Protein 2GFI (pdb70)

InterPro domains:
  IPR000560 Histidine phosphatase superfamily, clade-2 [PF00328] (63-396)
  IPR000560 Histidine phosphatase superfamily, clade-2 [cd07061] (63-396)
  IPR016274 Histidine acid phosphatase, eukaryotic [PIRSF000894] (19-438)
  IPR029033 Histidine phosphatase superfamily [G3DSA:3.40.50.1240] (46-105)
  IPR029033 Histidine phosphatase superfamily [G3DSA:3.40.50.1240] (108-260)
  IPR029033 Histidine phosphatase superfamily [G3DSA:3.40.50.1240] (277-461)
  IPR029033 Histidine phosphatase superfamily [SSF53254] (28-454)
  IPR033379 Histidine acid phosphatase active site [PS00778] (329-345)

B-factor: mean 26.43, std 7.97, range [9.31, 65.62]

Radius of gyration: 28.74 Å; Cα contacts (8 Å, |Δi|>4): 2035; chains: 2; bounding box: 77×60×87 Å

Solvent-accessible surface area: 34774 Å² total; per-residue (Å²): 166,56,178,160,92,45,118,36,3,49,46,49,45,140,47,14,66,102,10,15,33,12,90,58,4,4,1,17,24,4,8,1,7,0,18,14,2,12,2,17,0,0,2,2,8,15,86,9,40,0,2,40,36,99,34,24,125,165,18,84,11,51,8,0,0,0,1,3,6,2,0,1,28,2,0,26,58,42,36,1,127,110,10,78,57,4,24,80,78,0,62,89,34,143,50,93,9,117,48,50,0,37,35,5,62,105,140,25,135,29,6,10,107,69,78,84,62,11,17,62,1,0,5,100,196,25,17,120,8,101,12,2,0,0,35,12,5,67,60,8,0,94,11,4,59,103,62,4,13,128,23,20,69,98,141,53,50,0,1,0,0,0,0,7,0,18,17,0,51,67,2,0,28,56,0,0,108,7,3,8,43,154,74,42,43,116,102,43,8,102,35,10,24,0,13,22,86,34,93,36,1,0,13,1,0,0,4,45,44,0,6,119,87,26,82,81,79,60,28,53,81,65,17,108,115,8,39,80,108,10,11,52,130,0,5,79,76,0,81,86,35,0,98,71,3,123,5,62,59,92,10,0,30,32,0,0,6,0,0,0,10,5,9,0,5,104,22,34,2,32,0,14,68,2,16,56,18,45,9,0,10,22,30,12,4,31,26,9,0,59,17,3,9,10,12,0,37,14,5,142,22,0,87,3,0,2,2,11,3,0,59,1,0,24,73,4,0,54,114,84,181,48,146,20,57,1,3,0,0,0,0,15,31,20,3,1,0,1,1,0,1,0,0,19,23,42,33,22,142,137,82,5,30,20,114,34,11,12,41,88,26,54,1,48,4,6,10,1,0,0,0,5,0,1,0,10,0,0,6,0,25,33,75,144,56,24,28,0,2,0,5,0,0,38,0,1,4,10,2,117,129,14,6,119,8,33,4,4,0,1,26,20,103,72,0,41,92,28,1,57,129,35,24,71,82,39,71,11,25,124,61,0,45,1,131,66,42,71,46,6,59,0,2,88,37,37,147,128,59,120,16,84,26,91,87,71,89,48,164,58,107,159,88,44,114,38,5,53,45,48,44,145,47,16,67,101,11,15,35,13,92,57,4,2,1,15,21,5,8,1,9,0,16,12,1,13,1,16,0,0,2,1,9,13,90,6,39,0,2,36,34,99,36,25,135,139,13,86,15,48,7,0,0,0,1,4,5,2,0,1,28,4,0,24,78,45,31,3,160,114,13,108,56,2,20,86,75,0,69,78,30,144,50,93,10,116,50,61,0,39,30,3,58,104,130,20,130,20,4,6,118,69,82,82,69,22,13,64,1,0,6,101,195,27,16,134,9,98,13,1,0,0,33,13,6,68,62,9,0,93,11,4,59,103,63,4,12,132,22,21,64,100,138,35,63,0,1,0,0,0,0,6,0,20,19,0,52,65,2,0,26,55,1,0,108,9,4,8,42,151,77,38,46,149,117,40,9,61,29,1,24,0,14,23,84,34,89,35,1,0,13,1,0,1,3,58,45,1,5,118,88,20,75,87,77,63,37,55,78,65,18,113,112,7,55,81,90,8,11,39,127,0,6,80,67,2,77,88,35,0,98,73,6,114,4,58,55,106,15,0,34,35,0,0,7,0,0,0,11,6,8,0,4,112,22,39,2,34,0,12,67,0,13,56,15,41,8,0,10,21,32,14,4,30,25,8,0,61,17,4,13,12,14,0,38,13,4,139,26,0,82,2,1,2,2,10,2,0,56,2,0,22,70,3,0,55,109,88,195,47,114,22,51,1,4,0,0,0,0,14,35,24,4,2,0,1,1,0,1,0,0,18,22,40,32,22,139,142,80,5,28,12,113,36,13,13,40,89,26,52,0,51,4,7,8,1,0,0,0,4,0,2,0,9,0,0,4,0,22,16,59,146,59,23,31,0,2,0,5,0,0,39,0,0,3,8,2,115,130,16,9,118,5,34,5,4,1,1,27,23,99,70,0,40,97,34,0,57,101,32,24,74,76,37,75,11,39,132,60,0,46,1,136,64,40,73,49,7,58,0,2,90,38,26,116,126,55,128,14,100,27,93,84,69,93,47

Secondary structure (DSSP, 8-state):
--TTSS-SSBS--GGGGTT-SSGGG---GGGBGGGGTTT-SS-------S---SPPTTEEEEEEEEEEE--SB---HHHHHHHHHHHHHHHT--S---GGGGGGGTT---S-SSGGGTTSBP-TTT---TT-HHHHHHHHHHHHHHHHGGG--TTSPEEEEEESBHHHHHHHHHHHHHHHGGG-STTTEEEEEE---GGGTTSSS-GGGG-TT--TTTTHHHHTTS--HHHHHHHHHHHHHSTT----HHHHHHHHHHHHHHHHHHS--GGGGGS-HHHHHHHHHHHHHHHHHHHSTTSTTHHHHHHHHHHHHHHHHH-TT-S--EEEEEE-HHHHHHHHHHH-SS--SSPPPSSS--SS-SS-HHHH--TT-EEEEEEEEETTEEEEEEEETTEEEPBTTB--SGGG-EEHHHHHHHHHHHHTT--HHHHHT--S--S--HHHHTTTS--BPPPB--/--TTSS-SSBS--GGGGTT-SSGGG---GGGBGGGGTTT-SS-------S---SPPTTEEEEEEEEEEE--SB---HHHHHHHHHHHHHHHT-SS---GGGGGGGTT---S--SGGGTTSBP-TTT---TT-HHHHHHHHHHHHHHHHGGG--TTSPEEEEEESBHHHHHHHHHHHHHHHGGG-STTTEEEEEE--SGGGTTSSS-GGGG-TT--TTTTHHHHHTS--HHHHHHHHHHHHHSTT----HHHHHHHHHHHHHHHHHHS--GGGGGS-HHHHHHHHHHHHHHHHHHHSTTSTTHHHHHHHHHHHHHHHHH-TT-S--EEEEEE-HHHHHHHHHHH-SS--SSPPPSSS--SS-SS-HHHH--TT-EEEEEEEEETTEEEEEEEETTEEEPBTTB--BTTTBEEHHHHHHHHHHHHTT--HHHHHT--S-SS--HHHHTTTS--BPPPB--

Sequence (916 aa):
VSKLINNGLLLVGQGAYQDLASPQQASVEQYNIIRFLGGAAPYIQNKGFGISTDIPDQCTLEQVQLFSRHGERYPSTGSGKKYKAVYEKLMSYNGTFKGELAFLNDDYEYFVPDSVYLEKETSPKNSDSIYAGTTDAMKHGIAFRTKYGELFDTNDTLPVFTSNSGRVYQTSQYFARGFMGDDFSNDTVKTNIISEDADMGANSLTPRDGCFNYNENANTAIVDEYTTEYLTKALNRFKASNPGLNITEDDVSNLFGYCAYELNVKGASPMCDIFTNEEFIQYSYSVDLDDYYSNSAGNNMTRVIGSTLLNASLELLNHDKNENKIWLSFTHDTDIEIFHSAIGILIPDEDLPVDYTPFPSPYSHVGITPQGARTIIEKYACGNESYVRYVINDAVIPIKKCSSGPGFSCNLNDYNDYVAERVAGTNYVEQCGNNNASAVTFYWDYETTNYTASLINSVSKLINNGLLLVGQGAYQDLASPQQASVEQYNIIRFLGGAAPYIQNKGFGISTDIPDQCTLEQVQLFSRHGERYPSTGSGKKYKAVYEKLMSYNGTFKGELAFLNDDYEYFVPDSVYLEKETSPKNSDSIYAGTTDAMKHGIAFRTKYGELFDTNDTLPVFTSNSGRVYQTSQYFARGFMGDDFSNDTVKTNIISEDADMGANSLTPRDGCFNYNENANTAIVDEYTTEYLTKALNRFKASNPGLNITEDDVSNLFGYCAYELNVKGASPMCDIFTNEEFIQYSYSVDLDDYYSNSAGNNMTRVIGSTLLNASLELLNHDKNENKIWLSFTHDTDIEIFHSAIGILIPDEDLPVDYTPFPSPYSHVGITPQGARTIIEKYACGNESYVRYVINDAVIPIKKCSSGPGFSCNLNDYNDYVAERVAGTNYVEQCGNNNASAVTFYWDYETTNYTASLINS

Organism: NCBI:txid27295

Nearest PDB structures (foldseek):
  2gfi-assembly1_A  TM=1.002E+00  e=3.121E-86  Debaryomyces castellii
  1qfx-assembly1_B-2  TM=9.132E-01  e=1.061E-37  Aspergillus niger
  1qfx-assembly1_A-2  TM=9.168E-01  e=2.389E-37  Aspergillus niger
  6rxe-assembly1_A  TM=6.892E-01  e=4.404E-13  Bifidobacterium longum subsp. infantis ATCC 15697 = JCM 1222 = DSM 20088
  6rxd-assembly2_B  TM=7.284E-01  e=1.900E-12  Bifidobacterium longum subsp. infantis ATCC 15697 = JCM 1222 = DSM 20088

Structure (mmCIF, N/CA/C/O backbone):
data_2GFI
#
_entry.id   2GFI
#
_cell.length_a   121.655
_cell.length_b   121.655
_cell.length_c   332.245
_cell.angle_alpha   90.00
_cell.angle_beta   90.00
_cell.angle_gamma   120.00
#
_symmetry.space_group_name_H-M   'P 65 2 2'
#
loop_
_entity.id
_entity.type
_entity.pdbx_description
1 polymer phytase
2 non-polymer 2-acetamido-2-deoxy-beta-D-glucopyranose
3 water water
#
loop_
_atom_site.group_PDB
_atom_site.id
_atom_site.type_symbol
_atom_site.label_atom_id
_atom_site.label_alt_id
_atom_site.label_comp_id
_atom_site.label_asym_id
_atom_site.label_entity_id
_atom_site.label_seq_id
_atom_site.pdbx_PDB_ins_code
_atom_site.Cartn_x
_atom_site.Cartn_y
_atom_site.Cartn_z
_atom_site.occupancy
_atom_site.B_iso_or_equiv
_atom_site.auth_seq_id
_atom_site.auth_comp_id
_atom_site.auth_asym_id
_atom_site.auth_atom_id
_atom_site.pdbx_PDB_model_num
ATOM 1 N N . VAL A 1 1 ? 42.053 40.967 19.069 1.00 32.95 4 VAL A N 1
ATOM 2 C CA . VAL A 1 1 ? 42.026 41.683 20.396 1.00 33.30 4 VAL A CA 1
ATOM 3 C C . VAL A 1 1 ? 40.613 41.832 21.015 1.00 32.30 4 VAL A C 1
ATOM 4 O O . VAL A 1 1 ? 39.670 42.216 20.340 1.00 33.65 4 VAL A O 1
ATOM 8 N N . SER A 1 2 ? 40.474 41.515 22.293 1.00 29.98 5 SER A N 1
ATOM 9 C CA . SER A 1 2 ? 39.165 41.541 22.908 1.00 28.57 5 SER A CA 1
ATOM 10 C C . SER A 1 2 ? 38.441 42.878 22.752 1.00 27.92 5 SER A C 1
ATOM 11 O O . SER A 1 2 ? 39.016 43.939 22.904 1.00 26.87 5 SER A O 1
ATOM 14 N N . LYS A 1 3 ? 37.149 42.792 22.486 1.00 28.11 6 LYS A N 1
ATOM 15 C CA . LYS A 1 3 ? 36.334 43.994 22.362 1.00 28.58 6 LYS A CA 1
ATOM 16 C C . LYS A 1 3 ? 36.161 44.657 23.709 1.00 27.11 6 LYS A C 1
ATOM 17 O O . LYS A 1 3 ? 35.764 45.802 23.774 1.00 27.10 6 LYS A O 1
ATOM 23 N N . LEU A 1 4 ? 36.550 43.955 24.782 1.00 26.09 7 LEU A N 1
ATOM 24 C CA . LEU A 1 4 ? 36.582 44.522 26.141 1.00 24.52 7 LEU A CA 1
ATOM 25 C C . LEU A 1 4 ? 37.750 45.464 26.384 1.00 24.51 7 LEU A C 1
ATOM 26 O O . LEU A 1 4 ? 37.796 46.177 27.381 1.00 23.77 7 LEU A O 1
ATOM 31 N N . ILE A 1 5 ? 38.698 45.481 25.460 1.00 24.91 8 ILE A N 1
ATOM 32 C CA . ILE A 1 5 ? 39.909 46.265 25.641 1.00 24.78 8 ILE A CA 1
ATOM 33 C C . ILE A 1 5 ? 39.855 47.448 24.709 1.00 23.81 8 ILE A C 1
ATOM 34 O O . ILE A 1 5 ? 39.582 47.303 23.523 1.00 22.81 8 ILE A O 1
ATOM 39 N N . ASN A 1 6 ? 40.055 48.635 25.253 1.00 23.69 9 ASN A N 1
ATOM 40 C CA . ASN A 1 6 ? 40.114 49.835 24.408 1.00 23.95 9 ASN A CA 1
ATOM 41 C C . ASN A 1 6 ? 38.861 49.957 23.576 1.00 24.16 9 ASN A C 1
ATOM 42 O O . ASN A 1 6 ? 38.910 50.262 22.378 1.00 24.84 9 ASN A O 1
ATOM 47 N N . ASN A 1 7 ? 37.720 49.729 24.200 1.00 24.06 10 ASN A N 1
ATOM 48 C CA . ASN A 1 7 ? 36.527 49.815 23.410 1.00 24.19 10 ASN A CA 1
ATOM 49 C C . ASN A 1 7 ? 35.836 51.151 23.595 1.00 22.12 10 ASN A C 1
ATOM 50 O O . ASN A 1 7 ? 34.759 51.354 23.090 1.00 21.18 10 ASN A O 1
ATOM 55 N N . GLY A 1 8 ? 36.503 52.069 24.290 1.00 21.16 11 GLY A N 1
ATOM 56 C CA . GLY A 1 8 ? 35.979 53.408 24.508 1.00 20.16 11 GLY A CA 1
ATOM 57 C C . GLY A 1 8 ? 37.051 54.401 24.902 1.00 19.28 11 GLY A C 1
ATOM 58 O O . GLY A 1 8 ? 38.269 54.111 24.863 1.00 18.69 11 GLY A O 1
ATOM 59 N N . LEU A 1 9 ? 36.593 55.565 25.326 1.00 18.15 12 LEU A N 1
ATOM 60 C CA . LEU A 1 9 ? 37.476 56.705 25.544 1.00 17.43 12 LEU A CA 1
ATOM 61 C C . LEU A 1 9 ? 37.594 57.035 27.016 1.00 17.49 12 LEU A C 1
ATOM 62 O O . LEU A 1 9 ? 38.344 57.931 27.388 1.00 18.03 12 LEU A O 1
ATOM 67 N N . LEU A 1 10 ? 36.864 56.307 27.858 1.00 17.79 13 LEU A N 1
ATOM 68 C CA . LEU A 1 10 ? 36.752 56.687 29.267 1.00 18.72 13 LEU A CA 1
ATOM 69 C C . LEU A 1 10 ? 37.737 55.914 30.135 1.00 18.76 13 LEU A C 1
ATOM 70 O O . LEU A 1 10 ? 37.826 54.696 30.076 1.00 18.95 13 LEU A O 1
ATOM 75 N N . LEU A 1 11 ? 38.440 56.664 30.953 1.00 18.80 14 LEU A N 1
ATOM 76 C CA . LEU A 1 11 ? 39.393 56.155 31.920 1.00 19.91 14 LEU A CA 1
ATOM 77 C C . LEU A 1 11 ? 38.697 55.900 33.261 1.00 20.09 14 LEU A C 1
ATOM 78 O O . LEU A 1 11 ? 39.157 56.347 34.328 1.00 21.05 14 LEU A O 1
ATOM 83 N N . VAL A 1 12 ? 37.571 55.208 33.193 1.00 19.35 15 VAL A N 1
ATOM 84 C CA . VAL A 1 12 ? 36.792 54.836 34.370 1.00 18.96 15 VAL A CA 1
ATOM 85 C C . VAL A 1 12 ? 35.926 53.664 33.948 1.00 20.03 15 VAL A C 1
ATOM 86 O O . VAL A 1 12 ? 35.509 53.585 32.770 1.00 21.79 15 VAL A O 1
ATOM 90 N N . GLY A 1 13 ? 35.638 52.754 34.870 1.00 20.03 16 GLY A N 1
ATOM 91 C CA . GLY A 1 13 ? 34.698 51.690 34.559 1.00 19.25 16 GLY A CA 1
ATOM 92 C C . GLY A 1 13 ? 33.339 51.921 35.195 1.00 19.95 16 GLY A C 1
ATOM 93 O O . GLY A 1 13 ? 32.965 53.059 35.531 1.00 19.82 16 GLY A O 1
ATOM 94 N N . GLN A 1 14 ? 32.610 50.821 35.404 1.00 19.35 17 GLN A N 1
ATOM 95 C CA . GLN A 1 14 ? 31.225 50.879 35.794 1.00 18.24 17 GLN A CA 1
ATOM 96 C C . GLN A 1 14 ? 31.028 51.277 37.249 1.00 18.23 17 GLN A C 1
ATOM 97 O O . GLN A 1 14 ? 29.912 51.643 37.646 1.00 18.42 17 GLN A O 1
ATOM 103 N N . GLY A 1 15 ? 32.103 51.226 38.031 1.00 17.55 18 GLY A N 1
ATOM 104 C CA . GLY A 1 15 ? 32.076 51.636 39.427 1.00 17.35 18 GLY A CA 1
ATOM 105 C C . GLY A 1 15 ? 31.566 53.046 39.648 1.00 17.31 18 GLY A C 1
ATOM 106 O O . GLY A 1 15 ? 31.180 53.419 40.776 1.00 17.45 18 GLY A O 1
ATOM 107 N N . ALA A 1 16 ? 31.582 53.847 38.585 1.00 17.20 19 ALA A N 1
ATOM 108 C CA . ALA A 1 16 ? 31.096 55.205 38.649 1.00 17.64 19 ALA A CA 1
ATOM 109 C C . ALA A 1 16 ? 29.578 55.257 38.932 1.00 17.42 19 ALA A C 1
ATOM 110 O O . ALA A 1 16 ? 29.072 56.278 39.427 1.00 17.85 19 ALA A O 1
ATOM 112 N N . TYR A 1 17 ? 28.882 54.155 38.644 1.00 16.00 20 TYR A N 1
ATOM 113 C CA . TYR A 1 17 ? 27.422 54.117 38.647 1.00 16.29 20 TYR A CA 1
ATOM 114 C C . TYR A 1 17 ? 26.838 53.376 39.812 1.00 16.70 20 TYR A C 1
ATOM 115 O O . TYR A 1 17 ? 25.606 53.319 39.947 1.00 15.85 20 TYR A O 1
ATOM 124 N N . GLN A 1 18 ? 27.724 52.762 40.604 1.00 16.86 21 GLN A N 1
ATOM 125 C CA . GLN A 1 18 ? 27.334 51.663 41.482 1.00 17.16 21 GLN A CA 1
ATOM 126 C C . GLN A 1 18 ? 26.412 52.069 42.636 1.00 17.56 21 GLN A C 1
ATOM 127 O O . GLN A 1 18 ? 25.782 51.209 43.239 1.00 18.96 21 GLN A O 1
ATOM 133 N N . ASP A 1 19 ? 26.368 53.348 43.001 1.00 17.64 22 ASP A N 1
ATOM 134 C CA . ASP A 1 19 ? 25.425 53.743 44.063 1.00 18.19 22 ASP A CA 1
ATOM 135 C C . ASP A 1 19 ? 24.405 54.809 43.629 1.00 18.37 22 ASP A C 1
ATOM 136 O O . ASP A 1 19 ? 23.923 55.581 44.443 1.00 18.83 22 ASP A O 1
ATOM 141 N N . LEU A 1 20 ? 24.097 54.841 42.335 1.00 18.48 23 LEU A N 1
ATOM 142 C CA . LEU A 1 20 ? 23.281 55.879 41.775 1.00 18.42 23 LEU A CA 1
ATOM 143 C C . LEU A 1 20 ? 21.927 55.274 41.459 1.00 18.56 23 LEU A C 1
ATOM 144 O O . LEU A 1 20 ? 21.808 54.068 41.344 1.00 19.33 23 LEU A O 1
ATOM 149 N N . ALA A 1 21 ? 20.913 56.112 41.306 1.00 18.40 24 ALA A N 1
ATOM 150 C CA . ALA A 1 21 ? 19.592 55.639 40.888 1.00 17.85 24 ALA A CA 1
ATOM 151 C C . ALA A 1 21 ? 19.570 55.657 39.385 1.00 17.90 24 ALA A C 1
ATOM 152 O O . ALA A 1 21 ? 19.065 54.742 38.751 1.00 18.42 24 ALA A O 1
ATOM 154 N N . SER A 1 22 ? 20.155 56.719 38.824 1.00 17.22 25 SER A N 1
ATOM 155 C CA . SER A 1 22 ? 20.226 56.895 37.408 1.00 16.75 25 SER A CA 1
ATOM 156 C C . SER A 1 22 ? 21.684 57.078 36.991 1.00 16.41 25 SER A C 1
ATOM 157 O O . SER A 1 22 ? 22.428 57.773 37.667 1.00 16.30 25 SER A O 1
ATOM 160 N N . PRO A 1 23 ? 22.082 56.479 35.867 1.00 16.49 26 PRO A N 1
ATOM 161 C CA . PRO A 1 23 ? 23.429 56.663 35.346 1.00 16.74 26 PRO A CA 1
ATOM 162 C C . PRO A 1 23 ? 23.664 58.130 35.018 1.00 16.88 26 PRO A C 1
ATOM 163 O O . PRO A 1 23 ? 24.808 58.552 34.985 1.00 16.87 26 PRO A O 1
ATOM 167 N N . GLN A 1 24 ? 22.592 58.911 34.816 1.00 16.98 27 GLN A N 1
ATOM 168 C CA . GLN A 1 24 ? 22.765 60.335 34.582 1.00 16.79 27 GLN A CA 1
ATOM 169 C C . GLN A 1 24 ? 23.187 61.110 35.830 1.00 16.79 27 GLN A C 1
ATOM 170 O O . GLN A 1 24 ? 23.505 62.294 35.722 1.00 17.10 27 GLN A O 1
ATOM 176 N N . GLN A 1 25 ? 23.221 60.461 36.995 1.00 16.55 28 GLN A N 1
ATOM 177 C CA . GLN A 1 25 ? 23.766 61.109 38.184 1.00 16.10 28 GLN A CA 1
ATOM 178 C C . GLN A 1 25 ? 25.277 61.013 38.194 1.00 16.25 28 GLN A C 1
ATOM 179 O O . GLN A 1 25 ? 25.891 61.588 39.068 1.00 16.28 28 GLN A O 1
ATOM 185 N N . ALA A 1 26 ? 25.862 60.278 37.242 1.00 15.94 29 ALA A N 1
ATOM 186 C CA . ALA A 1 26 ? 27.305 60.044 37.202 1.00 16.22 29 ALA A CA 1
ATOM 187 C C . ALA A 1 26 ? 28.009 61.124 36.445 1.00 16.56 29 ALA A C 1
ATOM 188 O O . ALA A 1 26 ? 27.463 61.673 35.476 1.00 17.06 29 ALA A O 1
ATOM 190 N N . SER A 1 27 ? 29.233 61.419 36.865 1.00 16.64 30 SER A N 1
ATOM 191 C CA . SER A 1 27 ? 30.091 62.302 36.087 1.00 17.18 30 SER A CA 1
ATOM 192 C C . SER A 1 27 ? 31.277 61.513 35.553 1.00 17.38 30 SER A C 1
ATOM 193 O O . SER A 1 27 ? 32.285 61.317 36.253 1.00 19.09 30 SER A O 1
ATOM 196 N N . VAL A 1 28 ? 31.154 61.050 34.321 1.00 17.02 31 VAL A N 1
ATOM 197 C CA . VAL A 1 28 ? 32.188 60.195 33.744 1.00 16.60 31 VAL A CA 1
ATOM 198 C C . VAL A 1 28 ? 32.968 60.921 32.664 1.00 17.00 31 VAL A C 1
ATOM 199 O O . VAL A 1 28 ? 34.061 60.507 32.339 1.00 17.65 31 VAL A O 1
ATOM 203 N N . GLU A 1 29 ? 32.430 62.035 32.160 1.00 16.98 32 GLU A N 1
ATOM 204 C CA . GLU A 1 29 ? 33.089 62.809 31.076 1.00 16.82 32 GLU A CA 1
ATOM 205 C C . GLU A 1 29 ? 34.451 63.358 31.459 1.00 16.99 32 GLU A C 1
ATOM 206 O O . GLU A 1 29 ? 35.294 63.544 30.592 1.00 17.69 32 GLU A O 1
ATOM 212 N N . GLN A 1 30 ? 34.665 63.617 32.748 1.00 16.52 33 GLN A N 1
ATOM 213 C CA . GLN A 1 30 ? 35.982 64.045 33.242 1.00 16.83 33 GLN A CA 1
ATOM 214 C C . GLN A 1 30 ? 37.059 63.006 32.863 1.00 16.76 33 GLN A C 1
ATOM 215 O O . GLN A 1 30 ? 38.239 63.320 32.823 1.00 16.95 33 GLN A O 1
ATOM 221 N N . TYR A 1 31 ? 36.643 61.773 32.592 1.00 16.31 34 TYR A N 1
ATOM 222 C CA . TYR A 1 31 ? 37.590 60.669 32.443 1.00 17.23 34 TYR A CA 1
ATOM 223 C C . TYR A 1 31 ? 37.943 60.389 30.986 1.00 17.30 34 TYR A C 1
ATOM 224 O O . TYR A 1 31 ? 38.645 59.447 30.690 1.00 17.74 34 TYR A O 1
ATOM 233 N N . ASN A 1 32 ? 37.422 61.184 30.082 1.00 16.98 35 ASN A N 1
ATOM 234 C CA . ASN A 1 32 ? 37.685 60.964 28.705 1.00 17.74 35 ASN A CA 1
ATOM 235 C C . ASN A 1 32 ? 39.169 61.222 28.370 1.00 18.09 35 ASN A C 1
ATOM 236 O O . ASN A 1 32 ? 39.674 62.322 28.617 1.00 18.49 35 ASN A O 1
ATOM 241 N N . ILE A 1 33 ? 39.821 60.192 27.813 1.00 17.63 36 ILE A N 1
ATOM 242 C CA . ILE A 1 33 ? 41.246 60.146 27.457 1.00 17.44 36 ILE A CA 1
ATOM 243 C C . ILE A 1 33 ? 41.605 61.346 26.548 1.00 17.41 36 ILE A C 1
ATOM 244 O O . ILE A 1 33 ? 42.650 61.989 26.719 1.00 17.23 36 ILE A O 1
ATOM 249 N N . ILE A 1 34 ? 40.719 61.665 25.596 1.00 16.43 37 ILE A N 1
ATOM 250 C CA . ILE A 1 34 ? 40.928 62.799 24.726 1.00 16.03 37 ILE A CA 1
ATOM 251 C C . ILE A 1 34 ? 41.295 64.072 25.487 1.00 17.23 37 ILE A C 1
ATOM 252 O O . ILE A 1 34 ? 42.156 64.840 25.024 1.00 17.02 37 ILE A O 1
ATOM 257 N N . ARG A 1 35 ? 40.669 64.293 26.640 1.00 18.00 38 ARG A N 1
ATOM 258 C CA . ARG A 1 35 ? 40.856 65.550 27.332 1.00 19.86 38 ARG A CA 1
ATOM 259 C C . ARG A 1 35 ? 42.268 65.664 27.902 1.00 20.08 38 ARG A C 1
ATOM 260 O O . ARG A 1 35 ? 42.675 66.754 28.279 1.00 20.28 38 ARG A O 1
ATOM 268 N N . PHE A 1 36 ? 43.010 64.549 27.923 1.00 20.47 39 PHE A N 1
ATOM 269 C CA . PHE A 1 36 ? 44.373 64.542 28.466 1.00 20.43 39 PHE A CA 1
ATOM 270 C C . PHE A 1 36 ? 45.437 64.437 27.407 1.00 21.03 39 PHE A C 1
ATOM 271 O O . PHE A 1 36 ? 46.646 64.415 27.736 1.00 20.34 39 PHE A O 1
ATOM 279 N N . LEU A 1 37 ? 44.998 64.379 26.143 1.00 20.48 40 LEU A N 1
ATOM 280 C CA . LEU A 1 37 ? 45.946 64.146 25.034 1.00 20.48 40 LEU A CA 1
ATOM 281 C C . LEU A 1 37 ? 46.316 65.408 24.276 1.00 20.38 40 LEU A C 1
ATOM 282 O O . LEU A 1 37 ? 46.881 65.331 23.197 1.00 19.78 40 LEU A O 1
ATOM 287 N N . GLY A 1 38 ? 45.993 66.563 24.864 1.00 20.44 41 GLY A N 1
ATOM 288 C CA . GLY A 1 38 ? 46.529 67.842 24.389 1.00 20.80 41 GLY A CA 1
ATOM 289 C C . GLY A 1 38 ? 46.024 68.342 23.037 1.00 20.84 41 GLY A C 1
ATOM 290 O O . GLY A 1 38 ? 46.686 69.138 22.402 1.00 20.61 41 GLY A O 1
ATOM 291 N N . GLY A 1 39 ? 44.849 67.882 22.597 1.00 20.71 42 GLY A N 1
ATOM 292 C CA . GLY A 1 39 ? 44.340 68.252 21.272 1.00 19.46 42 GLY A CA 1
ATOM 293 C C . GLY A 1 39 ? 44.795 67.337 20.149 1.00 18.98 42 GLY A C 1
ATOM 294 O O . GLY A 1 39 ? 44.416 67.533 19.001 1.00 19.86 42 GLY A O 1
ATOM 295 N N . ALA A 1 40 ? 45.578 66.315 20.455 1.00 18.31 43 ALA A N 1
ATOM 296 C CA . ALA A 1 40 ? 46.110 65.434 19.416 1.00 18.23 43 ALA A CA 1
ATOM 297 C C . ALA A 1 40 ? 45.127 64.342 19.060 1.00 18.52 43 ALA A C 1
ATOM 298 O O . ALA A 1 40 ? 45.132 63.824 17.936 1.00 20.00 43 ALA A O 1
ATOM 300 N N . ALA A 1 41 ? 44.322 63.951 20.046 1.00 18.02 44 ALA A N 1
ATOM 301 C CA . ALA A 1 41 ? 43.431 62.818 19.926 1.00 17.14 44 ALA A CA 1
ATOM 302 C C . ALA A 1 41 ? 42.130 63.295 19.213 1.00 16.65 44 ALA A C 1
ATOM 303 O O . ALA A 1 41 ? 42.064 64.459 18.801 1.00 16.06 44 ALA A O 1
ATOM 305 N N . PRO A 1 42 ? 41.124 62.431 19.027 1.00 15.83 45 PRO A N 1
ATOM 306 C CA . PRO A 1 42 ? 39.927 62.841 18.297 1.00 15.72 45 PRO A CA 1
ATOM 307 C C . PRO A 1 42 ? 39.180 64.061 18.878 1.00 16.13 45 PRO A C 1
ATOM 308 O O . PRO A 1 42 ? 39.415 64.471 20.035 1.00 14.87 45 PRO A O 1
ATOM 312 N N . TYR A 1 43 ? 38.286 64.620 18.053 1.00 16.38 46 TYR A N 1
ATOM 313 C CA . TYR A 1 43 ? 37.417 65.695 18.485 1.00 16.42 46 TYR A CA 1
ATOM 314 C C . TYR A 1 43 ? 36.705 65.334 19.779 1.00 16.48 46 TYR A C 1
ATOM 315 O O . TYR A 1 43 ? 36.284 64.180 19.976 1.00 16.29 46 TYR A O 1
ATOM 324 N N . ILE A 1 44 ? 36.569 66.331 20.653 1.00 16.17 47 ILE A N 1
ATOM 325 C CA . ILE A 1 44 ? 35.680 66.219 21.784 1.00 15.88 47 ILE A CA 1
ATOM 326 C C . ILE A 1 44 ? 35.055 67.577 22.049 1.00 15.45 47 ILE A C 1
ATOM 327 O O . ILE A 1 44 ? 35.704 68.614 21.907 1.00 15.23 47 ILE A O 1
ATOM 332 N N . GLN A 1 45 ? 33.791 67.554 22.450 1.00 15.92 48 GLN A N 1
ATOM 333 C CA . GLN A 1 45 ? 33.038 68.766 22.756 1.00 15.76 48 GLN A CA 1
ATOM 334 C C . GLN A 1 45 ? 33.510 69.373 24.056 1.00 16.22 48 GLN A C 1
ATOM 335 O O . GLN A 1 45 ? 33.855 68.666 25.017 1.00 16.15 48 GLN A O 1
ATOM 341 N N . ASN A 1 46 ? 33.507 70.698 24.086 1.00 16.81 49 ASN A N 1
ATOM 342 C CA . ASN A 1 46 ? 33.893 71.425 25.251 1.00 17.42 49 ASN A CA 1
ATOM 343 C C . ASN A 1 46 ? 32.960 71.026 26.409 1.00 18.12 49 ASN A C 1
ATOM 344 O O . ASN A 1 46 ? 31.755 70.806 26.187 1.00 18.74 49 ASN A O 1
ATOM 349 N N . LYS A 1 47 ? 33.493 70.915 27.627 1.00 19.11 50 LYS A N 1
ATOM 350 C CA . LYS A 1 47 ? 32.654 70.506 28.781 1.00 21.21 50 LYS A CA 1
ATOM 351 C C . LYS A 1 47 ? 31.405 71.408 28.896 1.00 20.50 50 LYS A C 1
ATOM 352 O O . LYS A 1 47 ? 30.320 70.916 29.159 1.00 20.63 50 LYS A O 1
ATOM 358 N N . GLY A 1 48 ? 31.572 72.708 28.649 1.00 20.14 51 GLY A N 1
ATOM 359 C CA . GLY A 1 48 ? 30.453 73.661 28.536 1.00 19.92 51 GLY A CA 1
ATOM 360 C C . GLY A 1 48 ? 29.718 73.976 29.822 1.00 19.54 51 GLY A C 1
ATOM 361 O O . GLY A 1 48 ? 30.166 73.580 30.876 1.00 19.60 51 GLY A O 1
ATOM 362 N N . PHE A 1 49 ? 28.587 74.686 29.750 1.00 18.98 52 PHE A N 1
ATOM 363 C CA . PHE A 1 49 ? 27.966 75.182 30.986 1.00 18.74 52 PHE A CA 1
ATOM 364 C C . PHE A 1 49 ? 26.490 74.897 31.050 1.00 19.15 52 PHE A C 1
ATOM 365 O O . PHE A 1 49 ? 25.819 75.379 31.958 1.00 19.52 52 PHE A O 1
ATOM 373 N N . GLY A 1 50 ? 25.969 74.136 30.077 1.00 18.97 53 GLY A N 1
ATOM 374 C CA . GLY A 1 50 ? 24.571 73.755 30.100 1.00 18.35 53 GLY A CA 1
ATOM 375 C C . GLY A 1 50 ? 23.703 74.689 29.300 1.00 19.15 53 GLY A C 1
ATOM 376 O O . GLY A 1 50 ? 22.501 74.533 29.294 1.00 19.56 53 GLY A O 1
ATOM 377 N N . ILE A 1 51 ? 24.322 75.658 28.614 1.00 19.64 54 ILE A N 1
ATOM 378 C CA . ILE A 1 51 ? 23.615 76.634 27.811 1.00 19.29 54 ILE A CA 1
ATOM 379 C C . ILE A 1 51 ? 23.140 75.957 26.581 1.00 20.43 54 ILE A C 1
ATOM 380 O O . ILE A 1 51 ? 23.899 75.245 25.900 1.00 20.92 54 ILE A O 1
ATOM 385 N N . SER A 1 52 ? 21.866 76.125 26.291 1.00 21.52 55 SER A N 1
ATOM 386 C CA . SER A 1 52 ? 21.340 75.492 25.102 1.00 22.97 55 SER A CA 1
ATOM 387 C C . SER A 1 52 ? 22.010 76.126 23.866 1.00 23.04 55 SER A C 1
ATOM 388 O O . SER A 1 52 ? 22.215 77.356 23.786 1.00 22.95 55 SER A O 1
ATOM 391 N N . THR A 1 53 ? 22.416 75.289 22.915 1.00 23.57 56 THR A N 1
ATOM 392 C CA . THR A 1 53 ? 23.197 75.805 21.786 1.00 22.54 56 THR A CA 1
ATOM 393 C C . THR A 1 53 ? 22.243 76.213 20.696 1.00 23.02 56 THR A C 1
ATOM 394 O O . THR A 1 53 ? 22.658 76.906 19.773 1.00 22.25 56 THR A O 1
ATOM 398 N N . ASP A 1 54 ? 20.986 75.753 20.803 1.00 22.93 57 ASP A N 1
ATOM 399 C CA . ASP A 1 54 ? 19.881 76.255 19.988 1.00 24.47 57 ASP A CA 1
ATOM 400 C C . ASP A 1 54 ? 19.844 77.772 19.930 1.00 23.82 57 ASP A C 1
ATOM 401 O O . ASP A 1 54 ? 20.136 78.450 20.915 1.00 22.92 57 ASP A O 1
ATOM 406 N N . ILE A 1 55 ? 19.405 78.312 18.795 1.00 23.85 58 ILE A N 1
ATOM 407 C CA . ILE A 1 55 ? 19.114 79.752 18.764 1.00 23.33 58 ILE A CA 1
ATOM 408 C C . ILE A 1 55 ? 17.931 79.972 19.669 1.00 23.62 58 ILE A C 1
ATOM 409 O O . ILE A 1 55 ? 16.961 79.224 19.582 1.00 22.74 58 ILE A O 1
ATOM 414 N N . PRO A 1 56 ? 18.016 80.946 20.581 1.00 24.65 59 PRO A N 1
ATOM 415 C CA . PRO A 1 56 ? 16.937 81.163 21.509 1.00 26.42 59 PRO A CA 1
ATOM 416 C C . PRO A 1 56 ? 15.638 81.449 20.771 1.00 28.49 59 PRO A C 1
ATOM 417 O O . PRO A 1 56 ? 15.651 82.081 19.724 1.00 27.36 59 PRO A O 1
ATOM 421 N N . ASP A 1 57 ? 14.536 80.958 21.325 1.00 31.78 60 ASP A N 1
ATOM 422 C CA . ASP A 1 57 ? 13.188 81.355 20.913 1.00 35.21 60 ASP A CA 1
ATOM 423 C C . ASP A 1 57 ? 13.036 82.856 20.786 1.00 35.20 60 ASP A C 1
ATOM 424 O O . ASP A 1 57 ? 13.512 83.605 21.645 1.00 34.97 60 ASP A O 1
ATOM 429 N N . GLN A 1 58 ? 12.369 83.286 19.717 1.00 36.38 61 GLN A N 1
ATOM 430 C CA . GLN A 1 58 ? 12.179 84.724 19.432 1.00 37.99 61 GLN A CA 1
ATOM 431 C C . GLN A 1 58 ? 13.470 85.363 18.928 1.00 37.14 61 GLN A C 1
ATOM 432 O O . GLN A 1 58 ? 13.594 86.589 18.920 1.00 38.67 61 GLN A O 1
ATOM 438 N N . CYS A 1 59 ? 14.453 84.552 18.551 1.00 35.50 62 CYS A N 1
ATOM 439 C CA . CYS A 1 59 ? 15.689 85.080 17.977 1.00 33.70 62 CYS A CA 1
ATOM 440 C C . CYS A 1 59 ? 15.819 84.548 16.593 1.00 32.44 62 CYS A C 1
ATOM 441 O O . CYS A 1 59 ? 15.429 83.419 16.314 1.00 32.33 62 CYS A O 1
ATOM 444 N N . THR A 1 60 ? 16.341 85.394 15.724 1.00 30.96 63 THR A N 1
ATOM 445 C CA . THR A 1 60 ? 16.485 85.057 14.337 1.00 30.47 63 THR A CA 1
ATOM 446 C C . THR A 1 60 ? 17.943 85.173 13.976 1.00 28.83 63 THR A C 1
ATOM 447 O O . THR A 1 60 ? 18.584 86.204 14.245 1.00 28.09 63 THR A O 1
ATOM 451 N N . LEU A 1 61 ? 18.459 84.076 13.424 1.00 27.23 64 LEU A N 1
ATOM 452 C CA . LEU A 1 61 ? 19.816 84.014 12.914 1.00 26.36 64 LEU A CA 1
ATOM 453 C C . LEU A 1 61 ? 20.086 85.121 11.902 1.00 26.25 64 LEU A C 1
ATOM 454 O O . LEU A 1 61 ? 19.329 85.296 10.948 1.00 25.30 64 LEU A O 1
ATOM 459 N N . GLU A 1 62 ? 21.198 85.814 12.090 1.00 27.05 65 GLU A N 1
ATOM 460 C CA . GLU A 1 62 ? 21.633 86.833 11.140 1.00 28.64 65 GLU A CA 1
ATOM 461 C C . GLU A 1 62 ? 22.933 86.466 10.460 1.00 28.50 65 GLU A C 1
ATOM 462 O O . GLU A 1 62 ? 23.094 86.733 9.279 1.00 29.42 65 GLU A O 1
ATOM 468 N N . GLN A 1 63 ? 23.846 85.835 11.200 1.00 27.76 66 GLN A N 1
ATOM 469 C CA . GLN A 1 63 ? 25.166 85.499 10.681 1.00 26.88 66 GLN A CA 1
ATOM 470 C C . GLN A 1 63 ? 25.823 84.390 11.515 1.00 26.62 66 GLN A C 1
ATOM 471 O O . GLN A 1 63 ? 25.548 84.246 12.705 1.00 27.19 66 GLN A O 1
ATOM 477 N N . VAL A 1 64 ? 26.692 83.610 10.887 1.00 25.71 67 VAL A N 1
ATOM 478 C CA . VAL A 1 64 ? 27.531 82.681 11.616 1.00 24.81 67 VAL A CA 1
ATOM 479 C C . VAL A 1 64 ? 28.925 82.700 11.021 1.00 24.89 67 VAL A C 1
ATOM 480 O O . VAL A 1 64 ? 29.079 82.764 9.811 1.00 25.10 67 VAL A O 1
ATOM 484 N N . GLN A 1 65 ? 29.930 82.675 11.895 1.00 24.59 68 GLN A N 1
ATOM 485 C CA . GLN A 1 65 ? 31.316 82.495 11.511 1.00 23.83 68 GLN A CA 1
ATOM 486 C C . GLN A 1 65 ? 31.813 81.230 12.183 1.00 23.59 68 GLN A C 1
ATOM 487 O O . GLN A 1 65 ? 31.589 81.003 13.362 1.00 24.11 68 GLN A O 1
ATOM 493 N N . LEU A 1 66 ? 32.419 80.379 11.376 1.00 23.11 69 LEU A N 1
ATOM 494 C CA . LEU A 1 66 ? 33.079 79.197 11.790 1.00 22.10 69 LEU A CA 1
ATOM 495 C C . LEU A 1 66 ? 34.594 79.370 11.587 1.00 22.22 69 LEU A C 1
ATOM 496 O O . LEU A 1 66 ? 35.071 79.740 10.502 1.00 21.76 69 LEU A O 1
ATOM 501 N N . PHE A 1 67 ? 35.334 79.102 12.651 1.00 21.46 70 PHE A N 1
ATOM 502 C CA . PHE A 1 67 ? 36.754 78.991 12.590 1.00 21.21 70 PHE A CA 1
ATOM 503 C C . PHE A 1 67 ? 37.098 77.602 13.033 1.00 21.25 70 PHE A C 1
ATOM 504 O O . PHE A 1 67 ? 36.966 77.247 14.195 1.00 21.82 70 PHE A O 1
ATOM 512 N N . SER A 1 68 ? 37.505 76.802 12.068 1.00 21.11 71 SER A N 1
ATOM 513 C CA . SER A 1 68 ? 37.654 75.388 12.258 1.00 21.23 71 SER A CA 1
ATOM 514 C C . SER A 1 68 ? 39.125 74.962 12.102 1.00 21.41 71 SER A C 1
ATOM 515 O O . SER A 1 68 ? 39.845 75.476 11.228 1.00 22.61 71 SER A O 1
ATOM 518 N N . ARG A 1 69 ? 39.571 74.073 12.984 1.00 20.12 72 ARG A N 1
ATOM 519 C CA . ARG A 1 69 ? 40.847 73.391 12.839 1.00 20.24 72 ARG A CA 1
ATOM 520 C C . ARG A 1 69 ? 40.642 72.320 11.762 1.00 20.56 72 ARG A C 1
ATOM 521 O O . ARG A 1 69 ? 39.492 71.983 11.418 1.00 21.15 72 ARG A O 1
ATOM 529 N N . HIS A 1 70 ? 41.732 71.799 11.204 1.00 20.50 73 HIS A N 1
ATOM 530 C CA . HIS A 1 70 ? 41.630 70.593 10.388 1.00 19.88 73 HIS A CA 1
ATOM 531 C C . HIS A 1 70 ? 41.063 69.487 11.287 1.00 20.68 73 HIS A C 1
ATOM 532 O O . HIS A 1 70 ? 41.145 69.599 12.535 1.00 21.04 73 HIS A O 1
ATOM 539 N N . GLY A 1 71 ? 40.507 68.422 10.695 1.00 20.41 74 GLY A N 1
ATOM 540 C CA . GLY A 1 71 ? 40.083 67.274 11.513 1.00 19.98 74 GLY A CA 1
ATOM 541 C C . GLY A 1 71 ? 41.265 66.419 11.984 1.00 19.47 74 GLY A C 1
ATOM 542 O O . GLY A 1 71 ? 42.426 66.748 11.708 1.00 19.07 74 GLY A O 1
ATOM 543 N N . GLU A 1 72 ? 40.951 65.314 12.667 1.00 18.37 75 GLU A N 1
ATOM 544 C CA . GLU A 1 72 ? 41.925 64.338 13.094 1.00 18.25 75 GLU A CA 1
ATOM 545 C C . GLU A 1 72 ? 42.879 63.995 11.952 1.00 18.51 75 GLU A C 1
ATOM 546 O O . GLU A 1 72 ? 42.480 63.904 10.798 1.00 19.07 75 GLU A O 1
ATOM 552 N N . ARG A 1 73 ? 44.134 63.792 12.295 1.00 18.97 76 ARG A N 1
ATOM 553 C CA . ARG A 1 73 ? 45.159 63.540 11.324 1.00 19.81 76 ARG A CA 1
ATOM 554 C C . ARG A 1 73 ? 46.120 62.481 11.818 1.00 20.95 76 ARG A C 1
ATOM 555 O O . ARG A 1 73 ? 46.103 62.071 12.997 1.00 21.91 76 ARG A O 1
ATOM 563 N N . TYR A 1 74 ? 46.924 61.999 10.872 1.00 21.51 77 TYR A N 1
ATOM 564 C CA . TYR A 1 74 ? 48.135 61.281 11.143 1.00 20.92 77 TYR A CA 1
ATOM 565 C C . TYR A 1 74 ? 49.100 62.230 11.831 1.00 21.27 77 TYR A C 1
ATOM 566 O O . TYR A 1 74 ? 48.912 63.457 11.805 1.00 21.29 77 TYR A O 1
ATOM 575 N N . PRO A 1 75 ? 50.143 61.671 12.441 1.00 21.21 78 PRO A N 1
ATOM 576 C CA . PRO A 1 75 ? 51.157 62.501 13.066 1.00 21.42 78 PRO A CA 1
ATOM 577 C C . PRO A 1 75 ? 51.795 63.413 12.025 1.00 21.76 78 PRO A C 1
ATOM 578 O O . PRO A 1 75 ? 51.799 63.107 10.830 1.00 20.47 78 PRO A O 1
ATOM 582 N N . SER A 1 76 ? 52.295 64.551 12.484 1.00 23.00 79 SER A N 1
ATOM 583 C CA . SER A 1 76 ? 53.096 65.395 11.641 1.00 24.90 79 SER A CA 1
ATOM 584 C C . SER A 1 76 ? 54.376 64.632 11.357 1.00 25.37 79 SER A C 1
ATOM 585 O O . SER A 1 76 ? 54.628 63.529 11.908 1.00 24.82 79 SER A O 1
ATOM 588 N N . THR A 1 77 ? 55.206 65.210 10.502 1.00 26.45 80 THR A N 1
ATOM 589 C CA . THR A 1 77 ? 56.461 64.534 10.142 1.00 26.09 80 THR A CA 1
ATOM 590 C C . THR A 1 77 ? 57.308 64.309 11.373 1.00 25.51 80 THR A C 1
ATOM 591 O O . THR A 1 77 ? 57.722 63.181 11.639 1.00 27.04 80 THR A O 1
ATOM 595 N N . GLY A 1 78 ? 57.518 65.362 12.146 1.00 25.18 81 GLY A N 1
ATOM 596 C CA . GLY A 1 78 ? 58.432 65.317 13.282 1.00 25.21 81 GLY A CA 1
ATOM 597 C C . GLY A 1 78 ? 57.998 64.276 14.288 1.00 25.57 81 GLY A C 1
ATOM 598 O O . GLY A 1 78 ? 58.745 63.343 14.618 1.00 26.73 81 GLY A O 1
ATOM 599 N N . SER A 1 79 ? 56.761 64.426 14.746 1.00 24.79 82 SER A N 1
ATOM 600 C CA . SER A 1 79 ? 56.149 63.526 15.705 1.00 24.42 82 SER A CA 1
ATOM 601 C C . SER A 1 79 ? 56.100 62.105 15.200 1.00 23.45 82 SER A C 1
ATOM 602 O O . SER A 1 79 ? 56.561 61.205 15.878 1.00 23.87 82 SER A O 1
ATOM 605 N N . GLY A 1 80 ? 55.558 61.900 14.008 1.00 22.77 83 GLY A N 1
ATOM 606 C CA . GLY A 1 80 ? 55.561 60.583 13.379 1.00 22.51 83 GLY A CA 1
ATOM 607 C C . GLY A 1 80 ? 56.937 59.941 13.409 1.00 22.69 83 GLY A C 1
ATOM 608 O O . GLY A 1 80 ? 57.072 58.763 13.787 1.00 22.22 83 GLY A O 1
ATOM 609 N N . LYS A 1 81 ? 57.973 60.718 13.061 1.00 22.48 84 LYS A N 1
ATOM 610 C CA . LYS A 1 81 ? 59.321 60.147 13.037 1.00 22.44 84 LYS A CA 1
ATOM 611 C C . LYS A 1 81 ? 59.854 59.871 14.420 1.00 22.84 84 LYS A C 1
ATOM 612 O O . LYS A 1 81 ? 60.577 58.869 14.620 1.00 22.41 84 LYS A O 1
ATOM 618 N N . LYS A 1 82 ? 59.487 60.736 15.377 1.00 22.94 85 LYS A N 1
ATOM 619 C CA . LYS A 1 82 ? 59.800 60.465 16.769 1.00 23.60 85 LYS A CA 1
ATOM 620 C C . LYS A 1 82 ? 59.089 59.210 17.254 1.00 23.18 85 LYS A C 1
ATOM 621 O O . LYS A 1 82 ? 59.683 58.419 17.999 1.00 24.28 85 LYS A O 1
ATOM 627 N N . TYR A 1 83 ? 57.829 59.031 16.856 1.00 22.31 86 TYR A N 1
ATOM 628 C CA . TYR A 1 83 ? 57.060 57.838 17.261 1.00 21.92 86 TYR A CA 1
ATOM 629 C C . TYR A 1 83 ? 57.704 56.589 16.659 1.00 21.63 86 TYR A C 1
ATOM 630 O O . TYR A 1 83 ? 57.812 55.552 17.312 1.00 21.49 86 TYR A O 1
ATOM 639 N N . LYS A 1 84 ? 58.122 56.696 15.405 1.00 22.42 87 LYS A N 1
ATOM 640 C CA . LYS A 1 84 ? 58.786 55.577 14.718 1.00 22.10 87 LYS A CA 1
ATOM 641 C C . LYS A 1 84 ? 60.101 55.184 15.433 1.00 21.70 87 LYS A C 1
ATOM 642 O O . LYS A 1 84 ? 60.353 53.991 15.676 1.00 22.32 87 LYS A O 1
ATOM 648 N N . ALA A 1 85 ? 60.918 56.180 15.764 1.00 21.33 88 ALA A N 1
ATOM 649 C CA . ALA A 1 85 ? 62.113 55.988 16.602 1.00 21.38 88 ALA A CA 1
ATOM 650 C C . ALA A 1 85 ? 61.838 55.311 17.968 1.00 21.46 88 ALA A C 1
ATOM 651 O O . ALA A 1 85 ? 62.572 54.406 18.380 1.00 22.40 88 ALA A O 1
ATOM 653 N N . VAL A 1 86 ? 60.786 55.727 18.668 1.00 21.04 89 VAL A N 1
ATOM 654 C CA . VAL A 1 86 ? 60.434 55.065 19.920 1.00 20.18 89 VAL A CA 1
ATOM 655 C C . VAL A 1 86 ? 59.990 53.649 19.641 1.00 19.80 89 VAL A C 1
ATOM 656 O O . VAL A 1 86 ? 60.394 52.727 20.344 1.00 20.25 89 VAL A O 1
ATOM 660 N N . TYR A 1 87 ? 59.156 53.461 18.622 1.00 19.49 90 TYR A N 1
ATOM 661 C CA . TYR A 1 87 ? 58.695 52.138 18.269 1.00 20.21 90 TYR A CA 1
ATOM 662 C C . TYR A 1 87 ? 59.892 51.196 18.043 1.00 21.51 90 TYR A C 1
ATOM 663 O O . TYR A 1 87 ? 59.873 50.044 18.479 1.00 21.69 90 TYR A O 1
ATOM 672 N N . GLU A 1 88 ? 60.909 51.700 17.324 1.00 23.21 91 GLU A N 1
ATOM 673 C CA . GLU A 1 88 ? 62.094 50.942 16.965 1.00 24.67 91 GLU A CA 1
ATOM 674 C C . GLU A 1 88 ? 62.953 50.644 18.202 1.00 24.99 91 GLU A C 1
ATOM 675 O O . GLU A 1 88 ? 63.435 49.520 18.330 1.00 24.90 91 GLU A O 1
ATOM 681 N N . LYS A 1 89 ? 63.124 51.630 19.099 1.00 25.07 92 LYS A N 1
ATOM 682 C CA . LYS A 1 89 ? 63.753 51.385 20.404 1.00 26.12 92 LYS A CA 1
ATOM 683 C C . LYS A 1 89 ? 63.027 50.268 21.150 1.00 26.60 92 LYS A C 1
ATOM 684 O O . LYS A 1 89 ? 63.674 49.366 21.665 1.00 26.39 92 LYS A O 1
ATOM 690 N N . LEU A 1 90 ? 61.688 50.298 21.161 1.00 26.50 93 LEU A N 1
ATOM 691 C CA . LEU A 1 90 ? 60.925 49.270 21.858 1.00 26.39 93 LEU A CA 1
ATOM 692 C C . LEU A 1 90 ? 61.099 47.929 21.187 1.00 26.95 93 LEU A C 1
ATOM 693 O O . LEU A 1 90 ? 61.331 46.932 21.860 1.00 26.29 93 LEU A O 1
ATOM 698 N N . MET A 1 91 ? 60.994 47.901 19.862 1.00 27.93 94 MET A N 1
ATOM 699 C CA . MET A 1 91 ? 61.149 46.635 19.133 1.00 29.20 94 MET A CA 1
ATOM 700 C C . MET A 1 91 ? 62.538 45.995 19.275 1.00 29.73 94 MET A C 1
ATOM 701 O O . MET A 1 91 ? 62.679 44.798 19.094 1.00 30.64 94 MET A O 1
ATOM 706 N N . SER A 1 92 ? 63.545 46.766 19.644 1.00 30.15 95 SER A N 1
ATOM 707 C CA . SER A 1 92 ? 64.892 46.228 19.677 1.00 31.97 95 SER A CA 1
ATOM 708 C C . SER A 1 92 ? 65.306 45.772 21.087 1.00 32.39 95 SER A C 1
ATOM 709 O O . SER A 1 92 ? 66.422 45.270 21.296 1.00 32.94 95 SER A O 1
ATOM 712 N N . TYR A 1 93 ? 64.399 45.952 22.046 1.00 32.01 96 TYR A N 1
ATOM 713 C CA . TYR A 1 93 ? 64.471 45.326 23.358 1.00 31.64 96 TYR A CA 1
ATOM 714 C C . TYR A 1 93 ? 64.645 43.814 23.182 1.00 32.68 96 TYR A C 1
ATOM 715 O O . TYR A 1 93 ? 63.916 43.178 22.471 1.00 32.53 96 TYR A O 1
ATOM 724 N N . ASN A 1 94 ? 65.637 43.217 23.792 1.00 34.67 97 ASN A N 1
ATOM 725 C CA . ASN A 1 94 ? 65.698 41.797 23.586 1.00 37.29 97 ASN A CA 1
ATOM 726 C C . ASN A 1 94 ? 65.277 41.129 24.882 1.00 36.86 97 ASN A C 1
ATOM 727 O O . ASN A 1 94 ? 65.857 41.356 25.962 1.00 37.95 97 ASN A O 1
ATOM 732 N N . GLY A 1 95 ? 64.209 40.364 24.774 1.00 35.74 98 GLY A N 1
ATOM 733 C CA . GLY A 1 95 ? 63.397 40.052 25.927 1.00 34.16 98 GLY A CA 1
ATOM 734 C C . GLY A 1 95 ? 61.961 40.050 25.460 1.00 33.18 98 GLY A C 1
ATOM 735 O O . GLY A 1 95 ? 61.622 40.657 24.436 1.00 32.42 98 GLY A O 1
ATOM 736 N N . THR A 1 96 ? 61.130 39.331 26.198 1.00 32.04 99 THR A N 1
ATOM 737 C CA . THR A 1 96 ? 59.702 39.357 26.002 1.00 30.72 99 THR A CA 1
ATOM 738 C C . THR A 1 96 ? 59.143 40.438 26.907 1.00 29.28 99 THR A C 1
ATOM 739 O O . THR A 1 96 ? 59.406 40.440 28.103 1.00 28.95 99 THR A O 1
ATOM 743 N N . PHE A 1 97 ? 58.410 41.382 26.320 1.00 27.54 100 PHE A N 1
ATOM 744 C CA . PHE A 1 97 ? 57.725 42.405 27.107 1.00 26.16 100 PHE A CA 1
ATOM 745 C C . PHE A 1 97 ? 56.679 41.788 28.013 1.00 25.09 100 PHE A C 1
ATOM 746 O O . PHE A 1 97 ? 55.963 40.884 27.616 1.00 24.73 100 PHE A O 1
ATOM 754 N N . LYS A 1 98 ? 56.607 42.281 29.235 1.00 24.55 101 LYS A N 1
ATOM 755 C CA . LYS A 1 98 ? 55.596 41.855 30.203 1.00 24.64 101 LYS A CA 1
ATOM 756 C C . LYS A 1 98 ? 54.873 43.099 30.691 1.00 23.80 101 LYS A C 1
ATOM 757 O O . LYS A 1 98 ? 55.273 44.193 30.340 1.00 22.97 101 LYS A O 1
ATOM 763 N N . GLY A 1 99 ? 53.805 42.930 31.489 1.00 24.01 102 GLY A N 1
ATOM 764 C CA . GLY A 1 99 ? 53.057 44.059 32.013 1.00 22.55 102 GLY A CA 1
ATOM 765 C C . GLY A 1 99 ? 52.324 44.877 30.954 1.00 22.55 102 GLY A C 1
ATOM 766 O O . GLY A 1 99 ? 51.809 44.346 29.969 1.00 21.85 102 GLY A O 1
ATOM 767 N N . GLU A 1 100 ? 52.258 46.182 31.178 1.00 23.25 103 GLU A N 1
ATOM 768 C CA . GLU A 1 100 ? 51.560 47.095 30.272 1.00 24.57 103 GLU A CA 1
ATOM 769 C C . GLU A 1 100 ? 52.115 47.077 28.877 1.00 23.03 103 GLU A C 1
ATOM 770 O O . GLU A 1 100 ? 51.409 47.409 27.950 1.00 22.65 103 GLU A O 1
ATOM 776 N N . LEU A 1 101 ? 53.401 46.761 28.732 1.00 22.38 104 LEU A N 1
ATOM 777 C CA . LEU A 1 101 ? 54.038 46.813 27.409 1.00 21.14 104 LEU A CA 1
ATOM 778 C C . LEU A 1 101 ? 53.964 45.495 26.644 1.00 20.59 104 LEU A C 1
ATOM 779 O O . LEU A 1 101 ? 54.491 45.396 25.536 1.00 20.07 104 LEU A O 1
ATOM 784 N N . ALA A 1 102 ? 53.274 44.498 27.197 1.00 20.05 105 ALA A N 1
ATOM 785 C CA . ALA A 1 102 ? 53.235 43.157 26.556 1.00 20.88 105 ALA A CA 1
ATOM 786 C C . ALA A 1 102 ? 52.693 43.139 25.134 1.00 21.26 105 ALA A C 1
ATOM 787 O O . ALA A 1 102 ? 53.094 42.300 24.322 1.00 22.22 105 ALA A O 1
ATOM 789 N N . PHE A 1 103 ? 51.754 44.030 24.831 1.00 21.36 106 PHE A N 1
ATOM 790 C CA . PHE A 1 103 ? 51.161 44.054 23.493 1.00 20.97 106 PHE A CA 1
ATOM 791 C C . PHE A 1 103 ? 52.250 44.247 22.423 1.00 21.84 106 PHE A C 1
ATOM 792 O O . PHE A 1 103 ? 52.011 43.966 21.241 1.00 22.09 106 PHE A O 1
ATOM 800 N N . LEU A 1 104 ? 53.412 44.748 22.847 1.00 22.49 107 LEU A N 1
ATOM 801 C CA . LEU A 1 104 ? 54.571 44.984 21.965 1.00 23.82 107 LEU A CA 1
ATOM 802 C C . LEU A 1 104 ? 55.101 43.722 21.329 1.00 24.36 107 LEU A C 1
ATOM 803 O O . LEU A 1 104 ? 55.619 43.777 20.227 1.00 24.62 107 LEU A O 1
ATOM 808 N N . ASN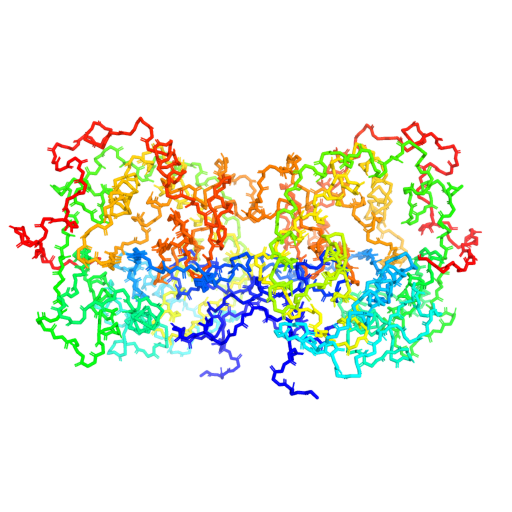 A 1 105 ? 54.942 42.592 22.017 1.00 25.43 108 ASN A N 1
ATOM 809 C CA . ASN A 1 105 ? 55.258 41.251 21.475 1.00 26.39 108 ASN A CA 1
ATOM 810 C C . ASN A 1 105 ? 54.328 40.755 20.348 1.00 27.71 108 ASN A C 1
ATOM 811 O O . ASN A 1 105 ? 54.685 39.831 19.610 1.00 27.51 108 ASN A O 1
ATOM 816 N N . ASP A 1 106 ? 53.129 41.324 20.221 1.00 29.00 109 ASP A N 1
ATOM 817 C CA . ASP A 1 106 ? 52.101 40.646 19.423 1.00 30.79 109 ASP A CA 1
ATOM 818 C C . ASP A 1 106 ? 52.030 41.035 17.962 1.00 31.82 109 ASP A C 1
ATOM 819 O O . ASP A 1 106 ? 50.955 41.384 17.469 1.00 32.53 109 ASP A O 1
ATOM 824 N N . ASP A 1 107 ? 53.158 40.944 17.253 1.00 32.77 110 ASP A N 1
ATOM 825 C CA . ASP A 1 107 ? 53.210 41.445 15.888 1.00 33.75 110 ASP A CA 1
ATOM 826 C C . ASP A 1 107 ? 52.638 42.821 15.919 1.00 32.01 110 ASP A C 1
ATOM 827 O O . ASP A 1 107 ? 51.674 43.129 15.207 1.00 32.78 110 ASP A O 1
ATOM 832 N N . TYR A 1 108 ? 53.194 43.644 16.788 1.00 29.89 111 TYR A N 1
ATOM 833 C CA . TYR A 1 108 ? 52.671 44.960 16.928 1.00 28.69 111 TYR A CA 1
ATOM 834 C C . TYR A 1 108 ? 53.303 45.804 15.829 1.00 27.89 111 TYR A C 1
ATOM 835 O O . TYR A 1 108 ? 54.514 45.994 15.795 1.00 27.78 111 TYR A O 1
ATOM 844 N N . GLU A 1 109 ? 52.478 46.251 14.901 1.00 27.66 112 GLU A N 1
ATOM 845 C CA . GLU A 1 109 ? 52.957 47.068 13.818 1.00 31.41 112 GLU A CA 1
ATOM 846 C C . GLU A 1 109 ? 53.011 48.533 14.232 1.00 26.22 112 GLU A C 1
ATOM 847 O O . GLU A 1 109 ? 52.265 48.978 15.088 1.00 24.59 112 GLU A O 1
ATOM 853 N N . TYR A 1 110 ? 53.926 49.280 13.636 1.00 25.27 113 TYR A N 1
ATOM 854 C CA . TYR A 1 110 ? 53.905 50.713 13.786 1.00 24.71 113 TYR A CA 1
ATOM 855 C C . TYR A 1 110 ? 52.659 51.226 13.042 1.00 24.98 113 TYR A C 1
ATOM 856 O O . TYR A 1 110 ? 52.348 50.721 11.956 1.00 24.18 113 TYR A O 1
ATOM 865 N N . PHE A 1 111 ? 51.941 52.198 13.624 1.00 24.69 114 PHE A N 1
ATOM 866 C CA . PHE A 1 111 ? 50.605 52.528 13.117 1.00 25.01 114 PHE A CA 1
ATOM 867 C C . PHE A 1 111 ? 50.560 53.387 11.842 1.00 26.37 114 PHE A C 1
ATOM 868 O O . PHE A 1 111 ? 49.531 53.503 11.188 1.00 26.82 114 PHE A O 1
ATOM 876 N N . VAL A 1 112 ? 51.672 54.016 11.511 1.00 27.98 115 VAL A N 1
ATOM 877 C CA . VAL A 1 112 ? 51.781 54.703 10.256 1.00 29.89 115 VAL A CA 1
ATOM 878 C C . VAL A 1 112 ? 52.469 53.744 9.280 1.00 32.70 115 VAL A C 1
ATOM 879 O O . VAL A 1 112 ? 53.699 53.603 9.304 1.00 32.82 115 VAL A O 1
ATOM 883 N N . PRO A 1 113 ? 51.671 53.112 8.411 1.00 35.42 116 PRO A N 1
ATOM 884 C CA . PRO A 1 113 ? 52.202 52.091 7.503 1.00 37.70 116 PRO A CA 1
ATOM 885 C C . PRO A 1 113 ? 53.100 52.772 6.471 1.00 39.50 116 PRO A C 1
ATOM 886 O O . PRO A 1 113 ? 54.235 52.325 6.191 1.00 41.04 116 PRO A O 1
ATOM 890 N N . ASP A 1 114 ? 52.612 53.889 5.956 1.00 40.19 117 ASP A N 1
ATOM 891 C CA . ASP A 1 114 ? 53.264 54.593 4.869 1.00 40.27 117 ASP A CA 1
ATOM 892 C C . ASP A 1 114 ? 53.487 56.024 5.323 1.00 38.76 117 ASP A C 1
ATOM 893 O O . ASP A 1 114 ? 52.555 56.671 5.804 1.00 39.52 117 ASP A O 1
ATOM 898 N N . SER A 1 115 ? 54.706 56.520 5.174 1.00 36.95 118 SER A N 1
ATOM 899 C CA . SER A 1 115 ? 55.048 57.848 5.645 1.00 35.59 118 SER A CA 1
ATOM 900 C C . SER A 1 115 ? 54.420 58.934 4.771 1.00 33.76 118 SER A C 1
ATOM 901 O O . SER A 1 115 ? 54.449 60.125 5.094 1.00 34.00 118 SER A O 1
ATOM 904 N N . VAL A 1 116 ? 53.823 58.524 3.672 1.00 31.67 119 VAL A N 1
ATOM 905 C CA . VAL A 1 116 ? 53.106 59.467 2.858 1.00 30.84 119 VAL A CA 1
ATOM 906 C C . VAL A 1 116 ? 51.862 60.006 3.634 1.00 29.69 119 VAL A C 1
ATOM 907 O O . VAL A 1 116 ? 51.367 61.117 3.329 1.00 28.80 119 VAL A O 1
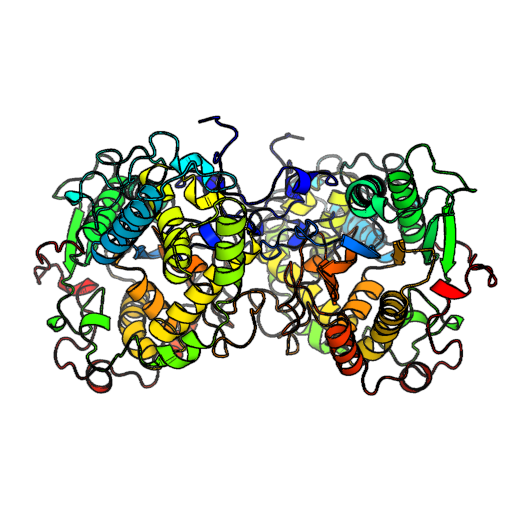ATOM 911 N N . TYR A 1 117 ? 51.392 59.242 4.634 1.00 27.82 120 TYR A N 1
ATOM 912 C CA . TYR A 1 117 ? 50.256 59.678 5.423 1.00 27.69 120 TYR A CA 1
ATOM 913 C C . TYR A 1 117 ? 50.611 60.689 6.481 1.00 26.55 120 TYR A C 1
ATOM 914 O O . TYR A 1 117 ? 49.727 61.352 6.994 1.00 25.90 120 TYR A O 1
ATOM 923 N N . LEU A 1 118 ? 51.897 60.844 6.788 1.00 25.22 121 LEU A N 1
ATOM 924 C CA . LEU A 1 118 ? 52.24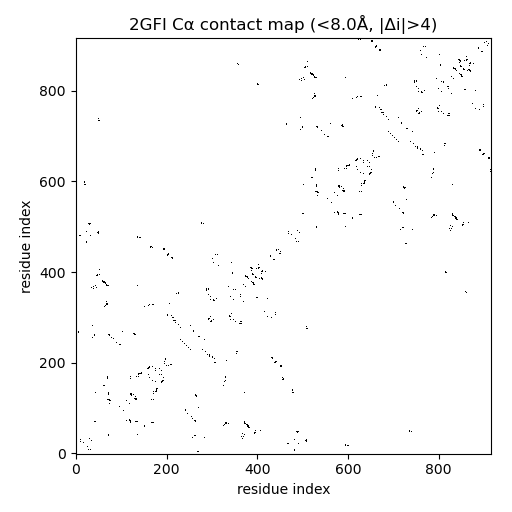7 61.831 7.746 1.00 24.56 121 LEU A CA 1
ATOM 925 C C . LEU A 1 118 ? 51.686 63.157 7.241 1.00 24.08 121 LEU A C 1
ATOM 926 O O . LEU A 1 118 ? 51.677 63.410 6.030 1.00 24.28 121 LEU A O 1
ATOM 931 N N . GLU A 1 119 ? 51.204 63.973 8.176 1.00 22.72 122 GLU A N 1
ATOM 932 C CA . GLU A 1 119 ? 50.704 65.314 7.899 1.00 23.08 122 GLU A CA 1
ATOM 933 C C . GLU A 1 119 ? 49.258 65.302 7.353 1.00 22.88 122 GLU A C 1
ATOM 934 O O . GLU A 1 119 ? 48.643 66.347 7.234 1.00 24.24 122 GLU A O 1
ATOM 940 N N . LYS A 1 120 ? 48.718 64.132 7.049 1.00 22.58 123 LYS A N 1
ATOM 941 C CA . LYS A 1 120 ? 47.441 64.037 6.330 1.00 22.73 123 LYS A CA 1
ATOM 942 C C . LYS A 1 120 ? 46.288 63.821 7.284 1.00 21.81 123 LYS A C 1
ATOM 943 O O . LYS A 1 120 ? 46.443 63.206 8.348 1.00 21.80 123 LYS A O 1
ATOM 949 N N . GLU A 1 121 ? 45.116 64.270 6.861 1.00 21.21 124 GLU A N 1
ATOM 950 C CA . GLU A 1 121 ? 43.880 63.907 7.529 1.00 20.16 124 GLU A CA 1
ATOM 951 C C . GLU A 1 121 ? 43.759 62.412 7.497 1.00 19.63 124 GLU A C 1
ATOM 952 O O . GLU A 1 121 ? 44.097 61.779 6.495 1.00 20.54 124 GLU A O 1
ATOM 958 N N . THR A 1 122 ? 43.277 61.821 8.578 1.00 19.03 125 THR A N 1
ATOM 959 C CA . THR A 1 122 ? 42.793 60.435 8.488 1.00 18.22 125 THR A CA 1
ATOM 960 C C . THR A 1 122 ? 41.444 60.510 7.765 1.00 18.31 125 THR A C 1
ATOM 961 O O . THR A 1 122 ? 40.690 61.480 7.928 1.00 17.59 125 THR A O 1
ATOM 965 N N . SER A 1 123 ? 41.141 59.494 6.982 1.00 17.84 126 SER A N 1
ATOM 966 C CA . SER A 1 123 ? 39.935 59.482 6.186 1.00 18.79 126 SER A CA 1
ATOM 967 C C . SER A 1 123 ? 39.579 58.029 6.009 1.00 18.94 126 SER A C 1
ATOM 968 O O . SER A 1 123 ? 40.397 57.190 6.306 1.00 19.02 126 SER A O 1
ATOM 971 N N . PRO A 1 124 ? 38.359 57.722 5.561 1.00 19.45 127 PRO A N 1
ATOM 972 C CA . PRO A 1 124 ? 37.980 56.368 5.208 1.00 19.71 127 PRO A CA 1
ATOM 973 C C . PRO A 1 124 ? 38.951 55.722 4.234 1.00 20.72 127 PRO A C 1
ATOM 974 O O . PRO A 1 124 ? 39.028 54.513 4.133 1.00 20.95 127 PRO A O 1
ATOM 978 N N . LYS A 1 125 ? 39.683 56.553 3.504 1.00 22.43 128 LYS A N 1
ATOM 979 C CA . LYS A 1 125 ? 40.559 56.097 2.430 1.00 22.60 128 LYS A CA 1
ATOM 980 C C . LYS A 1 125 ? 41.935 55.631 2.955 1.00 22.20 128 LYS A C 1
ATOM 981 O O . LYS A 1 125 ? 42.513 54.687 2.436 1.00 21.98 128 LYS A O 1
ATOM 987 N N . ASN A 1 126 ? 42.438 56.270 4.008 1.00 22.16 129 ASN A N 1
ATOM 988 C CA . ASN A 1 126 ? 43.766 55.958 4.502 1.00 21.65 129 ASN A CA 1
ATOM 989 C C . ASN A 1 126 ? 43.769 55.392 5.936 1.00 22.31 129 ASN A C 1
ATOM 990 O O . ASN A 1 126 ? 44.835 55.215 6.570 1.00 22.16 129 ASN A O 1
ATOM 995 N N . SER A 1 127 ? 42.576 55.060 6.424 1.00 22.33 130 SER A N 1
ATOM 996 C CA . SER A 1 127 ? 42.370 54.793 7.819 1.00 23.00 130 SER A CA 1
ATOM 997 C C . SER A 1 127 ? 41.102 53.987 8.047 1.00 23.72 130 SER A C 1
ATOM 998 O O . SER A 1 127 ? 40.111 54.191 7.348 1.00 23.99 130 SER A O 1
ATOM 1001 N N . ASP A 1 128 ? 41.118 53.088 9.032 1.00 24.45 131 ASP A N 1
ATOM 1002 C CA . ASP A 1 128 ? 39.905 52.333 9.365 1.00 25.83 131 ASP A CA 1
ATOM 1003 C C . ASP A 1 128 ? 39.285 52.835 10.683 1.00 24.25 131 ASP A C 1
ATOM 1004 O O . ASP A 1 128 ? 38.450 52.188 11.298 1.00 24.58 131 ASP A O 1
ATOM 1009 N N . SER A 1 129 ? 39.700 54.027 11.078 1.00 22.76 132 SER A N 1
ATOM 1010 C CA . SER A 1 129 ? 39.270 54.628 12.308 1.00 21.54 132 SER A CA 1
ATOM 1011 C C . SER A 1 129 ? 37.945 55.365 12.146 1.00 20.73 132 SER A C 1
ATOM 1012 O O . SER A 1 129 ? 37.765 56.160 11.237 1.00 21.49 132 SER A O 1
ATOM 1015 N N . ILE A 1 130 ? 37.009 55.111 13.043 1.00 20.01 133 ILE A N 1
ATOM 1016 C CA . ILE A 1 130 ? 35.785 55.930 13.090 1.00 18.85 133 ILE A CA 1
ATOM 1017 C C . ILE A 1 130 ? 36.098 57.399 13.380 1.00 18.12 133 ILE A C 1
ATOM 1018 O O . ILE A 1 130 ? 35.285 58.259 13.093 1.00 18.13 133 ILE A O 1
ATOM 1023 N N . TYR A 1 131 ? 37.269 57.661 13.968 1.00 17.50 134 TYR A N 1
ATOM 1024 C CA . TYR A 1 131 ? 37.677 59.004 14.361 1.00 17.36 134 TYR A CA 1
ATOM 1025 C C . TYR A 1 131 ? 38.336 59.794 13.211 1.00 17.76 134 TYR A C 1
ATOM 1026 O O . TYR A 1 131 ? 38.959 60.822 13.428 1.00 17.89 134 TYR A O 1
ATOM 1035 N N . ALA A 1 132 ? 38.169 59.318 11.992 1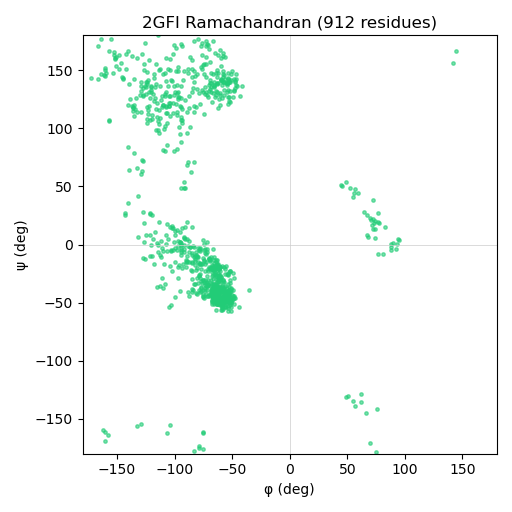.00 17.42 135 ALA A N 1
ATOM 1036 C CA . ALA A 1 132 ? 38.784 59.952 10.843 1.00 18.24 135 ALA A CA 1
ATOM 1037 C C . ALA A 1 132 ? 38.445 61.428 10.781 1.00 17.92 135 ALA A C 1
ATOM 1038 O O . ALA A 1 132 ? 37.335 61.851 11.106 1.00 18.02 135 ALA A O 1
ATOM 1040 N N . GLY A 1 133 ? 39.454 62.213 10.429 1.00 18.66 136 GLY A N 1
ATOM 1041 C CA . GLY A 1 133 ? 39.368 63.664 10.413 1.00 18.38 136 GLY A CA 1
ATOM 1042 C C . GLY A 1 133 ? 38.396 64.121 9.357 1.00 18.95 136 GLY A C 1
ATOM 1043 O O . GLY A 1 133 ? 37.698 65.122 9.547 1.00 19.75 136 GLY A O 1
ATOM 1044 N N . THR A 1 134 ? 38.323 63.390 8.247 1.00 18.59 137 THR A N 1
ATOM 1045 C CA . THR A 1 134 ? 37.511 63.862 7.148 1.00 18.92 137 THR A CA 1
ATOM 1046 C C . THR A 1 134 ? 36.045 63.597 7.472 1.00 18.88 137 THR A C 1
ATOM 1047 O O . THR A 1 134 ? 35.185 64.390 7.123 1.00 19.53 137 THR A O 1
ATOM 1051 N N . THR A 1 135 ? 35.786 62.461 8.109 1.00 18.52 138 THR A N 1
ATOM 1052 C CA . THR A 1 135 ? 34.462 62.072 8.586 1.00 17.94 138 THR A CA 1
ATOM 1053 C C . THR A 1 135 ? 33.940 63.107 9.565 1.00 18.62 138 THR A C 1
ATOM 1054 O O . THR A 1 135 ? 32.806 63.587 9.443 1.00 19.52 138 THR A O 1
ATOM 1058 N N . ASP A 1 136 ? 34.794 63.480 10.502 1.00 19.08 139 ASP A N 1
ATOM 1059 C CA . ASP A 1 136 ? 34.509 64.508 11.474 1.00 18.87 139 ASP A CA 1
ATOM 1060 C C . ASP A 1 136 ? 34.129 65.817 10.782 1.00 19.57 139 ASP A C 1
ATOM 1061 O O . ASP A 1 136 ? 33.143 66.437 11.166 1.00 20.38 139 ASP A O 1
ATOM 1066 N N . ALA A 1 137 ? 34.911 66.248 9.775 1.00 19.15 140 ALA A N 1
ATOM 1067 C CA . ALA A 1 137 ? 34.642 67.480 9.047 1.00 17.72 140 ALA A CA 1
ATOM 1068 C C . ALA A 1 137 ? 33.372 67.374 8.237 1.00 17.52 140 ALA A C 1
ATOM 1069 O O . ALA A 1 137 ? 32.556 68.282 8.266 1.00 16.98 140 ALA A O 1
ATOM 1071 N N . MET A 1 138 ? 33.190 66.267 7.516 1.00 18.09 141 MET A N 1
ATOM 1072 C CA . MET A 1 138 ? 31.960 66.033 6.762 1.00 19.02 141 MET A CA 1
ATOM 1073 C C . MET A 1 138 ? 30.706 66.062 7.665 1.00 18.27 141 MET A C 1
ATOM 1074 O O . MET A 1 138 ? 29.751 66.768 7.372 1.00 19.09 141 MET A O 1
ATOM 1079 N N . LYS A 1 139 ? 30.712 65.339 8.780 1.00 17.56 142 LYS A N 1
ATOM 1080 C CA . LYS A 1 139 ? 29.540 65.293 9.686 1.00 16.55 142 LYS A CA 1
ATOM 1081 C C . LYS A 1 139 ? 29.261 66.668 10.254 1.00 16.42 142 LYS A C 1
ATOM 1082 O O . LYS A 1 139 ? 28.092 67.028 10.470 1.00 15.54 142 LYS A O 1
ATOM 1088 N N . HIS A 1 140 ? 30.350 67.407 10.536 1.00 16.63 143 HIS A N 1
ATOM 1089 C CA . HIS A 1 140 ? 30.261 68.760 11.027 1.00 16.64 143 HIS A CA 1
ATOM 1090 C C . HIS A 1 140 ? 29.564 69.663 9.982 1.00 17.22 143 HIS A C 1
ATOM 1091 O O . HIS A 1 140 ? 28.657 70.409 10.318 1.00 18.27 143 HIS A O 1
ATOM 1098 N N . GLY A 1 141 ? 29.996 69.588 8.732 1.00 17.10 144 GLY A N 1
ATOM 1099 C CA . GLY A 1 141 ? 29.370 70.335 7.655 1.00 17.43 144 GLY A CA 1
ATOM 1100 C C . GLY A 1 141 ? 27.876 70.062 7.607 1.00 17.82 144 GLY A C 1
ATOM 1101 O O . GLY A 1 141 ? 27.106 70.990 7.566 1.00 18.58 144 GLY A O 1
ATOM 1102 N N . ILE A 1 142 ? 27.466 68.793 7.647 1.00 17.36 145 ILE A N 1
ATOM 1103 C CA . ILE A 1 142 ? 26.056 68.432 7.636 1.00 17.79 145 ILE A CA 1
ATOM 1104 C C . ILE A 1 142 ? 25.298 69.107 8.770 1.00 18.71 145 ILE A C 1
ATOM 1105 O O . ILE A 1 142 ? 24.253 69.684 8.563 1.00 19.95 145 ILE A O 1
ATOM 1110 N N . ALA A 1 143 ? 25.841 69.000 9.976 1.00 19.64 146 ALA A N 1
ATOM 1111 C CA . ALA A 1 143 ? 25.229 69.492 11.189 1.00 19.31 146 ALA A CA 1
ATOM 1112 C C . ALA A 1 143 ? 25.121 70.989 11.097 1.00 19.57 146 ALA A C 1
ATOM 1113 O O . ALA A 1 143 ? 24.163 71.604 11.574 1.00 19.01 146 ALA A O 1
ATOM 1115 N N . PHE A 1 144 ? 26.163 71.574 10.531 1.00 20.22 147 PHE A N 1
ATOM 1116 C CA . PHE A 1 144 ? 26.252 72.996 10.422 1.00 20.25 147 PHE A CA 1
ATOM 1117 C C . PHE A 1 144 ? 25.186 73.478 9.436 1.00 20.64 147 PHE A C 1
ATOM 1118 O O . PHE A 1 144 ? 24.523 74.457 9.696 1.00 21.11 147 PHE A O 1
ATOM 1126 N N . ARG A 1 145 ? 25.019 72.799 8.304 1.00 21.80 148 ARG A N 1
ATOM 1127 C CA . ARG A 1 145 ? 23.941 73.146 7.401 1.00 22.19 148 ARG A CA 1
ATOM 1128 C C . ARG A 1 145 ? 22.612 73.014 8.105 1.00 22.43 148 ARG A C 1
ATOM 1129 O O . ARG A 1 145 ? 21.780 73.900 7.995 1.00 22.07 148 ARG A O 1
ATOM 1137 N N . THR A 1 146 ? 22.409 71.906 8.819 1.00 23.31 149 THR A N 1
ATOM 1138 C CA . THR A 1 146 ? 21.150 71.700 9.548 1.00 24.59 149 THR A CA 1
ATOM 1139 C C . THR A 1 146 ? 20.833 72.861 10.489 1.00 24.45 149 THR A C 1
ATOM 1140 O O . THR A 1 146 ? 19.726 73.311 10.509 1.00 26.29 149 THR A O 1
ATOM 1144 N N . LYS A 1 147 ? 21.820 73.350 11.238 1.00 24.08 150 LYS A N 1
ATOM 1145 C CA . LYS A 1 147 ? 21.633 74.457 12.159 1.00 23.12 150 LYS A CA 1
ATOM 1146 C C . LYS A 1 147 ? 21.508 75.837 11.511 1.00 22.50 150 LYS A C 1
ATOM 1147 O O . LYS A 1 147 ? 20.637 76.646 11.892 1.00 21.39 150 LYS A O 1
ATOM 1153 N N . TYR A 1 148 ? 22.410 76.113 10.570 1.00 21.76 151 TYR A N 1
ATOM 1154 C CA . TYR A 1 148 ? 22.620 77.479 10.082 1.00 21.75 151 TYR A CA 1
ATOM 1155 C C . TYR A 1 148 ? 22.159 77.739 8.667 1.00 22.36 151 TYR A C 1
ATOM 1156 O O . TYR A 1 148 ? 22.206 78.865 8.218 1.00 21.97 151 TYR A O 1
ATOM 1165 N N . GLY A 1 149 ? 21.728 76.690 7.983 1.00 23.81 152 GLY A N 1
ATOM 1166 C CA . GLY A 1 149 ? 21.402 76.742 6.569 1.00 25.87 152 GLY A CA 1
ATOM 1167 C C . GLY A 1 149 ? 20.280 77.696 6.154 1.00 27.26 152 GLY A C 1
ATOM 1168 O O . GLY A 1 149 ? 20.197 78.042 4.982 1.00 28.12 152 GLY A O 1
ATOM 1169 N N . GLU A 1 150 ? 19.416 78.114 7.081 1.00 27.96 153 GLU A N 1
ATOM 1170 C CA . GLU A 1 150 ? 18.406 79.128 6.757 1.00 29.06 153 GLU A CA 1
ATOM 1171 C C . GLU A 1 150 ? 19.106 80.415 6.313 1.00 29.00 153 GLU A C 1
ATOM 1172 O O . GLU A 1 150 ? 18.509 81.240 5.615 1.00 29.64 153 GLU A O 1
ATOM 1178 N N . LEU A 1 151 ? 20.364 80.575 6.735 1.00 28.29 154 LEU A N 1
ATOM 1179 C CA . LEU A 1 151 ? 21.182 81.744 6.417 1.00 27.92 154 LEU A CA 1
ATOM 1180 C C . LEU A 1 151 ? 21.818 81.602 5.038 1.00 28.41 154 LEU A C 1
ATOM 1181 O O . LEU A 1 151 ? 22.424 82.540 4.538 1.00 28.84 154 LEU A O 1
ATOM 1186 N N . PHE A 1 152 ? 21.713 80.426 4.442 1.00 28.65 155 PHE A N 1
ATOM 1187 C CA . PHE A 1 152 ? 22.356 80.186 3.172 1.00 29.85 155 PHE A CA 1
ATOM 1188 C C . PHE A 1 152 ? 21.329 80.392 2.067 1.00 31.12 155 PHE A C 1
ATOM 1189 O O . PHE A 1 152 ? 20.238 79.805 2.104 1.00 31.54 155 PHE A O 1
ATOM 1197 N N . ASP A 1 153 ? 21.693 81.235 1.108 1.00 32.42 156 ASP A N 1
ATOM 1198 C CA . ASP A 1 153 ? 20.919 81.448 -0.103 1.00 34.24 156 ASP A CA 1
ATOM 1199 C C . ASP A 1 153 ? 21.464 80.532 -1.180 1.00 34.70 156 ASP A C 1
ATOM 1200 O O . ASP A 1 153 ? 22.631 80.663 -1.571 1.00 34.99 156 ASP A O 1
ATOM 1205 N N . THR A 1 154 ? 20.638 79.615 -1.673 1.00 35.51 157 THR A N 1
ATOM 1206 C CA . THR A 1 154 ? 21.129 78.651 -2.658 1.00 36.73 157 THR A CA 1
ATOM 1207 C C . THR A 1 154 ? 21.367 79.207 -4.076 1.00 37.64 157 THR A C 1
ATOM 1208 O O . THR A 1 154 ? 21.861 78.480 -4.957 1.00 37.42 157 THR A O 1
ATOM 1212 N N . ASN A 1 155 ? 21.021 80.479 -4.285 1.00 38.42 158 ASN A N 1
ATOM 1213 C CA . ASN A 1 155 ? 21.356 81.189 -5.515 1.00 40.25 158 ASN A CA 1
ATOM 1214 C C . ASN A 1 155 ? 22.774 81.725 -5.449 1.00 40.14 158 ASN A C 1
ATOM 1215 O O . ASN A 1 155 ? 23.316 82.171 -6.470 1.00 40.54 158 ASN A O 1
ATOM 1220 N N . ASP A 1 156 ? 23.356 81.691 -4.242 1.00 39.55 159 ASP A N 1
ATOM 1221 C CA . ASP A 1 156 ? 24.699 82.200 -3.993 1.00 39.16 159 ASP A CA 1
ATOM 1222 C C . ASP A 1 156 ? 25.718 81.087 -3.812 1.00 38.19 159 ASP A C 1
ATOM 1223 O O . ASP A 1 156 ? 25.462 80.085 -3.138 1.00 38.88 159 ASP A O 1
ATOM 1228 N N . THR A 1 157 ? 26.871 81.260 -4.435 1.00 36.12 160 THR A N 1
ATOM 1229 C CA . THR A 1 157 ? 28.028 80.470 -4.127 1.00 34.70 160 THR A CA 1
ATOM 1230 C C . THR A 1 157 ? 28.379 80.512 -2.620 1.00 32.83 160 THR A C 1
ATOM 1231 O O . THR A 1 157 ? 28.323 81.567 -1.968 1.00 32.21 160 THR A O 1
ATOM 1235 N N . LEU A 1 158 ? 28.758 79.356 -2.079 1.00 30.55 161 LEU A N 1
ATOM 1236 C CA . LEU A 1 158 ? 29.301 79.285 -0.725 1.00 27.75 161 LEU A CA 1
ATOM 1237 C C . LEU A 1 158 ? 30.791 79.522 -0.821 1.00 26.84 161 LEU A C 1
ATOM 1238 O O . LEU A 1 158 ? 31.481 78.768 -1.500 1.00 26.66 161 LEU A O 1
ATOM 1243 N N . PRO A 1 159 ? 31.281 80.593 -0.201 1.00 25.96 162 PRO A N 1
ATOM 1244 C CA . PRO A 1 159 ? 32.721 80.800 -0.096 1.00 25.72 162 PRO A CA 1
ATOM 1245 C C . PRO A 1 159 ? 33.299 79.985 1.077 1.00 26.12 162 PRO A C 1
ATOM 1246 O O . PRO A 1 159 ? 32.648 79.779 2.136 1.00 26.74 162 PRO A O 1
ATOM 1250 N N . VAL A 1 160 ? 34.507 79.490 0.887 1.00 25.46 163 VAL A N 1
ATOM 1251 C CA . VAL A 1 160 ? 35.159 78.752 1.951 1.00 24.81 163 VAL A CA 1
ATOM 1252 C C . VAL A 1 160 ? 36.523 79.405 2.067 1.00 24.53 163 VAL A C 1
ATOM 1253 O O . VAL A 1 160 ? 37.107 79.759 1.080 1.00 25.60 163 VAL A O 1
ATOM 1257 N N . PHE A 1 161 ? 36.987 79.654 3.268 1.00 24.39 164 PHE A N 1
ATOM 1258 C CA . PHE A 1 161 ? 38.305 80.201 3.447 1.00 24.56 164 PHE A CA 1
ATOM 1259 C C . PHE A 1 161 ? 39.102 79.154 4.211 1.00 25.50 164 PHE A C 1
ATOM 1260 O O . PHE A 1 161 ? 38.667 78.649 5.267 1.00 25.91 164 PHE A O 1
ATOM 1268 N N . THR A 1 162 ? 40.240 78.795 3.635 1.00 25.41 165 THR A N 1
ATOM 1269 C CA . THR A 1 162 ? 41.105 77.819 4.218 1.00 25.67 165 THR A CA 1
ATOM 1270 C C . THR A 1 162 ? 42.556 78.213 3.997 1.00 26.40 165 THR A C 1
ATOM 1271 O O . THR A 1 162 ? 42.859 78.878 3.019 1.00 26.65 165 THR A O 1
ATOM 1275 N N . SER A 1 163 ? 43.449 77.812 4.903 1.00 26.57 166 SER A N 1
ATOM 1276 C CA . SER A 1 163 ? 44.874 77.960 4.642 1.00 26.70 166 SER A CA 1
ATOM 1277 C C . SER A 1 163 ? 45.301 76.855 3.680 1.00 26.48 166 SER A C 1
ATOM 1278 O O . SER A 1 163 ? 44.521 75.969 3.350 1.00 26.84 166 SER A O 1
ATOM 1281 N N . ASN A 1 164 ? 46.527 76.931 3.183 1.00 26.51 167 ASN A N 1
ATOM 1282 C CA . ASN A 1 164 ? 46.941 76.035 2.125 1.00 26.12 167 ASN A CA 1
ATOM 1283 C C . ASN A 1 164 ? 47.600 74.769 2.658 1.00 26.15 167 ASN A C 1
ATOM 1284 O O . ASN A 1 164 ? 48.112 73.941 1.885 1.00 25.90 167 ASN A O 1
ATOM 1289 N N . SER A 1 165 ? 47.594 74.617 3.978 1.00 26.12 168 SER A N 1
ATOM 1290 C CA . SER A 1 165 ? 47.957 73.339 4.575 1.00 26.43 168 SER A CA 1
ATOM 1291 C C . SER A 1 165 ? 47.047 72.237 4.027 1.00 26.06 168 SER A C 1
ATOM 1292 O O . SER A 1 165 ? 45.847 72.422 3.949 1.00 26.55 168 SER A O 1
ATOM 1295 N N . GLY A 1 166 ? 47.619 71.108 3.616 1.00 26.00 169 GLY A N 1
ATOM 1296 C CA . GLY A 1 166 ? 46.853 70.037 2.993 1.00 25.04 169 GLY A CA 1
ATOM 1297 C C . GLY A 1 166 ? 45.690 69.546 3.864 1.00 24.80 169 GLY A C 1
ATOM 1298 O O . GLY A 1 166 ? 44.536 69.463 3.401 1.00 24.87 169 GLY A O 1
ATOM 1299 N N . ARG A 1 167 ? 46.002 69.199 5.111 1.00 23.32 170 ARG A N 1
ATOM 1300 C CA . ARG A 1 167 ? 45.014 68.693 6.058 1.00 22.54 170 ARG A CA 1
ATOM 1301 C C . ARG A 1 167 ? 43.909 69.747 6.296 1.00 22.16 170 ARG A C 1
ATOM 1302 O O . ARG A 1 167 ? 42.757 69.393 6.393 1.00 21.58 170 ARG A O 1
ATOM 1310 N N . VAL A 1 168 ? 44.279 71.032 6.386 1.00 22.50 171 VAL A N 1
ATOM 1311 C CA . VAL A 1 168 ? 43.335 72.115 6.638 1.00 22.80 171 VAL A CA 1
ATOM 1312 C C . VAL A 1 168 ? 42.403 72.256 5.427 1.00 23.42 171 VAL A C 1
ATOM 1313 O O . VAL A 1 168 ? 41.159 72.367 5.542 1.00 24.11 171 VAL A O 1
ATOM 1317 N N . TYR A 1 169 ? 43.027 72.242 4.261 1.00 22.74 172 TYR A N 1
ATOM 1318 C CA . TYR A 1 169 ? 42.330 72.427 3.038 1.00 22.53 172 TYR A CA 1
ATOM 1319 C C . TYR A 1 169 ? 41.347 71.280 2.853 1.00 22.19 172 TYR A C 1
ATOM 1320 O O . TYR A 1 169 ? 40.202 71.483 2.420 1.00 22.76 172 TYR A O 1
ATOM 1329 N N . GLN A 1 170 ? 41.804 70.076 3.166 1.00 21.10 173 GLN A N 1
ATOM 1330 C CA . GLN A 1 170 ? 40.965 68.901 2.988 1.00 20.34 173 GLN A CA 1
ATOM 1331 C C . GLN A 1 170 ? 39.783 68.951 3.955 1.00 19.10 173 GLN A C 1
ATOM 1332 O O . GLN A 1 170 ? 38.668 68.672 3.588 1.00 19.83 173 GLN A O 1
ATOM 1338 N N . THR A 1 171 ? 40.035 69.368 5.173 1.00 19.07 174 THR A N 1
ATOM 1339 C CA . THR A 1 171 ? 38.981 69.592 6.133 1.00 19.33 174 THR A CA 1
ATOM 1340 C C . THR A 1 171 ? 37.907 70.490 5.530 1.00 19.42 174 THR A C 1
ATOM 1341 O O . THR A 1 171 ? 36.717 70.147 5.591 1.00 18.10 174 THR A O 1
ATOM 1345 N N . SER A 1 172 ? 38.342 71.588 4.890 1.00 19.61 175 SER A N 1
ATOM 1346 C CA . SER A 1 172 ? 37.409 72.613 4.452 1.00 19.71 175 SER A CA 1
ATOM 1347 C C . SER A 1 172 ? 36.502 71.998 3.420 1.00 19.23 175 SER A C 1
ATOM 1348 O O . SER A 1 172 ? 35.327 72.306 3.379 1.00 19.14 175 SER A O 1
ATOM 1351 N N . GLN A 1 173 ? 37.064 71.096 2.618 1.00 19.42 176 GLN A N 1
ATOM 1352 C CA . GLN A 1 173 ? 36.350 70.455 1.513 1.00 19.44 176 GLN A CA 1
ATOM 1353 C C . GLN A 1 173 ? 35.396 69.406 1.998 1.00 19.40 176 GLN A C 1
ATOM 1354 O O . GLN A 1 173 ? 34.316 69.262 1.447 1.00 20.10 176 GLN A O 1
ATOM 1360 N N . TYR A 1 174 ? 35.795 68.644 3.011 1.00 18.47 177 TYR A N 1
ATOM 1361 C CA . TYR A 1 174 ? 34.869 67.682 3.571 1.00 18.21 177 TYR A CA 1
ATOM 1362 C C . TYR A 1 174 ? 33.725 68.392 4.276 1.00 17.76 177 TYR A C 1
ATOM 1363 O O . TYR A 1 174 ? 32.598 67.984 4.147 1.00 17.76 177 TYR A O 1
ATOM 1372 N N . PHE A 1 175 ? 34.034 69.465 5.000 1.00 17.49 178 PHE A N 1
ATOM 1373 C CA . PHE A 1 175 ? 33.039 70.254 5.626 1.00 17.82 178 PHE A CA 1
ATOM 1374 C C . PHE A 1 175 ? 32.056 70.799 4.592 1.00 18.69 178 PHE A C 1
ATOM 1375 O O . PHE A 1 175 ? 30.848 70.630 4.764 1.00 19.93 178 PHE A O 1
ATOM 1383 N N . ALA A 1 176 ? 32.571 71.424 3.528 1.00 18.20 179 ALA A N 1
ATOM 1384 C CA . ALA A 1 176 ? 31.755 72.035 2.495 1.00 18.79 179 ALA A CA 1
ATOM 1385 C C . ALA A 1 176 ? 30.889 70.984 1.843 1.00 19.95 179 ALA A C 1
ATOM 1386 O O . ALA A 1 176 ? 29.706 71.233 1.552 1.00 19.93 179 ALA A O 1
ATOM 1388 N N . ARG A 1 177 ? 31.451 69.781 1.667 1.00 20.72 180 ARG A N 1
ATOM 1389 C CA . ARG A 1 177 ? 30.689 68.688 1.107 1.00 20.65 180 ARG A CA 1
ATOM 1390 C C . ARG A 1 177 ? 29.592 68.229 2.054 1.00 21.08 180 ARG A C 1
ATOM 1391 O O . ARG A 1 177 ? 28.477 67.910 1.622 1.00 21.28 180 ARG A O 1
ATOM 1399 N N . GLY A 1 178 ? 29.894 68.172 3.346 1.00 20.42 181 GLY A N 1
ATOM 1400 C CA . GLY A 1 178 ? 28.846 67.836 4.277 1.00 20.05 181 GLY A CA 1
ATOM 1401 C C . GLY A 1 178 ? 27.767 68.910 4.201 1.00 20.42 181 GLY A C 1
ATOM 1402 O O . GLY A 1 178 ? 26.573 68.613 4.222 1.00 19.69 181 GLY A O 1
ATOM 1403 N N . PHE A 1 179 ? 28.208 70.169 4.112 1.00 20.71 182 PHE A N 1
ATOM 1404 C CA . PHE A 1 179 ? 27.323 71.315 4.196 1.00 20.87 182 PHE A CA 1
ATOM 1405 C C . PHE A 1 179 ? 26.378 71.367 3.002 1.00 20.94 182 PHE A C 1
ATOM 1406 O O . PHE A 1 179 ? 25.187 71.600 3.163 1.00 20.81 182 PHE A O 1
ATOM 1414 N N . MET A 1 180 ? 26.919 71.097 1.821 1.00 21.72 183 MET A N 1
ATOM 1415 C CA . MET A 1 180 ? 26.239 71.297 0.554 1.00 22.16 183 MET A CA 1
ATOM 1416 C C . MET A 1 180 ? 25.542 70.056 0.103 1.00 22.16 183 MET A C 1
ATOM 1417 O O . MET A 1 180 ? 24.688 70.125 -0.775 1.00 22.23 183 MET A O 1
ATOM 1422 N N . GLY A 1 181 ? 25.908 68.913 0.682 1.00 21.67 184 GLY A N 1
ATOM 1423 C CA . GLY A 1 181 ? 25.332 67.643 0.269 1.00 21.99 184 GLY A CA 1
ATOM 1424 C C . GLY A 1 181 ? 25.345 67.430 -1.232 1.00 22.93 184 GLY A C 1
ATOM 1425 O O . GLY A 1 181 ? 26.396 67.638 -1.870 1.00 22.44 184 GLY A O 1
ATOM 1426 N N . ASP A 1 182 ? 24.204 67.025 -1.812 1.00 23.34 185 ASP A N 1
ATOM 1427 C CA . ASP A 1 182 ? 24.186 66.748 -3.255 1.00 24.21 185 ASP A CA 1
ATOM 1428 C C . ASP A 1 182 ? 24.190 68.008 -4.157 1.00 24.48 185 ASP A C 1
ATOM 1429 O O . ASP A 1 182 ? 24.138 67.906 -5.391 1.00 25.04 185 ASP A O 1
ATOM 1434 N N . ASP A 1 183 ? 24.288 69.179 -3.536 1.00 24.56 186 ASP A N 1
ATOM 1435 C CA . ASP A 1 183 ? 24.436 70.447 -4.254 1.00 25.29 186 ASP A CA 1
ATOM 1436 C C . ASP A 1 183 ? 25.886 70.872 -4.398 1.00 25.00 186 ASP A C 1
ATOM 1437 O O . ASP A 1 183 ? 26.162 71.902 -5.004 1.00 25.30 186 ASP A O 1
ATOM 1442 N N . PHE A 1 184 ? 26.798 70.101 -3.819 1.00 24.68 187 PHE A N 1
ATOM 1443 C CA . PHE A 1 184 ? 28.205 70.457 -3.825 1.00 25.02 187 PHE A CA 1
ATOM 1444 C C . PHE A 1 184 ? 28.768 70.310 -5.232 1.00 26.17 187 PHE A C 1
ATOM 1445 O O . PHE A 1 184 ? 28.526 69.314 -5.890 1.00 26.29 187 PHE A O 1
ATOM 1453 N N . SER A 1 185 ? 29.486 71.332 -5.687 1.00 28.30 188 SER A N 1
ATOM 1454 C CA . SER A 1 185 ? 30.169 71.341 -6.989 1.00 30.29 188 SER A CA 1
ATOM 1455 C C . SER A 1 185 ? 31.128 72.524 -6.981 1.00 31.71 188 SER A C 1
ATOM 1456 O O . SER A 1 185 ? 31.085 73.362 -6.072 1.00 30.58 188 SER A O 1
ATOM 1459 N N . ASN A 1 186 ? 31.979 72.602 -8.001 1.00 34.45 189 ASN A N 1
ATOM 1460 C CA . ASN A 1 186 ? 32.910 73.731 -8.110 1.00 37.26 189 ASN A CA 1
ATOM 1461 C C . ASN A 1 186 ? 32.191 75.009 -8.450 1.00 36.84 189 ASN A C 1
ATOM 1462 O O . ASN A 1 186 ? 32.760 76.089 -8.313 1.00 37.55 189 ASN A O 1
ATOM 1467 N N . ASP A 1 187 ? 30.926 74.891 -8.847 1.00 36.66 190 ASP A N 1
ATOM 1468 C CA . ASP A 1 187 ? 30.081 76.067 -9.020 1.00 37.11 190 ASP A CA 1
ATOM 1469 C C . ASP A 1 187 ? 29.401 76.572 -7.755 1.00 35.77 190 ASP A C 1
ATOM 1470 O O . ASP A 1 187 ? 29.257 77.783 -7.579 1.00 36.15 190 ASP A O 1
ATOM 1475 N N . THR A 1 188 ? 28.949 75.668 -6.892 1.00 33.89 191 THR A N 1
ATOM 1476 C CA . THR A 1 188 ? 28.224 76.116 -5.694 1.00 32.20 191 THR A CA 1
ATOM 1477 C C . THR A 1 188 ? 29.118 76.484 -4.533 1.00 31.12 191 THR A C 1
ATOM 1478 O O . THR A 1 188 ? 28.675 77.160 -3.606 1.00 31.37 191 THR A O 1
ATOM 1482 N N . VAL A 1 189 ? 30.385 76.085 -4.597 1.00 29.92 192 VAL A N 1
ATOM 1483 C CA . VAL A 1 189 ? 31.347 76.392 -3.529 1.00 28.52 192 VAL A CA 1
ATOM 1484 C C . VAL A 1 189 ? 32.572 76.986 -4.163 1.00 29.29 192 VAL A C 1
ATOM 1485 O O . VAL A 1 189 ? 33.082 76.454 -5.149 1.00 29.50 192 VAL A O 1
ATOM 1489 N N . LYS A 1 190 ? 33.050 78.093 -3.613 1.00 29.75 193 LYS A N 1
ATOM 1490 C CA . LYS A 1 190 ? 34.288 78.624 -4.078 1.00 30.48 193 LYS A CA 1
ATOM 1491 C C . LYS A 1 190 ? 35.225 78.699 -2.889 1.00 29.24 193 LYS A C 1
ATOM 1492 O O . LYS A 1 190 ? 34.940 79.385 -1.899 1.00 28.65 193 LYS A O 1
ATOM 1498 N N . THR A 1 191 ? 36.341 77.983 -2.996 1.00 27.47 194 THR A N 1
ATOM 1499 C CA . THR A 1 191 ? 37.289 77.931 -1.920 1.00 26.97 194 THR A CA 1
ATOM 1500 C C . THR A 1 191 ? 38.416 78.906 -2.172 1.00 27.39 194 THR A C 1
ATOM 1501 O O . THR A 1 191 ? 39.033 78.897 -3.243 1.00 27.21 194 THR A O 1
ATOM 1505 N N . ASN A 1 192 ? 38.698 79.701 -1.154 1.00 27.12 195 ASN A N 1
ATOM 1506 C CA . ASN A 1 192 ? 39.776 80.653 -1.154 1.00 27.84 195 ASN A CA 1
ATOM 1507 C C . ASN A 1 192 ? 40.865 80.121 -0.271 1.00 28.12 195 ASN A C 1
ATOM 1508 O O . ASN A 1 192 ? 40.684 79.958 0.930 1.00 28.77 195 ASN A O 1
ATOM 1513 N N . ILE A 1 193 ? 41.981 79.787 -0.900 1.00 28.40 196 ILE A N 1
ATOM 1514 C CA . ILE A 1 193 ? 43.094 79.181 -0.244 1.00 28.36 196 ILE A CA 1
ATOM 1515 C C . ILE A 1 193 ? 44.043 80.310 0.035 1.00 29.30 196 ILE A C 1
ATOM 1516 O O . ILE A 1 193 ? 44.598 80.898 -0.878 1.00 30.77 196 ILE A O 1
ATOM 1521 N N . ILE A 1 194 ? 44.245 80.591 1.308 1.00 29.26 197 ILE A N 1
ATOM 1522 C CA . ILE A 1 194 ? 44.992 81.727 1.760 1.00 29.03 197 ILE A CA 1
ATOM 1523 C C . ILE A 1 194 ? 46.316 81.181 2.235 1.00 29.26 197 ILE A C 1
ATOM 1524 O O . ILE A 1 194 ? 46.393 80.348 3.170 1.00 28.91 197 ILE A O 1
ATOM 1529 N N . SER A 1 195 ? 47.364 81.660 1.583 1.00 28.68 198 SER A N 1
ATOM 1530 C CA . SER A 1 195 ? 48.670 81.116 1.762 1.00 28.77 198 SER A CA 1
ATOM 1531 C C . SER A 1 195 ? 49.143 81.329 3.202 1.00 28.86 198 SER A C 1
ATOM 1532 O O . SER A 1 195 ? 48.809 82.331 3.869 1.00 28.10 198 SER A O 1
ATOM 1535 N N . GLU A 1 196 ? 49.930 80.374 3.666 1.00 29.16 199 GLU A N 1
ATOM 1536 C CA . GLU A 1 196 ? 50.571 80.498 4.973 1.00 30.88 199 GLU A CA 1
ATOM 1537 C C . GLU A 1 196 ? 51.907 81.254 4.918 1.00 31.79 199 GLU A C 1
ATOM 1538 O O . GLU A 1 196 ? 52.560 81.482 5.950 1.00 31.30 199 GLU A O 1
ATOM 1544 N N . ASP A 1 197 ? 52.303 81.635 3.709 1.00 33.59 200 ASP A N 1
ATOM 1545 C CA . ASP A 1 197 ? 53.454 82.510 3.518 1.00 35.12 200 ASP A CA 1
ATOM 1546 C C . ASP A 1 197 ? 53.388 83.726 4.432 1.00 34.92 200 ASP A C 1
ATOM 1547 O O . ASP A 1 197 ? 52.349 84.394 4.561 1.00 34.28 200 ASP A O 1
ATOM 1552 N N . ALA A 1 198 ? 54.518 83.974 5.078 1.00 35.35 201 ALA A N 1
ATOM 1553 C CA . ALA A 1 198 ? 54.735 85.153 5.880 1.00 36.38 201 ALA A CA 1
ATOM 1554 C C . ALA A 1 198 ? 54.456 86.460 5.128 1.00 37.11 201 ALA A C 1
ATOM 1555 O O . ALA A 1 198 ? 54.105 87.462 5.759 1.00 36.81 201 ALA A O 1
ATOM 1557 N N . ASP A 1 199 ? 54.584 86.464 3.795 1.00 38.08 202 ASP A N 1
ATOM 1558 C CA . ASP A 1 199 ? 54.357 87.715 3.033 1.00 39.18 202 ASP A CA 1
ATOM 1559 C C . ASP A 1 199 ? 52.877 88.101 2.981 1.00 38.75 202 ASP A C 1
ATOM 1560 O O . ASP A 1 199 ? 52.510 89.147 2.428 1.00 38.98 202 ASP A O 1
ATOM 1565 N N . MET A 1 200 ? 52.025 87.241 3.546 1.00 38.07 203 MET A N 1
ATOM 1566 C CA . MET A 1 200 ? 50.586 87.485 3.576 1.00 36.72 203 MET A CA 1
ATOM 1567 C C . MET A 1 200 ? 50.284 88.475 4.685 1.00 36.33 203 MET A C 1
ATOM 1568 O O . MET A 1 200 ? 49.219 89.082 4.711 1.00 36.35 203 MET A O 1
ATOM 1573 N N . GLY A 1 201 ? 51.243 88.655 5.590 1.00 35.87 204 GLY A N 1
ATOM 1574 C CA . GLY A 1 201 ? 51.052 89.482 6.765 1.00 35.81 204 GLY A CA 1
ATOM 1575 C C . GLY A 1 201 ? 49.767 89.088 7.484 1.00 36.18 204 GLY A C 1
ATOM 1576 O O . GLY A 1 201 ? 49.504 87.888 7.727 1.00 36.00 204 GLY A O 1
ATOM 1577 N N . ALA A 1 202 ? 48.958 90.099 7.774 1.00 35.25 205 ALA A N 1
ATOM 1578 C CA . ALA A 1 202 ? 47.741 89.944 8.514 1.00 35.45 205 ALA A CA 1
ATOM 1579 C C . ALA A 1 202 ? 46.599 89.444 7.633 1.00 35.73 205 ALA A C 1
ATOM 1580 O O . ALA A 1 202 ? 45.535 89.055 8.143 1.00 36.21 205 ALA A O 1
ATOM 1582 N N . ASN A 1 203 ? 46.806 89.444 6.319 1.00 35.24 206 ASN A N 1
ATOM 1583 C CA . ASN A 1 203 ? 45.767 88.987 5.409 1.00 34.51 206 ASN A CA 1
ATOM 1584 C C . ASN A 1 203 ? 45.895 87.489 5.209 1.00 34.01 206 ASN A C 1
ATOM 1585 O O . ASN A 1 203 ? 46.289 87.012 4.149 1.00 33.94 206 ASN A O 1
ATOM 1590 N N . SER A 1 204 ? 45.548 86.761 6.260 1.00 33.48 207 SER A N 1
ATOM 1591 C CA . SER A 1 204 ? 46.047 85.399 6.482 1.00 32.36 207 SER A CA 1
ATOM 1592 C C . SER A 1 204 ? 45.125 84.706 7.471 1.00 31.37 207 SER A C 1
ATOM 1593 O O . SER A 1 204 ? 44.574 85.345 8.364 1.00 30.92 207 SER A O 1
ATOM 1596 N N . LEU A 1 205 ? 44.954 83.405 7.293 1.00 30.76 208 LEU A N 1
ATOM 1597 C CA . LEU A 1 205 ? 44.328 82.563 8.321 1.00 29.73 208 LEU A CA 1
ATOM 1598 C C . LEU A 1 205 ? 45.384 82.063 9.293 1.00 29.78 208 LEU A C 1
ATOM 1599 O O . LEU A 1 205 ? 45.070 81.446 10.298 1.00 30.44 208 LEU A O 1
ATOM 1604 N N . THR A 1 206 ? 46.642 82.351 8.981 1.00 29.83 209 THR A N 1
ATOM 1605 C CA . THR A 1 206 ? 47.770 82.026 9.850 1.00 29.84 209 THR A CA 1
ATOM 1606 C C . THR A 1 206 ? 48.637 83.279 10.049 1.00 30.15 209 THR A C 1
ATOM 1607 O O . THR A 1 206 ? 49.797 83.269 9.685 1.00 30.07 209 THR A O 1
ATOM 1611 N N . PRO A 1 207 ? 48.083 84.353 10.617 1.00 30.83 210 PRO A N 1
ATOM 1612 C CA . PRO A 1 207 ? 48.826 85.620 10.748 1.00 31.07 210 PRO A CA 1
ATOM 1613 C C . PRO A 1 207 ? 50.099 85.524 11.593 1.00 32.00 210 PRO A C 1
ATOM 1614 O O . PRO A 1 207 ? 50.988 86.393 11.482 1.00 33.01 210 PRO A O 1
ATOM 1618 N N . ARG A 1 208 ? 50.223 84.485 12.416 1.00 31.87 211 ARG A N 1
ATOM 1619 C CA . ARG A 1 208 ? 51.466 84.317 13.160 1.00 32.08 211 ARG A CA 1
ATOM 1620 C C . ARG A 1 208 ? 52.661 84.125 12.212 1.00 32.81 211 ARG A C 1
ATOM 1621 O O . ARG A 1 208 ? 53.788 84.392 12.606 1.00 33.48 211 ARG A O 1
ATOM 1629 N N . ASP A 1 209 ? 52.406 83.616 11.001 1.00 33.06 212 ASP A N 1
ATOM 1630 C CA . ASP A 1 209 ? 53.450 83.323 10.031 1.00 34.39 212 ASP A CA 1
ATOM 1631 C C . ASP A 1 209 ? 54.192 84.600 9.571 1.00 35.21 212 ASP A C 1
ATOM 1632 O O . ASP A 1 209 ? 55.415 84.594 9.403 1.00 34.90 212 ASP A O 1
ATOM 1637 N N . GLY A 1 210 ? 53.428 85.675 9.361 1.00 35.93 213 GLY A N 1
ATOM 1638 C CA . GLY A 1 210 ? 53.985 86.966 9.013 1.00 36.95 213 GLY A CA 1
ATOM 1639 C C . GLY A 1 210 ? 54.368 87.806 10.219 1.00 37.83 213 GLY A C 1
ATOM 1640 O O . GLY A 1 210 ? 54.778 88.943 10.067 1.00 37.99 213 GLY A O 1
ATOM 1641 N N . CYS A 1 211 ? 54.225 87.274 11.426 1.00 38.48 214 CYS A N 1
ATOM 1642 C CA . CYS A 1 211 ? 54.638 88.042 12.578 1.00 39.20 214 CYS A CA 1
ATOM 1643 C C . CYS A 1 211 ? 56.057 87.701 12.948 1.00 40.22 214 CYS A C 1
ATOM 1644 O O . CYS A 1 211 ? 56.296 86.649 13.531 1.00 41.12 214 CYS A O 1
ATOM 1647 N N . PHE A 1 212 ? 56.995 88.596 12.620 1.00 40.53 215 PHE A N 1
ATOM 1648 C CA . PHE A 1 212 ? 58.430 88.311 12.757 1.00 40.50 215 PHE A CA 1
ATOM 1649 C C . PHE A 1 212 ? 58.917 88.391 14.182 1.00 40.51 215 PHE A C 1
ATOM 1650 O O . PHE A 1 212 ? 59.827 87.664 14.545 1.00 40.94 215 PHE A O 1
ATOM 1658 N N . ASN A 1 213 ? 58.302 89.253 14.992 1.00 40.29 216 ASN A N 1
ATOM 1659 C CA . ASN A 1 213 ? 58.676 89.385 16.409 1.00 40.42 216 ASN A CA 1
ATOM 1660 C C . ASN A 1 213 ? 58.043 88.376 17.346 1.00 40.07 216 ASN A C 1
ATOM 1661 O O . ASN A 1 213 ? 58.317 88.372 18.542 1.00 41.07 216 ASN A O 1
ATOM 1666 N N . TYR A 1 214 ? 57.196 87.517 16.797 1.00 39.69 217 TYR A N 1
ATOM 1667 C CA . TYR A 1 214 ? 56.538 86.491 17.573 1.00 38.73 217 TYR A CA 1
ATOM 1668 C C . TYR A 1 214 ? 57.493 85.323 17.732 1.00 38.75 217 TYR A C 1
ATOM 1669 O O . TYR A 1 214 ? 57.922 84.716 16.763 1.00 38.77 217 TYR A O 1
ATOM 1678 N N . ASN A 1 215 ? 57.844 85.033 18.974 1.00 38.60 218 ASN A N 1
ATOM 1679 C CA . ASN A 1 215 ? 58.647 83.872 19.247 1.00 38.62 218 ASN A CA 1
ATOM 1680 C C . ASN A 1 215 ? 57.816 82.863 20.047 1.00 39.19 218 ASN A C 1
ATOM 1681 O O . ASN A 1 215 ? 57.602 83.043 21.250 1.00 39.37 218 ASN A O 1
ATOM 1686 N N . GLU A 1 216 ? 57.339 81.809 19.373 1.00 39.83 219 GLU A N 1
ATOM 1687 C CA . GLU A 1 216 ? 56.520 80.789 20.040 1.00 40.44 219 GLU A CA 1
ATOM 1688 C C . GLU A 1 216 ? 57.292 80.114 21.147 1.00 38.92 219 GLU A C 1
ATOM 1689 O O . GLU A 1 216 ? 56.704 79.637 22.117 1.00 38.35 219 GLU A O 1
ATOM 1695 N N . ASN A 1 217 ? 58.614 80.093 21.014 1.00 38.03 220 ASN A N 1
ATOM 1696 C CA . ASN A 1 217 ? 59.447 79.465 22.029 1.00 37.72 220 ASN A CA 1
ATOM 1697 C C . ASN A 1 217 ? 60.005 80.395 23.086 1.00 36.91 220 ASN A C 1
ATOM 1698 O O . ASN A 1 217 ? 60.834 79.989 23.887 1.00 37.02 220 ASN A O 1
ATOM 1703 N N . ALA A 1 218 ? 59.519 81.633 23.115 1.00 36.49 221 ALA A N 1
ATOM 1704 C CA . ALA A 1 218 ? 59.988 82.617 24.079 1.00 36.62 221 ALA A CA 1
ATOM 1705 C C . ALA A 1 218 ? 59.939 82.125 25.519 1.00 36.90 221 ALA A C 1
ATOM 1706 O O . ALA A 1 218 ? 60.745 82.545 26.337 1.00 37.52 221 ALA A O 1
ATOM 1708 N N . ASN A 1 219 ? 58.990 81.253 25.841 1.00 36.52 222 ASN A N 1
ATOM 1709 C CA . ASN A 1 219 ? 58.751 80.913 27.241 1.00 36.03 222 ASN A CA 1
ATOM 1710 C C . ASN A 1 219 ? 59.077 79.481 27.587 1.00 36.61 222 ASN A C 1
ATOM 1711 O O . ASN A 1 219 ? 58.612 78.976 28.599 1.00 36.63 222 ASN A O 1
ATOM 1716 N N . THR A 1 220 ? 59.885 78.829 26.756 1.00 37.13 223 THR A N 1
ATOM 1717 C CA . THR A 1 220 ? 60.170 77.420 26.961 1.00 38.58 223 THR A CA 1
ATOM 1718 C C . THR A 1 220 ? 60.792 77.116 28.322 1.00 38.47 223 THR A C 1
ATOM 1719 O O . THR A 1 220 ? 60.466 76.094 28.906 1.00 39.03 223 THR A O 1
ATOM 1723 N N . ALA A 1 221 ? 61.680 77.982 28.817 1.00 38.02 224 ALA A N 1
ATOM 1724 C CA . ALA A 1 221 ? 62.364 77.740 30.096 1.00 37.65 224 ALA A CA 1
ATOM 1725 C C . ALA A 1 221 ? 61.395 77.726 31.290 1.00 37.30 224 ALA A C 1
ATOM 1726 O O . ALA A 1 221 ? 61.575 76.930 32.212 1.00 37.73 224 ALA A O 1
ATOM 1728 N N . ILE A 1 222 ? 60.396 78.616 31.265 1.00 36.32 225 ILE A N 1
ATOM 1729 C CA . ILE A 1 222 ? 59.276 78.607 32.216 1.00 35.32 225 ILE A CA 1
ATOM 1730 C C . ILE A 1 222 ? 58.533 77.280 32.135 1.00 33.68 225 ILE A C 1
ATOM 1731 O O . ILE A 1 222 ? 58.346 76.578 33.128 1.00 32.73 225 ILE A O 1
ATOM 1736 N N . VAL A 1 223 ? 58.122 76.946 30.925 1.00 32.33 226 VAL A N 1
ATOM 1737 C CA . VAL A 1 223 ? 57.343 75.735 30.694 1.00 31.25 226 VAL A CA 1
ATOM 1738 C C . VAL A 1 223 ? 58.075 74.493 31.194 1.00 31.15 226 VAL A C 1
ATOM 1739 O O . VAL A 1 223 ? 57.466 73.612 31.811 1.00 30.89 226 VAL A O 1
ATOM 1743 N N . ASP A 1 224 ? 59.384 74.465 30.962 1.00 31.46 227 ASP A N 1
ATOM 1744 C CA . ASP A 1 224 ? 60.233 73.339 31.338 1.00 32.38 227 ASP A CA 1
ATOM 1745 C C . ASP A 1 224 ? 60.425 73.181 32.848 1.00 31.72 227 ASP A C 1
ATOM 1746 O O . ASP A 1 224 ? 60.880 72.153 33.300 1.00 32.13 227 ASP A O 1
ATOM 1751 N N . GLU A 1 225 ? 60.058 74.189 33.626 1.00 31.59 228 GLU A N 1
ATOM 1752 C CA . GLU A 1 225 ? 60.023 74.058 35.082 1.00 31.84 228 GLU A CA 1
ATOM 1753 C C . GLU A 1 225 ? 58.990 73.057 35.598 1.00 30.67 228 GLU A C 1
ATOM 1754 O O . GLU A 1 225 ? 59.138 72.503 36.694 1.00 30.60 228 GLU A O 1
ATOM 1760 N N . TYR A 1 226 ? 57.933 72.832 34.830 1.00 29.56 229 TYR A N 1
ATOM 1761 C CA . TYR A 1 226 ? 56.885 71.912 35.262 1.00 27.95 229 TYR A CA 1
ATOM 1762 C C . TYR A 1 226 ? 57.432 70.483 35.420 1.00 27.60 229 TYR A C 1
ATOM 1763 O O . TYR A 1 226 ? 58.222 70.017 34.600 1.00 28.21 229 TYR A O 1
ATOM 1772 N N . THR A 1 227 ? 57.011 69.805 36.477 1.00 26.85 230 THR A N 1
ATOM 1773 C CA . THR A 1 227 ? 57.488 68.465 36.817 1.00 26.53 230 THR A CA 1
ATOM 1774 C C . THR A 1 227 ? 57.506 67.458 35.656 1.00 26.94 230 THR A C 1
ATOM 1775 O O . THR A 1 227 ? 56.597 67.430 34.822 1.00 26.82 230 THR A O 1
ATOM 1779 N N . THR A 1 228 ? 58.565 66.649 35.604 1.00 27.10 231 THR A N 1
ATOM 1780 C CA . THR A 1 228 ? 58.692 65.528 34.659 1.00 26.62 231 THR A CA 1
ATOM 1781 C C . THR A 1 228 ? 58.807 64.238 35.446 1.00 26.49 231 THR A C 1
ATOM 1782 O O . THR A 1 228 ? 59.011 63.187 34.879 1.00 26.43 231 THR A O 1
ATOM 1786 N N . GLU A 1 229 ? 58.678 64.323 36.762 1.00 27.15 232 GLU A N 1
ATOM 1787 C CA . GLU A 1 229 ? 58.837 63.164 37.642 1.00 28.13 232 GLU A CA 1
ATOM 1788 C C . GLU A 1 229 ? 57.901 62.024 37.273 1.00 27.02 232 GLU A C 1
ATOM 1789 O O . GLU A 1 229 ? 58.267 60.865 37.367 1.00 27.17 232 GLU A O 1
ATOM 1795 N N . TYR A 1 230 ? 56.696 62.348 36.823 1.00 25.99 233 TYR A N 1
ATOM 1796 C CA . TYR A 1 230 ? 55.736 61.319 36.459 1.00 24.57 233 TYR A CA 1
ATOM 1797 C C . TYR A 1 230 ? 56.291 60.488 35.300 1.00 23.60 233 TYR A C 1
ATOM 1798 O O . TYR A 1 230 ? 55.971 59.326 35.173 1.00 23.98 233 TYR A O 1
ATOM 1807 N N . LEU A 1 231 ? 57.128 61.096 34.461 1.00 23.51 234 LEU A N 1
ATOM 1808 C CA . LEU A 1 231 ? 57.766 60.395 33.336 1.00 22.98 234 LEU A CA 1
ATOM 1809 C C . LEU A 1 231 ? 58.748 59.358 33.851 1.00 23.30 234 LEU A C 1
ATOM 1810 O O . LEU A 1 231 ? 58.742 58.206 33.408 1.00 23.52 234 LEU A O 1
ATOM 1815 N N . THR A 1 232 ? 59.543 59.754 34.836 1.00 23.45 235 THR A N 1
ATOM 1816 C CA . THR A 1 232 ? 60.486 58.857 35.462 1.00 24.13 235 THR A CA 1
ATOM 1817 C C . THR A 1 232 ? 59.772 57.700 36.125 1.00 24.12 235 THR A C 1
ATOM 1818 O O . THR A 1 232 ? 60.200 56.543 35.994 1.00 24.01 235 THR A O 1
ATOM 1822 N N . LYS A 1 233 ? 58.669 57.997 36.809 1.00 23.88 236 LYS A N 1
ATOM 1823 C CA . LYS A 1 233 ? 57.933 56.953 37.484 1.00 24.40 236 LYS A CA 1
ATOM 1824 C C . LYS A 1 233 ? 57.336 56.013 36.464 1.00 23.75 236 LYS A C 1
ATOM 1825 O O . LYS A 1 233 ? 57.374 54.803 36.656 1.00 23.62 236 LYS A O 1
ATOM 1831 N N . ALA A 1 234 ? 56.809 56.561 35.371 1.00 22.86 237 ALA A N 1
ATOM 1832 C CA . ALA A 1 234 ? 56.190 55.710 34.362 1.00 22.69 237 ALA A CA 1
ATOM 1833 C C . ALA A 1 234 ? 57.283 54.791 33.797 1.00 22.70 237 ALA A C 1
ATOM 1834 O O . ALA A 1 234 ? 57.131 53.579 33.821 1.00 21.90 237 ALA A O 1
ATOM 1836 N N . LEU A 1 235 ? 58.406 55.386 33.374 1.00 22.94 238 LEU A N 1
ATOM 1837 C CA . LEU A 1 235 ? 59.571 54.662 32.890 1.00 23.75 238 LEU A CA 1
ATOM 1838 C C . LEU A 1 235 ? 60.041 53.572 33.846 1.00 23.79 238 LEU A C 1
ATOM 1839 O O . LEU A 1 235 ? 60.235 52.433 33.445 1.00 23.58 238 LEU A O 1
ATOM 1844 N N . ASN A 1 236 ? 60.206 53.914 35.114 1.00 24.61 239 ASN A N 1
ATOM 1845 C CA . ASN A 1 236 ? 60.629 52.915 36.097 1.00 25.62 239 ASN A CA 1
ATOM 1846 C C . ASN A 1 236 ? 59.646 51.799 36.185 1.00 25.64 239 ASN A C 1
ATOM 1847 O O . ASN A 1 236 ? 60.045 50.664 36.403 1.00 26.65 239 ASN A O 1
ATOM 1852 N N . ARG A 1 237 ? 58.361 52.092 36.006 1.00 25.68 240 ARG A N 1
ATOM 1853 C CA . ARG A 1 237 ? 57.364 51.018 35.999 1.00 25.40 240 ARG A CA 1
ATOM 1854 C C . ARG A 1 237 ? 57.563 50.083 34.807 1.00 25.68 240 ARG A C 1
ATOM 1855 O O . ARG A 1 237 ? 57.436 48.858 34.917 1.00 25.81 240 ARG A O 1
ATOM 1863 N N . PHE A 1 238 ? 57.874 50.674 33.664 1.00 25.92 241 PHE A N 1
ATOM 1864 C CA . PHE A 1 238 ? 58.082 49.921 32.425 1.00 25.84 241 PHE A CA 1
ATOM 1865 C C . PHE A 1 238 ? 59.330 49.069 32.580 1.00 26.41 241 PHE A C 1
ATOM 1866 O O . PHE A 1 238 ? 59.352 47.897 32.179 1.00 26.69 241 PHE A O 1
ATOM 1874 N N . LYS A 1 239 ? 60.346 49.649 33.212 1.00 26.75 242 LYS A N 1
ATOM 1875 C CA . LYS A 1 239 ? 61.633 48.953 33.433 1.00 27.91 242 LYS A CA 1
ATOM 1876 C C . LYS A 1 239 ? 61.461 47.814 34.400 1.00 28.69 242 LYS A C 1
ATOM 1877 O O . LYS A 1 239 ? 62.016 46.749 34.186 1.00 30.05 242 LYS A O 1
ATOM 1883 N N . ALA A 1 240 ? 60.631 48.014 35.426 1.00 29.23 243 ALA A N 1
ATOM 1884 C CA . ALA A 1 240 ? 60.418 47.018 36.481 1.00 29.25 243 ALA A CA 1
ATOM 1885 C C . ALA A 1 240 ? 59.893 45.696 35.919 1.00 29.02 243 ALA A C 1
ATOM 1886 O O . ALA A 1 240 ? 60.233 44.603 36.408 1.00 29.11 243 ALA A O 1
ATOM 1888 N N . SER A 1 241 ? 59.048 45.809 34.902 1.00 27.96 244 SER A N 1
ATOM 1889 C CA . SER A 1 241 ? 58.453 44.668 34.252 1.00 27.34 244 SER A CA 1
ATOM 1890 C C . SER A 1 241 ? 59.338 44.198 33.100 1.00 26.27 244 SER A C 1
ATOM 1891 O O . SER A 1 241 ? 59.192 43.080 32.615 1.00 26.82 244 SER A O 1
ATOM 1894 N N . ASN A 1 242 ? 60.225 45.074 32.641 1.00 25.27 245 ASN A N 1
ATOM 1895 C CA . ASN A 1 242 ? 61.064 44.812 31.467 1.00 25.88 245 ASN A CA 1
ATOM 1896 C C . ASN A 1 242 ? 62.504 45.230 31.749 1.00 26.36 245 ASN A C 1
ATOM 1897 O O . ASN A 1 242 ? 62.932 46.300 31.340 1.00 25.93 245 ASN A O 1
ATOM 1902 N N . PRO A 1 243 ? 63.232 44.392 32.484 1.00 27.76 246 PRO A N 1
ATOM 1903 C CA . PRO A 1 243 ? 64.611 44.723 32.904 1.00 28.52 246 PRO A CA 1
ATOM 1904 C C . PRO A 1 243 ? 65.495 45.024 31.708 1.00 28.90 246 PRO A C 1
ATOM 1905 O O . PRO A 1 243 ? 65.470 44.279 30.730 1.00 28.96 246 PRO A O 1
ATOM 1909 N N . GLY A 1 244 ? 66.185 46.162 31.756 1.00 29.54 247 GLY A N 1
ATOM 1910 C CA . GLY A 1 244 ? 67.140 46.512 30.711 1.00 29.87 247 GLY A CA 1
ATOM 1911 C C . GLY A 1 244 ? 66.507 47.248 29.549 1.00 30.22 247 GLY A C 1
ATOM 1912 O O . GLY A 1 244 ? 67.217 47.654 28.608 1.00 29.97 247 GLY A O 1
ATOM 1913 N N . LEU A 1 245 ? 65.179 47.435 29.609 1.00 30.01 248 LEU A N 1
ATOM 1914 C CA . LEU A 1 245 ? 64.477 48.251 28.608 1.00 29.48 248 LEU A CA 1
ATOM 1915 C C . LEU A 1 245 ? 65.126 49.632 28.503 1.00 29.91 248 LEU A C 1
ATOM 1916 O O . LEU A 1 245 ? 65.212 50.380 29.487 1.00 29.76 248 LEU A O 1
ATOM 1921 N N . ASN A 1 246 ? 65.600 49.958 27.310 1.00 30.15 249 ASN A N 1
ATOM 1922 C CA . ASN A 1 246 ? 66.395 51.155 27.148 1.00 30.57 249 ASN A CA 1
ATOM 1923 C C . ASN A 1 246 ? 65.630 52.259 26.394 1.00 29.79 249 ASN A C 1
ATOM 1924 O O . ASN A 1 246 ? 65.790 52.434 25.185 1.00 29.92 249 ASN A O 1
ATOM 1929 N N . ILE A 1 247 ? 64.768 52.971 27.114 1.00 28.78 250 ILE A N 1
ATOM 1930 C CA . ILE A 1 247 ? 64.112 54.145 26.575 1.00 27.07 250 ILE A CA 1
ATOM 1931 C C . ILE A 1 247 ? 64.218 55.246 27.606 1.00 26.92 250 ILE A C 1
ATOM 1932 O O . ILE A 1 247 ? 64.480 54.986 28.787 1.00 26.58 250 ILE A O 1
ATOM 1937 N N . THR A 1 248 ? 64.034 56.473 27.143 1.00 26.63 251 THR A N 1
ATOM 1938 C CA . THR A 1 248 ? 64.105 57.659 27.986 1.00 27.31 251 THR A CA 1
ATOM 1939 C C . THR A 1 248 ? 62.733 58.187 28.397 1.00 26.07 251 THR A C 1
ATOM 1940 O O . THR A 1 248 ? 61.684 57.743 27.897 1.00 24.45 251 THR A O 1
ATOM 1944 N N . GLU A 1 249 ? 62.785 59.152 29.310 1.00 26.14 252 GLU A N 1
ATOM 1945 C CA . GLU A 1 249 ? 61.655 59.945 29.755 1.00 26.41 252 GLU A CA 1
ATOM 1946 C C . GLU A 1 249 ? 61.050 60.687 28.577 1.00 26.12 252 GLU A C 1
ATOM 1947 O O . GLU A 1 249 ? 59.841 60.744 28.477 1.00 25.30 252 GLU A O 1
ATOM 1953 N N . ASP A 1 250 ? 61.914 61.213 27.700 1.00 26.26 253 ASP A N 1
ATOM 1954 C CA . ASP A 1 250 ? 61.564 61.788 26.408 1.00 28.05 253 ASP A CA 1
ATOM 1955 C C . ASP A 1 250 ? 60.753 60.847 25.539 1.00 27.07 253 ASP A C 1
ATOM 1956 O O . ASP A 1 250 ? 59.799 61.275 24.922 1.00 27.58 253 ASP A O 1
ATOM 1961 N N . ASP A 1 251 ? 61.184 59.595 25.441 1.00 26.19 254 ASP A N 1
ATOM 1962 C CA . ASP A 1 251 ? 60.448 58.545 24.743 1.00 26.44 254 ASP A CA 1
ATOM 1963 C C . ASP A 1 251 ? 59.048 58.345 25.311 1.00 25.75 254 ASP A C 1
ATOM 1964 O O . ASP A 1 251 ? 58.077 58.360 24.571 1.00 26.00 254 ASP A O 1
ATOM 1969 N N . VAL A 1 252 ? 58.984 58.170 26.629 1.00 24.95 255 VAL A N 1
ATOM 1970 C CA . VAL A 1 252 ? 57.766 57.990 27.376 1.00 24.53 255 VAL A CA 1
ATOM 1971 C C . VAL A 1 252 ? 56.844 59.193 27.129 1.00 24.54 255 VAL A C 1
ATOM 1972 O O . VAL A 1 252 ? 55.681 59.023 26.850 1.00 24.83 255 VAL A O 1
ATOM 1976 N N . SER A 1 253 ? 57.384 60.389 27.189 1.00 24.33 256 SER A N 1
ATOM 1977 C CA . SER A 1 253 ? 56.611 61.574 26.916 1.00 24.86 256 SER A CA 1
ATOM 1978 C C . SER A 1 253 ? 55.970 61.557 25.520 1.00 23.83 256 SER A C 1
ATOM 1979 O O . SER A 1 253 ? 54.857 61.999 25.348 1.00 23.53 256 SER A O 1
ATOM 1982 N N . ASN A 1 254 ? 56.687 61.010 24.543 1.00 23.21 257 ASN A N 1
ATOM 1983 C CA . ASN A 1 254 ? 56.213 60.851 23.179 1.00 22.15 257 ASN A CA 1
ATOM 1984 C C . ASN A 1 254 ? 55.189 59.748 23.018 1.00 20.66 257 ASN A C 1
ATOM 1985 O O . ASN A 1 254 ? 54.434 59.693 22.054 1.00 20.09 257 ASN A O 1
ATOM 1990 N N . LEU A 1 255 ? 55.103 58.880 23.999 1.00 19.78 258 LEU A N 1
ATOM 1991 C CA . LEU A 1 255 ? 54.190 57.778 23.877 1.00 18.63 258 LEU A CA 1
ATOM 1992 C C . LEU A 1 255 ? 52.762 58.254 24.133 1.00 18.22 258 LEU A C 1
ATOM 1993 O O . LEU A 1 255 ? 51.803 57.605 23.713 1.00 17.54 258 LEU A O 1
ATOM 1998 N N . PHE A 1 256 ? 52.627 59.392 24.816 1.00 18.18 259 PHE A N 1
ATOM 1999 C CA . PHE A 1 256 ? 51.305 60.061 24.919 1.00 18.08 259 PHE A CA 1
ATOM 2000 C C . PHE A 1 256 ? 50.778 60.486 23.583 1.00 17.18 259 PHE A C 1
ATOM 2001 O O . PHE A 1 256 ? 49.639 60.157 23.264 1.00 18.53 259 PHE A O 1
ATOM 2009 N N . GLY A 1 257 ? 51.594 61.190 22.795 1.00 16.74 260 GLY A N 1
ATOM 2010 C CA . GLY A 1 257 ? 51.205 61.540 21.420 1.00 17.11 260 GLY A CA 1
ATOM 2011 C C . GLY A 1 257 ? 51.001 60.281 20.571 1.00 18.08 260 GLY A C 1
ATOM 2012 O O . GLY A 1 257 ? 50.076 60.183 19.749 1.00 19.68 260 GLY A O 1
ATOM 2013 N N . TYR A 1 258 ? 51.863 59.301 20.759 1.00 17.38 261 TYR A N 1
ATOM 2014 C CA . TYR A 1 258 ? 51.760 58.058 20.027 1.00 17.85 261 TYR A CA 1
ATOM 2015 C C . TYR A 1 258 ? 50.367 57.456 20.284 1.00 18.52 261 TYR A C 1
ATOM 2016 O O . TYR A 1 258 ? 49.667 57.069 19.353 1.00 19.48 261 TYR A O 1
ATOM 2025 N N . CYS A 1 259 ? 49.987 57.370 21.564 1.00 18.70 262 CYS A N 1
ATOM 2026 C CA . CYS A 1 259 ? 48.654 56.962 21.978 1.00 19.19 262 CYS A CA 1
ATOM 2027 C C . CYS A 1 259 ? 47.562 57.783 21.236 1.00 18.65 262 CYS A C 1
ATOM 2028 O O . CYS A 1 259 ? 46.673 57.224 20.593 1.00 17.94 262 CYS A O 1
ATOM 2031 N N . ALA A 1 260 ? 47.677 59.112 21.314 1.00 18.43 263 ALA A N 1
ATOM 2032 C CA . ALA A 1 260 ? 46.694 60.011 20.691 1.00 17.53 263 ALA A CA 1
ATOM 2033 C C . ALA A 1 260 ? 46.604 59.753 19.210 1.00 16.96 263 ALA A C 1
ATOM 2034 O O . ALA A 1 260 ? 45.518 59.597 18.686 1.00 16.94 263 ALA A O 1
ATOM 2036 N N . TYR A 1 261 ? 47.759 59.678 18.542 1.00 17.24 264 TYR A N 1
ATOM 2037 C CA . TYR A 1 261 ? 47.791 59.370 17.120 1.00 17.27 264 TYR A CA 1
ATOM 2038 C C . TYR A 1 261 ? 47.391 57.987 16.709 1.00 17.36 264 TYR A C 1
ATOM 2039 O O . TYR A 1 261 ? 46.731 57.850 15.708 1.00 18.33 264 TYR A O 1
ATOM 2048 N N . GLU A 1 262 ? 47.773 56.954 17.455 1.00 17.33 265 GLU A N 1
ATOM 2049 C CA . GLU A 1 262 ? 47.335 55.615 17.110 1.00 17.90 265 GLU A CA 1
ATOM 2050 C C . GLU A 1 262 ? 45.817 55.466 17.281 1.00 17.93 265 GLU A C 1
ATOM 2051 O O . GLU A 1 262 ? 45.136 54.755 16.502 1.00 16.79 265 GLU A O 1
ATOM 2057 N N . LEU A 1 263 ? 45.296 56.123 18.319 1.00 17.69 266 LEU A N 1
ATOM 2058 C CA . LEU A 1 263 ? 43.856 56.254 18.490 1.00 18.55 266 LEU A CA 1
ATOM 2059 C C . LEU A 1 263 ? 43.206 56.901 17.241 1.00 18.74 266 LEU A C 1
ATOM 2060 O O . LEU A 1 263 ? 42.298 56.313 16.648 1.00 18.98 266 LEU A O 1
ATOM 2065 N N . ASN A 1 264 ? 43.701 58.068 16.817 1.00 18.18 267 ASN A N 1
ATOM 2066 C CA . ASN A 1 264 ? 43.228 58.699 15.578 1.00 18.85 267 ASN A CA 1
ATOM 2067 C C . ASN A 1 264 ? 43.298 57.736 14.402 1.00 18.75 267 ASN A C 1
ATOM 2068 O O . ASN A 1 264 ? 42.335 57.547 13.663 1.00 19.43 267 ASN A O 1
ATOM 2073 N N . VAL A 1 265 ? 44.442 57.100 14.248 1.00 18.59 268 VAL A N 1
ATOM 2074 C CA . VAL A 1 265 ? 44.680 56.305 13.053 1.00 17.97 268 VAL A CA 1
ATOM 2075 C C . VAL A 1 265 ? 43.955 54.972 13.041 1.00 18.69 268 VAL A C 1
ATOM 2076 O O . VAL A 1 265 ? 43.392 54.582 12.019 1.00 19.60 268 VAL A O 1
ATOM 2080 N N . LYS A 1 266 ? 43.999 54.266 14.163 1.00 19.41 269 LYS A N 1
ATOM 2081 C CA . LYS A 1 266 ? 43.521 52.888 14.272 1.00 20.54 269 LYS A CA 1
ATOM 2082 C C . LYS A 1 266 ? 42.155 52.788 14.949 1.00 20.61 269 LYS A C 1
ATOM 2083 O O . LYS A 1 266 ? 41.455 51.785 14.788 1.00 21.41 269 LYS A O 1
ATOM 2089 N N . GLY A 1 267 ? 41.792 53.793 15.739 1.00 20.61 270 GLY A N 1
ATOM 2090 C CA . GLY A 1 267 ? 40.509 53.772 16.433 1.00 21.41 270 GLY A CA 1
ATOM 2091 C C . GLY A 1 267 ? 40.626 53.204 17.813 1.00 21.88 270 GLY A C 1
ATOM 2092 O O . GLY A 1 267 ? 39.630 53.114 18.526 1.00 23.14 270 GLY A O 1
ATOM 2093 N N . ALA A 1 268 ? 41.849 52.824 18.186 1.00 22.05 271 ALA A N 1
ATOM 2094 C CA . ALA A 1 268 ? 42.206 52.220 19.476 1.00 22.11 271 ALA A CA 1
ATOM 2095 C C . ALA A 1 268 ? 43.713 52.126 19.545 1.00 22.71 271 ALA A C 1
ATOM 2096 O O . ALA A 1 268 ? 44.390 51.872 18.548 1.00 23.68 271 ALA A O 1
ATOM 2098 N N . SER A 1 269 ? 44.261 52.335 20.724 1.00 22.60 272 SER A N 1
ATOM 2099 C CA . SER A 1 269 ? 45.693 52.226 20.863 1.00 22.00 272 SER A CA 1
ATOM 2100 C C . SER A 1 269 ? 46.051 51.475 22.127 1.00 21.58 272 SER A C 1
ATOM 2101 O O . SER A 1 269 ? 45.758 51.938 23.209 1.00 20.53 272 SER A O 1
ATOM 2104 N N . PRO A 1 270 ? 46.742 50.349 21.985 1.00 21.41 273 PRO A N 1
ATOM 2105 C CA . PRO A 1 270 ? 47.332 49.688 23.139 1.00 21.21 273 PRO A CA 1
ATOM 2106 C C . PRO A 1 270 ? 48.267 50.623 23.895 1.00 20.38 273 PRO A C 1
ATOM 2107 O O . PRO A 1 270 ? 48.440 50.476 25.067 1.00 21.12 273 PRO A O 1
ATOM 2111 N N . MET A 1 271 ? 48.820 51.614 23.231 1.00 20.04 274 MET A N 1
ATOM 2112 C CA . MET A 1 271 ? 49.798 52.494 23.842 1.00 19.94 274 MET A CA 1
ATOM 2113 C C . MET A 1 271 ? 49.111 53.417 24.843 1.00 19.78 274 MET A C 1
ATOM 2114 O O . MET A 1 271 ? 49.738 53.870 25.823 1.00 19.49 274 MET A O 1
ATOM 2119 N N . CYS A 1 272 ? 47.814 53.677 24.602 1.00 19.31 275 CYS A N 1
ATOM 2120 C CA . CYS A 1 272 ? 46.976 54.412 25.568 1.00 19.18 275 CYS A CA 1
ATOM 2121 C C . CYS A 1 272 ? 46.828 53.664 26.892 1.00 19.38 275 CYS A C 1
ATOM 2122 O O . CYS A 1 272 ? 46.480 54.293 27.924 1.00 18.69 275 CYS A O 1
ATOM 2125 N N . ASP A 1 273 ? 47.074 52.352 26.862 1.00 18.46 276 ASP A N 1
ATOM 2126 C CA . ASP A 1 273 ? 46.866 51.545 28.088 1.00 19.02 276 ASP A CA 1
ATOM 2127 C C . ASP A 1 273 ? 47.993 51.535 29.063 1.00 18.73 276 ASP A C 1
ATOM 2128 O O . ASP A 1 273 ? 47.879 50.909 30.097 1.00 19.53 276 ASP A O 1
ATOM 2133 N N . ILE A 1 274 ? 49.079 52.215 28.746 1.00 18.43 277 ILE A N 1
ATOM 2134 C CA . ILE A 1 274 ? 50.296 52.073 29.571 1.00 18.47 277 ILE A CA 1
ATOM 2135 C C . ILE A 1 274 ? 50.385 53.157 30.635 1.00 18.58 277 ILE A C 1
ATOM 2136 O O . ILE A 1 274 ? 51.263 53.127 31.491 1.00 19.01 277 ILE A O 1
ATOM 2141 N N . PHE A 1 275 ? 49.461 54.118 30.591 1.00 18.64 278 PHE A N 1
ATOM 2142 C CA . PHE A 1 275 ? 49.527 55.235 31.552 1.00 18.68 278 PHE A CA 1
ATOM 2143 C C . PHE A 1 275 ? 48.379 55.227 32.548 1.00 18.16 278 PHE A C 1
ATOM 2144 O O . PHE A 1 275 ? 47.258 54.759 32.233 1.00 17.95 278 PHE A O 1
ATOM 2152 N N . THR A 1 276 ? 48.661 55.759 33.729 1.00 17.81 279 THR A N 1
ATOM 2153 C CA . THR A 1 276 ? 47.641 55.981 34.736 1.00 17.56 279 THR A CA 1
ATOM 2154 C C . THR A 1 276 ? 46.978 57.304 34.459 1.00 17.75 279 THR A C 1
ATOM 2155 O O . THR A 1 276 ? 47.571 58.149 33.802 1.00 17.76 279 THR A O 1
ATOM 2159 N N . ASN A 1 277 ? 45.759 57.494 34.982 1.00 18.22 280 ASN A N 1
ATOM 2160 C CA . ASN A 1 277 ? 45.072 58.786 34.880 1.00 18.41 280 ASN A CA 1
ATOM 2161 C C . ASN A 1 277 ? 45.953 59.923 35.374 1.00 18.48 280 ASN A C 1
ATOM 2162 O O . ASN A 1 277 ? 46.022 60.998 34.779 1.00 17.79 280 ASN A O 1
ATOM 2167 N N . GLU A 1 278 ? 46.653 59.663 36.465 1.00 18.73 281 GLU A N 1
ATOM 2168 C CA . GLU A 1 278 ? 47.485 60.676 37.074 1.00 22.14 281 GLU A CA 1
ATOM 2169 C C . GLU A 1 278 ? 48.629 61.111 36.125 1.00 20.04 281 GLU A C 1
ATOM 2170 O O . GLU A 1 278 ? 48.996 62.261 36.105 1.00 20.86 281 GLU A O 1
ATOM 2176 N N . GLU A 1 279 ? 49.133 60.204 35.290 1.00 19.95 282 GLU A N 1
ATOM 2177 C CA . GLU A 1 279 ? 50.159 60.549 34.327 1.00 19.50 282 GLU A CA 1
ATOM 2178 C C . GLU A 1 279 ? 49.574 61.328 33.174 1.00 19.48 282 GLU A C 1
ATOM 2179 O O . GLU A 1 279 ? 50.161 62.322 32.761 1.00 20.23 282 GLU A O 1
ATOM 2185 N N . PHE A 1 280 ? 48.426 60.895 32.657 1.00 18.23 283 PHE A N 1
ATOM 2186 C CA . PHE A 1 280 ? 47.749 61.636 31.608 1.00 17.86 283 PHE A CA 1
ATOM 2187 C C . PHE A 1 280 ? 47.459 63.054 32.039 1.00 17.99 283 PHE A C 1
ATOM 2188 O O . PHE A 1 280 ? 47.614 63.997 31.261 1.00 18.92 283 PHE A O 1
ATOM 2196 N N . ILE A 1 281 ? 46.996 63.223 33.274 1.00 17.98 284 ILE A N 1
ATOM 2197 C CA . ILE A 1 281 ? 46.626 64.555 33.755 1.00 17.57 284 ILE A CA 1
ATOM 2198 C C . ILE A 1 281 ? 47.843 65.500 33.833 1.00 18.03 284 ILE A C 1
ATOM 2199 O O . ILE A 1 281 ? 47.749 66.707 33.528 1.00 18.04 284 ILE A O 1
ATOM 2204 N N . GLN A 1 282 ? 48.994 64.956 34.223 1.00 18.38 285 GLN A N 1
ATOM 2205 C CA . GLN A 1 282 ? 50.210 65.765 34.285 1.00 19.06 285 GLN A CA 1
ATOM 2206 C C . GLN A 1 282 ? 50.736 66.005 32.887 1.00 19.39 285 GLN A C 1
ATOM 2207 O O . GLN A 1 282 ? 51.132 67.117 32.542 1.00 19.51 285 GLN A O 1
ATOM 2213 N N . TYR A 1 283 ? 50.716 64.955 32.061 1.00 19.78 286 TYR A N 1
ATOM 2214 C CA . TYR A 1 283 ? 51.015 65.161 30.667 1.00 19.66 286 TYR A CA 1
ATOM 2215 C C . TYR A 1 283 ? 50.149 66.285 30.086 1.00 20.17 286 TYR A C 1
ATOM 2216 O O . TYR A 1 283 ? 50.671 67.201 29.438 1.00 20.20 286 TYR A O 1
ATOM 2225 N N . SER A 1 284 ? 48.829 66.165 30.285 1.00 20.73 287 SER A N 1
ATOM 2226 C CA . SER A 1 284 ? 47.870 67.128 29.771 1.00 20.98 287 SER A CA 1
ATOM 2227 C C . SER A 1 284 ? 48.231 68.535 30.184 1.00 20.97 287 SER A C 1
ATOM 2228 O O . SER A 1 284 ? 48.123 69.467 29.405 1.00 20.77 287 SER A O 1
ATOM 2231 N N . TYR A 1 285 ? 48.645 68.691 31.437 1.00 21.61 288 TYR A N 1
ATOM 2232 C CA . TYR A 1 285 ? 48.922 70.025 31.932 1.00 21.14 288 TYR A CA 1
ATOM 2233 C C . TYR A 1 285 ? 50.223 70.563 31.351 1.00 22.06 288 TYR A C 1
ATOM 2234 O O . TYR A 1 285 ? 50.346 71.782 31.139 1.00 22.43 288 TYR A O 1
ATOM 2243 N N . SER A 1 286 ? 51.178 69.671 31.052 1.00 21.87 289 SER A N 1
ATOM 2244 C CA . SER A 1 286 ? 52.410 70.112 30.371 1.00 22.00 289 SER A CA 1
ATOM 2245 C C . SER A 1 286 ? 52.114 70.709 28.996 1.00 21.98 289 SER A C 1
ATOM 2246 O O . SER A 1 286 ? 52.776 71.685 28.566 1.00 22.60 289 SER A O 1
ATOM 2249 N N . VAL A 1 287 ? 51.129 70.120 28.316 1.00 21.70 290 VAL A N 1
ATOM 2250 C CA . VAL A 1 287 ? 50.643 70.638 27.049 1.00 21.63 290 VAL A CA 1
ATOM 2251 C C . VAL A 1 287 ? 49.867 71.928 27.259 1.00 21.73 290 VAL A C 1
ATOM 2252 O O . VAL A 1 287 ? 50.049 72.865 26.510 1.00 22.59 290 VAL A O 1
ATOM 2256 N N . ASP A 1 288 ? 48.992 72.000 28.253 1.00 21.79 291 ASP A N 1
ATOM 2257 C CA . ASP A 1 288 ? 48.321 73.274 28.497 1.00 21.65 291 ASP A CA 1
ATOM 2258 C C . ASP A 1 288 ? 49.336 74.389 28.723 1.00 21.93 291 ASP A C 1
ATOM 2259 O O . ASP A 1 288 ? 49.132 75.488 28.238 1.00 22.14 291 ASP A O 1
ATOM 2264 N N . LEU A 1 289 ? 50.410 74.099 29.476 1.00 22.33 292 LEU A N 1
ATOM 2265 C CA . LEU A 1 289 ? 51.436 75.057 29.792 1.00 23.04 292 LEU A CA 1
ATOM 2266 C C . LEU A 1 289 ? 52.170 75.501 28.537 1.00 24.03 292 LEU A C 1
ATOM 2267 O O . LEU A 1 289 ? 52.237 76.686 28.213 1.00 24.04 292 LEU A O 1
ATOM 2272 N N . ASP A 1 290 ? 52.715 74.540 27.822 1.00 25.15 293 ASP A N 1
ATOM 2273 C CA . ASP A 1 290 ? 53.371 74.834 26.577 1.00 26.97 293 ASP A CA 1
ATOM 2274 C C . ASP A 1 290 ? 52.478 75.680 25.655 1.00 27.65 293 ASP A C 1
ATOM 2275 O O . ASP A 1 290 ? 52.909 76.697 25.129 1.00 27.31 293 ASP A O 1
ATOM 2280 N N . ASP A 1 291 ? 51.225 75.279 25.450 1.00 28.34 294 ASP A N 1
ATOM 2281 C CA . ASP A 1 291 ? 50.377 76.060 24.547 1.00 28.20 294 ASP A CA 1
ATOM 2282 C C . ASP A 1 291 ? 49.941 77.373 25.138 1.00 27.50 294 ASP A C 1
ATOM 2283 O O . A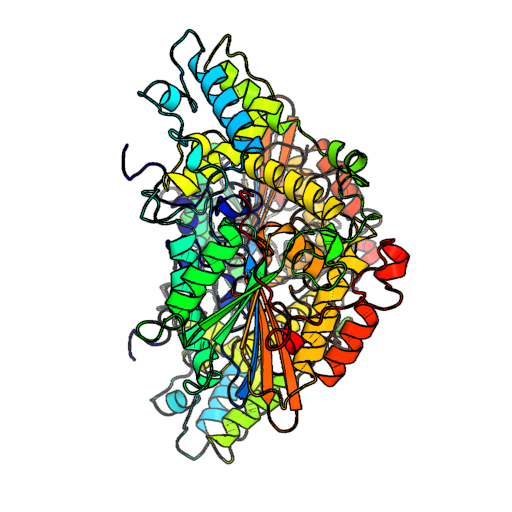SP A 1 291 ? 49.786 78.342 24.406 1.00 28.26 294 ASP A O 1
ATOM 2288 N N . TYR A 1 292 ? 49.742 77.432 26.450 1.00 26.26 295 TYR A N 1
ATOM 2289 C CA . TYR A 1 292 ? 49.391 78.712 27.036 1.00 25.63 295 TYR A CA 1
ATOM 2290 C C . TYR A 1 292 ? 50.521 79.722 26.814 1.00 25.61 295 TYR A C 1
ATOM 2291 O O . TYR A 1 292 ? 50.265 80.855 26.407 1.00 25.12 295 TYR A O 1
ATOM 2300 N N . TYR A 1 293 ? 51.758 79.288 27.034 1.00 25.18 296 TYR A N 1
ATOM 2301 C CA . TYR A 1 293 ? 52.907 80.194 26.985 1.00 25.86 296 TYR A CA 1
ATOM 2302 C C . TYR A 1 293 ? 53.446 80.462 25.584 1.00 26.21 296 TYR A C 1
ATOM 2303 O O . TYR A 1 293 ? 54.183 81.431 25.364 1.00 26.68 296 TYR A O 1
ATOM 2312 N N . SER A 1 294 ? 53.076 79.600 24.651 1.00 25.83 297 SER A N 1
ATOM 2313 C CA . SER A 1 294 ? 53.495 79.729 23.270 1.00 25.46 297 SER A CA 1
ATOM 2314 C C . SER A 1 294 ? 52.426 80.354 22.402 1.00 25.74 297 SER A C 1
ATOM 2315 O O . SER A 1 294 ? 52.718 81.226 21.598 1.00 26.01 297 SER A O 1
ATOM 2318 N N . ASN A 1 295 ? 51.185 79.895 22.565 1.00 25.79 298 ASN A N 1
ATOM 2319 C CA . ASN A 1 295 ? 50.106 80.244 21.640 1.00 25.84 298 ASN A CA 1
ATOM 2320 C C . ASN A 1 295 ? 48.998 81.086 22.230 1.00 25.68 298 ASN A C 1
ATOM 2321 O O . ASN A 1 295 ? 48.040 81.393 21.532 1.00 25.34 298 ASN A O 1
ATOM 2326 N N . SER A 1 296 ? 49.108 81.419 23.505 1.00 26.09 299 SER A N 1
ATOM 2327 C CA . SER A 1 296 ? 48.071 82.175 24.158 1.00 27.34 299 SER A CA 1
ATOM 2328 C C . SER A 1 296 ? 48.666 83.332 24.964 1.00 28.04 299 SER A C 1
ATOM 2329 O O . SER A 1 296 ? 49.776 83.788 24.688 1.00 28.49 299 SER A O 1
ATOM 2332 N N . ALA A 1 297 ? 47.940 83.799 25.964 1.00 28.58 300 ALA A N 1
ATOM 2333 C CA . ALA A 1 297 ? 48.275 85.033 26.657 1.00 29.27 300 ALA A CA 1
ATOM 2334 C C . ALA A 1 297 ? 49.593 84.981 27.439 1.00 29.51 300 ALA A C 1
ATOM 2335 O O . ALA A 1 297 ? 50.079 86.012 27.913 1.00 29.99 300 ALA A O 1
ATOM 2337 N N . GLY A 1 298 ? 50.157 83.790 27.585 1.00 29.75 301 GLY A N 1
ATOM 2338 C CA . GLY A 1 298 ? 51.493 83.635 28.175 1.00 30.08 301 GLY A CA 1
ATOM 2339 C C . GLY A 1 298 ? 52.530 84.309 27.295 1.00 30.53 301 GLY A C 1
ATOM 2340 O O . GLY A 1 298 ? 53.541 84.779 27.771 1.00 30.95 301 GLY A O 1
ATOM 2341 N N . ASN A 1 299 ? 52.273 84.350 25.998 1.00 31.05 302 ASN A N 1
ATOM 2342 C CA . ASN A 1 299 ? 53.180 84.961 25.050 1.00 31.90 302 ASN A CA 1
ATOM 2343 C C . ASN A 1 299 ? 52.655 86.352 24.672 1.00 33.20 302 ASN A C 1
ATOM 2344 O O . ASN A 1 299 ? 51.518 86.476 24.162 1.00 32.85 302 ASN A O 1
ATOM 2349 N N . ASN A 1 300 ? 53.486 87.379 24.923 1.00 34.23 303 ASN A N 1
ATOM 2350 C CA . ASN A 1 300 ? 53.094 88.775 24.727 1.00 35.40 303 ASN A CA 1
ATOM 2351 C C . ASN A 1 300 ? 52.670 89.118 23.288 1.00 35.11 303 ASN A C 1
ATOM 2352 O O . ASN A 1 300 ? 51.973 90.113 23.057 1.00 36.27 303 ASN A O 1
ATOM 2357 N N . MET A 1 301 ? 53.048 88.282 22.327 1.00 33.76 304 MET A N 1
ATOM 2358 C CA . MET A 1 301 ? 52.790 88.603 20.932 1.00 32.65 304 MET A CA 1
ATOM 2359 C C . MET A 1 301 ? 51.466 88.124 20.387 1.00 32.00 304 MET A C 1
ATOM 2360 O O . MET A 1 301 ? 51.031 88.580 19.340 1.00 32.09 304 MET A O 1
ATOM 2365 N N . THR A 1 302 ? 50.796 87.224 21.099 1.00 31.60 305 THR A N 1
ATOM 2366 C CA . THR A 1 302 ? 49.605 86.560 20.546 1.00 30.20 305 THR A CA 1
ATOM 2367 C C . THR A 1 302 ? 48.376 87.436 20.523 1.00 30.80 305 THR A C 1
ATOM 2368 O O . THR A 1 302 ? 47.520 87.277 19.649 1.00 30.08 305 THR A O 1
ATOM 2372 N N . ARG A 1 303 ? 48.264 88.360 21.475 1.00 31.58 306 ARG A N 1
ATOM 2373 C CA . ARG A 1 303 ? 47.138 89.235 21.409 1.00 32.50 306 ARG A CA 1
ATOM 2374 C C . ARG A 1 303 ? 47.153 90.065 20.133 1.00 32.73 306 ARG A C 1
ATOM 2375 O O . ARG A 1 303 ? 46.082 90.226 19.509 1.00 32.80 306 ARG A O 1
ATOM 2383 N N . VAL A 1 304 ? 48.330 90.593 19.740 1.00 31.78 307 VAL A N 1
ATOM 2384 C CA . VAL A 1 304 ? 48.386 91.388 18.497 1.00 30.97 307 VAL A CA 1
ATOM 2385 C C . VAL A 1 304 ? 48.049 90.524 17.284 1.00 30.24 307 VAL A C 1
ATOM 2386 O O . VAL A 1 304 ? 47.266 90.943 16.439 1.00 29.78 307 VAL A O 1
ATOM 2390 N N . ILE A 1 305 ? 48.640 89.326 17.218 1.00 29.76 308 ILE A N 1
ATOM 2391 C CA . ILE A 1 305 ? 48.359 88.379 16.134 1.00 30.73 308 ILE A CA 1
ATOM 2392 C C . ILE A 1 305 ? 46.890 87.939 16.132 1.00 30.65 308 ILE A C 1
ATOM 2393 O O . ILE A 1 305 ? 46.235 88.023 15.111 1.00 31.49 308 ILE A O 1
ATOM 2398 N N . GLY A 1 306 ? 46.374 87.486 17.278 1.00 30.75 309 GLY A N 1
ATOM 2399 C CA . GLY A 1 306 ? 44.973 87.065 17.387 1.00 30.82 309 GLY A CA 1
ATOM 2400 C C . GLY A 1 306 ? 43.958 88.127 17.000 1.00 30.70 309 GLY A C 1
ATOM 2401 O O . GLY A 1 306 ? 42.884 87.809 16.490 1.00 30.74 309 GLY A O 1
ATOM 2402 N N . SER A 1 307 ? 44.310 89.388 17.251 1.00 30.82 310 SER A N 1
ATOM 2403 C CA . SER A 1 307 ? 43.424 90.532 17.030 1.00 30.97 310 SER A CA 1
ATOM 2404 C C . SER A 1 307 ? 43.131 90.780 15.571 1.00 30.71 310 SER A C 1
ATOM 2405 O O . SER A 1 307 ? 42.173 91.488 15.255 1.00 31.43 310 SER A O 1
ATOM 2408 N N . THR A 1 308 ? 43.948 90.218 14.686 1.00 30.10 311 THR A N 1
ATOM 2409 C CA . THR A 1 308 ? 43.714 90.387 13.267 1.00 30.12 311 THR A CA 1
ATOM 2410 C C . THR A 1 308 ? 42.426 89.709 12.876 1.00 30.46 311 THR A C 1
ATOM 2411 O O . THR A 1 308 ? 41.556 90.354 12.247 1.00 30.91 311 THR A O 1
ATOM 2415 N N . LEU A 1 309 ? 42.274 88.434 13.267 1.00 30.43 312 LEU A N 1
ATOM 2416 C CA . LEU A 1 309 ? 41.016 87.709 13.023 1.00 30.49 312 LEU A CA 1
ATOM 2417 C C . LEU A 1 309 ? 39.888 88.209 13.889 1.00 29.42 312 LEU A C 1
ATOM 2418 O O . LEU A 1 309 ? 38.760 88.154 13.473 1.00 29.63 312 LEU A O 1
ATOM 2423 N N . LEU A 1 310 ? 40.178 88.696 15.095 1.00 28.91 313 LEU A N 1
ATOM 2424 C CA . LEU A 1 310 ? 39.109 89.244 15.944 1.00 27.56 313 LEU A CA 1
ATOM 2425 C C . LEU A 1 310 ? 38.489 90.486 15.311 1.00 27.87 313 LEU A C 1
ATOM 2426 O O . LEU A 1 310 ? 37.258 90.599 15.256 1.00 27.24 313 LEU A O 1
ATOM 2431 N N . ASN A 1 311 ? 39.349 91.389 14.804 1.00 28.46 314 ASN A N 1
ATOM 2432 C CA . ASN A 1 311 ? 38.918 92.598 14.043 1.00 28.31 314 ASN A CA 1
ATOM 2433 C C . ASN A 1 311 ? 38.111 92.280 12.797 1.00 27.14 314 ASN A C 1
ATOM 2434 O O . ASN A 1 311 ? 37.044 92.858 12.574 1.00 27.86 314 ASN A O 1
ATOM 2439 N N . ALA A 1 312 ? 38.618 91.349 12.001 1.00 26.05 315 ALA A N 1
ATOM 2440 C CA . ALA A 1 312 ? 38.002 90.930 10.749 1.00 26.06 315 ALA A CA 1
ATOM 2441 C C . ALA A 1 312 ? 36.616 90.361 10.991 1.00 26.38 315 ALA A C 1
ATOM 2442 O O . ALA A 1 312 ? 35.629 90.766 10.337 1.00 26.07 315 ALA A O 1
ATOM 2444 N N . SER A 1 313 ? 36.544 89.440 11.955 1.00 26.01 316 SER A N 1
ATOM 2445 C CA . SER A 1 313 ? 35.281 88.881 12.425 1.00 26.40 316 SER A CA 1
ATOM 2446 C C . SER A 1 313 ? 34.286 89.955 12.867 1.00 26.76 316 SER A C 1
ATOM 2447 O O . SER A 1 313 ? 33.086 89.857 12.590 1.00 25.93 316 SER A O 1
ATOM 2450 N N . LEU A 1 314 ? 34.790 90.959 13.581 1.00 27.98 317 LEU A N 1
ATOM 2451 C CA . LEU A 1 314 ? 33.952 92.076 14.025 1.00 28.72 317 LEU A CA 1
ATOM 2452 C C . LEU A 1 314 ? 33.473 92.920 12.840 1.00 29.98 317 LEU A C 1
ATOM 2453 O O . LEU A 1 314 ? 32.296 93.279 12.794 1.00 30.62 317 LEU A O 1
ATOM 2458 N N . GLU A 1 315 ? 34.362 93.212 11.883 1.00 31.22 318 GLU A N 1
ATOM 2459 C CA . GLU A 1 315 ? 33.965 93.864 10.633 1.00 33.77 318 GLU A CA 1
ATOM 2460 C C . GLU A 1 315 ? 32.837 93.085 9.970 1.00 32.29 318 GLU A C 1
ATOM 2461 O O . GLU A 1 315 ? 31.873 93.682 9.500 1.00 32.73 318 GLU A O 1
ATOM 2467 N N . LEU A 1 316 ? 32.935 91.759 9.951 1.00 31.59 319 LEU A N 1
ATOM 2468 C CA . LEU A 1 316 ? 31.853 90.953 9.385 1.00 30.68 319 LEU A CA 1
ATOM 2469 C C . LEU A 1 316 ? 30.541 91.093 10.145 1.00 30.28 319 LEU A C 1
ATOM 2470 O O . LEU A 1 316 ? 29.482 91.154 9.534 1.00 29.90 319 LEU A O 1
ATOM 2475 N N . LEU A 1 317 ? 30.602 91.131 11.473 1.00 30.54 320 LEU A N 1
ATOM 2476 C CA . LEU A 1 317 ? 29.363 91.181 12.288 1.00 31.16 320 LEU A CA 1
ATOM 2477 C C . LEU A 1 317 ? 28.693 92.546 12.165 1.00 32.16 320 LEU A C 1
ATOM 2478 O O . LEU A 1 317 ? 27.471 92.660 12.249 1.00 31.21 320 LEU A O 1
ATOM 2483 N N . ASN A 1 318 ? 29.537 93.571 11.990 1.00 33.95 321 ASN A N 1
ATOM 2484 C CA . ASN A 1 318 ? 29.099 94.946 11.890 1.00 35.52 321 ASN A CA 1
ATOM 2485 C C . ASN A 1 318 ? 28.455 95.223 10.566 1.00 36.98 321 ASN A C 1
ATOM 2486 O O . ASN A 1 318 ? 27.645 96.105 10.464 1.00 37.25 321 ASN A O 1
ATOM 2491 N N . HIS A 1 319 ? 28.775 94.424 9.564 1.00 39.40 322 HIS A N 1
ATOM 2492 C CA . HIS A 1 319 ? 28.260 94.657 8.236 1.00 41.61 322 HIS A CA 1
ATOM 2493 C C . HIS A 1 319 ? 27.046 93.806 7.882 1.00 42.94 322 HIS A C 1
ATOM 2494 O O . HIS A 1 319 ? 27.166 92.771 7.252 1.00 43.80 322 HIS A O 1
ATOM 2501 N N . ASP A 1 320 ? 25.884 94.275 8.333 1.00 44.55 323 ASP A N 1
ATOM 2502 C CA . ASP A 1 320 ? 24.526 93.805 7.980 1.00 46.72 323 ASP A CA 1
ATOM 2503 C C . ASP A 1 320 ? 24.237 93.331 6.576 1.00 46.03 323 ASP A C 1
ATOM 2504 O O . ASP A 1 320 ? 23.418 92.436 6.399 1.00 46.33 323 ASP A O 1
ATOM 2509 N N . LYS A 1 321 ? 24.803 94.014 5.585 1.00 45.64 324 LYS A N 1
ATOM 2510 C CA . LYS A 1 321 ? 24.261 93.964 4.220 1.00 45.19 324 LYS A CA 1
ATOM 2511 C C . LYS A 1 321 ? 24.981 93.019 3.276 1.00 43.80 324 LYS A C 1
ATOM 2512 O O . LYS A 1 321 ? 24.571 92.860 2.121 1.00 43.73 324 LYS A O 1
ATOM 2518 N N . ASN A 1 322 ? 26.048 92.386 3.748 1.00 42.36 325 ASN A N 1
ATOM 2519 C CA . ASN A 1 322 ? 26.733 91.415 2.909 1.00 40.61 325 ASN A CA 1
ATOM 2520 C C . ASN A 1 322 ? 25.742 90.323 2.570 1.00 39.54 325 ASN A C 1
ATOM 2521 O O . ASN A 1 322 ? 25.045 89.852 3.447 1.00 39.15 325 ASN A O 1
ATOM 2526 N N . GLU A 1 323 ? 25.620 89.975 1.292 1.00 39.35 326 GLU A N 1
ATOM 2527 C CA . GLU A 1 323 ? 24.711 88.901 0.856 1.00 38.85 326 GLU A CA 1
ATOM 2528 C C . GLU A 1 323 ? 25.129 87.588 1.526 1.00 36.68 326 GLU A C 1
ATOM 2529 O O . GLU A 1 323 ? 24.320 86.681 1.677 1.00 36.29 326 GLU A O 1
ATOM 2535 N N . ASN A 1 324 ? 26.405 87.482 1.881 1.00 34.04 327 ASN A N 1
ATOM 2536 C CA . ASN A 1 324 ? 26.899 86.267 2.489 1.00 32.21 327 ASN A CA 1
ATOM 2537 C C . ASN A 1 324 ? 26.876 86.355 4.004 1.00 30.76 327 ASN A C 1
ATOM 2538 O O . ASN A 1 324 ? 27.388 87.309 4.624 1.00 29.80 327 ASN A O 1
ATOM 2543 N N . LYS A 1 325 ? 26.226 85.362 4.586 1.00 29.27 328 LYS A N 1
ATOM 2544 C CA . LYS A 1 325 ? 25.981 85.355 6.019 1.00 28.38 328 LYS A CA 1
ATOM 2545 C C . LYS A 1 325 ? 26.726 84.214 6.729 1.00 27.31 328 LYS A C 1
ATOM 2546 O O . LYS A 1 325 ? 26.694 84.133 7.939 1.00 26.63 328 LYS A O 1
ATOM 2552 N N . ILE A 1 326 ? 27.359 83.329 5.969 1.00 26.69 329 ILE A N 1
ATOM 2553 C CA . ILE A 1 326 ? 28.008 82.146 6.522 1.00 26.77 329 ILE A CA 1
ATOM 2554 C C . ILE A 1 326 ? 29.478 82.197 6.198 1.00 27.07 329 ILE A C 1
ATOM 2555 O O . ILE A 1 326 ? 29.877 82.095 5.028 1.00 27.38 329 ILE A O 1
ATOM 2560 N N . TRP A 1 327 ? 30.279 82.382 7.245 1.00 27.21 330 TRP A N 1
ATOM 2561 C CA . TRP A 1 327 ? 31.716 82.495 7.141 1.00 27.51 330 TRP A CA 1
ATOM 2562 C C . TRP A 1 327 ? 32.336 81.193 7.631 1.00 27.29 330 TRP A C 1
ATOM 2563 O O . TRP A 1 327 ? 32.078 80.777 8.760 1.00 26.90 330 TRP A O 1
ATOM 2574 N N . LEU A 1 328 ? 33.105 80.552 6.746 1.00 25.84 331 LEU A N 1
ATOM 2575 C CA . LEU A 1 328 ? 33.718 79.265 6.981 1.00 24.38 331 LEU A CA 1
ATOM 2576 C C . LEU A 1 328 ? 35.223 79.381 6.767 1.00 24.63 331 LEU A C 1
ATOM 2577 O O . LEU A 1 328 ? 35.700 79.496 5.629 1.00 23.35 331 LEU A O 1
ATOM 2582 N N . SER A 1 329 ? 35.961 79.326 7.880 1.00 24.73 332 SER A N 1
ATOM 2583 C CA . SER A 1 329 ? 37.411 79.493 7.886 1.00 24.17 332 SER A CA 1
ATOM 2584 C C . SER A 1 329 ? 38.032 78.291 8.567 1.00 23.93 332 SER A C 1
ATOM 2585 O O . SER A 1 329 ? 37.602 77.880 9.645 1.00 23.04 332 SER A O 1
ATOM 2588 N N . PHE A 1 330 ? 39.098 77.798 7.947 1.00 24.06 333 PHE A N 1
ATOM 2589 C CA . PHE A 1 330 ? 39.770 76.573 8.318 1.00 23.63 333 PHE A CA 1
ATOM 2590 C C . PHE A 1 330 ? 41.244 76.865 8.436 1.00 24.03 333 PHE A C 1
ATOM 2591 O O . PHE A 1 330 ? 41.829 77.425 7.528 1.00 23.88 333 PHE A O 1
ATOM 2599 N N . THR A 1 331 ? 41.836 76.475 9.560 1.00 24.56 334 THR A N 1
ATOM 2600 C CA . THR A 1 331 ? 43.212 76.793 9.837 1.00 25.36 334 THR A CA 1
ATOM 2601 C C . THR A 1 331 ? 43.734 75.819 10.912 1.00 25.69 334 THR A C 1
ATOM 2602 O O . THR A 1 331 ? 43.157 74.761 11.073 1.00 26.72 334 THR A O 1
ATOM 2606 N N . HIS A 1 332 ? 44.826 76.134 11.606 1.00 25.69 335 HIS A N 1
ATOM 2607 C CA . HIS A 1 332 ? 45.433 75.197 12.538 1.00 26.13 335 HIS A CA 1
ATOM 2608 C C . HIS A 1 332 ? 45.008 75.502 13.970 1.00 26.26 335 HIS A C 1
ATOM 2609 O O . HIS A 1 332 ? 44.440 76.545 14.248 1.00 26.52 335 HIS A O 1
ATOM 2616 N N . ASP A 1 333 ? 45.306 74.597 14.888 1.00 26.62 336 ASP A N 1
ATOM 2617 C CA . ASP A 1 333 ? 45.022 74.840 16.287 1.00 27.54 336 ASP A CA 1
ATOM 2618 C C . ASP A 1 333 ? 45.708 76.110 16.765 1.00 27.00 336 ASP A C 1
ATOM 2619 O O . ASP A 1 333 ? 45.109 76.932 17.494 1.00 27.46 336 ASP A O 1
ATOM 2624 N N . THR A 1 334 ? 46.949 76.286 16.320 1.00 26.54 337 THR A N 1
ATOM 2625 C CA . THR A 1 334 ? 47.782 77.389 16.747 1.00 26.28 337 THR A CA 1
ATOM 2626 C C . THR A 1 334 ? 47.142 78.712 16.407 1.00 25.66 337 THR A C 1
ATOM 2627 O O . THR A 1 334 ? 47.180 79.633 17.194 1.00 25.87 337 THR A O 1
ATOM 2631 N N . ASP A 1 335 ? 46.486 78.779 15.261 1.00 25.65 338 ASP A N 1
ATOM 2632 C CA . ASP A 1 335 ? 45.927 80.028 14.800 1.00 25.99 338 ASP A CA 1
ATOM 2633 C C . ASP A 1 335 ? 44.671 80.334 15.546 1.00 26.00 338 ASP A C 1
ATOM 2634 O O . ASP A 1 335 ? 44.405 81.498 15.895 1.00 25.67 338 ASP A O 1
ATOM 2639 N N . ILE A 1 336 ? 43.929 79.266 15.830 1.00 25.56 339 ILE A N 1
ATOM 2640 C CA . ILE A 1 336 ? 42.719 79.374 16.606 1.00 24.63 339 ILE A CA 1
ATOM 2641 C C . ILE A 1 336 ? 43.054 79.686 18.045 1.00 24.18 339 ILE A C 1
ATOM 2642 O O . ILE A 1 336 ? 42.297 80.396 18.688 1.00 23.07 339 ILE A O 1
ATOM 2647 N N . GLU A 1 337 ? 44.168 79.150 18.554 1.00 24.33 340 GLU A N 1
ATOM 2648 C CA . GLU A 1 337 ? 44.582 79.464 19.932 1.00 24.71 340 GLU A CA 1
ATOM 2649 C C . GLU A 1 337 ? 44.957 80.905 20.063 1.00 23.59 340 GLU A C 1
ATOM 2650 O O . GLU A 1 337 ? 44.542 81.564 20.997 1.00 23.87 340 GLU A O 1
ATOM 2656 N N . ILE A 1 338 ? 45.766 81.375 19.128 1.00 23.13 341 ILE A N 1
ATOM 2657 C CA . ILE A 1 338 ? 46.176 82.765 19.099 1.00 23.63 341 ILE A CA 1
ATOM 2658 C C . ILE A 1 338 ? 44.959 83.671 18.895 1.00 23.68 341 ILE A C 1
ATOM 2659 O O . ILE A 1 338 ? 44.810 84.674 19.575 1.00 24.05 341 ILE A O 1
ATOM 2664 N N . PHE A 1 339 ? 44.076 83.295 17.979 1.00 23.65 342 PHE A N 1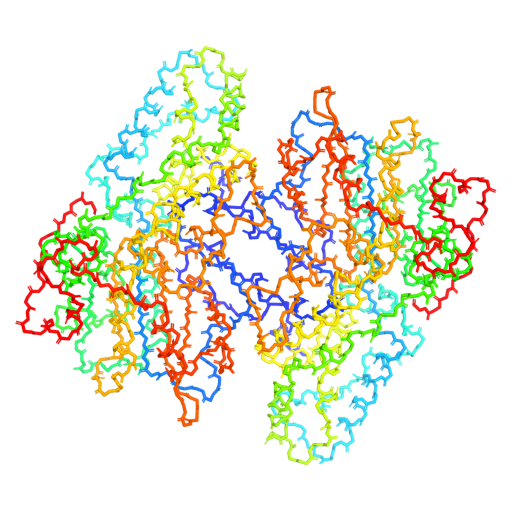
ATOM 2665 C CA . PHE A 1 339 ? 42.780 83.964 17.842 1.00 24.53 342 PHE A CA 1
ATOM 2666 C C . PHE A 1 339 ? 42.107 84.109 19.210 1.00 24.26 342 PHE A C 1
ATOM 2667 O O . PHE A 1 339 ? 41.743 85.215 19.594 1.00 24.68 342 PHE A O 1
ATOM 2675 N N . HIS A 1 340 ? 42.000 83.010 19.960 1.00 23.87 343 HIS A N 1
ATOM 2676 C CA . HIS A 1 340 ? 41.406 83.000 21.317 1.00 23.45 343 HIS A CA 1
ATOM 2677 C C . HIS A 1 340 ? 42.155 83.801 22.344 1.00 23.70 343 HIS A C 1
ATOM 2678 O O . HIS A 1 340 ? 41.566 84.302 23.303 1.00 23.43 343 HIS A O 1
ATOM 2685 N N . SER A 1 341 ? 43.459 83.944 22.146 1.00 24.66 344 SER A N 1
ATOM 2686 C CA . SER A 1 341 ? 44.229 84.884 22.967 1.00 25.33 344 SER A CA 1
ATOM 2687 C C . SER A 1 341 ? 43.613 86.291 22.868 1.00 25.92 344 SER A C 1
ATOM 2688 O O . SER A 1 341 ? 43.520 87.012 23.861 1.00 25.93 344 SER A O 1
ATOM 2691 N N . ALA A 1 342 ? 43.171 86.667 21.671 1.00 25.33 345 ALA A N 1
ATOM 2692 C CA . ALA A 1 342 ? 42.510 87.935 21.534 1.00 25.27 345 ALA A CA 1
ATOM 2693 C C . ALA A 1 342 ? 41.020 87.871 21.874 1.00 25.42 345 ALA A C 1
ATOM 2694 O O . ALA A 1 342 ? 40.522 88.816 22.473 1.00 26.68 345 ALA A O 1
ATOM 2696 N N . ILE A 1 343 ? 40.306 86.806 21.497 1.00 24.95 346 ILE A N 1
ATOM 2697 C CA . ILE A 1 343 ? 38.883 86.653 21.896 1.00 24.34 346 ILE A CA 1
ATOM 2698 C C . ILE A 1 343 ? 38.724 86.777 23.393 1.00 24.91 346 ILE A C 1
ATOM 2699 O O . ILE A 1 343 ? 37.828 87.472 23.880 1.00 25.56 346 ILE A O 1
ATOM 2704 N N . GLY A 1 344 ? 39.588 86.107 24.141 1.00 24.70 347 GLY A N 1
ATOM 2705 C CA . GLY A 1 344 ? 39.609 86.313 25.573 1.00 24.76 347 GLY A CA 1
ATOM 2706 C C . GLY A 1 344 ? 38.486 85.701 26.378 1.00 24.99 347 GLY A C 1
ATOM 2707 O O . GLY A 1 344 ? 38.261 86.088 27.503 1.00 26.64 347 GLY A O 1
ATOM 2708 N N . ILE A 1 345 ? 37.802 84.707 25.851 1.00 24.67 348 ILE A N 1
ATOM 2709 C CA . ILE A 1 345 ? 36.747 84.044 26.626 1.00 23.91 348 ILE A CA 1
ATOM 2710 C C . ILE A 1 345 ? 37.196 82.753 27.331 1.00 24.44 348 ILE A C 1
ATOM 2711 O O . ILE A 1 345 ? 36.538 82.264 28.251 1.00 24.79 348 ILE A O 1
ATOM 2716 N N . LEU A 1 346 ? 38.299 82.177 26.882 1.00 25.42 349 LEU A N 1
ATOM 2717 C CA . LEU A 1 346 ? 38.795 80.956 27.511 1.00 26.06 349 LEU A CA 1
ATOM 2718 C C . LEU A 1 346 ? 40.221 81.147 28.037 1.00 26.98 349 LEU A C 1
ATOM 2719 O O . LEU A 1 346 ? 40.980 80.186 28.201 1.00 27.25 349 LEU A O 1
ATOM 2724 N N . ILE A 1 347 ? 40.539 82.409 28.337 1.00 27.69 350 ILE A N 1
ATOM 2725 C CA . ILE A 1 347 ? 41.873 82.830 28.787 1.00 28.10 350 ILE A CA 1
ATOM 2726 C C . ILE A 1 347 ? 41.868 83.108 30.303 1.00 28.54 350 ILE A C 1
ATOM 2727 O O . ILE A 1 347 ? 41.043 83.866 30.793 1.00 28.48 350 ILE A O 1
ATOM 2732 N N . PRO A 1 348 ? 42.789 82.509 31.050 1.00 29.51 351 PRO A N 1
ATOM 2733 C CA . PRO A 1 348 ? 42.856 82.755 32.497 1.00 30.73 351 PRO A CA 1
ATOM 2734 C C . PRO A 1 348 ? 43.325 84.195 32.753 1.00 32.34 351 PRO A C 1
ATOM 2735 O O . PRO A 1 348 ? 43.976 84.781 31.883 1.00 32.04 351 PRO A O 1
ATOM 2739 N N . ASP A 1 349 ? 43.002 84.743 33.927 1.00 34.40 352 ASP A N 1
ATOM 2740 C CA . ASP A 1 349 ? 43.440 86.097 34.314 1.00 36.92 352 ASP A CA 1
ATOM 2741 C C . ASP A 1 349 ? 44.934 86.208 34.468 1.00 37.21 352 ASP A C 1
ATOM 2742 O O . ASP A 1 349 ? 45.533 87.260 34.181 1.00 37.29 352 ASP A O 1
ATOM 2747 N N . GLU A 1 350 ? 45.519 85.124 34.971 1.00 37.44 353 GLU A N 1
ATOM 2748 C CA . GLU A 1 350 ? 46.943 85.066 35.238 1.00 38.33 353 GLU A CA 1
ATOM 2749 C C . GLU A 1 350 ? 47.628 83.925 34.489 1.00 35.58 353 GLU A C 1
ATOM 2750 O O . GLU A 1 350 ? 46.995 82.967 34.052 1.00 34.69 353 GLU A O 1
ATOM 2756 N N . ASP A 1 351 ? 48.935 84.082 34.334 1.00 33.92 354 ASP A N 1
ATOM 2757 C CA . ASP A 1 351 ? 49.802 83.072 33.791 1.00 32.32 354 ASP A CA 1
ATOM 2758 C C . ASP A 1 351 ? 49.702 81.787 34.592 1.00 31.00 354 ASP A C 1
ATOM 2759 O O . ASP A 1 351 ? 49.484 81.816 35.799 1.00 31.67 354 ASP A O 1
ATOM 2764 N N . LEU A 1 352 ? 49.831 80.666 33.895 1.00 28.88 355 LEU A N 1
ATOM 2765 C CA . LEU A 1 352 ? 49.688 79.361 34.489 1.00 27.13 355 LEU A CA 1
ATOM 2766 C C . LEU A 1 352 ? 50.854 79.082 35.419 1.00 26.75 355 LEU A C 1
ATOM 2767 O O . LEU A 1 352 ? 51.984 79.458 35.122 1.00 26.95 355 LEU A O 1
ATOM 2772 N N . PRO A 1 353 ? 50.593 78.441 36.549 1.00 26.49 356 PRO A N 1
ATOM 2773 C CA . PRO A 1 353 ? 51.671 78.051 37.428 1.00 26.10 356 PRO A CA 1
ATOM 2774 C C . PRO A 1 353 ? 52.407 76.867 36.822 1.00 26.77 356 PRO A C 1
ATOM 2775 O O . PRO A 1 353 ? 51.833 76.120 36.018 1.00 26.10 356 PRO A O 1
ATOM 2779 N N . VAL A 1 354 ? 53.676 76.711 37.209 1.00 27.38 357 VAL A N 1
ATOM 2780 C CA . VAL A 1 354 ? 54.520 75.609 36.755 1.00 27.87 357 VAL A CA 1
ATOM 2781 C C . VAL A 1 354 ? 54.952 74.731 37.917 1.00 28.55 357 VAL A C 1
ATOM 2782 O O . VAL A 1 354 ? 55.393 73.599 37.723 1.00 28.95 357 VAL A O 1
ATOM 2786 N N . ASP A 1 355 ? 54.815 75.240 39.133 1.00 29.01 358 ASP A N 1
ATOM 2787 C CA . ASP A 1 355 ? 55.442 74.583 40.276 1.00 30.06 358 ASP A CA 1
ATOM 2788 C C . ASP A 1 355 ? 54.462 73.644 40.972 1.00 28.54 358 ASP A C 1
ATOM 2789 O O . ASP A 1 355 ? 54.789 72.979 41.936 1.00 27.91 358 ASP A O 1
ATOM 2794 N N . TYR A 1 356 ? 53.251 73.559 40.441 1.00 27.88 359 TYR A N 1
ATOM 2795 C CA . TYR A 1 356 ? 52.326 72.521 40.859 1.00 26.53 359 TYR A CA 1
ATOM 2796 C C . TYR A 1 356 ? 51.340 72.276 39.738 1.00 25.47 359 TYR A C 1
ATOM 2797 O O . TYR A 1 356 ? 51.383 72.975 38.736 1.00 25.73 359 TYR A O 1
ATOM 2806 N N . THR A 1 357 ? 50.450 71.296 39.913 1.00 24.14 360 THR A N 1
ATOM 2807 C CA . THR A 1 357 ? 49.398 71.028 38.946 1.00 22.73 360 THR A CA 1
ATOM 2808 C C . THR A 1 357 ? 48.085 71.625 39.475 1.00 22.67 360 THR A C 1
ATOM 2809 O O . THR A 1 357 ? 47.571 71.198 40.503 1.00 21.60 360 THR A O 1
ATOM 2813 N N . PRO A 1 358 ? 47.586 72.647 38.782 1.00 22.57 361 PRO A N 1
ATOM 2814 C CA . PRO A 1 358 ? 46.297 73.250 39.126 1.00 22.97 361 PRO A CA 1
ATOM 2815 C C . PRO A 1 358 ? 45.147 72.369 38.666 1.00 23.14 361 PRO A C 1
ATOM 2816 O O . PRO A 1 358 ? 45.264 71.669 37.654 1.00 23.20 361 PRO A O 1
ATOM 2820 N N . PHE A 1 359 ? 44.039 72.461 39.392 1.00 23.38 362 PHE A N 1
ATOM 2821 C CA . PHE A 1 359 ? 42.815 71.794 39.058 1.00 23.89 362 PHE A CA 1
ATOM 2822 C C . PHE A 1 359 ? 41.690 72.821 39.233 1.00 24.98 362 PHE A C 1
ATOM 2823 O O . PHE A 1 359 ? 41.473 73.335 40.351 1.00 25.98 362 PHE A O 1
ATOM 2831 N N . PRO A 1 360 ? 40.993 73.158 38.144 1.00 25.06 363 PRO A N 1
ATOM 2832 C CA . PRO A 1 360 ? 41.266 72.604 36.807 1.00 25.02 363 PRO A CA 1
ATOM 2833 C C . PRO A 1 360 ? 42.469 73.349 36.227 1.00 25.02 363 PRO A C 1
ATOM 2834 O O . PRO A 1 360 ? 42.990 74.237 36.870 1.00 25.56 363 PRO A O 1
ATOM 2838 N N . SER A 1 361 ? 42.942 72.975 35.053 1.00 25.08 364 SER A N 1
ATOM 2839 C CA . SER A 1 361 ? 43.924 73.784 34.372 1.00 25.23 364 SER A CA 1
ATOM 2840 C C . SER A 1 361 ? 43.239 75.110 34.027 1.00 26.00 364 SER A C 1
ATOM 2841 O O . SER A 1 361 ? 42.160 75.103 33.438 1.00 27.06 364 SER A O 1
ATOM 2844 N N . PRO A 1 362 ? 43.833 76.237 34.416 1.00 25.90 365 PRO A N 1
ATOM 2845 C CA . PRO A 1 362 ? 43.228 77.563 34.171 1.00 25.98 365 PRO A CA 1
ATOM 2846 C C . PRO A 1 362 ? 43.104 77.851 32.693 1.00 25.61 365 PRO A C 1
ATOM 2847 O O . PRO A 1 362 ? 42.403 78.785 32.280 1.00 25.67 365 PRO A O 1
ATOM 2851 N N . TYR A 1 363 ? 43.836 77.086 31.903 1.00 25.35 366 TYR A N 1
ATOM 2852 C CA . TYR A 1 363 ? 43.770 77.215 30.479 1.00 25.01 366 TYR A CA 1
ATOM 2853 C C . TYR A 1 363 ? 43.715 75.835 29.894 1.00 24.96 366 TYR A C 1
ATOM 2854 O O . TYR A 1 363 ? 44.628 75.061 30.059 1.00 25.58 366 TYR A O 1
ATOM 2863 N N . SER A 1 364 ? 42.632 75.506 29.213 1.00 25.13 367 SER A N 1
ATOM 2864 C CA . SER A 1 364 ? 42.466 74.140 28.753 1.00 24.16 367 SER A CA 1
ATOM 2865 C C . SER A 1 364 ? 42.656 74.127 27.247 1.00 23.16 367 SER A C 1
ATOM 2866 O O . SER A 1 364 ? 41.774 74.521 26.462 1.00 22.82 367 SER A O 1
ATOM 2869 N N . HIS A 1 365 ? 43.829 73.688 26.836 1.00 21.84 368 HIS A N 1
ATOM 2870 C CA . HIS A 1 365 ? 44.105 73.711 25.418 1.00 21.20 368 HIS A CA 1
ATOM 2871 C C . HIS A 1 365 ? 43.065 72.916 24.588 1.00 20.56 368 HIS A C 1
ATOM 2872 O O . HIS A 1 365 ? 42.533 73.414 23.588 1.00 19.36 368 HIS A O 1
ATOM 2879 N N . VAL A 1 366 ? 42.778 71.690 25.026 1.00 20.38 369 VAL A N 1
ATOM 2880 C CA . VAL A 1 366 ? 41.819 70.788 24.346 1.00 19.94 369 VAL A CA 1
ATOM 2881 C C . VAL A 1 366 ? 40.358 71.297 24.378 1.00 20.23 369 VAL A C 1
ATOM 2882 O O . VAL A 1 366 ? 39.544 70.890 23.552 1.00 20.05 369 VAL A O 1
ATOM 2886 N N . GLY A 1 367 ? 40.033 72.180 25.332 1.00 20.83 370 GLY A N 1
ATOM 2887 C CA . GLY A 1 367 ? 38.715 72.809 25.391 1.00 20.89 370 GLY A CA 1
ATOM 2888 C C . GLY A 1 367 ? 38.571 73.774 24.211 1.00 21.36 370 GLY A C 1
ATOM 2889 O O . GLY A 1 367 ? 37.450 74.117 23.799 1.00 21.61 370 GLY A O 1
ATOM 2890 N N . ILE A 1 368 ? 39.709 74.194 23.654 1.00 20.81 371 ILE A N 1
ATOM 2891 C CA . ILE A 1 368 ? 39.719 75.192 22.586 1.00 20.56 371 ILE A CA 1
ATOM 2892 C C . ILE A 1 368 ? 39.995 74.523 21.260 1.00 20.94 371 ILE A C 1
ATOM 2893 O O . ILE A 1 368 ? 39.208 74.695 20.317 1.00 21.55 371 ILE A O 1
ATOM 2898 N N . THR A 1 369 ? 41.093 73.757 21.177 1.00 20.44 372 THR A N 1
ATOM 2899 C CA . THR A 1 369 ? 41.482 73.147 19.916 1.00 20.80 372 THR A CA 1
ATOM 2900 C C . THR A 1 369 ? 41.724 71.643 19.975 1.00 20.88 372 THR A C 1
ATOM 2901 O O . THR A 1 369 ? 42.875 71.198 19.866 1.00 21.37 372 THR A O 1
ATOM 2905 N N . PRO A 1 370 ? 40.658 70.847 20.108 1.00 20.37 373 PRO A N 1
ATOM 2906 C CA . PRO A 1 370 ? 40.785 69.423 19.906 1.00 20.06 373 PRO A CA 1
ATOM 2907 C C . PRO A 1 370 ? 40.957 69.271 18.412 1.00 19.69 373 PRO A C 1
ATOM 2908 O O . PRO A 1 370 ? 40.783 70.259 17.686 1.00 19.89 373 PRO A O 1
ATOM 2912 N N . GLN A 1 371 ? 41.285 68.069 17.943 1.00 19.35 374 GLN A N 1
ATOM 2913 C CA . GLN A 1 371 ? 41.276 67.833 16.492 1.00 18.95 374 GLN A CA 1
ATOM 2914 C C . GLN A 1 371 ? 39.861 68.122 16.046 1.00 18.95 374 GLN A C 1
ATOM 2915 O O . GLN A 1 371 ? 38.913 67.753 16.752 1.00 19.91 374 GLN A O 1
ATOM 2921 N N . GLY A 1 372 ? 39.705 68.823 14.922 1.00 18.16 375 GLY A N 1
ATOM 2922 C CA . GLY A 1 372 ? 38.384 69.129 14.424 1.00 16.82 375 GLY A CA 1
ATOM 2923 C C . GLY A 1 372 ? 37.759 70.256 15.227 1.00 17.56 375 GLY A C 1
ATOM 2924 O O . GLY A 1 372 ? 36.534 70.419 15.215 1.00 18.13 375 GLY A O 1
ATOM 2925 N N . ALA A 1 373 ? 38.586 71.026 15.940 1.00 17.18 376 ALA A N 1
ATOM 2926 C CA . ALA A 1 373 ? 38.129 72.190 16.709 1.00 16.64 376 ALA A CA 1
ATOM 2927 C C . ALA A 1 373 ? 37.219 73.117 15.901 1.00 16.97 376 ALA A C 1
ATOM 2928 O O . ALA A 1 373 ? 37.455 73.352 14.717 1.00 16.60 376 ALA A O 1
ATOM 2930 N N . ARG A 1 374 ? 36.211 73.673 16.566 1.00 16.82 377 ARG A N 1
ATOM 2931 C CA . ARG A 1 374 ? 35.278 74.556 15.933 1.00 16.96 377 ARG A CA 1
ATOM 2932 C C . ARG A 1 374 ? 35.032 75.735 16.844 1.00 18.08 377 ARG A C 1
ATOM 2933 O O . ARG A 1 374 ? 34.587 75.589 17.981 1.00 19.44 377 ARG A O 1
ATOM 2941 N N . THR A 1 375 ? 35.369 76.917 16.371 1.00 18.52 378 THR A N 1
ATOM 2942 C CA . THR A 1 375 ? 35.010 78.105 17.090 1.00 18.53 378 THR A CA 1
ATOM 2943 C C . THR A 1 375 ? 33.953 78.780 16.239 1.00 19.26 378 THR A C 1
ATOM 2944 O O . THR A 1 375 ? 34.173 79.089 15.073 1.00 19.02 378 THR A O 1
ATOM 2948 N N . ILE A 1 376 ? 32.777 78.953 16.812 1.00 20.28 379 ILE A N 1
ATOM 2949 C CA . ILE A 1 376 ? 31.678 79.543 16.068 1.00 21.20 379 ILE A CA 1
ATOM 2950 C C . ILE A 1 376 ? 31.213 80.825 16.766 1.00 22.57 379 ILE A C 1
ATOM 2951 O O . ILE A 1 376 ? 31.071 80.857 17.997 1.00 22.53 379 ILE A O 1
ATOM 2956 N N . ILE A 1 377 ? 31.036 81.882 15.971 1.00 23.53 380 ILE A N 1
ATOM 2957 C CA . ILE A 1 377 ? 30.283 83.063 16.377 1.00 24.09 380 ILE A CA 1
ATOM 2958 C C . ILE A 1 377 ? 28.915 83.045 15.716 1.00 24.59 380 ILE A C 1
ATOM 2959 O O . ILE A 1 377 ? 28.824 82.961 14.498 1.00 24.98 380 ILE A O 1
ATOM 2964 N N . GLU A 1 378 ? 27.854 83.062 16.524 1.00 24.82 381 GLU A N 1
ATOM 2965 C CA . GLU A 1 378 ? 26.489 83.173 16.026 1.00 25.46 381 GLU A CA 1
ATOM 2966 C C . GLU A 1 378 ? 26.078 84.594 16.277 1.00 25.10 381 GLU A C 1
ATOM 2967 O O . GLU A 1 378 ? 26.396 85.138 17.312 1.00 25.40 381 GLU A O 1
ATOM 2973 N N . LYS A 1 379 ? 25.334 85.166 15.341 1.00 24.91 382 LYS A N 1
ATOM 2974 C CA . LYS A 1 379 ? 24.790 86.493 15.488 1.00 24.01 382 LYS A CA 1
ATOM 2975 C C . LYS A 1 379 ? 23.326 86.326 15.217 1.00 23.42 382 LYS A C 1
ATOM 2976 O O . LYS A 1 379 ? 22.950 85.745 14.222 1.00 21.99 382 LYS A O 1
ATOM 2982 N N . TYR A 1 380 ? 22.494 86.818 16.117 1.00 23.91 383 TYR A N 1
ATOM 2983 C CA . TYR A 1 380 ? 21.067 86.712 15.912 1.00 25.12 383 TYR A CA 1
ATOM 2984 C C . TYR A 1 380 ? 20.333 87.908 16.479 1.00 26.34 383 TYR A C 1
ATOM 2985 O O . TYR A 1 380 ? 20.808 88.587 17.402 1.00 26.33 383 TYR A O 1
ATOM 2994 N N . ALA A 1 381 ? 19.156 88.133 15.925 1.00 27.87 384 ALA A N 1
ATOM 2995 C CA . ALA A 1 381 ? 18.346 89.289 16.256 1.00 29.60 384 ALA A CA 1
ATOM 2996 C C . ALA A 1 381 ? 17.293 88.865 17.244 1.00 30.68 384 ALA A C 1
ATOM 2997 O O . ALA A 1 381 ? 16.576 87.880 17.041 1.00 30.90 384 ALA A O 1
ATOM 2999 N N . CYS A 1 382 ? 17.165 89.631 18.299 1.00 32.65 385 CYS A N 1
ATOM 3000 C CA . CYS A 1 382 ? 16.082 89.406 19.222 1.00 34.54 385 CYS A CA 1
ATOM 3001 C C . CYS A 1 382 ? 15.452 90.769 19.384 1.00 35.88 385 CYS A C 1
ATOM 3002 O O . CYS A 1 382 ? 16.099 91.690 19.904 1.00 36.03 385 CYS A O 1
ATOM 3005 N N . GLY A 1 383 ? 14.214 90.914 18.914 1.00 36.76 386 GLY A N 1
ATOM 3006 C CA . GLY A 1 383 ? 13.597 92.241 18.864 1.00 38.25 386 GLY A CA 1
ATOM 3007 C C . GLY A 1 383 ? 14.357 93.192 17.949 1.00 38.46 386 GLY A C 1
ATOM 3008 O O . GLY A 1 383 ? 14.648 92.863 16.807 1.00 38.11 386 GLY A O 1
ATOM 3009 N N . ASN A 1 384 ? 14.696 94.371 18.446 1.00 39.88 387 ASN A N 1
ATOM 3010 C CA . ASN A 1 384 ? 15.383 95.366 17.598 1.00 41.13 387 ASN A CA 1
ATOM 3011 C C . ASN A 1 384 ? 16.884 95.432 17.887 1.00 40.42 387 ASN A C 1
ATOM 3012 O O . ASN A 1 384 ? 17.579 96.390 17.506 1.00 40.18 387 ASN A O 1
ATOM 3017 N N . GLU A 1 385 ? 17.370 94.396 18.573 1.00 39.51 388 GLU A N 1
ATOM 3018 C CA . GLU A 1 385 ? 18.776 94.291 18.941 1.00 38.50 388 GLU A CA 1
ATOM 3019 C C . GLU A 1 385 ? 19.406 93.066 18.298 1.00 36.44 388 GLU A C 1
ATOM 3020 O O . GLU A 1 385 ? 18.738 92.056 18.093 1.00 36.59 388 GLU A O 1
ATOM 3026 N N . SER A 1 386 ? 20.684 93.174 17.962 1.00 34.07 389 SER A N 1
ATOM 3027 C CA . SER A 1 386 ? 21.444 92.019 17.494 1.00 32.45 389 SER A CA 1
ATOM 3028 C C . SER A 1 386 ? 22.411 91.580 18.559 1.00 30.51 389 SER A C 1
ATOM 3029 O O . SER A 1 386 ? 23.048 92.411 19.240 1.00 29.37 389 SER A O 1
ATOM 3032 N N . TYR A 1 387 ? 22.524 90.259 18.660 1.00 28.86 390 TYR A N 1
ATOM 3033 C CA . TYR A 1 387 ? 23.338 89.616 19.682 1.00 27.31 390 TYR A CA 1
ATOM 3034 C C . TYR A 1 387 ? 24.362 88.703 19.040 1.00 26.79 390 TYR A C 1
ATOM 3035 O O . TYR A 1 387 ? 24.133 88.122 17.980 1.00 26.34 390 TYR A O 1
ATOM 3044 N N . VAL A 1 388 ? 25.497 88.606 19.710 1.00 26.01 391 VAL A N 1
ATOM 3045 C CA . VAL A 1 388 ? 26.611 87.804 19.265 1.00 25.55 391 VAL A CA 1
ATOM 3046 C C . VAL A 1 388 ? 26.957 86.833 20.408 1.00 24.39 391 VAL A C 1
ATOM 3047 O O . VAL A 1 388 ? 26.890 87.191 21.569 1.00 22.89 391 VAL A O 1
ATOM 3051 N N . ARG A 1 389 ? 27.285 85.591 20.087 1.00 23.55 392 ARG A N 1
ATOM 3052 C CA . ARG A 1 389 ? 27.858 84.726 21.108 1.00 22.83 392 ARG A CA 1
ATOM 3053 C C . ARG A 1 389 ? 28.777 83.699 20.472 1.00 22.45 392 ARG A C 1
ATOM 3054 O O . ARG A 1 389 ? 28.704 83.439 19.268 1.00 21.88 392 ARG A O 1
ATOM 3062 N N . TYR A 1 390 ? 29.633 83.125 21.309 1.00 22.50 393 TYR A N 1
ATOM 3063 C CA . TYR A 1 390 ? 30.582 82.104 20.902 1.00 22.24 393 TYR A CA 1
ATOM 3064 C C . TYR A 1 390 ? 30.126 80.697 21.270 1.00 21.79 393 TYR A C 1
ATOM 3065 O O . TYR A 1 390 ? 29.672 80.468 22.382 1.00 21.67 393 TYR A O 1
ATOM 3074 N N . VAL A 1 391 ? 30.282 79.761 20.334 1.00 21.05 394 VAL A N 1
ATOM 3075 C CA . VAL A 1 391 ? 30.078 78.351 20.593 1.00 20.03 394 VAL A CA 1
ATOM 3076 C C . VAL A 1 391 ? 31.417 77.689 20.239 1.00 20.52 394 VAL A C 1
ATOM 3077 O O . VAL A 1 391 ? 31.798 77.597 19.057 1.00 20.88 394 VAL A O 1
ATOM 3081 N N . ILE A 1 392 ? 32.152 77.261 21.275 1.00 19.49 395 ILE A N 1
ATOM 3082 C CA . ILE A 1 392 ? 33.456 76.660 21.113 1.00 17.93 395 ILE A CA 1
ATOM 3083 C C . ILE A 1 392 ? 33.264 75.173 21.339 1.00 18.51 395 ILE A C 1
ATOM 3084 O O . ILE A 1 392 ? 32.804 74.732 22.403 1.00 18.58 395 ILE A O 1
ATOM 3089 N N . ASN A 1 393 ? 33.576 74.394 20.319 1.00 18.80 396 ASN A N 1
ATOM 3090 C CA . ASN A 1 393 ? 33.432 72.940 20.392 1.00 18.89 396 ASN A CA 1
ATOM 3091 C C . ASN A 1 393 ? 32.120 72.530 21.027 1.00 18.90 396 ASN A C 1
ATOM 3092 O O . ASN A 1 393 ? 32.079 71.731 21.967 1.00 18.48 396 ASN A O 1
ATOM 3097 N N . ASP A 1 394 ? 31.062 73.118 20.474 1.00 17.99 397 ASP A N 1
ATOM 3098 C CA . ASP A 1 394 ? 29.696 72.773 20.774 1.00 19.05 397 ASP A CA 1
ATOM 3099 C C . ASP A 1 394 ? 29.179 73.221 22.119 1.00 19.00 397 ASP A C 1
ATOM 3100 O O . ASP A 1 394 ? 28.165 72.710 22.570 1.00 19.92 397 ASP A O 1
ATOM 3105 N N . ALA A 1 395 ? 29.847 74.189 22.732 1.00 18.78 398 ALA A N 1
ATOM 3106 C CA . ALA A 1 395 ? 29.405 74.745 23.996 1.00 18.92 398 ALA A CA 1
ATOM 3107 C C . ALA A 1 395 ? 29.322 76.252 23.867 1.00 18.77 398 ALA A C 1
ATOM 3108 O O . ALA A 1 395 ? 30.231 76.854 23.325 1.00 19.24 398 ALA A O 1
ATOM 3110 N N . VAL A 1 396 ? 28.246 76.871 24.355 1.00 18.27 399 VAL A N 1
ATOM 3111 C CA . VAL A 1 396 ? 28.211 78.324 24.360 1.00 17.55 399 VAL A CA 1
ATOM 3112 C C . VAL A 1 396 ? 29.179 78.721 25.428 1.00 17.57 399 VAL A C 1
ATOM 3113 O O . VAL A 1 396 ? 29.117 78.201 26.542 1.00 17.59 399 VAL A O 1
ATOM 3117 N N . ILE A 1 397 ? 30.096 79.612 25.080 1.00 18.17 400 ILE A N 1
ATOM 3118 C CA . ILE A 1 397 ? 31.002 80.225 26.054 1.00 18.32 400 ILE A CA 1
ATOM 3119 C C . ILE A 1 397 ? 30.696 81.707 26.129 1.00 19.53 400 ILE A C 1
ATOM 3120 O O . ILE A 1 397 ? 31.143 82.464 25.266 1.00 20.75 400 ILE A O 1
ATOM 3125 N N . PRO A 1 398 ? 29.918 82.138 27.124 1.00 20.30 401 PRO A N 1
ATOM 3126 C CA . PRO A 1 398 ? 29.594 83.543 27.235 1.00 21.07 401 PRO A CA 1
ATOM 3127 C C . PRO A 1 398 ? 30.842 84.423 27.458 1.00 22.23 401 PRO A C 1
ATOM 3128 O O . PRO A 1 398 ? 31.834 83.977 28.048 1.00 22.29 401 PRO A O 1
ATOM 3132 N N . ILE A 1 399 ? 30.788 85.649 26.934 1.00 22.90 402 ILE A N 1
ATOM 3133 C CA . ILE A 1 399 ? 31.826 86.611 27.176 1.00 24.26 402 ILE A CA 1
ATOM 3134 C C . ILE A 1 399 ? 31.593 87.174 28.549 1.00 24.95 402 ILE A C 1
ATOM 3135 O O . ILE A 1 399 ? 30.491 87.576 28.869 1.00 24.44 402 ILE A O 1
ATOM 3140 N N . LYS A 1 400 ? 32.639 87.186 29.358 1.00 26.84 403 LYS A N 1
ATOM 3141 C CA . LYS A 1 400 ? 32.576 87.751 30.680 1.00 29.22 403 LYS A CA 1
ATOM 3142 C C . LYS A 1 400 ? 32.010 89.177 30.654 1.00 29.59 403 LYS A C 1
ATOM 3143 O O . LYS A 1 400 ? 32.555 90.087 29.982 1.00 29.34 403 LYS A O 1
ATOM 3149 N N . LYS A 1 401 ? 30.930 89.359 31.406 1.00 29.92 404 LYS A N 1
ATOM 3150 C CA . LYS A 1 401 ? 30.285 90.641 31.573 1.00 31.18 404 LYS A CA 1
ATOM 3151 C C . LYS A 1 401 ? 29.649 91.099 30.273 1.00 31.25 404 LYS A C 1
ATOM 3152 O O . LYS A 1 401 ? 29.203 92.242 30.190 1.00 31.34 404 LYS A O 1
ATOM 3158 N N . CYS A 1 402 ? 29.645 90.243 29.250 1.00 30.55 405 CYS A N 1
ATOM 3159 C CA . CYS A 1 402 ? 28.797 90.506 28.093 1.00 30.15 405 CYS A CA 1
ATOM 3160 C C . CYS A 1 402 ? 27.939 89.325 27.733 1.00 29.20 405 CYS A C 1
ATOM 3161 O O . CYS A 1 402 ? 28.066 88.768 26.654 1.00 28.90 405 CYS A O 1
ATOM 3165 N N . SER A 1 403 ? 27.054 88.953 28.633 1.00 28.48 406 SER A N 1
ATOM 3166 C CA . SER A 1 403 ? 26.312 87.743 28.457 1.00 28.70 406 SER A CA 1
ATOM 3167 C C . SER A 1 403 ? 24.885 87.911 28.953 1.00 28.95 406 SER A C 1
ATOM 3168 O O . SER A 1 403 ? 24.226 86.935 29.328 1.00 29.40 406 SER A O 1
ATOM 3171 N N . SER A 1 404 ? 24.392 89.147 28.963 1.00 28.75 407 SER A N 1
ATOM 3172 C CA . SER A 1 404 ? 23.024 89.354 29.429 1.00 29.19 407 SER A CA 1
ATOM 3173 C C . SER A 1 404 ? 21.988 89.315 28.291 1.00 28.62 407 SER A C 1
ATOM 3174 O O . SER A 1 404 ? 20.787 89.358 28.550 1.00 29.15 407 SER A O 1
ATOM 3177 N N . GLY A 1 405 ? 22.439 89.185 27.040 1.00 27.48 408 GLY A N 1
ATOM 3178 C CA . GLY A 1 405 ? 21.493 89.004 25.938 1.00 26.46 408 GLY A CA 1
ATOM 3179 C C . GLY A 1 405 ? 20.886 87.619 26.007 1.00 26.11 408 GLY A C 1
ATOM 3180 O O . GLY A 1 405 ? 21.318 86.806 26.820 1.00 26.08 408 GLY A O 1
ATOM 3181 N N . PRO A 1 406 ? 19.892 87.324 25.166 1.00 26.08 409 PRO A N 1
ATOM 3182 C CA . PRO A 1 406 ? 19.304 85.974 25.121 1.00 25.80 409 PRO A CA 1
ATOM 3183 C C . PRO A 1 406 ? 20.357 84.909 24.768 1.00 25.27 409 PRO A C 1
ATOM 3184 O O . PRO A 1 406 ? 21.246 85.178 23.963 1.00 25.57 409 PRO A O 1
ATOM 3188 N N . GLY A 1 407 ? 20.274 83.736 25.390 1.00 24.58 410 GLY A N 1
ATOM 3189 C CA . GLY A 1 407 ? 21.263 82.670 25.196 1.00 23.77 410 GLY A CA 1
ATOM 3190 C C . GLY A 1 407 ? 22.638 83.086 25.707 1.00 23.55 410 GLY A C 1
ATOM 3191 O O . GLY A 1 407 ? 23.646 82.611 25.195 1.00 23.38 410 GLY A O 1
ATOM 3192 N N . PHE A 1 408 ? 22.666 83.982 26.700 1.00 23.26 411 PHE A N 1
ATOM 3193 C CA . PHE A 1 408 ? 23.901 84.561 27.271 1.00 23.81 411 PHE A CA 1
ATOM 3194 C C . PHE A 1 408 ? 24.827 85.218 26.259 1.00 24.85 411 PHE A C 1
ATOM 3195 O O . PHE A 1 408 ? 26.066 85.110 26.328 1.00 24.39 411 PHE A O 1
ATOM 3203 N N . SER A 1 409 ? 24.185 85.933 25.330 1.00 26.10 412 SER A N 1
ATOM 3204 C CA . SER A 1 409 ? 24.852 86.576 24.226 1.00 26.31 412 SER A CA 1
ATOM 3205 C C . SER A 1 409 ? 25.197 88.032 24.548 1.00 27.25 412 SER A C 1
ATOM 3206 O O . SER A 1 409 ? 24.767 88.597 25.553 1.00 27.74 412 SER A O 1
ATOM 3209 N N . CYS A 1 410 ? 25.979 88.631 23.669 1.00 27.87 413 CYS A N 1
ATOM 3210 C CA . CYS A 1 410 ? 26.445 89.985 23.819 1.00 28.43 413 CYS A CA 1
ATOM 3211 C C . CYS A 1 410 ? 25.797 90.878 22.745 1.00 28.72 413 CYS A C 1
ATOM 3212 O O . CYS A 1 410 ? 25.918 90.566 21.547 1.00 28.24 413 CYS A O 1
ATOM 3215 N N . ASN A 1 411 ? 25.114 91.957 23.159 1.00 28.40 414 ASN A N 1
ATOM 3216 C CA . ASN A 1 411 ? 24.581 92.925 22.193 1.00 29.69 414 ASN A CA 1
ATOM 3217 C C . ASN A 1 411 ? 25.714 93.348 21.275 1.00 28.90 414 ASN A C 1
ATOM 3218 O O . ASN A 1 411 ? 26.807 93.663 21.735 1.00 29.37 414 ASN A O 1
ATOM 3223 N N . LEU A 1 412 ? 25.487 93.350 19.980 1.00 29.02 415 LEU A N 1
ATOM 3224 C CA . LEU A 1 412 ? 26.575 93.732 19.067 1.00 29.36 415 LEU A CA 1
ATOM 3225 C C . LEU A 1 412 ? 27.231 95.076 19.418 1.00 29.60 415 LEU A C 1
ATOM 3226 O O . LEU A 1 412 ? 28.432 95.255 19.214 1.00 28.96 415 LEU A O 1
ATOM 3231 N N . ASN A 1 413 ? 26.439 96.010 19.960 1.00 30.19 416 ASN A N 1
ATOM 3232 C CA . ASN A 1 413 ? 26.970 97.286 20.419 1.00 30.42 416 ASN A CA 1
ATOM 3233 C C . ASN A 1 413 ? 27.983 97.121 21.520 1.00 29.69 416 ASN A C 1
ATOM 3234 O O . ASN A 1 413 ? 29.071 97.676 21.451 1.00 29.50 416 ASN A O 1
ATOM 3239 N N . ASP A 1 414 ? 27.620 96.330 22.526 1.00 30.24 417 ASP A N 1
ATOM 3240 C CA . ASP A 1 414 ? 28.518 95.931 23.602 1.00 30.34 417 ASP A CA 1
ATOM 3241 C C . ASP A 1 414 ? 29.674 95.074 23.103 1.00 29.87 417 ASP A C 1
ATOM 3242 O O . ASP A 1 414 ? 30.796 95.207 23.578 1.00 30.17 417 ASP A O 1
ATOM 3247 N N . TYR A 1 415 ? 29.402 94.202 22.135 1.00 29.65 418 TYR A N 1
ATOM 3248 C CA . TYR A 1 415 ? 30.448 93.347 21.585 1.00 29.09 418 TYR A CA 1
ATOM 3249 C C . TYR A 1 415 ? 31.532 94.181 20.909 1.00 29.72 418 TYR A C 1
ATOM 3250 O O . TYR A 1 415 ? 32.715 93.840 20.972 1.00 28.74 418 TYR A O 1
ATOM 3259 N N . ASN A 1 416 ? 31.115 95.285 20.271 1.00 30.54 419 ASN A N 1
ATOM 3260 C CA . ASN A 1 416 ? 32.050 96.271 19.721 1.00 30.46 419 ASN A CA 1
ATOM 3261 C C . ASN A 1 416 ? 33.009 96.847 20.752 1.00 30.38 419 ASN A C 1
ATOM 3262 O O . ASN A 1 416 ? 34.199 96.955 20.486 1.00 30.53 419 ASN A O 1
ATOM 3267 N N . ASP A 1 417 ? 32.488 97.175 21.929 1.00 30.59 420 ASP A N 1
ATOM 3268 C CA . ASP A 1 417 ? 33.281 97.714 23.024 1.00 31.39 420 ASP A CA 1
ATOM 3269 C C . ASP A 1 417 ? 34.281 96.673 23.561 1.00 31.09 420 ASP A C 1
ATOM 3270 O O . ASP A 1 417 ? 35.443 96.998 23.852 1.00 30.57 420 ASP A O 1
ATOM 3275 N N . TYR A 1 418 ? 33.792 95.435 23.701 1.00 30.42 421 TYR A N 1
ATOM 3276 C CA . TYR A 1 418 ? 34.595 94.288 24.101 1.00 29.87 421 TYR A CA 1
ATOM 3277 C C . TYR A 1 418 ? 35.752 94.071 23.118 1.00 30.30 421 TYR A C 1
ATOM 3278 O O . TYR A 1 418 ? 36.930 94.023 23.519 1.00 30.08 421 TYR A O 1
ATOM 3287 N N . VAL A 1 419 ? 35.433 93.965 21.832 1.00 30.70 422 VAL A N 1
ATOM 3288 C CA . VAL A 1 419 ? 36.497 93.803 20.842 1.00 31.73 422 VAL A CA 1
ATOM 3289 C C . VAL A 1 419 ? 37.508 94.966 20.916 1.00 33.17 422 VAL A C 1
ATOM 3290 O O . VAL A 1 419 ? 38.725 94.726 21.014 1.00 32.76 422 VAL A O 1
ATOM 3294 N N . ALA A 1 420 ? 37.001 96.209 20.920 1.00 34.33 423 ALA A N 1
ATOM 3295 C CA . ALA A 1 420 ? 37.877 97.380 21.038 1.00 35.83 423 ALA A CA 1
ATOM 3296 C C . ALA A 1 420 ? 38.816 97.277 22.247 1.00 36.85 423 ALA A C 1
ATOM 3297 O O . ALA A 1 420 ? 39.998 97.554 22.125 1.00 36.84 423 ALA A O 1
ATOM 3299 N N . GLU A 1 421 ? 38.285 96.849 23.396 1.00 38.56 424 GLU A N 1
ATOM 3300 C CA . GLU A 1 421 ? 39.076 96.613 24.615 1.00 40.89 424 GLU A CA 1
ATOM 3301 C C . GLU A 1 421 ? 40.150 95.545 24.415 1.00 39.47 424 GLU A C 1
ATOM 3302 O O . GLU A 1 421 ? 41.290 95.697 24.907 1.00 39.84 424 GLU A O 1
ATOM 3308 N N . ARG A 1 422 ? 39.775 94.471 23.703 1.00 37.87 425 ARG A N 1
ATOM 3309 C CA . ARG A 1 422 ? 40.669 93.355 23.435 1.00 36.18 425 ARG A CA 1
ATOM 3310 C C . ARG A 1 422 ? 41.789 93.772 22.511 1.00 35.49 425 ARG A C 1
ATOM 3311 O O . ARG A 1 422 ? 42.932 93.403 22.713 1.00 35.16 425 ARG A O 1
ATOM 3319 N N . VAL A 1 423 ? 41.464 94.552 21.488 1.00 35.47 426 VAL A N 1
ATOM 3320 C CA . VAL A 1 423 ? 42.459 94.895 20.460 1.00 34.88 426 VAL A CA 1
ATOM 3321 C C . VAL A 1 423 ? 43.169 96.211 20.733 1.00 35.57 426 VAL A C 1
ATOM 3322 O O . VAL A 1 423 ? 44.094 96.576 20.007 1.00 35.37 426 VAL A O 1
ATOM 3326 N N . ALA A 1 424 ? 42.741 96.922 21.781 1.00 36.52 427 ALA A N 1
ATOM 3327 C CA . ALA A 1 424 ? 43.323 98.231 22.115 1.00 37.49 427 ALA A CA 1
ATOM 3328 C C . ALA A 1 424 ? 44.837 98.160 22.128 1.00 38.26 427 ALA A C 1
ATOM 3329 O O . ALA A 1 424 ? 45.427 97.238 22.709 1.00 37.74 427 ALA A O 1
ATOM 3331 N N . GLY A 1 425 ? 45.464 99.145 21.481 1.00 39.67 428 GLY A N 1
ATOM 3332 C CA . GLY A 1 425 ? 46.923 99.292 21.516 1.00 39.88 428 GLY A CA 1
ATOM 3333 C C . GLY A 1 425 ? 47.640 98.234 20.702 1.00 40.43 428 GLY A C 1
ATOM 3334 O O . GLY A 1 425 ? 48.852 98.060 20.841 1.00 40.78 428 GLY A O 1
ATOM 3335 N N . THR A 1 426 ? 46.905 97.513 19.859 1.00 40.46 429 THR A N 1
ATOM 3336 C CA . THR A 1 426 ? 47.559 96.552 18.978 1.00 40.58 429 THR A CA 1
ATOM 3337 C C . THR A 1 426 ? 47.784 97.154 17.609 1.00 40.63 429 THR A C 1
ATOM 3338 O O . THR A 1 426 ? 47.002 97.975 17.123 1.00 41.19 429 THR A O 1
ATOM 3342 N N . ASN A 1 427 ? 48.851 96.695 16.982 1.00 40.38 430 ASN A N 1
ATOM 3343 C CA . ASN A 1 427 ? 49.253 97.165 15.691 1.00 40.17 430 ASN A CA 1
ATOM 3344 C C . ASN A 1 427 ? 50.087 96.068 15.115 1.00 39.13 430 ASN A C 1
ATOM 3345 O O . ASN A 1 427 ? 51.228 95.863 15.524 1.00 38.86 430 ASN A O 1
ATOM 3350 N N . TYR A 1 428 ? 49.516 95.374 14.147 1.00 38.50 431 TYR A N 1
ATOM 3351 C CA . TYR A 1 428 ? 50.188 94.265 13.534 1.00 38.51 431 TYR A CA 1
ATOM 3352 C C . TYR A 1 428 ? 51.527 94.633 12.898 1.00 40.09 431 TYR A C 1
ATOM 3353 O O . TYR A 1 428 ? 52.553 94.030 13.234 1.00 40.28 431 TYR A O 1
ATOM 3362 N N . VAL A 1 429 ? 51.505 95.604 11.972 1.00 41.61 432 VAL A N 1
ATOM 3363 C CA . VAL A 1 429 ? 52.688 96.010 11.210 1.00 42.29 432 VAL A CA 1
ATOM 3364 C C . VAL A 1 429 ? 53.810 96.353 12.173 1.00 43.38 432 VAL A C 1
ATOM 3365 O O . VAL A 1 429 ? 54.896 95.771 12.107 1.00 43.99 432 VAL A O 1
ATOM 3369 N N . GLU A 1 430 ? 53.527 97.235 13.119 1.00 44.13 433 GLU A N 1
ATOM 3370 C CA . GLU A 1 430 ? 54.578 97.688 14.010 1.00 45.18 433 GLU A CA 1
ATOM 3371 C C . GLU A 1 430 ? 55.018 96.652 15.043 1.00 44.83 433 GLU A C 1
ATOM 3372 O O . GLU A 1 430 ? 56.219 96.463 15.259 1.00 44.50 433 GLU A O 1
ATOM 3378 N N . GLN A 1 431 ? 54.070 95.948 15.652 1.00 44.71 434 GLN A N 1
ATOM 3379 C CA . GLN A 1 431 ? 54.452 94.969 16.666 1.00 44.51 434 GLN A CA 1
ATOM 3380 C C . GLN A 1 431 ? 55.105 93.736 16.054 1.00 44.14 434 GLN A C 1
ATOM 3381 O O . GLN A 1 431 ? 56.034 93.181 16.627 1.00 43.95 434 GLN A O 1
ATOM 3387 N N . CYS A 1 432 ? 54.632 93.346 14.880 1.00 44.06 435 CYS A N 1
ATOM 3388 C CA . CYS A 1 432 ? 55.138 92.181 14.184 1.00 44.87 435 CYS A CA 1
ATOM 3389 C C . CYS A 1 432 ? 56.372 92.420 13.340 1.00 45.90 435 CYS A C 1
ATOM 3390 O O . CYS A 1 432 ? 57.105 91.472 13.055 1.00 46.37 435 CYS A O 1
ATOM 3393 N N . GLY A 1 433 ? 56.602 93.674 12.939 1.00 46.99 436 GLY A N 1
ATOM 3394 C CA . GLY A 1 433 ? 57.745 94.030 12.079 1.00 47.38 436 GLY A CA 1
ATOM 3395 C C . GLY A 1 433 ? 57.513 93.541 10.666 1.00 48.14 436 GLY A C 1
ATOM 3396 O O . GLY A 1 433 ? 58.436 93.062 10.014 1.00 48.37 436 GLY A O 1
ATOM 3397 N N . ASN A 1 434 ? 56.273 93.639 10.197 1.00 48.80 437 ASN A N 1
ATOM 3398 C CA . ASN A 1 434 ? 55.916 93.141 8.878 1.00 49.96 437 ASN A CA 1
ATOM 3399 C C . ASN A 1 434 ? 55.062 94.173 8.170 1.00 50.41 437 ASN A C 1
ATOM 3400 O O . ASN A 1 434 ? 53.979 94.528 8.650 1.00 50.81 437 ASN A O 1
ATOM 3405 N N . ASN A 1 435 ? 55.558 94.643 7.024 1.00 50.86 438 ASN A N 1
ATOM 3406 C CA . ASN A 1 435 ? 54.923 95.708 6.235 1.00 51.14 438 ASN A CA 1
ATOM 3407 C C . ASN A 1 435 ? 54.092 95.270 5.040 1.00 50.33 438 ASN A C 1
ATOM 3408 O O . ASN A 1 435 ? 53.713 96.094 4.200 1.00 50.78 438 ASN A O 1
ATOM 3413 N N . ASN A 1 436 ? 53.824 93.975 4.954 1.00 49.27 439 ASN A N 1
ATOM 3414 C CA . ASN A 1 436 ? 52.885 93.452 3.976 1.00 48.33 439 ASN A CA 1
ATOM 3415 C C . ASN A 1 436 ? 51.477 93.794 4.475 1.00 47.28 439 ASN A C 1
ATOM 3416 O O . ASN A 1 436 ? 51.338 94.688 5.332 1.00 46.95 439 ASN A O 1
ATOM 3421 N N . ALA A 1 437 ? 50.435 93.121 3.982 1.00 45.60 440 ALA A N 1
ATOM 3422 C CA . ALA A 1 437 ? 49.074 93.440 4.470 1.00 44.23 440 ALA A CA 1
ATOM 3423 C C . ALA A 1 437 ? 48.978 93.682 6.000 1.00 43.46 440 ALA A C 1
ATOM 3424 O O . ALA A 1 437 ? 49.592 92.969 6.832 1.00 42.47 440 ALA A O 1
ATOM 3426 N N . SER A 1 438 ? 48.234 94.729 6.348 1.00 42.26 441 SER A N 1
ATOM 3427 C CA . SER A 1 438 ? 48.161 95.185 7.725 1.00 41.62 441 SER A CA 1
ATOM 3428 C C . SER A 1 438 ? 46.883 94.678 8.381 1.00 40.61 441 SER A C 1
ATOM 3429 O O . SER A 1 438 ? 46.744 94.704 9.605 1.00 40.47 441 SER A O 1
ATOM 3432 N N . ALA A 1 439 ? 45.956 94.221 7.546 1.00 39.38 442 ALA A N 1
ATOM 3433 C CA . ALA A 1 439 ? 44.656 93.780 8.001 1.00 37.70 442 ALA A CA 1
ATOM 3434 C C . ALA A 1 439 ? 44.172 92.663 7.090 1.00 36.53 442 ALA A C 1
ATOM 3435 O O . ALA A 1 439 ? 44.721 92.455 5.996 1.00 36.27 442 ALA A O 1
ATOM 3437 N N . VAL A 1 440 ? 43.166 91.921 7.571 1.00 35.32 443 VAL A N 1
ATOM 3438 C CA . VAL A 1 440 ? 42.471 90.925 6.767 1.00 33.25 443 VAL A CA 1
ATOM 3439 C C . VAL A 1 440 ? 41.590 91.669 5.774 1.00 32.50 443 VAL A C 1
ATOM 3440 O O . VAL A 1 440 ? 40.840 92.592 6.150 1.00 32.12 443 VAL A O 1
ATOM 3444 N N . THR A 1 441 ? 41.695 91.253 4.517 1.00 31.55 444 THR A N 1
ATOM 3445 C CA . THR A 1 441 ? 40.795 91.687 3.473 1.00 30.92 444 THR A CA 1
ATOM 3446 C C . THR A 1 441 ? 40.207 90.500 2.733 1.00 31.08 444 THR A C 1
ATOM 3447 O O . THR A 1 441 ? 39.272 90.680 1.955 1.00 31.17 444 THR A O 1
ATOM 3451 N N . PHE A 1 442 ? 40.744 89.291 2.946 1.00 31.34 445 PHE A N 1
ATOM 3452 C CA . PHE A 1 442 ? 40.339 88.142 2.113 1.00 31.73 445 PHE A CA 1
ATOM 3453 C C . PHE A 1 442 ? 38.832 87.831 2.181 1.00 32.35 445 PHE A C 1
ATOM 3454 O O . PHE A 1 442 ? 38.291 87.309 1.224 1.00 32.12 445 PHE A O 1
ATOM 3462 N N . TYR A 1 443 ? 38.149 88.145 3.292 1.00 33.23 446 TYR A N 1
ATOM 3463 C CA . TYR A 1 443 ? 36.683 87.919 3.350 1.00 33.95 446 TYR A CA 1
ATOM 3464 C C . TYR A 1 443 ? 35.905 88.837 2.390 1.00 35.16 446 TYR A C 1
ATOM 3465 O O . TYR A 1 443 ? 34.768 88.516 2.001 1.00 34.87 446 TYR A O 1
ATOM 3474 N N . TRP A 1 444 ? 36.515 89.964 2.009 1.00 36.15 447 TRP A N 1
ATOM 3475 C CA . TRP A 1 444 ? 35.860 90.933 1.132 1.00 37.31 447 TRP A CA 1
ATOM 3476 C C . TRP A 1 444 ? 36.412 91.004 -0.301 1.00 38.11 447 TRP A C 1
ATOM 3477 O O . TRP A 1 444 ? 35.665 91.227 -1.261 1.00 39.18 447 TRP A O 1
ATOM 3488 N N . ASP A 1 445 ? 37.704 90.796 -0.467 1.00 38.54 448 ASP A N 1
ATOM 3489 C CA . ASP A 1 445 ? 38.296 90.969 -1.781 1.00 38.67 448 ASP A CA 1
ATOM 3490 C C . ASP A 1 445 ? 38.588 89.661 -2.476 1.00 38.77 448 ASP A C 1
ATOM 3491 O O . ASP A 1 445 ? 39.346 89.644 -3.447 1.00 39.12 448 ASP A O 1
ATOM 3496 N N . TYR A 1 446 ? 38.016 88.563 -1.974 1.00 38.64 449 TYR A N 1
ATOM 3497 C CA . TYR A 1 446 ? 38.291 87.222 -2.515 1.00 38.62 449 TYR A CA 1
ATOM 3498 C C . TYR A 1 446 ? 37.685 87.000 -3.914 1.00 40.06 449 TYR A C 1
ATOM 3499 O O . TYR A 1 446 ? 38.075 86.065 -4.645 1.00 39.55 449 TYR A O 1
ATOM 3508 N N . GLU A 1 447 ? 36.707 87.825 -4.273 1.00 41.66 450 GLU A N 1
ATOM 3509 C CA . GLU A 1 447 ? 36.175 87.755 -5.616 1.00 44.68 450 GLU A CA 1
ATOM 3510 C C . GLU A 1 447 ? 37.012 88.529 -6.644 1.00 44.34 450 GLU A C 1
ATOM 3511 O O . GLU A 1 447 ? 36.860 88.313 -7.838 1.00 44.88 450 GLU A O 1
ATOM 3517 N N . THR A 1 448 ? 37.921 89.390 -6.175 1.00 44.86 451 THR A N 1
ATOM 3518 C CA . THR A 1 448 ? 38.845 90.130 -7.061 1.00 45.22 451 THR A CA 1
ATOM 3519 C C . THR A 1 448 ? 40.311 89.706 -6.900 1.00 44.97 451 THR A C 1
ATOM 3520 O O . THR A 1 448 ? 41.065 89.684 -7.885 1.00 45.40 451 THR A O 1
ATOM 3524 N N . THR A 1 449 ? 40.721 89.377 -5.673 1.00 44.13 452 THR A N 1
ATOM 3525 C CA . THR A 1 449 ? 41.992 88.685 -5.470 1.00 42.92 452 THR A CA 1
ATOM 3526 C C . THR A 1 449 ? 41.790 87.186 -5.664 1.00 42.68 452 THR A C 1
ATOM 3527 O O . THR A 1 449 ? 40.834 86.593 -5.193 1.00 42.44 452 THR A O 1
ATOM 3531 N N . ASN A 1 450 ? 42.704 86.580 -6.390 1.00 42.97 453 ASN A N 1
ATOM 3532 C CA . ASN A 1 450 ? 42.707 85.150 -6.570 1.00 42.86 453 ASN A CA 1
ATOM 3533 C C . ASN A 1 450 ? 43.483 84.526 -5.393 1.00 41.13 453 ASN A C 1
ATOM 3534 O O . ASN A 1 450 ? 44.723 84.567 -5.348 1.00 40.93 453 ASN A O 1
ATOM 3539 N N . TYR A 1 451 ? 42.753 83.997 -4.410 1.00 38.69 454 TYR A N 1
ATOM 3540 C CA . TYR A 1 451 ? 43.404 83.272 -3.323 1.00 36.58 454 TYR A CA 1
ATOM 3541 C C . TYR A 1 451 ? 43.524 81.819 -3.703 1.00 35.93 454 TYR A C 1
ATOM 3542 O O . TYR A 1 451 ? 42.591 81.048 -3.538 1.00 34.98 454 TYR A O 1
ATOM 3551 N N . THR A 1 452 ? 44.682 81.449 -4.237 1.00 36.27 455 THR A N 1
ATOM 3552 C CA . THR A 1 452 ? 44.820 80.119 -4.782 1.00 36.80 455 THR A CA 1
ATOM 3553 C C . THR A 1 452 ? 46.161 79.427 -4.521 1.00 36.24 455 THR A C 1
ATOM 3554 O O . THR A 1 452 ? 46.640 78.646 -5.352 1.00 36.57 455 THR A O 1
ATOM 3558 N N . ALA A 1 453 ? 46.737 79.669 -3.351 1.00 35.53 456 ALA A N 1
ATOM 3559 C CA . ALA A 1 453 ? 48.021 79.061 -2.994 1.00 34.92 456 ALA A CA 1
ATOM 3560 C C . ALA A 1 453 ? 48.007 77.566 -3.216 1.00 34.58 456 ALA A C 1
ATOM 3561 O O . ALA A 1 453 ? 46.967 76.914 -3.081 1.00 34.73 456 ALA A O 1
ATOM 3563 N N . SER A 1 454 ? 49.170 77.024 -3.533 1.00 34.21 457 SER A N 1
ATOM 3564 C CA . SER A 1 454 ? 49.310 75.606 -3.731 1.00 34.61 457 SER A CA 1
ATOM 3565 C C . SER A 1 454 ? 49.442 74.898 -2.370 1.00 33.55 457 SER A C 1
ATOM 3566 O O . SER A 1 454 ? 50.004 75.450 -1.423 1.00 33.28 457 SER A O 1
ATOM 3569 N N . LEU A 1 455 ? 48.925 73.675 -2.274 1.00 32.99 458 LEU A N 1
ATOM 3570 C CA . LEU A 1 455 ? 48.875 72.965 -0.992 1.00 31.91 458 LEU A CA 1
ATOM 3571 C C . LEU A 1 455 ? 50.241 72.539 -0.494 1.00 32.11 458 LEU A C 1
ATOM 3572 O O . LEU A 1 455 ? 51.037 71.986 -1.262 1.00 32.54 458 LEU A O 1
ATOM 3577 N N . ILE A 1 456 ? 50.509 72.791 0.785 1.00 31.46 459 ILE A N 1
ATOM 3578 C CA . ILE A 1 456 ? 51.679 72.216 1.451 1.00 31.51 459 ILE A CA 1
ATOM 3579 C C . ILE A 1 456 ? 51.368 71.040 2.409 1.00 32.15 459 ILE A C 1
ATOM 3580 O O . ILE A 1 456 ? 50.301 70.960 3.038 1.00 31.10 459 ILE A O 1
ATOM 3585 N N . ASN A 1 457 ? 52.350 70.151 2.518 1.00 32.91 460 ASN A N 1
ATOM 3586 C CA . ASN A 1 457 ? 52.268 68.934 3.326 1.00 33.59 460 ASN A CA 1
ATOM 3587 C C . ASN A 1 457 ? 52.663 69.206 4.778 1.00 33.38 460 ASN A C 1
ATOM 3588 O O . ASN A 1 457 ? 53.640 68.663 5.254 1.00 33.76 460 ASN A O 1
ATOM 3593 N N . SER A 1 458 ? 51.915 70.066 5.471 1.00 34.10 461 SER A N 1
ATOM 3594 C CA . SER A 1 458 ? 52.205 70.426 6.876 1.00 34.38 461 SER A CA 1
ATOM 3595 C C . SER A 1 458 ? 50.959 70.771 7.726 1.00 34.23 461 SER A C 1
ATOM 3596 O O . SER A 1 458 ? 50.455 71.903 7.758 1.00 34.06 461 SER A O 1
ATOM 3599 N N . VAL B 1 1 ? 1.314 59.629 31.730 1.00 36.23 4 VAL B N 1
ATOM 3600 C CA . VAL B 1 1 ? 2.260 60.487 30.946 1.00 36.50 4 VAL B CA 1
ATOM 3601 C C . VAL B 1 1 ? 3.275 59.657 30.135 1.00 35.48 4 VAL B C 1
ATOM 3602 O O . VAL B 1 1 ? 3.921 58.745 30.667 1.00 36.05 4 VAL B O 1
ATOM 3606 N N . SER B 1 2 ? 3.418 59.986 28.851 1.00 33.41 5 SER B N 1
ATOM 3607 C CA . SER B 1 2 ? 4.403 59.331 27.993 1.00 31.38 5 SER B CA 1
ATOM 3608 C C . SER B 1 2 ? 5.788 59.184 28.621 1.00 30.66 5 SER B C 1
ATOM 3609 O O . SER B 1 2 ? 6.327 60.136 29.177 1.00 30.26 5 SER B O 1
ATOM 3612 N N . LYS B 1 3 ? 6.379 58.004 28.457 1.00 30.18 6 LYS B N 1
ATOM 3613 C CA . LYS B 1 3 ? 7.756 57.771 28.899 1.00 29.93 6 LYS B CA 1
ATOM 3614 C C . LYS B 1 3 ? 8.784 58.580 28.101 1.00 28.82 6 LYS B C 1
ATOM 3615 O O . LYS B 1 3 ? 9.963 58.532 28.407 1.00 28.93 6 LYS B O 1
ATOM 3618 N N . LEU B 1 4 ? 8.337 59.316 27.076 1.00 27.22 7 LEU B N 1
ATOM 3619 C CA . LEU B 1 4 ? 9.188 60.276 26.337 1.00 25.88 7 LEU B CA 1
ATOM 3620 C C . LEU B 1 4 ? 9.254 61.624 27.012 1.00 25.42 7 LEU B C 1
ATOM 3621 O O . LEU B 1 4 ? 10.020 62.479 26.611 1.00 25.05 7 LEU B O 1
ATOM 3626 N N . ILE B 1 5 ? 8.424 61.828 28.027 1.00 25.26 8 ILE B N 1
ATOM 3627 C CA . ILE B 1 5 ? 8.403 63.094 28.738 1.00 25.17 8 ILE B CA 1
ATOM 3628 C C . ILE B 1 5 ? 9.035 62.848 30.109 1.00 25.16 8 ILE B C 1
ATOM 3629 O O . ILE B 1 5 ? 8.681 61.886 30.823 1.00 23.75 8 ILE B O 1
ATOM 3634 N N . ASN B 1 6 ? 9.970 63.731 30.451 1.00 25.34 9 ASN B N 1
ATOM 3635 C CA . ASN B 1 6 ? 10.625 63.736 31.751 1.00 25.66 9 ASN B CA 1
ATOM 3636 C C . ASN B 1 6 ? 11.183 62.395 32.095 1.00 25.73 9 ASN B C 1
ATOM 3637 O O . ASN B 1 6 ? 10.936 61.896 33.177 1.00 26.46 9 ASN B O 1
ATOM 3642 N N . ASN B 1 7 ? 11.917 61.784 31.181 1.00 25.60 10 ASN B N 1
ATOM 3643 C CA . ASN B 1 7 ? 12.341 60.444 31.470 1.00 25.01 10 ASN B CA 1
ATOM 3644 C C . ASN B 1 7 ? 13.831 60.376 31.784 1.00 23.32 10 ASN B C 1
ATOM 3645 O O . ASN B 1 7 ? 14.409 59.289 31.926 1.00 22.82 10 ASN B O 1
ATOM 3650 N N . GLY B 1 8 ? 14.422 61.556 31.899 1.00 21.40 11 GLY B N 1
ATOM 3651 C CA . GLY B 1 8 ? 15.784 61.716 32.322 1.00 19.84 11 GLY B CA 1
ATOM 3652 C C . GLY B 1 8 ? 15.994 63.102 32.867 1.00 18.99 11 GLY B C 1
ATOM 3653 O O . GLY B 1 8 ? 15.055 63.833 33.128 1.00 18.28 11 GLY B O 1
ATOM 3654 N N . LEU B 1 9 ? 17.252 63.486 32.982 1.00 18.96 12 LEU B N 1
ATOM 3655 C CA . LEU B 1 9 ? 17.639 64.649 33.771 1.00 18.01 12 LEU B CA 1
ATOM 3656 C C . LEU B 1 9 ? 18.346 65.647 32.881 1.00 18.07 12 LEU B C 1
ATOM 3657 O O . LEU B 1 9 ? 18.787 66.722 33.321 1.00 18.54 12 LEU B O 1
ATOM 3662 N N . LEU B 1 10 ? 18.472 65.284 31.614 1.00 17.67 13 LEU B N 1
ATOM 3663 C CA . LEU B 1 10 ? 19.283 66.069 30.702 1.00 17.43 13 LEU B CA 1
ATOM 3664 C C . LEU B 1 10 ? 18.481 67.067 29.889 1.00 17.34 13 LEU B C 1
ATOM 3665 O O . LEU B 1 10 ? 17.491 66.710 29.232 1.00 16.66 13 LEU B O 1
ATOM 3670 N N . LEU B 1 11 ? 18.924 68.315 29.961 1.00 17.62 14 LEU B N 1
ATOM 3671 C CA . LEU B 1 11 ? 18.297 69.413 29.236 1.00 18.77 14 LEU B CA 1
ATOM 3672 C C . LEU B 1 11 ? 18.994 69.580 27.885 1.00 19.30 14 LEU B C 1
ATOM 3673 O O . LEU B 1 11 ? 19.387 70.686 27.479 1.00 19.32 14 LEU B O 1
ATOM 3678 N N . VAL B 1 12 ? 19.152 68.452 27.204 1.00 19.92 15 VAL B N 1
ATOM 3679 C CA . VAL B 1 12 ? 19.671 68.411 25.838 1.00 20.05 15 VAL B CA 1
ATOM 3680 C C . VAL B 1 12 ? 19.049 67.179 25.150 1.00 20.22 15 VAL B C 1
ATOM 3681 O O . VAL B 1 12 ? 18.624 66.241 25.796 1.00 21.47 15 VAL B O 1
ATOM 3685 N N . GLY B 1 13 ? 18.931 67.215 23.839 1.00 20.43 16 GLY B N 1
ATOM 3686 C CA . GLY B 1 13 ? 18.434 66.075 23.136 1.00 20.56 16 GLY B CA 1
ATOM 3687 C C . GLY B 1 13 ? 19.546 65.365 22.392 1.00 20.49 16 GLY B C 1
ATOM 3688 O O . GLY B 1 13 ? 20.751 65.592 22.646 1.00 20.69 16 GLY B O 1
ATOM 3689 N N . GLN B 1 14 ? 19.134 64.543 21.432 1.00 19.83 17 GLN B N 1
ATOM 3690 C CA . GLN B 1 14 ? 20.055 63.698 20.684 1.00 19.15 17 GLN B CA 1
ATOM 3691 C C . GLN B 1 14 ? 20.943 64.533 19.769 1.00 18.99 17 GLN B C 1
ATOM 3692 O O . GLN B 1 14 ? 21.964 64.055 19.278 1.00 19.98 17 GLN B O 1
ATOM 3698 N N . GLY B 1 15 ? 20.551 65.786 19.576 1.00 18.54 18 GLY B N 1
ATOM 3699 C CA . GLY B 1 15 ? 21.263 66.729 18.746 1.00 17.90 18 GLY B CA 1
ATOM 3700 C C . GLY B 1 15 ? 22.703 66.815 19.188 1.00 17.82 18 GLY B C 1
ATOM 3701 O O . GLY B 1 15 ? 23.559 67.142 18.412 1.00 18.67 18 GLY B O 1
ATOM 3702 N N . ALA B 1 16 ? 22.972 66.512 20.446 1.00 17.72 19 ALA B N 1
ATOM 3703 C CA . ALA B 1 16 ? 24.330 66.648 20.960 1.00 16.76 19 ALA B CA 1
ATOM 3704 C C . ALA B 1 16 ? 25.286 65.711 20.224 1.00 16.13 19 ALA B C 1
ATOM 3705 O O . ALA B 1 16 ? 26.472 65.986 20.155 1.00 16.17 19 ALA B O 1
ATOM 3707 N N . TYR B 1 17 ? 24.754 64.630 19.652 1.00 16.21 20 TYR B N 1
ATOM 3708 C CA . TYR B 1 17 ? 25.579 63.500 19.155 1.00 15.83 20 TYR B CA 1
ATOM 3709 C C . TYR B 1 17 ? 25.729 63.498 17.657 1.00 16.31 20 TYR B C 1
ATOM 3710 O O . TYR B 1 17 ? 26.425 62.666 17.107 1.00 15.91 20 TYR B O 1
ATOM 3719 N N . GLN B 1 18 ? 25.042 64.426 16.994 1.00 17.72 21 GLN B N 1
ATOM 3720 C CA . GLN B 1 18 ? 24.713 64.258 15.576 1.00 17.66 21 GLN B CA 1
ATOM 3721 C C . GLN B 1 18 ? 25.938 64.302 14.658 1.00 18.35 21 GLN B C 1
ATOM 3722 O O . GLN B 1 18 ? 25.896 63.817 13.503 1.00 18.85 21 GLN B O 1
ATOM 3728 N N . ASP B 1 19 ? 27.027 64.893 15.123 1.00 18.28 22 ASP B N 1
ATOM 3729 C CA . ASP B 1 19 ? 28.175 64.931 14.232 1.00 19.24 22 ASP B CA 1
ATOM 3730 C C . ASP B 1 19 ? 29.415 64.223 14.801 1.00 18.81 22 ASP B C 1
ATOM 3731 O O . ASP B 1 19 ? 30.527 64.490 14.381 1.00 19.04 22 ASP B O 1
ATOM 3736 N N . LEU B 1 20 ? 29.181 63.264 15.708 1.00 19.28 23 LEU B N 1
ATOM 3737 C CA . LEU B 1 20 ? 30.237 62.541 16.429 1.00 18.40 23 LEU B CA 1
ATOM 3738 C C . LEU B 1 20 ? 30.404 61.154 15.868 1.00 18.88 23 LEU B C 1
ATOM 3739 O O . LEU B 1 20 ? 29.513 60.622 15.212 1.00 19.39 23 LEU B O 1
ATOM 3744 N N . ALA B 1 21 ? 31.557 60.567 16.131 1.00 19.05 24 ALA B N 1
ATOM 3745 C CA . ALA B 1 21 ? 31.848 59.194 15.772 1.00 18.63 24 ALA B CA 1
ATOM 3746 C C . ALA B 1 21 ? 31.364 58.348 16.924 1.00 18.12 24 ALA B C 1
ATOM 3747 O O . ALA B 1 21 ? 30.709 57.311 16.724 1.00 17.58 24 ALA B O 1
ATOM 3749 N N . SER B 1 22 ? 31.679 58.825 18.136 1.00 17.30 25 SER B N 1
ATOM 3750 C CA . SER B 1 22 ? 31.345 58.132 19.368 1.00 16.87 25 SER B CA 1
ATOM 3751 C C . SER B 1 22 ? 30.528 59.053 20.245 1.00 16.14 25 SER B C 1
ATOM 3752 O O . SER B 1 22 ? 30.824 60.236 20.323 1.00 16.59 25 SER B O 1
ATOM 3755 N N . PRO B 1 23 ? 29.521 58.518 20.935 1.00 16.05 26 PRO B N 1
ATOM 3756 C CA . PRO B 1 23 ? 28.755 59.317 21.881 1.00 15.65 26 PRO B CA 1
ATOM 3757 C C . PRO B 1 23 ? 29.619 59.806 23.008 1.00 16.51 26 PRO B C 1
ATOM 3758 O O . PRO B 1 23 ? 29.280 60.792 23.675 1.00 18.07 26 PRO B O 1
ATOM 3762 N N . GLN B 1 24 ? 30.757 59.160 23.219 1.00 16.23 27 GLN B N 1
ATOM 3763 C CA . GLN B 1 24 ? 31.680 59.618 24.239 1.00 15.47 27 GLN B CA 1
ATOM 3764 C C . GLN B 1 24 ? 32.443 60.866 23.823 1.00 14.78 27 GLN B C 1
ATOM 3765 O O . GLN B 1 24 ? 33.168 61.426 24.629 1.00 15.30 27 GLN B O 1
ATOM 3771 N N . GLN B 1 25 ? 32.266 61.336 22.593 1.00 14.84 28 GLN B N 1
ATOM 3772 C CA . GLN B 1 25 ? 32.857 62.620 22.187 1.00 15.17 28 GLN B CA 1
ATOM 3773 C C . GLN B 1 25 ? 31.988 63.805 22.618 1.00 15.46 28 GLN B C 1
ATOM 3774 O O . GLN B 1 25 ? 32.429 64.955 22.558 1.00 15.46 28 GLN B O 1
ATOM 3780 N N . ALA B 1 26 ? 30.772 63.495 23.070 1.00 16.28 29 ALA B N 1
ATOM 3781 C CA . ALA B 1 26 ? 29.772 64.485 23.499 1.00 17.36 29 ALA B CA 1
ATOM 3782 C C . ALA B 1 26 ? 29.980 64.868 24.907 1.00 17.58 29 ALA B C 1
ATOM 3783 O O . ALA B 1 26 ? 30.334 64.015 25.740 1.00 18.14 29 ALA B O 1
ATOM 3785 N N . SER B 1 27 ? 29.716 66.142 25.185 1.00 17.84 30 SER B N 1
ATOM 3786 C CA . SER B 1 27 ? 29.637 66.625 26.566 1.00 18.75 30 SER B CA 1
ATOM 3787 C C . SER B 1 27 ? 28.189 66.945 26.906 1.00 18.46 30 SER B C 1
ATOM 3788 O O . SER B 1 27 ? 27.664 67.993 26.511 1.00 18.65 30 SER B O 1
ATOM 3791 N N . VAL B 1 28 ? 27.523 66.038 27.577 1.00 17.84 31 VAL B N 1
ATOM 3792 C CA . VAL B 1 28 ? 26.117 66.272 27.880 1.00 18.44 31 VAL B CA 1
ATOM 3793 C C . VAL B 1 28 ? 25.826 66.463 29.346 1.00 18.65 31 VAL B C 1
ATOM 3794 O O . VAL B 1 28 ? 24.712 66.875 29.713 1.00 19.53 31 VAL B O 1
ATOM 3798 N N . GLU B 1 29 ? 26.830 66.210 30.178 1.00 18.37 32 GLU B N 1
ATOM 3799 C CA . GLU B 1 29 ? 26.685 66.300 31.610 1.00 19.04 32 GLU B CA 1
ATOM 3800 C C . GLU B 1 29 ? 26.376 67.685 32.092 1.00 18.75 32 GLU B C 1
ATOM 3801 O O . GLU B 1 29 ? 25.675 67.849 33.099 1.00 18.46 32 GLU B O 1
ATOM 3807 N N . GLN B 1 30 ? 26.921 68.667 31.372 1.00 17.96 33 GLN B N 1
ATOM 3808 C CA . GLN B 1 30 ? 26.704 70.078 31.626 1.00 17.31 33 GLN B CA 1
ATOM 3809 C C . GLN B 1 30 ? 25.197 70.436 31.681 1.00 16.99 33 GLN B C 1
ATOM 3810 O O . GLN B 1 30 ? 24.818 71.436 32.281 1.00 17.07 33 GLN B O 1
ATOM 3816 N N . TYR B 1 31 ? 24.368 69.633 31.019 1.00 16.69 34 TYR B N 1
ATOM 3817 C CA . TYR B 1 31 ? 22.934 69.905 30.818 1.00 15.39 34 TYR B CA 1
ATOM 3818 C C . TYR B 1 31 ? 22.095 69.216 31.855 1.00 15.56 34 TYR B C 1
ATOM 3819 O O . TYR B 1 31 ? 20.858 69.264 31.801 1.00 15.83 34 TYR B O 1
ATOM 3828 N N . ASN B 1 32 ? 22.743 68.534 32.783 1.00 15.11 35 ASN B N 1
ATOM 3829 C CA . ASN B 1 32 ? 21.983 67.903 33.832 1.00 15.96 35 ASN B CA 1
ATOM 3830 C C . ASN B 1 32 ? 21.211 68.885 34.697 1.00 16.69 35 ASN B C 1
ATOM 3831 O O . ASN B 1 32 ? 21.804 69.774 35.370 1.00 17.83 35 ASN B O 1
ATOM 3836 N N . ILE B 1 33 ? 19.890 68.750 34.668 1.00 16.86 36 ILE B N 1
ATOM 3837 C CA . ILE B 1 33 ? 19.039 69.672 35.421 1.00 17.35 36 ILE B CA 1
ATOM 3838 C C . ILE B 1 33 ? 19.431 69.822 36.884 1.00 17.27 36 ILE B C 1
ATOM 3839 O O . ILE B 1 33 ? 19.340 70.900 37.462 1.00 17.79 36 ILE B O 1
ATOM 3844 N N . ILE B 1 34 ? 19.832 68.731 37.505 1.00 17.74 37 ILE B N 1
ATOM 3845 C CA . ILE B 1 34 ? 20.222 68.772 38.914 1.00 17.28 37 ILE B CA 1
ATOM 3846 C C . ILE B 1 34 ? 21.236 69.869 39.188 1.00 18.31 37 ILE B C 1
ATOM 3847 O O . ILE B 1 34 ? 21.198 70.527 40.230 1.00 18.72 37 ILE B O 1
ATOM 3852 N N . ARG B 1 35 ? 22.155 70.086 38.261 1.00 19.48 38 ARG B N 1
ATOM 3853 C CA . ARG B 1 35 ? 23.202 71.035 38.534 1.00 20.99 38 ARG B CA 1
ATOM 3854 C C . ARG B 1 35 ? 22.648 72.466 38.661 1.00 20.88 38 ARG B C 1
ATOM 3855 O O . ARG B 1 35 ? 23.360 73.375 39.147 1.00 21.21 38 ARG B O 1
ATOM 3863 N N . PHE B 1 36 ? 21.415 72.677 38.195 1.00 19.67 39 PHE B N 1
ATOM 3864 C CA . PHE B 1 36 ? 20.828 74.016 38.196 1.00 19.53 39 PHE B CA 1
ATOM 3865 C C . PHE B 1 36 ? 19.856 74.249 39.332 1.00 19.54 39 PHE B C 1
ATOM 3866 O O . PHE B 1 36 ? 19.362 75.356 39.496 1.00 20.69 39 PHE B O 1
ATOM 3874 N N . LEU B 1 37 ? 19.585 73.200 40.103 1.00 19.08 40 LEU B N 1
ATOM 3875 C CA . LEU B 1 37 ? 18.556 73.226 41.111 1.00 19.02 40 LEU B CA 1
ATOM 3876 C C . LEU B 1 37 ? 19.044 73.502 42.536 1.00 19.57 40 LEU B C 1
ATOM 3877 O O . LEU B 1 37 ? 18.287 73.328 43.492 1.00 19.40 40 LEU B O 1
ATOM 3882 N N . GLY B 1 38 ? 20.305 73.944 42.658 1.00 19.79 41 GLY B N 1
ATOM 3883 C CA . GLY B 1 38 ? 20.830 74.505 43.910 1.00 19.85 41 GLY B CA 1
ATOM 3884 C C . GLY B 1 38 ? 21.028 73.494 45.009 1.00 20.01 41 GLY B C 1
ATOM 3885 O O . GLY B 1 38 ? 21.049 73.856 46.182 1.00 21.85 41 GLY B O 1
ATOM 3886 N N . GLY B 1 39 ? 21.130 72.221 44.658 1.00 19.74 42 GLY B N 1
ATOM 3887 C CA . GLY B 1 39 ? 21.385 71.194 45.667 1.00 19.43 42 GLY B CA 1
ATOM 3888 C C . GLY B 1 39 ? 20.103 70.643 46.241 1.00 19.12 42 GLY B C 1
ATOM 3889 O O . GLY B 1 39 ? 20.131 69.771 47.096 1.00 19.55 42 GLY B O 1
ATOM 3890 N N . ALA B 1 40 ? 18.969 71.123 45.745 1.00 18.02 43 ALA B N 1
ATOM 3891 C CA . ALA B 1 40 ? 17.690 70.646 46.223 1.00 17.12 43 ALA B CA 1
ATOM 3892 C C . ALA B 1 40 ? 17.314 69.341 45.520 1.00 16.93 43 ALA B C 1
ATOM 3893 O O . ALA B 1 40 ? 16.672 68.482 46.112 1.00 17.83 43 ALA B O 1
ATOM 3895 N N . ALA B 1 41 ? 17.692 69.185 44.253 1.00 16.28 44 ALA B N 1
ATOM 3896 C CA . ALA B 1 41 ? 17.284 68.003 43.489 1.00 16.42 44 ALA B CA 1
ATOM 3897 C C . ALA B 1 41 ? 18.169 66.794 43.876 1.00 16.38 44 ALA B C 1
ATOM 3898 O O . ALA B 1 41 ? 18.998 66.927 44.783 1.00 16.29 44 ALA B O 1
ATOM 3900 N N . PRO B 1 42 ? 18.016 65.634 43.210 1.00 16.44 45 PRO B N 1
ATOM 3901 C CA . PRO B 1 42 ? 18.743 64.435 43.623 1.00 15.97 45 PRO B CA 1
ATOM 3902 C C . PRO B 1 42 ? 20.260 64.547 43.571 1.00 16.06 45 PRO B C 1
ATOM 3903 O O . PRO B 1 42 ? 20.824 65.526 43.016 1.00 15.30 45 PRO B O 1
ATOM 3907 N N . TYR B 1 43 ? 20.911 63.557 44.185 1.00 16.27 46 TYR B N 1
ATOM 3908 C CA . TYR B 1 43 ? 22.382 63.483 44.166 1.00 16.18 46 TYR B CA 1
ATOM 3909 C C . TYR B 1 43 ? 22.925 63.554 42.735 1.00 15.60 46 TYR B C 1
ATOM 3910 O O . TYR B 1 43 ? 22.350 62.989 41.814 1.00 16.07 46 TYR B O 1
ATOM 3919 N N . ILE B 1 44 ? 24.038 64.243 42.551 1.00 15.45 47 ILE B N 1
ATOM 3920 C CA . ILE B 1 44 ? 24.777 64.155 41.318 1.00 15.36 47 ILE B CA 1
ATOM 3921 C C . ILE B 1 44 ? 26.246 64.256 41.688 1.00 15.74 47 ILE B C 1
ATOM 3922 O O . ILE B 1 44 ? 26.629 65.017 42.601 1.00 14.51 47 ILE B O 1
ATOM 3927 N N . GLN B 1 45 ? 27.059 63.479 40.972 1.00 15.97 48 GLN B N 1
ATOM 3928 C CA . GLN B 1 45 ? 28.501 63.491 41.187 1.00 15.51 48 GLN B CA 1
ATOM 3929 C C . GLN B 1 45 ? 29.110 64.821 40.746 1.00 16.10 48 GLN B C 1
ATOM 3930 O O . GLN B 1 45 ? 28.645 65.474 39.813 1.00 16.27 48 GLN B O 1
ATOM 3936 N N . ASN B 1 46 ? 30.155 65.229 41.444 1.00 16.66 49 ASN B N 1
ATOM 3937 C CA . ASN B 1 46 ? 30.908 66.385 41.070 1.00 17.22 49 ASN B CA 1
ATOM 3938 C C . ASN B 1 46 ? 31.477 66.174 39.679 1.00 17.57 49 ASN B C 1
ATOM 3939 O O . ASN B 1 46 ? 31.889 65.076 39.338 1.00 18.25 49 ASN B O 1
ATOM 3944 N N . LYS B 1 47 ? 31.505 67.216 38.872 1.00 18.73 50 LYS B N 1
ATOM 3945 C CA . LYS B 1 47 ? 32.112 67.135 37.533 1.00 20.20 50 LYS B CA 1
ATOM 3946 C C . LYS B 1 47 ? 33.498 66.514 37.539 1.00 19.53 50 LYS B C 1
ATOM 3947 O O . LYS B 1 47 ? 33.804 65.721 36.680 1.00 20.23 50 LYS B O 1
ATOM 3953 N N . GLY B 1 48 ? 34.345 66.909 38.481 1.00 19.42 51 GLY B N 1
ATOM 3954 C CA . GLY B 1 48 ? 35.636 66.252 38.686 1.00 18.84 51 GLY B CA 1
ATOM 3955 C C . GLY B 1 48 ? 36.643 66.610 37.621 1.00 19.21 51 GLY B C 1
ATOM 3956 O O . GLY B 1 48 ? 36.340 67.382 36.715 1.00 19.35 51 GLY B O 1
ATOM 3957 N N . PHE B 1 49 ? 37.829 66.024 37.727 1.00 18.67 52 PHE B N 1
ATOM 3958 C CA . PHE B 1 49 ? 38.987 66.415 36.945 1.00 19.57 52 PHE B CA 1
ATOM 3959 C C . PHE B 1 49 ? 39.591 65.219 36.209 1.00 19.42 52 PHE B C 1
ATOM 3960 O O . PHE B 1 49 ? 40.594 65.374 35.530 1.00 19.64 52 PHE B O 1
ATOM 3968 N N . GLY B 1 50 ? 38.970 64.048 36.353 1.00 18.54 53 GLY B N 1
ATOM 3969 C CA . GLY B 1 50 ? 39.406 62.835 35.652 1.00 18.89 53 GLY B CA 1
ATOM 3970 C C . GLY B 1 50 ? 40.345 61.944 36.453 1.00 18.72 53 GLY B C 1
ATOM 3971 O O . GLY B 1 50 ? 40.852 60.929 35.938 1.00 17.60 53 GLY B O 1
ATOM 3972 N N . ILE B 1 51 ? 40.574 62.350 37.704 1.00 18.46 54 ILE B N 1
ATOM 3973 C CA . ILE B 1 51 ? 41.491 61.689 38.608 1.00 18.71 54 ILE B CA 1
ATOM 3974 C C . ILE B 1 51 ? 40.815 60.442 39.066 1.00 19.98 54 ILE B C 1
ATOM 3975 O O . ILE B 1 51 ? 39.666 60.466 39.498 1.00 21.10 54 ILE B O 1
ATOM 3980 N N . SER B 1 52 ? 41.532 59.343 38.992 1.00 20.10 55 SER B N 1
ATOM 3981 C CA . SER B 1 52 ? 40.932 58.089 39.348 1.00 21.50 55 SER B CA 1
ATOM 3982 C C . SER B 1 52 ? 40.599 58.095 40.836 1.00 20.32 55 SER B C 1
ATOM 3983 O O . SER B 1 52 ? 41.385 58.521 41.635 1.00 20.18 55 SER B O 1
ATOM 3986 N N . THR B 1 53 ? 39.430 57.624 41.227 1.00 21.17 56 THR B N 1
ATOM 3987 C CA . THR B 1 53 ? 39.094 57.635 42.675 1.00 20.76 56 THR B CA 1
ATOM 3988 C C . THR B 1 53 ? 39.622 56.421 43.394 1.00 21.26 56 THR B C 1
ATOM 3989 O O . THR B 1 53 ? 39.525 56.340 44.605 1.00 22.07 56 THR B O 1
ATOM 3993 N N . ASP B 1 54 ? 40.155 55.456 42.661 1.00 21.96 57 ASP B N 1
ATOM 3994 C CA . ASP B 1 54 ? 40.765 54.285 43.278 1.00 23.42 57 ASP B CA 1
ATOM 3995 C C . ASP B 1 54 ? 41.940 54.748 44.076 1.00 22.30 57 ASP B C 1
ATOM 3996 O O . ASP B 1 54 ? 42.594 55.724 43.743 1.00 20.75 57 ASP B O 1
ATOM 4001 N N . ILE B 1 55 ? 42.216 54.012 45.133 1.00 23.12 58 ILE B N 1
ATOM 4002 C CA . ILE B 1 55 ? 43.460 54.201 45.858 1.00 23.68 58 ILE B CA 1
ATOM 4003 C C . ILE B 1 55 ? 44.565 53.850 44.856 1.00 24.15 58 ILE B C 1
ATOM 4004 O O . ILE B 1 55 ? 44.463 52.835 44.153 1.00 24.08 58 ILE B O 1
ATOM 4009 N N . PRO B 1 56 ? 45.575 54.709 44.722 1.00 24.60 59 PRO B N 1
ATOM 4010 C CA . PRO B 1 56 ? 46.639 54.431 43.778 1.00 26.80 59 PRO B CA 1
ATOM 4011 C C . PRO B 1 56 ? 47.327 53.078 44.097 1.00 29.36 59 PRO B C 1
ATOM 4012 O O . PRO B 1 56 ? 47.381 52.662 45.255 1.00 29.38 59 PRO B O 1
ATOM 4016 N N . ASP B 1 57 ? 47.820 52.402 43.056 1.00 32.49 60 ASP B N 1
ATOM 4017 C CA . ASP B 1 57 ? 48.696 51.251 43.195 1.00 35.03 60 ASP B CA 1
ATOM 4018 C C . ASP B 1 57 ? 49.869 51.586 44.105 1.00 35.44 60 ASP B C 1
ATOM 4019 O O . ASP B 1 57 ? 50.446 52.693 44.009 1.00 35.45 60 ASP B O 1
ATOM 4024 N N . GLN B 1 58 ? 50.240 50.629 44.954 1.00 36.86 61 GLN B N 1
ATOM 4025 C CA . GLN B 1 58 ? 51.374 50.801 45.912 1.00 36.82 61 GLN B CA 1
ATOM 4026 C C . GLN B 1 58 ? 50.995 51.709 47.070 1.00 35.21 61 GLN B C 1
ATOM 4027 O O . GLN B 1 58 ? 51.844 52.082 47.871 1.00 35.53 61 GLN B O 1
ATOM 4033 N N . CYS B 1 59 ? 49.737 52.115 47.134 1.00 33.31 62 CYS B N 1
ATOM 4034 C CA . CYS B 1 59 ? 49.284 52.843 48.302 1.00 31.23 62 CYS B CA 1
ATOM 4035 C C . CYS B 1 59 ? 48.329 51.968 49.090 1.00 29.96 62 CYS B C 1
ATOM 4036 O O . CYS B 1 59 ? 47.647 51.101 48.539 1.00 29.16 62 CYS B O 1
ATOM 4039 N N . THR B 1 60 ? 48.345 52.124 50.399 1.00 29.27 63 THR B N 1
ATOM 4040 C CA . THR B 1 60 ? 47.428 51.347 51.188 1.00 29.02 63 THR B CA 1
ATOM 4041 C C . THR B 1 60 ? 46.637 52.265 52.113 1.00 27.59 63 THR B C 1
ATOM 4042 O O . THR B 1 60 ? 47.181 53.081 52.846 1.00 26.77 63 THR B O 1
ATOM 4046 N N . LEU B 1 61 ? 45.328 52.088 52.023 1.00 26.72 64 LEU B N 1
ATOM 4047 C CA . LEU B 1 61 ? 44.321 52.767 52.782 1.00 25.52 64 LEU B CA 1
ATOM 4048 C C . LEU B 1 61 ? 44.666 52.716 54.264 1.00 25.34 64 LEU B C 1
ATOM 4049 O O . LEU B 1 61 ? 44.940 51.644 54.816 1.00 25.43 64 LEU B O 1
ATOM 4054 N N . GLU B 1 62 ? 44.688 53.886 54.893 1.00 24.61 65 GLU B N 1
ATOM 4055 C CA . GLU B 1 62 ? 44.948 53.992 56.315 1.00 24.27 65 GLU B CA 1
ATOM 4056 C C . GLU B 1 62 ? 43.700 54.415 57.073 1.00 24.31 65 GLU B C 1
ATOM 4057 O O . GLU B 1 62 ? 43.414 53.894 58.157 1.00 25.75 65 GLU B O 1
ATOM 4063 N N . GLN B 1 63 ? 42.913 55.307 56.474 1.00 23.07 66 GLN B N 1
ATOM 4064 C CA . GLN B 1 63 ? 41.817 55.904 57.178 1.00 21.52 66 GLN B CA 1
ATOM 4065 C C . GLN B 1 63 ? 40.886 56.552 56.162 1.00 21.33 66 GLN B C 1
ATOM 4066 O O . GLN B 1 63 ? 41.336 57.113 55.133 1.00 20.72 66 GLN B O 1
ATOM 4072 N N . VAL B 1 64 ? 39.597 56.524 56.479 1.00 20.23 67 VAL B N 1
ATOM 4073 C CA . VAL B 1 64 ? 38.640 57.317 55.712 1.00 19.61 67 VAL B CA 1
ATOM 4074 C C . VAL B 1 64 ? 37.623 58.068 56.616 1.00 20.05 67 VAL B C 1
ATOM 4075 O O . VAL B 1 64 ? 37.175 57.581 57.685 1.00 19.40 67 VAL B O 1
ATOM 4079 N N . GLN B 1 65 ? 37.309 59.269 56.171 1.00 20.08 68 GLN B N 1
ATOM 4080 C CA . GLN B 1 65 ? 36.340 60.131 56.821 1.00 20.27 68 GLN B CA 1
ATOM 4081 C C . GLN B 1 65 ? 35.269 60.509 55.821 1.00 19.61 68 GLN B C 1
ATOM 4082 O O . GLN B 1 65 ? 35.561 61.136 54.812 1.00 19.94 68 GLN B O 1
ATOM 4088 N N . LEU B 1 66 ? 34.037 60.125 56.112 1.00 19.37 69 LEU B N 1
ATOM 4089 C CA . LEU B 1 66 ? 32.889 60.646 55.402 1.00 19.21 69 LEU B CA 1
ATOM 4090 C C . LEU B 1 66 ? 32.165 61.749 56.179 1.00 19.74 69 LEU B C 1
ATOM 4091 O O . LEU B 1 66 ? 31.793 61.574 57.350 1.00 19.46 69 LEU B O 1
ATOM 4096 N N . PHE B 1 67 ? 31.946 62.866 55.488 1.00 20.15 70 PHE B N 1
ATOM 4097 C CA . PHE B 1 67 ? 30.977 63.898 55.887 1.00 20.52 70 PHE B CA 1
ATOM 4098 C C . PHE B 1 67 ? 29.882 63.946 54.828 1.00 20.71 70 PHE B C 1
ATOM 4099 O O . PHE B 1 67 ? 30.110 64.355 53.685 1.00 20.58 70 PHE B O 1
ATOM 4107 N N . SER B 1 68 ? 28.702 63.488 55.225 1.00 20.46 71 SER B N 1
ATOM 4108 C CA . SER B 1 68 ? 27.597 63.275 54.336 1.00 20.17 71 SER B CA 1
ATOM 4109 C C . SER B 1 68 ? 26.393 64.124 54.754 1.00 20.63 71 SER B C 1
ATOM 4110 O O . SER B 1 68 ? 26.081 64.239 55.956 1.00 21.55 71 SER B O 1
ATOM 4113 N N . ARG B 1 69 ? 25.749 64.744 53.763 1.00 19.45 72 ARG B N 1
ATOM 4114 C CA . ARG B 1 69 ? 24.449 65.337 53.920 1.00 19.25 72 ARG B CA 1
ATOM 4115 C C . ARG B 1 69 ? 23.417 64.219 54.021 1.00 19.43 72 ARG B C 1
ATOM 4116 O O . ARG B 1 69 ? 23.669 63.063 53.622 1.00 19.96 72 ARG B O 1
ATOM 4124 N N . HIS B 1 70 ? 22.239 64.545 54.539 1.00 18.20 73 HIS B N 1
ATOM 4125 C CA . HIS B 1 70 ? 21.125 63.614 54.385 1.00 17.18 73 HIS B CA 1
ATOM 4126 C C . HIS B 1 70 ? 20.885 63.352 52.904 1.00 16.61 73 HIS B C 1
ATOM 4127 O O . HIS B 1 70 ? 21.281 64.118 52.058 1.00 15.91 73 HIS B O 1
ATOM 4134 N N . GLY B 1 71 ? 20.182 62.283 52.581 1.00 17.41 74 GLY B N 1
ATOM 4135 C CA . GLY B 1 71 ? 19.807 62.052 51.205 1.00 18.34 74 GLY B CA 1
ATOM 4136 C C . GLY B 1 71 ? 18.630 62.908 50.805 1.00 19.43 74 GLY B C 1
ATOM 4137 O O . GLY B 1 71 ? 18.166 63.803 51.565 1.00 20.25 74 GLY B O 1
ATOM 4138 N N . GLU B 1 72 ? 18.140 62.651 49.595 1.00 19.42 75 GLU B N 1
ATOM 4139 C CA . GLU B 1 72 ? 17.009 63.396 49.051 1.00 19.61 75 GLU B CA 1
ATOM 4140 C C . GLU B 1 72 ? 15.852 63.406 50.067 1.00 19.68 75 GLU B C 1
ATOM 4141 O O . GLU B 1 72 ? 15.637 62.429 50.818 1.00 19.44 75 GLU B O 1
ATOM 4147 N N . ARG B 1 73 ? 15.105 64.497 50.070 1.00 19.57 76 ARG B N 1
ATOM 4148 C CA . ARG B 1 73 ? 14.031 64.664 51.038 1.00 19.67 76 ARG B CA 1
ATOM 4149 C C . ARG B 1 73 ? 12.814 65.344 50.408 1.00 20.41 76 ARG B C 1
ATOM 4150 O O . ARG B 1 73 ? 12.925 65.950 49.342 1.00 20.58 76 ARG B O 1
ATOM 4158 N N . TYR B 1 74 ? 11.671 65.250 51.096 1.00 20.26 77 TYR B N 1
ATOM 4159 C CA . TYR B 1 74 ? 10.537 66.127 50.873 1.00 19.65 77 TYR B CA 1
ATOM 4160 C C . TYR B 1 74 ? 10.937 67.549 51.189 1.00 19.99 77 TYR B C 1
ATOM 4161 O O . TYR B 1 74 ? 11.948 67.760 51.870 1.00 20.13 77 TYR B O 1
ATOM 4170 N N . PRO B 1 75 ? 10.157 68.526 50.714 1.00 19.70 78 PRO B N 1
ATOM 4171 C CA . PRO B 1 75 ? 10.405 69.920 51.049 1.00 20.48 78 PRO B CA 1
ATOM 4172 C C . PRO B 1 75 ? 10.418 70.114 52.559 1.00 20.89 78 PRO B C 1
ATOM 4173 O O . PRO B 1 75 ? 9.898 69.281 53.313 1.00 20.51 78 PRO B O 1
ATOM 4177 N N . SER B 1 76 ? 10.992 71.214 53.002 1.00 22.12 79 SER B N 1
ATOM 4178 C CA . SER B 1 76 ? 10.882 71.554 54.402 1.00 24.07 79 SER B CA 1
ATOM 4179 C C . SER B 1 76 ? 9.457 72.035 54.700 1.00 24.89 79 SER B C 1
ATOM 4180 O O . SER B 1 76 ? 8.625 72.186 53.783 1.00 25.05 79 SER B O 1
ATOM 4183 N N . THR B 1 77 ? 9.179 72.281 55.977 1.00 25.90 80 THR B N 1
ATOM 4184 C CA . THR B 1 77 ? 7.901 72.890 56.387 1.00 25.76 80 THR B CA 1
ATOM 4185 C C . THR B 1 77 ? 7.696 74.244 55.689 1.00 26.03 80 THR B C 1
ATOM 4186 O O . THR B 1 77 ? 6.644 74.487 55.103 1.00 25.48 80 THR B O 1
ATOM 4190 N N . GLY B 1 78 ? 8.727 75.084 55.717 1.00 26.93 81 GLY B N 1
ATOM 4191 C CA . GLY B 1 78 ? 8.691 76.409 55.097 1.00 27.94 81 GLY B CA 1
ATOM 4192 C C . GLY B 1 78 ? 8.453 76.350 53.605 1.00 28.99 81 GLY B C 1
ATOM 4193 O O . GLY B 1 78 ? 7.545 77.019 53.085 1.00 30.67 81 GLY B O 1
ATOM 4194 N N . SER B 1 79 ? 9.262 75.547 52.907 1.00 28.96 82 SER B N 1
ATOM 4195 C CA . SER B 1 79 ? 9.160 75.383 51.460 1.00 28.40 82 SER B CA 1
ATOM 4196 C C . SER B 1 79 ? 7.862 74.749 51.037 1.00 27.97 82 SER B C 1
ATOM 4197 O O . SER B 1 79 ? 7.226 75.209 50.076 1.00 27.26 82 SER B O 1
ATOM 4200 N N . GLY B 1 80 ? 7.478 73.694 51.751 1.00 27.63 83 GLY B N 1
ATOM 4201 C CA . GLY B 1 80 ? 6.194 73.028 51.526 1.00 28.98 83 GLY B CA 1
ATOM 4202 C C . GLY B 1 80 ? 5.012 73.985 51.496 1.00 30.14 83 GLY B C 1
ATOM 4203 O O . GLY B 1 80 ? 4.145 73.867 50.630 1.00 30.23 83 GLY B O 1
ATOM 4204 N N . LYS B 1 81 ? 5.009 74.934 52.438 1.00 30.56 84 LYS B N 1
ATOM 4205 C CA . LYS B 1 81 ? 4.009 75.976 52.553 1.00 31.72 84 LYS B CA 1
ATOM 4206 C C . LYS B 1 81 ? 3.986 76.846 51.296 1.00 30.76 84 LYS B C 1
ATOM 4207 O O . LYS B 1 81 ? 2.918 77.079 50.717 1.00 30.32 84 LYS B O 1
ATOM 4213 N N . LYS B 1 82 ? 5.170 77.302 50.883 1.00 30.49 85 LYS B N 1
ATOM 4214 C CA . LYS B 1 82 ? 5.369 78.057 49.638 1.00 30.50 85 LYS B CA 1
ATOM 4215 C C . LYS B 1 82 ? 4.893 77.332 48.389 1.00 29.91 85 LYS B C 1
ATOM 4216 O O . LYS B 1 82 ? 4.317 77.968 47.520 1.00 30.69 85 LYS B O 1
ATOM 4222 N N . TYR B 1 83 ? 5.178 76.028 48.295 1.00 28.67 86 TYR B N 1
ATOM 4223 C CA . TYR B 1 83 ? 4.893 75.231 47.118 1.00 27.82 86 TYR B CA 1
ATOM 4224 C C . TYR B 1 83 ? 3.440 74.881 47.083 1.00 28.25 86 TYR B C 1
ATOM 4225 O O . TYR B 1 83 ? 2.844 74.878 46.014 1.00 28.67 86 TYR B O 1
ATOM 4234 N N . LYS B 1 84 ? 2.882 74.540 48.239 1.00 28.51 87 LYS B N 1
ATOM 4235 C CA . LYS B 1 84 ? 1.452 74.295 48.331 1.00 29.64 87 LYS B CA 1
ATOM 4236 C C . LYS B 1 84 ? 0.644 75.531 47.947 1.00 29.16 87 LYS B C 1
ATOM 4237 O O . LYS B 1 84 ? -0.350 75.399 47.253 1.00 28.90 87 LYS B O 1
ATOM 4243 N N . ALA B 1 85 ? 1.112 76.705 48.385 1.00 29.41 88 ALA B N 1
ATOM 4244 C CA . ALA B 1 85 ? 0.497 78.000 48.077 1.00 29.47 88 ALA B CA 1
ATOM 4245 C C . ALA B 1 85 ? 0.548 78.298 46.604 1.00 29.38 88 ALA B C 1
ATOM 4246 O O . ALA B 1 85 ? -0.467 78.713 46.022 1.00 29.68 88 ALA B O 1
ATOM 4248 N N . VAL B 1 86 ? 1.722 78.107 45.992 1.00 29.12 89 VAL B N 1
ATOM 4249 C CA . VAL B 1 86 ? 1.849 78.390 44.562 1.00 28.28 89 VAL B CA 1
ATOM 4250 C C . VAL B 1 86 ? 1.016 77.373 43.784 1.00 27.51 89 VAL B C 1
ATOM 4251 O O . VAL B 1 86 ? 0.339 77.717 42.840 1.00 28.56 89 VAL B O 1
ATOM 4255 N N . TYR B 1 87 ? 0.974 76.131 44.231 1.00 27.05 90 TYR B N 1
ATOM 4256 C CA . TYR B 1 87 ? 0.078 75.174 43.616 1.00 26.82 90 TYR B CA 1
ATOM 4257 C C . TYR B 1 87 ? -1.393 75.617 43.688 1.00 28.38 90 TYR B C 1
ATOM 4258 O O . TYR B 1 87 ? -2.146 75.498 42.680 1.00 27.75 90 TYR B O 1
ATOM 4267 N N . GLU B 1 88 ? -1.811 76.083 44.884 1.00 29.15 91 GLU B N 1
ATOM 4268 C CA . GLU B 1 88 ? -3.171 76.584 45.082 1.00 30.26 91 GLU B CA 1
ATOM 4269 C C . GLU B 1 88 ? -3.411 77.847 44.230 1.00 30.20 91 GLU B C 1
ATOM 4270 O O . GLU B 1 88 ? -4.437 77.970 43.607 1.00 29.81 91 GLU B O 1
ATOM 4276 N N . LYS B 1 89 ? -2.430 78.741 44.166 1.00 31.09 92 LYS B N 1
ATOM 4277 C CA . LYS B 1 89 ? -2.530 79.935 43.348 1.00 31.65 92 LYS B CA 1
ATOM 4278 C C . LYS B 1 89 ? -2.709 79.533 41.878 1.00 33.11 92 LYS B C 1
ATOM 4279 O O . LYS B 1 89 ? -3.666 79.967 41.209 1.00 33.61 92 LYS B O 1
ATOM 4285 N N . LEU B 1 90 ? -1.827 78.652 41.394 1.00 33.32 93 LEU B N 1
ATOM 4286 C CA . LEU B 1 90 ? -1.959 78.109 40.061 1.00 33.24 93 LEU B CA 1
ATOM 4287 C C . LEU B 1 90 ? -3.329 77.465 39.818 1.00 33.45 93 LEU B C 1
ATOM 4288 O O . LEU B 1 90 ? -3.985 77.763 38.825 1.00 33.58 93 LEU B O 1
ATOM 4293 N N . MET B 1 91 ? -3.757 76.587 40.713 1.00 34.03 94 MET B N 1
ATOM 4294 C CA . MET B 1 91 ? -4.998 75.832 40.502 1.00 35.18 94 MET B CA 1
ATOM 4295 C C . MET B 1 91 ? -6.239 76.699 40.476 1.00 36.02 94 MET B C 1
ATOM 4296 O O . MET B 1 91 ? -7.264 76.271 39.954 1.00 37.15 94 MET B O 1
ATOM 4301 N N . SER B 1 92 ? -6.143 77.905 41.031 1.00 35.94 95 SER B N 1
ATOM 4302 C CA . SER B 1 92 ? -7.287 78.781 41.187 1.00 36.48 95 SER B CA 1
ATOM 4303 C C . SER B 1 92 ? -7.408 79.684 39.975 1.00 37.23 95 SER B C 1
ATOM 4304 O O . SER B 1 92 ? -8.201 80.621 39.966 1.00 38.00 95 SER B O 1
ATOM 4307 N N . TYR B 1 93 ? -6.570 79.442 38.975 1.00 37.42 96 TYR B N 1
ATOM 4308 C CA . TYR B 1 93 ? -6.691 80.115 37.711 1.00 37.02 96 TYR B CA 1
ATOM 4309 C C . TYR B 1 93 ? -8.028 79.697 37.114 1.00 38.76 96 TYR B C 1
ATOM 4310 O O . TYR B 1 93 ? -8.397 78.517 37.127 1.00 38.17 96 TYR B O 1
ATOM 4319 N N . ASN B 1 94 ? -8.791 80.685 36.651 1.00 41.35 97 ASN B N 1
ATOM 4320 C CA . ASN B 1 94 ? -10.042 80.372 35.990 1.00 43.48 97 ASN B CA 1
ATOM 4321 C C . ASN B 1 94 ? -9.729 80.419 34.516 1.00 43.20 97 ASN B C 1
ATOM 4322 O O . ASN B 1 94 ? -9.419 81.468 33.945 1.00 44.18 97 ASN B O 1
ATOM 4327 N N . GLY B 1 95 ? -9.771 79.258 33.905 1.00 42.11 98 GLY B N 1
ATOM 4328 C CA . GLY B 1 95 ? -9.239 79.154 32.584 1.00 40.73 98 GLY B CA 1
ATOM 4329 C C . GLY B 1 95 ? -8.614 77.800 32.449 1.00 39.45 98 GLY B C 1
ATOM 4330 O O . GLY B 1 95 ? -8.420 77.062 33.427 1.00 39.28 98 GLY B O 1
ATOM 4331 N N . THR B 1 96 ? -8.337 77.450 31.212 1.00 37.96 99 THR B N 1
ATOM 4332 C CA . THR B 1 96 ? -7.644 76.224 30.968 1.00 36.10 99 THR B CA 1
ATOM 4333 C C . THR B 1 96 ? -6.233 76.646 30.633 1.00 34.30 99 THR B C 1
ATOM 4334 O O . THR B 1 96 ? -6.024 77.549 29.821 1.00 33.04 99 THR B O 1
ATOM 4338 N N . PHE B 1 97 ? -5.278 76.041 31.348 1.00 32.26 100 PHE B N 1
ATOM 4339 C CA . PHE B 1 97 ? -3.863 76.298 31.124 1.00 30.71 100 PHE B CA 1
ATOM 4340 C C . PHE B 1 97 ? -3.490 75.790 29.759 1.00 29.89 100 PHE B C 1
ATOM 4341 O O . PHE B 1 97 ? -3.970 74.738 29.320 1.00 29.22 100 PHE B O 1
ATOM 4349 N N . LYS B 1 98 ? -2.668 76.587 29.099 1.00 29.56 101 LYS B N 1
ATOM 4350 C CA . LYS B 1 98 ? -2.111 76.281 27.806 1.00 29.97 101 LYS B CA 1
ATOM 4351 C C . LYS B 1 98 ? -0.601 76.463 27.908 1.00 29.28 101 LYS B C 1
ATOM 4352 O O . LYS B 1 98 ? -0.112 77.082 28.852 1.00 28.69 101 LYS B O 1
ATOM 4358 N N . GLY B 1 99 ? 0.124 75.912 26.932 1.00 28.90 102 GLY B N 1
ATOM 4359 C CA . GLY B 1 99 ? 1.575 76.029 26.864 1.00 28.35 102 GLY B CA 1
ATOM 4360 C C . GLY B 1 99 ? 2.236 75.112 27.867 1.00 27.95 102 GLY B C 1
ATOM 4361 O O . GLY B 1 99 ? 1.768 74.011 28.115 1.00 28.17 102 GLY B O 1
ATOM 4362 N N . GLU B 1 100 ? 3.306 75.599 28.462 1.00 28.04 103 GLU B N 1
ATOM 4363 C CA . GLU B 1 100 ? 4.127 74.847 29.399 1.00 28.35 103 GLU B CA 1
ATOM 4364 C C . GLU B 1 100 ? 3.345 74.423 30.618 1.00 28.16 103 GLU B C 1
ATOM 4365 O O . GLU B 1 100 ? 3.605 73.357 31.178 1.00 28.92 103 GLU B O 1
ATOM 4371 N N . LEU B 1 101 ? 2.366 75.241 31.010 1.00 27.12 104 LEU B N 1
ATOM 4372 C CA . LEU B 1 101 ? 1.580 74.998 32.203 1.00 26.58 104 LEU B CA 1
ATOM 4373 C C . LEU B 1 101 ? 0.377 74.094 31.977 1.00 26.03 104 LEU B C 1
ATOM 4374 O O . LEU B 1 101 ? -0.319 73.729 32.928 1.00 26.70 104 LEU B O 1
ATOM 4379 N N . ALA B 1 102 ? 0.155 73.674 30.742 1.00 25.29 105 ALA B N 1
ATOM 4380 C CA . ALA B 1 102 ? -0.983 72.801 30.419 1.00 25.18 105 ALA B CA 1
ATOM 4381 C C . ALA B 1 102 ? -1.118 71.602 31.341 1.00 25.47 105 ALA B C 1
ATOM 4382 O O . ALA B 1 102 ? -2.224 71.110 31.538 1.00 26.65 105 ALA B O 1
ATOM 4384 N N . PHE B 1 103 ? -0.014 71.097 31.908 1.00 24.86 106 PHE B N 1
ATOM 4385 C CA . PHE B 1 103 ? -0.114 69.900 32.768 1.00 24.03 106 PHE B CA 1
ATOM 4386 C C . PHE B 1 103 ? -0.970 70.202 33.996 1.00 24.91 106 PHE B C 1
ATOM 4387 O O . PHE B 1 103 ? -1.483 69.282 34.645 1.00 24.67 106 PHE B O 1
ATOM 4395 N N . LEU B 1 104 ? -1.080 71.490 34.340 1.00 25.48 107 LEU B N 1
ATOM 4396 C CA . LEU B 1 104 ? -1.844 71.888 35.514 1.00 26.82 107 LEU B CA 1
ATOM 4397 C C . LEU B 1 104 ? -3.335 71.518 35.380 1.00 28.24 107 LEU B C 1
ATOM 4398 O O . LEU B 1 104 ? -4.006 71.378 36.383 1.00 28.60 107 LEU B O 1
ATOM 4403 N N . ASN B 1 105 ? -3.821 71.302 34.149 1.00 29.85 108 ASN B N 1
ATOM 4404 C CA . ASN B 1 105 ? -5.223 70.873 33.932 1.00 31.05 108 ASN B CA 1
ATOM 4405 C C . ASN B 1 105 ? -5.482 69.406 34.202 1.00 32.86 108 ASN B C 1
ATOM 4406 O O . ASN B 1 105 ? -6.639 68.986 34.296 1.00 33.55 108 ASN B O 1
ATOM 4411 N N . ASP B 1 106 ? -4.429 68.599 34.259 1.00 34.19 109 ASP B N 1
ATOM 4412 C CA . ASP B 1 106 ? -4.632 67.163 34.096 1.00 35.22 109 ASP B CA 1
ATOM 4413 C C . ASP B 1 106 ? -4.790 66.428 35.415 1.00 35.59 109 ASP B C 1
ATOM 4414 O O . ASP B 1 106 ? -4.158 65.386 35.640 1.00 35.48 109 ASP B O 1
ATOM 4419 N N . ASP B 1 107 ? -5.653 66.963 36.283 1.00 36.23 110 ASP B N 1
ATOM 4420 C CA . ASP B 1 107 ? -5.892 66.347 37.582 1.00 36.43 110 ASP B CA 1
ATOM 4421 C C . ASP B 1 107 ? -4.502 66.266 38.246 1.00 34.98 110 ASP B C 1
ATOM 4422 O O . ASP B 1 107 ? -4.083 65.226 38.752 1.00 34.83 110 ASP B O 1
ATOM 4427 N N . TYR B 1 108 ? -3.799 67.394 38.177 1.00 33.20 111 TYR B N 1
ATOM 4428 C CA . TYR B 1 108 ? -2.489 67.574 38.754 1.00 31.63 111 TYR B CA 1
ATOM 4429 C C . TYR B 1 108 ? -2.603 67.706 40.255 1.00 31.32 111 TYR B C 1
ATOM 4430 O O . TYR B 1 108 ? -3.121 68.698 40.757 1.00 31.47 111 TYR B O 1
ATOM 4439 N N . GLU B 1 109 ? -2.095 66.708 40.964 1.00 31.30 112 GLU B N 1
ATOM 4440 C CA . GLU B 1 109 ? -2.140 66.708 42.417 1.00 31.75 112 GLU B CA 1
ATOM 4441 C C . GLU B 1 109 ? -0.903 67.416 42.950 1.00 30.09 112 GLU B C 1
ATOM 4442 O O . GLU B 1 109 ? 0.150 67.421 42.307 1.00 29.76 112 GLU B O 1
ATOM 4448 N N . TYR B 1 110 ? -1.039 68.029 44.119 1.00 28.60 113 TYR B N 1
ATOM 4449 C CA . TYR B 1 110 ? 0.096 68.578 44.848 1.00 27.14 113 TYR B CA 1
ATOM 4450 C C . TYR B 1 110 ? 0.962 67.410 45.342 1.00 26.77 113 TYR B C 1
ATOM 4451 O O . TYR B 1 110 ? 0.435 66.409 45.832 1.00 26.07 113 TYR B O 1
ATOM 4460 N N . PHE B 1 111 ? 2.283 67.518 45.185 1.00 26.45 114 PHE B N 1
ATOM 4461 C CA . PHE B 1 111 ? 3.142 66.337 45.314 1.00 26.05 114 PHE B CA 1
ATOM 4462 C C . PHE B 1 111 ? 3.437 66.014 46.770 1.00 26.82 114 PHE B C 1
ATOM 4463 O O . PHE B 1 111 ? 3.988 64.946 47.078 1.00 27.02 114 PHE B O 1
ATOM 4471 N N . VAL B 1 112 ? 3.058 66.916 47.672 1.00 28.04 115 VAL B N 1
ATOM 4472 C CA . VAL B 1 112 ? 3.074 66.575 49.096 1.00 29.30 115 VAL B CA 1
ATOM 4473 C C . VAL B 1 112 ? 1.638 66.467 49.631 1.00 31.84 115 VAL B C 1
ATOM 4474 O O . VAL B 1 112 ? 1.135 67.385 50.275 1.00 32.88 115 VAL B O 1
ATOM 4478 N N . PRO B 1 113 ? 0.979 65.339 49.427 1.00 34.01 116 PRO B N 1
ATOM 4479 C CA . PRO B 1 113 ? -0.433 65.234 49.847 1.00 36.23 116 PRO B CA 1
ATOM 4480 C C . PRO B 1 113 ? -0.580 65.096 51.393 1.00 37.10 116 PRO B C 1
ATOM 4481 O O . PRO B 1 113 ? -1.553 65.604 51.974 1.00 38.42 116 PRO B O 1
ATOM 4485 N N . ASP B 1 114 ? 0.393 64.447 52.037 1.00 37.11 117 ASP B N 1
ATOM 4486 C CA . ASP B 1 114 ? 0.455 64.374 53.486 1.00 36.54 117 ASP B CA 1
ATOM 4487 C C . ASP B 1 114 ? 1.623 65.184 54.016 1.00 34.87 117 ASP B C 1
ATOM 4488 O O . ASP B 1 114 ? 2.789 64.878 53.734 1.00 35.30 117 ASP B O 1
ATOM 4493 N N . SER B 1 115 ? 1.311 66.192 54.825 1.00 33.06 118 SER B N 1
ATOM 4494 C CA . SER B 1 115 ? 2.309 67.085 55.402 1.00 31.19 118 SER B CA 1
ATOM 4495 C C . SER B 1 115 ? 3.195 66.401 56.438 1.00 29.74 118 SER B C 1
ATOM 4496 O O . SER B 1 115 ? 4.193 66.978 56.886 1.00 28.70 118 SER B O 1
ATOM 4499 N N . VAL B 1 116 ? 2.825 65.200 56.873 1.00 28.94 119 VAL B N 1
ATOM 4500 C CA . VAL B 1 116 ? 3.730 64.480 57.785 1.00 28.89 119 VAL B CA 1
ATOM 4501 C C . VAL B 1 116 ? 5.094 64.160 57.103 1.00 28.48 119 VAL B C 1
ATOM 4502 O O . VAL B 1 116 ? 6.091 63.920 57.798 1.00 28.32 119 VAL B O 1
ATOM 4506 N N . TYR B 1 117 ? 5.134 64.225 55.761 1.00 27.69 120 TYR B N 1
ATOM 4507 C CA . TYR B 1 117 ? 6.346 63.887 54.987 1.00 27.16 120 TYR B CA 1
ATOM 4508 C C . TYR B 1 117 ? 7.252 65.057 54.828 1.00 26.31 120 TYR B C 1
ATOM 4509 O O . TYR B 1 117 ? 8.430 64.878 54.478 1.00 26.29 120 TYR B O 1
ATOM 4518 N N . LEU B 1 118 ? 6.735 66.251 55.109 1.00 25.28 121 LEU B N 1
ATOM 4519 C CA . LEU B 1 118 ? 7.567 67.427 55.025 1.00 24.56 121 LEU B CA 1
ATOM 4520 C C . LEU B 1 118 ? 8.740 67.192 55.956 1.00 24.43 121 LEU B C 1
ATOM 4521 O O . LEU B 1 118 ? 8.563 66.619 57.041 1.00 23.63 121 LEU B O 1
ATOM 4526 N N . GLU B 1 119 ? 9.931 67.597 55.505 1.00 24.33 122 GLU B N 1
ATOM 4527 C CA . GLU B 1 119 ? 11.203 67.423 56.254 1.00 24.86 122 GLU B CA 1
ATOM 4528 C C . GLU B 1 119 ? 11.789 66.011 56.223 1.00 23.78 122 GLU B C 1
ATOM 4529 O O . GLU B 1 119 ? 12.879 65.782 56.737 1.00 24.05 122 GLU B O 1
ATOM 4535 N N . LYS B 1 120 ? 11.054 65.058 55.686 1.00 22.98 123 LYS B N 1
ATOM 4536 C CA . LYS B 1 120 ? 11.504 63.671 55.746 1.00 22.84 123 LYS B CA 1
ATOM 4537 C C . LYS B 1 120 ? 12.301 63.352 54.492 1.00 22.57 123 LYS B C 1
ATOM 4538 O O . LYS B 1 120 ? 12.060 63.934 53.423 1.00 22.52 123 LYS B O 1
ATOM 4544 N N . GLU B 1 121 ? 13.253 62.444 54.657 1.00 22.26 124 GLU B N 1
ATOM 4545 C CA . GLU B 1 121 ? 13.862 61.687 53.569 1.00 21.34 124 GLU B CA 1
ATOM 4546 C C . GLU B 1 121 ? 12.763 61.029 52.799 1.00 20.88 124 GLU B C 1
ATOM 4547 O O . GLU B 1 121 ? 11.866 60.411 53.364 1.00 20.22 124 GLU B O 1
ATOM 4553 N N . THR B 1 122 ? 12.843 61.156 51.491 1.00 21.07 125 THR B N 1
ATOM 4554 C CA . THR B 1 122 ? 12.062 60.304 50.627 1.00 20.97 125 THR B CA 1
ATOM 4555 C C . THR B 1 122 ? 12.602 58.895 50.811 1.00 21.30 125 THR B C 1
ATOM 4556 O O . THR B 1 122 ? 13.784 58.732 51.068 1.00 21.68 125 THR B O 1
ATOM 4560 N N . SER B 1 123 ? 11.728 57.897 50.707 1.00 21.36 126 SER B N 1
ATOM 4561 C CA . SER B 1 123 ? 12.088 56.500 50.921 1.00 22.60 126 SER B CA 1
ATOM 4562 C C . SER B 1 123 ? 11.121 55.632 50.102 1.00 22.74 126 SER B C 1
ATOM 4563 O O . SER B 1 123 ? 10.107 56.119 49.637 1.00 22.73 126 SER B O 1
ATOM 4566 N N . PRO B 1 124 ? 11.450 54.367 49.861 1.00 23.07 127 PRO B N 1
ATOM 4567 C CA . PRO B 1 124 ? 10.478 53.442 49.285 1.00 23.53 127 PRO B CA 1
ATOM 4568 C C . PRO B 1 124 ? 9.119 53.384 50.038 1.00 24.78 127 PRO B C 1
ATOM 4569 O O . PRO B 1 124 ? 8.099 53.004 49.466 1.00 25.22 127 PRO B O 1
ATOM 4573 N N . LYS B 1 125 ? 9.114 53.772 51.304 1.00 25.61 128 LYS B N 1
ATOM 4574 C CA . LYS B 1 125 ? 7.925 53.715 52.132 1.00 26.96 128 LYS B CA 1
ATOM 4575 C C . LYS B 1 125 ? 6.996 54.919 51.884 1.00 27.13 128 LYS B C 1
ATOM 4576 O O . LYS B 1 125 ? 5.785 54.793 52.002 1.00 28.48 128 LYS B O 1
ATOM 4582 N N . ASN B 1 126 ? 7.548 56.068 51.493 1.00 26.26 129 ASN B N 1
ATOM 4583 C CA . ASN B 1 126 ? 6.754 57.279 51.355 1.00 25.13 129 ASN B CA 1
ATOM 4584 C C . ASN B 1 126 ? 6.842 57.931 49.992 1.00 25.24 129 ASN B C 1
ATOM 4585 O O . ASN B 1 126 ? 6.313 59.037 49.791 1.00 24.16 129 ASN B O 1
ATOM 4590 N N . SER B 1 127 ? 7.490 57.242 49.051 1.00 25.17 130 SER B N 1
ATOM 4591 C CA . SER B 1 127 ? 7.829 57.835 47.758 1.00 25.73 130 SER B CA 1
ATOM 4592 C C . SER B 1 127 ? 7.944 56.742 46.723 1.00 25.77 130 SER B C 1
ATOM 4593 O O . SER B 1 127 ? 8.347 55.617 47.033 1.00 26.36 130 SER B O 1
ATOM 4596 N N . ASP B 1 128 ? 7.592 57.080 45.501 1.00 25.53 131 ASP B N 1
ATOM 4597 C CA . ASP B 1 128 ? 7.682 56.173 44.365 1.00 26.69 131 ASP B CA 1
ATOM 4598 C C . ASP B 1 128 ? 8.922 56.498 43.590 1.00 24.64 131 ASP B C 1
ATOM 4599 O O . ASP B 1 128 ? 9.166 55.883 42.570 1.00 24.86 131 ASP B O 1
ATOM 4604 N N . SER B 1 129 ? 9.694 57.474 44.071 1.00 22.72 132 SER B N 1
ATOM 4605 C CA . SER B 1 129 ? 10.821 58.001 43.319 1.00 21.06 132 SER B CA 1
ATOM 4606 C C . SER B 1 129 ? 12.059 57.099 43.439 1.00 20.43 132 SER B C 1
ATOM 4607 O O . SER B 1 129 ? 12.425 56.672 44.543 1.00 18.87 132 SER B O 1
ATOM 4610 N N . ILE B 1 130 ? 12.699 56.827 42.292 1.00 19.44 133 ILE B N 1
ATOM 4611 C CA . ILE B 1 130 ? 13.998 56.158 42.299 1.00 18.96 133 ILE B CA 1
ATOM 4612 C C . ILE B 1 130 ? 15.072 56.994 43.042 1.00 18.77 133 ILE B C 1
ATOM 4613 O O . ILE B 1 130 ? 16.063 56.450 43.513 1.00 18.55 133 ILE B O 1
ATOM 4618 N N . TYR B 1 131 ? 14.814 58.295 43.194 1.00 17.99 134 TYR B N 1
ATOM 4619 C CA . TYR B 1 131 ? 15.746 59.222 43.826 1.00 17.73 134 TYR B CA 1
ATOM 4620 C C . TYR B 1 131 ? 15.544 59.326 45.323 1.00 17.34 134 TYR B C 1
ATOM 4621 O O . TYR B 1 131 ? 16.012 60.277 45.916 1.00 16.68 134 TYR B O 1
ATOM 4630 N N . ALA B 1 132 ? 14.874 58.327 45.922 1.00 17.25 135 ALA B N 1
ATOM 4631 C CA . ALA B 1 132 ? 14.601 58.312 47.335 1.00 17.15 135 ALA B CA 1
ATOM 4632 C C . ALA B 1 132 ? 15.946 58.516 48.050 1.00 17.83 135 ALA B C 1
ATOM 4633 O O . ALA B 1 132 ? 16.991 57.983 47.637 1.00 16.62 135 ALA B O 1
ATOM 4635 N N . GLY B 1 133 ? 15.917 59.314 49.109 1.00 17.90 136 GLY B N 1
ATOM 4636 C CA . GLY B 1 133 ? 17.124 59.656 49.799 1.00 18.10 136 GLY B CA 1
ATOM 4637 C C . GLY B 1 133 ? 17.616 58.482 50.610 1.00 18.66 136 GLY B C 1
ATOM 4638 O O . GLY B 1 133 ? 18.830 58.291 50.721 1.00 18.98 136 GLY B O 1
ATOM 4639 N N . THR B 1 134 ? 16.707 57.679 51.171 1.00 17.60 137 THR B N 1
ATOM 4640 C CA . THR B 1 134 ? 17.192 56.579 51.970 1.00 17.74 137 THR B CA 1
ATOM 4641 C C . THR B 1 134 ? 17.904 55.547 51.089 1.00 18.41 137 THR B C 1
ATOM 4642 O O . THR B 1 134 ? 18.923 54.996 51.486 1.00 18.23 137 THR B O 1
ATOM 4646 N N . THR B 1 135 ? 17.335 55.289 49.904 1.00 17.81 138 THR B N 1
ATOM 4647 C CA . THR B 1 135 ? 17.964 54.488 48.869 1.00 17.67 138 THR B CA 1
ATOM 4648 C C . THR B 1 135 ? 19.340 54.975 48.466 1.00 17.59 138 THR B C 1
ATOM 4649 O O . THR B 1 135 ? 20.265 54.202 48.311 1.00 18.18 138 THR B O 1
ATOM 4653 N N . ASP B 1 136 ? 19.448 56.269 48.274 1.00 17.80 139 ASP B N 1
ATOM 4654 C CA . ASP B 1 136 ? 20.696 56.907 47.957 1.00 18.72 139 ASP B CA 1
ATOM 4655 C C . ASP B 1 136 ? 21.743 56.539 49.035 1.00 19.06 139 ASP B C 1
ATOM 4656 O O . ASP B 1 136 ? 22.874 56.163 48.703 1.00 18.45 139 ASP B O 1
ATOM 4661 N N . ALA B 1 137 ? 21.329 56.662 50.300 1.00 19.05 140 ALA B N 1
ATOM 4662 C CA . ALA B 1 137 ? 22.173 56.505 51.472 1.00 19.90 140 ALA B CA 1
ATOM 4663 C C . ALA B 1 137 ? 22.541 55.049 51.678 1.00 19.97 140 ALA B C 1
ATOM 4664 O O . ALA B 1 137 ? 23.673 54.748 52.026 1.00 20.51 140 ALA B O 1
ATOM 4666 N N . MET B 1 138 ? 21.595 54.151 51.431 1.00 20.33 141 MET B N 1
ATOM 4667 C CA . MET B 1 138 ? 21.857 52.730 51.546 1.00 21.38 141 MET B CA 1
ATOM 4668 C C . MET B 1 138 ? 22.864 52.298 50.491 1.00 20.61 141 MET B C 1
ATOM 4669 O O . MET B 1 138 ? 23.844 51.608 50.792 1.00 20.86 141 MET B O 1
ATOM 4674 N N . LYS B 1 139 ? 22.615 52.713 49.258 1.00 19.29 142 LYS B N 1
ATOM 4675 C CA . LYS B 1 139 ? 23.493 52.375 48.132 1.00 18.21 142 LYS B CA 1
ATOM 4676 C C . LYS B 1 139 ? 24.882 52.944 48.354 1.00 18.08 142 LYS B C 1
ATOM 4677 O O . LYS B 1 139 ? 25.887 52.312 48.023 1.00 18.37 142 LYS B O 1
ATOM 4683 N N . HIS B 1 140 ? 24.941 54.135 48.933 1.00 17.74 143 HIS B N 1
ATOM 4684 C CA . HIS B 1 140 ? 26.211 54.731 49.293 1.00 17.84 143 HIS B CA 1
ATOM 4685 C C . HIS B 1 140 ? 26.946 53.891 50.333 1.00 17.76 143 HIS B C 1
ATOM 4686 O O . HIS B 1 140 ? 28.123 53.606 50.169 1.00 19.51 143 HIS B O 1
ATOM 4693 N N . GLY B 1 141 ? 26.253 53.522 51.404 1.00 17.38 144 GLY B N 1
ATOM 4694 C CA . GLY B 1 141 ? 26.785 52.658 52.449 1.00 17.27 144 GLY B CA 1
ATOM 4695 C C . GLY B 1 141 ? 27.372 51.421 51.837 1.00 17.42 144 GLY B C 1
ATOM 4696 O O . GLY B 1 141 ? 28.497 51.082 52.125 1.00 18.82 144 GLY B O 1
ATOM 4697 N N . ILE B 1 142 ? 26.640 50.778 50.944 1.00 17.32 145 ILE B N 1
ATOM 4698 C CA . ILE B 1 142 ? 27.128 49.583 50.273 1.00 17.39 145 ILE B CA 1
ATOM 4699 C C . ILE B 1 142 ? 28.426 49.858 49.524 1.00 17.95 145 ILE B C 1
ATOM 4700 O O . ILE B 1 142 ? 29.408 49.173 49.738 1.00 19.13 145 ILE B O 1
ATOM 4705 N N . ALA B 1 143 ? 28.396 50.852 48.639 1.00 18.08 146 ALA B N 1
ATOM 4706 C CA . ALA B 1 143 ? 29.533 51.257 47.825 1.00 17.37 146 ALA B CA 1
ATOM 4707 C C . ALA B 1 143 ? 30.717 51.558 48.719 1.00 17.84 146 ALA B C 1
ATOM 4708 O O . ALA B 1 143 ? 31.848 51.206 48.417 1.00 17.43 146 ALA B O 1
ATOM 4710 N N . PHE B 1 144 ? 30.435 52.223 49.835 1.00 18.30 147 PHE B N 1
ATOM 4711 C CA . PHE B 1 144 ? 31.461 52.691 50.725 1.00 17.49 147 PHE B CA 1
ATOM 4712 C C . PHE B 1 144 ? 32.140 51.509 51.439 1.00 18.36 147 PHE B C 1
ATOM 4713 O O . PHE B 1 144 ? 33.369 51.491 51.617 1.00 19.14 147 PHE B O 1
ATOM 4721 N N . ARG B 1 145 ? 31.351 50.543 51.893 1.00 19.21 148 ARG B N 1
ATOM 4722 C CA . ARG B 1 145 ? 31.931 49.322 52.435 1.00 19.85 148 ARG B CA 1
ATOM 4723 C C . ARG B 1 145 ? 32.777 48.587 51.377 1.00 20.64 148 ARG B C 1
ATOM 4724 O O . ARG B 1 145 ? 33.829 48.044 51.686 1.00 21.14 148 ARG B O 1
ATOM 4732 N N . THR B 1 146 ? 32.295 48.562 50.137 1.00 20.91 149 THR B N 1
ATOM 4733 C CA . THR B 1 146 ? 33.026 47.920 49.060 1.00 21.65 149 THR B CA 1
ATOM 4734 C C . THR B 1 146 ? 34.432 48.467 48.869 1.00 21.93 149 THR B C 1
ATOM 4735 O O . THR B 1 146 ? 35.352 47.713 48.751 1.00 23.71 149 THR B O 1
ATOM 4739 N N . LYS B 1 147 ? 34.569 49.787 48.890 1.00 21.28 150 LYS B N 1
ATOM 4740 C CA . LYS B 1 147 ? 35.812 50.460 48.689 1.00 20.57 150 LYS B CA 1
ATOM 4741 C C . LYS B 1 147 ? 36.703 50.531 49.929 1.00 20.56 150 LYS B C 1
ATOM 4742 O O . LYS B 1 147 ? 37.905 50.363 49.814 1.00 21.56 150 LYS B O 1
ATOM 4748 N N . TYR B 1 148 ? 36.121 50.808 51.097 1.00 20.01 151 TYR B N 1
ATOM 4749 C CA . TYR B 1 148 ? 36.916 51.163 52.263 1.00 19.36 151 TYR B CA 1
ATOM 4750 C C . TYR B 1 148 ? 36.852 50.102 53.322 1.00 19.35 151 TYR B C 1
ATOM 4751 O O . TYR B 1 148 ? 37.434 50.277 54.382 1.00 18.65 151 TYR B O 1
ATOM 4760 N N . GLY B 1 149 ? 36.149 49.017 53.007 1.00 20.46 152 GLY B N 1
ATOM 4761 C CA . GLY B 1 149 ? 35.851 47.925 53.943 1.00 21.46 152 GLY B CA 1
ATOM 4762 C C . GLY B 1 149 ? 37.049 47.229 54.571 1.00 22.28 152 GLY B C 1
ATOM 4763 O O . GLY B 1 149 ? 36.948 46.744 55.679 1.00 22.10 152 GLY B O 1
ATOM 4764 N N . GLU B 1 150 ? 38.182 47.165 53.873 1.00 23.30 153 GLU B N 1
ATOM 4765 C CA . GLU B 1 150 ? 39.382 46.580 54.454 1.00 24.32 153 GLU B CA 1
ATOM 4766 C C . GLU B 1 150 ? 39.820 47.364 55.708 1.00 24.70 153 GLU B C 1
ATOM 4767 O O . GLU B 1 150 ? 40.588 46.862 56.536 1.00 24.98 153 GLU B O 1
ATOM 4773 N N . LEU B 1 151 ? 39.364 48.604 55.854 1.00 24.37 154 LEU B N 1
ATOM 4774 C CA . LEU B 1 151 ? 39.708 49.367 57.048 1.00 23.95 154 LEU B CA 1
ATOM 4775 C C . LEU B 1 151 ? 38.820 48.970 58.211 1.00 24.46 154 LEU B C 1
ATOM 4776 O O . LEU B 1 151 ? 39.080 49.354 59.330 1.00 24.39 154 LEU B O 1
ATOM 4781 N N . PHE B 1 152 ? 37.778 48.195 57.935 1.00 25.21 155 PHE B N 1
ATOM 4782 C CA . PHE B 1 152 ? 36.813 47.826 58.944 1.00 26.54 155 PHE B CA 1
ATOM 4783 C C . PHE B 1 152 ? 37.141 46.460 59.569 1.00 27.80 155 PHE B C 1
ATOM 4784 O O . PHE B 1 152 ? 37.195 45.416 58.891 1.00 27.74 155 PHE B O 1
ATOM 4792 N N . ASP B 1 153 ? 37.366 46.494 60.876 1.00 28.88 156 ASP B N 1
ATOM 4793 C CA . ASP B 1 153 ? 37.533 45.296 61.664 1.00 29.48 156 ASP B CA 1
ATOM 4794 C C . ASP B 1 153 ? 36.143 44.890 62.136 1.00 29.26 156 ASP B C 1
ATOM 4795 O O . ASP B 1 153 ? 35.526 45.605 62.903 1.00 29.14 156 ASP B O 1
ATOM 4800 N N . THR B 1 154 ? 35.657 43.747 61.673 1.00 29.81 157 THR B N 1
ATOM 4801 C CA . THR B 1 154 ? 34.325 43.251 62.021 1.00 31.25 157 THR B CA 1
ATOM 4802 C C . THR B 1 154 ? 34.184 42.824 63.480 1.00 32.11 157 THR B C 1
ATOM 4803 O O . THR B 1 154 ? 33.068 42.550 63.956 1.00 32.28 157 THR B O 1
ATOM 4807 N N . ASN B 1 155 ? 35.307 42.747 64.190 1.00 32.90 158 ASN B N 1
ATOM 4808 C CA . ASN B 1 155 ? 35.252 42.557 65.631 1.00 33.48 158 ASN B CA 1
ATOM 4809 C C . ASN B 1 155 ? 34.934 43.867 66.364 1.00 32.77 158 ASN B C 1
ATOM 4810 O O . ASN B 1 155 ? 34.756 43.890 67.602 1.00 33.03 158 ASN B O 1
ATOM 4815 N N . ASP B 1 156 ? 34.855 44.959 65.604 1.00 31.50 159 ASP B N 1
ATOM 4816 C CA . ASP B 1 156 ? 34.573 46.252 66.202 1.00 31.01 159 ASP B CA 1
ATOM 4817 C C . ASP B 1 156 ? 33.173 46.754 65.883 1.00 29.93 159 ASP B C 1
ATOM 4818 O O . ASP B 1 156 ? 32.619 46.470 64.820 1.00 29.59 159 ASP B O 1
ATOM 4823 N N . THR B 1 157 ? 32.598 47.489 66.830 1.00 28.78 160 THR B N 1
ATOM 4824 C CA . THR B 1 1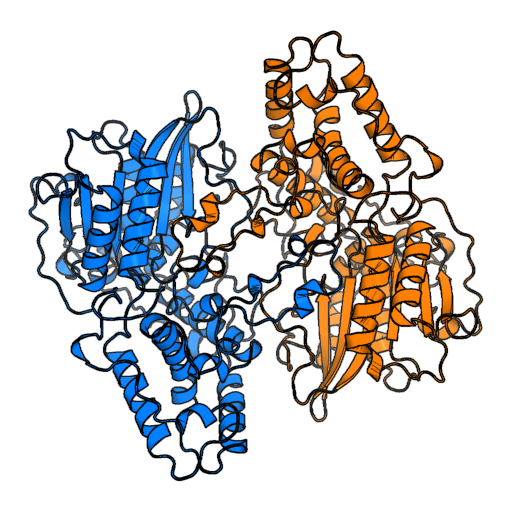57 ? 31.413 48.262 66.571 1.00 27.73 160 THR B CA 1
ATOM 4825 C C . THR B 1 157 ? 31.746 49.373 65.571 1.00 26.73 160 THR B C 1
ATOM 4826 O O . THR B 1 157 ? 32.820 49.996 65.651 1.00 27.27 160 THR B O 1
ATOM 4830 N N . LEU B 1 158 ? 30.858 49.579 64.603 1.00 24.22 161 LEU B N 1
ATOM 4831 C CA . LEU B 1 158 ? 30.987 50.738 63.744 1.00 22.42 161 LEU B CA 1
ATOM 4832 C C . LEU B 1 158 ? 30.355 51.931 64.443 1.00 21.65 161 LEU B C 1
ATOM 4833 O O . LEU B 1 158 ? 29.176 51.891 64.750 1.00 21.79 161 LEU B O 1
ATOM 4838 N N . PRO B 1 159 ? 31.119 52.982 64.726 1.00 21.65 162 PRO B N 1
ATOM 4839 C CA . PRO B 1 159 ? 30.508 54.216 65.229 1.00 21.83 162 PRO B CA 1
ATOM 4840 C C . PRO B 1 159 ? 29.990 55.045 64.056 1.00 22.74 162 PRO B C 1
ATOM 4841 O O . PRO B 1 159 ? 30.652 55.128 62.988 1.00 22.42 162 PRO B O 1
ATOM 4845 N N . VAL B 1 160 ? 28.807 55.632 64.259 1.00 22.75 163 VAL B N 1
ATOM 4846 C CA . VAL B 1 160 ? 28.179 56.531 63.302 1.00 22.49 163 VAL B CA 1
ATOM 4847 C C . VAL B 1 160 ? 27.927 57.828 64.063 1.00 23.11 163 VAL B C 1
ATOM 4848 O O . VAL B 1 160 ? 27.533 57.815 65.257 1.00 23.75 163 VAL B O 1
ATOM 4852 N N . PHE B 1 161 ? 28.203 58.931 63.381 1.00 22.69 164 PHE B N 1
ATOM 4853 C CA . PHE B 1 161 ? 28.024 60.245 63.927 1.00 22.66 164 PHE B CA 1
ATOM 4854 C C . PHE B 1 161 ? 26.986 61.018 63.095 1.00 22.96 164 PHE B C 1
ATOM 4855 O O . PHE B 1 161 ? 27.128 61.198 61.887 1.00 23.05 164 PHE B O 1
ATOM 4863 N N . THR B 1 162 ? 25.946 61.480 63.774 1.00 22.30 165 THR B N 1
ATOM 4864 C CA . THR B 1 162 ? 24.867 62.125 63.092 1.00 22.46 165 THR B CA 1
ATOM 4865 C C . THR B 1 162 ? 24.293 63.240 63.950 1.00 22.75 165 THR B C 1
ATOM 4866 O O . THR B 1 162 ? 24.234 63.120 65.178 1.00 22.90 165 THR B O 1
ATOM 4870 N N . SER B 1 163 ? 23.880 64.327 63.307 1.00 22.44 166 SER B N 1
ATOM 4871 C CA . SER B 1 163 ? 23.080 65.327 63.993 1.00 22.13 166 SER B CA 1
ATOM 4872 C C . SER B 1 163 ? 21.687 64.727 64.255 1.00 22.14 166 SER B C 1
ATOM 4873 O O . SER B 1 163 ? 21.340 63.655 63.732 1.00 21.80 166 SER B O 1
ATOM 4876 N N . ASN B 1 164 ? 20.896 65.410 65.078 1.00 21.91 167 ASN B N 1
ATOM 4877 C CA . ASN B 1 164 ? 19.590 64.878 65.483 1.00 20.88 167 ASN B CA 1
ATOM 4878 C C . ASN B 1 164 ? 18.450 65.280 64.543 1.00 20.75 167 ASN B C 1
ATOM 4879 O O . ASN B 1 164 ? 17.272 64.970 64.793 1.00 20.81 167 ASN B O 1
ATOM 4884 N N . SER B 1 165 ? 18.796 65.962 63.461 1.00 20.08 168 SER B N 1
ATOM 4885 C CA . SER B 1 165 ? 17.835 66.101 62.377 1.00 20.98 168 SER B CA 1
ATOM 4886 C C . SER B 1 165 ? 17.326 64.712 61.970 1.00 21.24 168 SER B C 1
ATOM 4887 O O . SER B 1 165 ? 18.116 63.817 61.662 1.00 22.08 168 SER B O 1
ATOM 4890 N N . GLY B 1 166 ? 16.015 64.509 62.006 1.00 21.08 169 GLY B N 1
ATOM 4891 C CA . GLY B 1 166 ? 15.460 63.201 61.713 1.00 20.44 169 GLY B CA 1
ATOM 4892 C C . GLY B 1 166 ? 15.928 62.647 60.371 1.00 20.39 169 GLY B C 1
ATOM 4893 O O . GLY B 1 166 ? 16.191 61.450 60.244 1.00 20.22 169 GLY B O 1
ATOM 4894 N N . ARG B 1 167 ? 16.003 63.513 59.362 1.00 19.90 170 ARG B N 1
ATOM 4895 C CA . ARG B 1 167 ? 16.374 63.077 58.014 1.00 19.42 170 ARG B CA 1
ATOM 4896 C C . ARG B 1 167 ? 17.887 62.809 57.915 1.00 19.36 170 ARG B C 1
ATOM 4897 O O . ARG B 1 167 ? 18.318 61.917 57.188 1.00 19.05 170 ARG B O 1
ATOM 4905 N N . VAL B 1 168 ? 18.675 63.576 58.660 1.00 18.29 171 VAL B N 1
ATOM 4906 C CA . VAL B 1 168 ? 20.099 63.320 58.717 1.00 18.66 171 VAL B CA 1
ATOM 4907 C C . VAL B 1 168 ? 20.299 61.978 59.451 1.00 19.31 171 VAL B C 1
ATOM 4908 O O . VAL B 1 168 ? 20.972 61.078 58.961 1.00 19.77 171 VAL B O 1
ATOM 4912 N N . TYR B 1 169 ? 19.655 61.837 60.603 1.00 19.27 172 TYR B N 1
ATOM 4913 C CA . TYR B 1 169 ? 19.696 60.599 61.352 1.00 18.76 172 TYR B CA 1
ATOM 4914 C C . TYR B 1 169 ? 19.302 59.398 60.477 1.00 18.70 172 TYR B C 1
ATOM 4915 O O . TYR B 1 169 ? 19.950 58.339 60.516 1.00 18.46 172 TYR B O 1
ATOM 4924 N N . GLN B 1 170 ? 18.230 59.547 59.701 1.00 17.71 173 GLN B N 1
ATOM 4925 C CA . GLN B 1 170 ? 17.731 58.402 58.961 1.00 17.43 173 GLN B CA 1
ATOM 4926 C C . GLN B 1 170 ? 18.705 58.040 57.816 1.00 17.18 173 GLN B C 1
ATOM 4927 O O . GLN B 1 170 ? 18.898 56.888 57.480 1.00 16.48 173 GLN B O 1
ATOM 4933 N N . THR B 1 171 ? 19.295 59.069 57.228 1.00 17.74 174 THR B N 1
ATOM 4934 C CA . THR B 1 171 ? 20.390 58.907 56.300 1.00 17.64 174 THR B CA 1
ATOM 4935 C C . THR B 1 171 ? 21.508 58.089 56.919 1.00 18.31 174 THR B C 1
ATOM 4936 O O . THR B 1 171 ? 21.902 57.070 56.348 1.00 18.72 174 THR B O 1
ATOM 4940 N N . SER B 1 172 ? 22.025 58.540 58.061 1.00 18.54 175 SER B N 1
ATOM 4941 C CA . SER B 1 172 ? 23.112 57.842 58.730 1.00 19.53 175 SER B CA 1
ATOM 4942 C C . SER B 1 172 ? 22.745 56.359 58.885 1.00 19.78 175 SER B C 1
ATOM 4943 O O . SER B 1 172 ? 23.558 55.507 58.656 1.00 20.80 175 SER B O 1
ATOM 4946 N N . GLN B 1 173 ? 21.488 56.067 59.208 1.00 20.53 176 GLN B N 1
ATOM 4947 C CA . GLN B 1 173 ? 21.032 54.698 59.449 1.00 20.43 176 GLN B CA 1
ATOM 4948 C C . GLN B 1 173 ? 20.943 53.852 58.206 1.00 20.30 176 GLN B C 1
ATOM 4949 O O . GLN B 1 173 ? 21.346 52.667 58.216 1.00 21.17 176 GLN B O 1
ATOM 4955 N N . TYR B 1 174 ? 20.387 54.421 57.147 1.00 19.19 177 TYR B N 1
ATOM 4956 C CA . TYR B 1 174 ? 20.356 53.713 55.880 1.00 19.26 177 TYR B CA 1
ATOM 4957 C C . TYR B 1 174 ? 21.757 53.530 55.350 1.00 18.82 177 TYR B C 1
ATOM 4958 O O . TYR B 1 174 ? 22.060 52.505 54.787 1.00 19.21 177 TYR B O 1
ATOM 4967 N N . PHE B 1 175 ? 22.612 54.525 55.552 1.00 18.50 178 PHE B N 1
ATOM 4968 C CA . PHE B 1 175 ? 23.990 54.374 55.175 1.00 19.37 178 PHE B CA 1
ATOM 4969 C C . PHE B 1 175 ? 24.625 53.198 55.922 1.00 19.53 178 PHE B C 1
ATOM 4970 O O . PHE B 1 175 ? 25.219 52.332 55.304 1.00 19.55 178 PHE B O 1
ATOM 4978 N N . ALA B 1 176 ? 24.467 53.169 57.245 1.00 19.91 179 ALA B N 1
ATOM 4979 C CA . ALA B 1 176 ? 25.093 52.147 58.080 1.00 20.00 179 ALA B CA 1
ATOM 4980 C C . ALA B 1 176 ? 24.552 50.764 57.733 1.00 20.02 179 ALA B C 1
ATOM 4981 O O . ALA B 1 176 ? 25.287 49.798 57.718 1.00 20.22 179 ALA B O 1
ATOM 4983 N N . ARG B 1 177 ? 23.274 50.687 57.381 1.00 20.07 180 ARG B N 1
ATOM 4984 C CA . ARG B 1 177 ? 22.690 49.425 56.977 1.00 18.91 180 ARG B CA 1
ATOM 4985 C C . ARG B 1 177 ? 23.244 48.934 55.648 1.00 19.17 180 ARG B C 1
ATOM 4986 O O . ARG B 1 177 ? 23.482 47.738 55.497 1.00 19.07 180 ARG B O 1
ATOM 4994 N N . GLY B 1 178 ? 23.444 49.855 54.694 1.00 18.40 181 GLY B N 1
ATOM 4995 C CA . GLY B 1 178 ? 24.142 49.530 53.471 1.00 17.69 181 GLY B CA 1
ATOM 4996 C C . GLY B 1 178 ? 25.553 49.015 53.732 1.00 17.72 181 GLY B C 1
ATOM 4997 O O . GLY B 1 178 ? 25.982 48.018 53.156 1.00 16.63 181 GLY B O 1
ATOM 4998 N N . PHE B 1 179 ? 26.276 49.722 54.605 1.00 17.97 182 PHE B N 1
ATOM 4999 C CA . PHE B 1 179 ? 27.650 49.408 54.932 1.00 17.53 182 PHE B CA 1
ATOM 5000 C C . PHE B 1 179 ? 27.778 48.031 55.606 1.00 18.14 182 PHE B C 1
ATOM 5001 O O . PHE B 1 179 ? 28.632 47.222 55.220 1.00 18.08 182 PHE B O 1
ATOM 5009 N N . MET B 1 180 ? 26.905 47.765 56.583 1.00 18.41 183 MET B N 1
ATOM 5010 C CA . MET B 1 180 ? 26.979 46.574 57.421 1.00 19.43 183 MET B CA 1
ATOM 5011 C C . MET B 1 180 ? 26.291 45.330 56.846 1.00 20.61 183 MET B C 1
ATOM 5012 O O . MET B 1 180 ? 26.589 44.180 57.250 1.00 20.12 183 MET B O 1
ATOM 5017 N N . GLY B 1 181 ? 25.353 45.560 55.930 1.00 20.94 184 GLY B N 1
ATOM 5018 C CA . GLY B 1 181 ? 24.624 44.477 55.320 1.00 21.95 184 GLY B CA 1
ATOM 5019 C C . GLY B 1 181 ? 23.948 43.645 56.393 1.00 23.22 184 GLY B C 1
ATOM 5020 O O . GLY B 1 181 ? 23.389 44.181 57.386 1.00 22.97 184 GLY B O 1
ATOM 5021 N N . ASP B 1 182 ? 23.994 42.330 56.212 1.00 23.81 185 ASP B N 1
ATOM 5022 C CA . ASP B 1 182 ? 23.332 41.441 57.151 1.00 24.84 185 ASP B CA 1
ATOM 5023 C C . ASP B 1 182 ? 24.030 41.331 58.510 1.00 24.84 185 ASP B C 1
ATOM 5024 O O . ASP B 1 182 ? 23.572 40.602 59.393 1.00 25.63 185 ASP B O 1
ATOM 5029 N N . ASP B 1 183 ? 25.108 42.080 58.691 1.00 24.59 186 ASP B N 1
ATOM 5030 C CA . ASP B 1 183 ? 25.737 42.228 60.006 1.00 24.78 186 ASP B CA 1
ATOM 5031 C C . ASP B 1 183 ? 25.214 43.417 60.786 1.00 24.05 186 ASP B C 1
ATOM 5032 O O . ASP B 1 183 ? 25.652 43.605 61.896 1.00 23.23 186 ASP B O 1
ATOM 5037 N N . PHE B 1 184 ? 24.372 44.261 60.173 1.00 24.12 187 PHE B N 1
ATOM 5038 C CA . PHE B 1 184 ? 23.771 45.401 60.878 1.00 24.84 187 PHE B CA 1
ATOM 5039 C C . PHE B 1 184 ? 22.855 44.933 62.008 1.00 25.83 187 PHE B C 1
ATOM 5040 O O . PHE B 1 184 ? 22.009 44.085 61.822 1.00 26.51 187 PHE B O 1
ATOM 5048 N N . SER B 1 185 ? 23.072 45.483 63.187 1.00 27.88 188 SER B N 1
ATOM 5049 C CA . SER B 1 185 ? 22.266 45.200 64.374 1.00 29.40 188 SER B CA 1
ATOM 5050 C C . SER B 1 185 ? 22.596 46.317 65.361 1.00 30.85 188 SER B C 1
ATOM 5051 O O . SER B 1 185 ? 23.462 47.169 65.068 1.00 30.08 188 SER B O 1
ATOM 5054 N N . ASN B 1 186 ? 21.915 46.293 66.513 1.00 33.24 189 ASN B N 1
ATOM 5055 C CA . ASN B 1 186 ? 22.104 47.272 67.593 1.00 35.97 189 ASN B CA 1
ATOM 5056 C C . ASN B 1 186 ? 23.484 47.146 68.221 1.00 35.70 189 ASN B C 1
ATOM 5057 O O . ASN B 1 186 ? 23.963 48.087 68.851 1.00 36.79 189 ASN B O 1
ATOM 5062 N N . ASP B 1 187 ? 24.137 45.999 68.017 1.00 35.40 190 ASP B N 1
ATOM 5063 C CA . ASP B 1 187 ? 25.444 45.738 68.594 1.00 35.08 190 ASP B CA 1
ATOM 5064 C C . ASP B 1 187 ? 26.607 46.012 67.671 1.00 33.46 190 ASP B C 1
ATOM 5065 O O . ASP B 1 187 ? 27.684 46.326 68.133 1.00 33.77 190 ASP B O 1
ATOM 5070 N N . THR B 1 188 ? 26.425 45.881 66.370 1.00 31.66 191 THR B N 1
ATOM 5071 C CA . THR B 1 188 ? 27.587 46.083 65.484 1.00 29.43 191 THR B CA 1
ATOM 5072 C C . THR B 1 188 ? 27.731 47.538 65.066 1.00 28.38 191 THR B C 1
ATOM 5073 O O . THR B 1 188 ? 28.743 47.929 64.471 1.00 27.95 191 THR B O 1
ATOM 5077 N N . VAL B 1 189 ? 26.706 48.335 65.378 1.00 27.48 192 VAL B N 1
ATOM 5078 C CA . VAL B 1 189 ? 26.679 49.737 65.015 1.00 26.44 192 VAL B CA 1
ATOM 5079 C C . VAL B 1 189 ? 26.243 50.574 66.192 1.00 25.93 192 VAL B C 1
ATOM 5080 O O . VAL B 1 189 ? 25.203 50.325 66.762 1.00 25.47 192 VAL B O 1
ATOM 5084 N N . LYS B 1 190 ? 27.054 51.565 66.542 1.00 26.01 193 LYS B N 1
ATOM 5085 C CA . LYS B 1 190 ? 26.691 52.521 67.540 1.00 26.32 193 LYS B CA 1
ATOM 5086 C C . LYS B 1 190 ? 26.581 53.921 66.915 1.00 25.52 193 LYS B C 1
ATOM 5087 O O . LYS B 1 190 ? 27.553 54.499 66.421 1.00 23.69 193 LYS B O 1
ATOM 5093 N N . THR B 1 191 ? 25.367 54.452 66.961 1.00 25.18 194 THR B N 1
ATOM 5094 C CA . THR B 1 191 ? 25.075 55.755 66.388 1.00 25.19 194 THR B CA 1
ATOM 5095 C C . THR B 1 191 ? 25.123 56.786 67.492 1.00 25.20 194 THR B C 1
ATOM 5096 O O . THR B 1 191 ? 24.472 56.636 68.509 1.00 24.71 194 THR B O 1
ATOM 5100 N N . ASN B 1 192 ? 25.939 57.813 67.277 1.00 25.85 195 ASN B N 1
ATOM 5101 C CA . ASN B 1 192 ? 26.055 58.928 68.173 1.00 25.81 195 ASN B CA 1
ATOM 5102 C C . ASN B 1 192 ? 25.316 60.109 67.572 1.00 26.19 195 ASN B C 1
ATOM 5103 O O . ASN B 1 192 ? 25.730 60.660 66.562 1.00 26.23 195 ASN B O 1
ATOM 5108 N N . ILE B 1 193 ? 24.192 60.460 68.204 1.00 26.44 196 ILE B N 1
ATOM 5109 C CA . ILE B 1 193 ? 23.297 61.497 67.731 1.00 25.47 196 ILE B CA 1
ATOM 5110 C C . ILE B 1 193 ? 23.704 62.765 68.432 1.00 25.65 196 ILE B C 1
ATOM 5111 O O . ILE B 1 193 ? 23.463 62.932 69.629 1.00 24.43 196 ILE B O 1
ATOM 5116 N N . ILE B 1 194 ? 24.330 63.642 67.650 1.00 25.61 197 ILE B N 1
ATOM 5117 C CA . ILE B 1 194 ? 24.929 64.866 68.125 1.00 25.48 197 ILE B CA 1
ATOM 5118 C C . ILE B 1 194 ? 23.947 66.035 67.971 1.00 26.21 197 ILE B C 1
ATOM 5119 O O . ILE B 1 194 ? 23.659 66.495 66.850 1.00 26.11 197 ILE B O 1
ATOM 5124 N N . SER B 1 195 ? 23.464 66.515 69.116 1.00 25.75 198 SER B N 1
ATOM 5125 C CA . SER B 1 195 ? 22.476 67.555 69.155 1.00 26.03 198 SER B CA 1
ATOM 5126 C C . SER B 1 195 ? 22.885 68.800 68.390 1.00 25.99 198 SER B C 1
ATOM 5127 O O . SER B 1 195 ? 24.037 69.266 68.453 1.00 25.58 198 SER B O 1
ATOM 5130 N N . GLU B 1 196 ? 21.905 69.313 67.659 1.00 26.22 199 GLU B N 1
ATOM 5131 C CA . GLU B 1 196 ? 22.011 70.603 67.001 1.00 27.41 199 GLU B CA 1
ATOM 5132 C C . GLU B 1 196 ? 21.814 71.839 67.898 1.00 27.12 199 GLU B C 1
ATOM 5133 O O . GLU B 1 196 ? 21.942 72.961 67.422 1.00 27.65 199 GLU B O 1
ATOM 5139 N N . ASP B 1 197 ? 21.498 71.658 69.169 1.00 26.94 200 ASP B N 1
ATOM 5140 C CA . ASP B 1 197 ? 21.412 72.818 70.086 1.00 26.97 200 ASP B CA 1
ATOM 5141 C C . ASP B 1 197 ? 22.666 73.645 70.057 1.00 26.60 200 ASP B C 1
ATOM 5142 O O . ASP B 1 197 ? 23.771 73.111 69.956 1.00 26.90 200 ASP B O 1
ATOM 5147 N N . ALA B 1 198 ? 22.487 74.954 70.154 1.00 26.87 201 ALA B N 1
ATOM 5148 C CA . ALA B 1 198 ? 23.582 75.902 70.276 1.00 27.55 201 ALA B CA 1
ATOM 5149 C C . ALA B 1 198 ? 24.557 75.583 71.409 1.00 28.09 201 ALA B C 1
ATOM 5150 O O . ALA B 1 198 ? 25.694 76.047 71.377 1.00 28.03 201 ALA B O 1
ATOM 5152 N N . ASP B 1 199 ? 24.099 74.837 72.420 1.00 28.52 202 ASP B N 1
ATOM 5153 C CA . ASP B 1 199 ? 24.923 74.587 73.603 1.00 30.17 202 ASP B CA 1
ATOM 5154 C C . ASP B 1 199 ? 25.959 73.494 73.411 1.00 29.87 202 ASP B C 1
ATOM 5155 O O . ASP B 1 199 ? 26.751 73.216 74.308 1.00 30.39 202 ASP B O 1
ATOM 5160 N N . MET B 1 200 ? 25.943 72.877 72.235 1.00 29.37 203 MET B N 1
ATOM 5161 C CA . MET B 1 200 ? 26.999 71.956 71.860 1.00 28.41 203 MET B CA 1
ATOM 5162 C C . MET B 1 200 ? 28.278 72.684 71.461 1.00 27.14 203 MET B C 1
ATOM 5163 O O . MET B 1 200 ? 29.339 72.074 71.440 1.00 27.31 203 MET B O 1
ATOM 5168 N N . GLY B 1 201 ? 28.184 73.975 71.173 1.00 25.79 204 GLY B N 1
ATOM 5169 C CA . GLY B 1 201 ? 29.337 74.747 70.774 1.00 25.76 204 GLY B CA 1
ATOM 5170 C C . GLY B 1 201 ? 30.009 74.094 69.574 1.00 26.50 204 GLY B C 1
ATOM 5171 O O . GLY B 1 201 ? 29.327 73.672 68.634 1.00 26.15 204 GLY B O 1
ATOM 5172 N N . ALA B 1 202 ? 31.336 73.984 69.615 1.00 25.99 205 ALA B N 1
ATOM 5173 C CA . ALA B 1 202 ? 32.076 73.426 68.501 1.00 25.96 205 ALA B CA 1
ATOM 5174 C C . ALA B 1 202 ? 32.009 71.905 68.532 1.00 25.86 205 ALA B C 1
ATOM 5175 O O . ALA B 1 202 ? 32.386 71.253 67.583 1.00 26.43 205 ALA B O 1
ATOM 5177 N N . ASN B 1 203 ? 31.505 71.352 69.630 1.00 25.30 206 ASN B N 1
ATOM 5178 C CA . ASN B 1 203 ? 31.356 69.923 69.760 1.00 24.73 206 ASN B CA 1
ATOM 5179 C C . ASN B 1 203 ? 30.075 69.459 69.097 1.00 25.24 206 ASN B C 1
ATOM 5180 O O . ASN B 1 203 ? 29.082 69.042 69.743 1.00 25.95 206 ASN B O 1
ATOM 5185 N N . SER B 1 204 ? 30.113 69.517 67.774 1.00 24.90 207 SER B N 1
ATOM 5186 C CA . SER B 1 204 ? 28.897 69.506 67.001 1.00 23.45 207 SER B CA 1
ATOM 5187 C C . SER B 1 204 ? 29.152 69.108 65.561 1.00 21.95 207 SER B C 1
ATOM 5188 O O . SER B 1 204 ? 30.201 69.404 65.015 1.00 20.59 207 SER B O 1
ATOM 5191 N N . LEU B 1 205 ? 28.147 68.483 64.951 1.00 21.61 208 LEU B N 1
ATOM 5192 C CA . LEU B 1 205 ? 28.104 68.312 63.499 1.00 21.45 208 LEU B CA 1
ATOM 5193 C C . LEU B 1 205 ? 27.428 69.496 62.783 1.00 21.77 208 LEU B C 1
ATOM 5194 O O . LEU B 1 205 ? 27.316 69.511 61.568 1.00 20.70 208 LEU B O 1
ATOM 5199 N N . THR B 1 206 ? 26.971 70.466 63.578 1.00 22.61 209 THR B N 1
ATOM 5200 C CA . THR B 1 206 ? 26.377 71.697 63.111 1.00 22.69 209 THR B CA 1
ATOM 5201 C C . THR B 1 206 ? 26.905 72.790 63.996 1.00 23.25 209 THR B C 1
ATOM 5202 O O . THR B 1 206 ? 26.105 73.411 64.697 1.00 23.14 209 THR B O 1
ATOM 5206 N N . PRO B 1 207 ? 28.227 73.047 63.970 1.00 23.61 210 PRO B N 1
ATOM 5207 C CA . PRO B 1 207 ? 28.842 74.056 64.834 1.00 22.99 210 PRO B CA 1
ATOM 5208 C C . PRO B 1 207 ? 28.338 75.471 64.560 1.00 24.25 210 PRO B C 1
ATOM 5209 O O . PRO B 1 207 ? 28.576 76.398 65.379 1.00 24.67 210 PRO B O 1
ATOM 5213 N N . ARG B 1 208 ? 27.643 75.669 63.444 1.00 24.05 211 ARG B N 1
ATOM 5214 C CA . ARG B 1 208 ? 27.118 77.015 63.156 1.00 24.72 211 ARG B CA 1
ATOM 5215 C C . ARG B 1 208 ? 26.027 77.356 64.187 1.00 25.17 211 ARG B C 1
ATOM 5216 O O . ARG B 1 208 ? 25.776 78.523 64.460 1.00 25.95 211 ARG B O 1
ATOM 5224 N N . ASP B 1 209 ? 25.378 76.323 64.723 1.00 25.03 212 ASP B N 1
ATOM 5225 C CA . ASP B 1 209 ? 24.273 76.488 65.650 1.00 25.25 212 ASP B CA 1
ATOM 5226 C C . ASP B 1 209 ? 24.728 77.102 66.950 1.00 26.10 212 ASP B C 1
ATOM 5227 O O . ASP B 1 209 ? 23.947 77.764 67.623 1.00 27.80 212 ASP B O 1
ATOM 5232 N N . GLY B 1 210 ? 25.978 76.850 67.322 1.00 25.99 213 GLY B N 1
ATOM 5233 C CA . GLY B 1 210 ? 26.561 77.415 68.517 1.00 26.14 213 GLY B CA 1
ATOM 5234 C C . GLY B 1 210 ? 27.315 78.688 68.236 1.00 26.51 213 GLY B C 1
ATOM 5235 O O . GLY B 1 210 ? 27.870 79.295 69.146 1.00 27.82 213 GLY B O 1
ATOM 5236 N N . CYS B 1 211 ? 27.362 79.105 66.984 1.00 26.76 214 CYS B N 1
ATOM 5237 C CA . CYS B 1 211 ? 28.086 80.307 66.659 1.00 27.00 214 CYS B CA 1
ATOM 5238 C C . CYS B 1 211 ? 27.131 81.456 66.624 1.00 27.42 214 CYS B C 1
ATOM 5239 O O . CYS B 1 211 ? 26.509 81.723 65.575 1.00 29.07 214 CYS B O 1
ATOM 5242 N N . PHE B 1 212 ? 27.030 82.157 67.742 1.00 26.27 215 PHE B N 1
ATOM 5243 C CA . PHE B 1 212 ? 26.069 83.239 67.856 1.00 25.78 215 PHE B CA 1
ATOM 5244 C C . PHE B 1 212 ? 26.370 84.430 66.982 1.00 25.58 215 PHE B C 1
ATOM 5245 O O . PHE B 1 212 ? 25.455 85.055 66.468 1.00 26.57 215 PHE B O 1
ATOM 5253 N N . ASN B 1 213 ? 27.636 84.723 66.785 1.00 25.36 216 ASN B N 1
ATOM 5254 C CA . ASN B 1 213 ? 28.024 85.859 65.953 1.00 25.92 216 ASN B CA 1
ATOM 5255 C C . ASN B 1 213 ? 27.949 85.670 64.453 1.00 25.36 216 ASN B C 1
ATOM 5256 O O . ASN B 1 213 ? 28.165 86.602 63.694 1.00 25.42 216 ASN B O 1
ATOM 5261 N N . TYR B 1 214 ? 27.654 84.452 64.029 1.00 25.52 217 TYR B N 1
ATOM 5262 C CA . TYR B 1 214 ? 27.515 84.160 62.641 1.00 24.98 217 TYR B CA 1
ATOM 5263 C C . TYR B 1 214 ? 26.163 84.647 62.185 1.00 24.96 217 TYR B C 1
ATOM 5264 O O . TYR B 1 214 ? 25.109 84.220 62.679 1.00 25.61 217 TYR B O 1
ATOM 5273 N N . ASN B 1 215 ? 26.185 85.539 61.223 1.00 25.53 218 ASN B N 1
ATOM 5274 C CA . ASN B 1 215 ? 24.948 85.943 60.604 1.00 26.53 218 ASN B CA 1
ATOM 5275 C C . ASN B 1 215 ? 24.937 85.455 59.158 1.00 26.06 218 ASN B C 1
ATOM 5276 O O . ASN B 1 215 ? 25.656 85.966 58.302 1.00 24.98 218 ASN B O 1
ATOM 5281 N N . GLU B 1 216 ? 24.095 84.462 58.907 1.00 27.36 219 GLU B N 1
ATOM 5282 C CA . GLU B 1 216 ? 23.993 83.893 57.583 1.00 29.77 219 GLU B CA 1
ATOM 5283 C C . GLU B 1 216 ? 23.489 84.955 56.585 1.00 30.64 219 GLU B C 1
ATOM 5284 O O . GLU B 1 216 ? 23.720 84.836 55.394 1.00 31.53 219 GLU B O 1
ATOM 5290 N N . ASN B 1 217 ? 22.849 86.014 57.086 1.00 31.22 220 ASN B N 1
ATOM 5291 C CA . ASN B 1 217 ? 22.322 87.075 56.220 1.00 31.51 220 ASN B CA 1
ATOM 5292 C C . ASN B 1 217 ? 23.178 88.336 56.182 1.00 32.25 220 ASN B C 1
ATOM 5293 O O . ASN B 1 217 ? 22.738 89.365 55.698 1.00 31.88 220 ASN B O 1
ATOM 5298 N N . ALA B 1 218 ? 24.409 88.251 56.672 1.00 33.69 221 ALA B N 1
ATOM 5299 C CA . ALA B 1 218 ? 25.339 89.359 56.598 1.00 35.50 221 ALA B CA 1
ATOM 5300 C C . ALA B 1 218 ? 25.477 89.994 55.201 1.00 37.64 221 ALA B C 1
ATOM 5301 O O . ALA B 1 218 ? 25.857 91.173 55.091 1.00 37.84 221 ALA B O 1
ATOM 5303 N N . ASN B 1 219 ? 25.172 89.224 54.145 1.00 39.86 222 ASN B N 1
ATOM 5304 C CA . ASN B 1 219 ? 25.358 89.677 52.756 1.00 41.62 222 ASN B CA 1
ATOM 5305 C C . ASN B 1 219 ? 24.132 89.584 51.846 1.00 42.95 222 ASN B C 1
ATOM 5306 O O . ASN B 1 219 ? 24.261 89.610 50.624 1.00 44.26 222 ASN B O 1
ATOM 5311 N N . THR B 1 220 ? 22.940 89.476 52.423 1.00 44.06 223 THR B N 1
ATOM 5312 C CA . THR B 1 220 ? 21.731 89.440 51.605 1.00 45.00 223 THR B CA 1
ATOM 5313 C C . THR B 1 220 ? 21.663 90.625 50.640 1.00 44.18 223 THR B C 1
ATOM 5314 O O . THR B 1 220 ? 21.222 90.470 49.520 1.00 45.28 223 THR B O 1
ATOM 5318 N N . ALA B 1 221 ? 22.115 91.796 51.052 1.00 42.99 224 ALA B N 1
ATOM 5319 C CA . ALA B 1 221 ? 22.052 92.937 50.161 1.00 42.13 224 ALA B CA 1
ATOM 5320 C C . ALA B 1 221 ? 22.740 92.685 48.821 1.00 41.06 224 ALA B C 1
ATOM 5321 O O . ALA B 1 221 ? 22.139 92.906 47.781 1.00 41.18 224 ALA B O 1
ATOM 5323 N N . ILE B 1 222 ? 24.001 92.262 48.837 1.00 39.78 225 ILE B N 1
ATOM 5324 C CA . ILE B 1 222 ? 24.750 92.132 47.591 1.00 38.69 225 ILE B CA 1
ATOM 5325 C C . ILE B 1 222 ? 24.075 91.069 46.700 1.00 37.18 225 ILE B C 1
ATOM 5326 O O . ILE B 1 222 ? 24.004 91.245 45.488 1.00 36.54 225 ILE B O 1
ATOM 5331 N N . VAL B 1 223 ? 23.547 90.013 47.329 1.00 35.47 226 VAL B N 1
ATOM 5332 C CA . VAL B 1 223 ? 22.947 88.897 46.621 1.00 34.50 226 VAL B CA 1
ATOM 5333 C C . VAL B 1 223 ? 21.702 89.360 45.864 1.00 34.68 226 VAL B C 1
ATOM 5334 O O . VAL B 1 223 ? 21.513 88.954 44.711 1.00 34.23 226 VAL B O 1
ATOM 5338 N N . ASP B 1 224 ? 20.892 90.227 46.495 1.00 34.72 227 ASP B N 1
ATOM 5339 C CA . ASP B 1 224 ? 19.689 90.838 45.872 1.00 35.39 227 ASP B CA 1
ATOM 5340 C C . ASP B 1 224 ? 19.949 91.712 44.663 1.00 34.71 227 ASP B C 1
ATOM 5341 O O . ASP B 1 224 ? 19.024 92.004 43.912 1.00 34.89 227 ASP B O 1
ATOM 5346 N N . GLU B 1 225 ? 21.191 92.141 44.460 1.00 34.39 228 GLU B N 1
ATOM 5347 C CA . GLU B 1 225 ? 21.517 92.893 43.251 1.00 34.65 228 GLU B CA 1
ATOM 5348 C C . GLU B 1 225 ? 21.606 92.042 41.974 1.00 33.22 228 GLU B C 1
ATOM 5349 O O . GLU B 1 225 ? 21.686 92.588 40.870 1.00 34.09 228 GLU B O 1
ATOM 5355 N N . TYR B 1 226 ? 21.662 90.723 42.116 1.00 30.73 229 TYR B N 1
ATOM 5356 C CA . TYR B 1 226 ? 21.787 89.856 40.956 1.00 28.19 229 TYR B CA 1
ATOM 5357 C C . TYR B 1 226 ? 20.476 89.923 40.210 1.00 28.13 229 TYR B C 1
ATOM 5358 O O . TYR B 1 226 ? 19.417 89.854 40.816 1.00 28.89 229 TYR B O 1
ATOM 5367 N N . THR B 1 227 ? 20.542 90.013 38.896 1.00 28.01 230 THR B N 1
ATOM 5368 C CA . THR B 1 227 ? 19.333 90.098 38.075 1.00 28.26 230 THR B CA 1
ATOM 5369 C C . THR B 1 227 ? 18.273 89.070 38.427 1.00 28.29 230 THR B C 1
ATOM 5370 O O . THR B 1 227 ? 18.583 87.911 38.696 1.00 28.68 230 THR B O 1
ATOM 5374 N N . THR B 1 228 ? 17.018 89.498 38.394 1.00 28.57 231 THR B N 1
ATOM 5375 C CA . THR B 1 228 ? 15.878 88.600 38.521 1.00 28.14 231 THR B CA 1
ATOM 5376 C C . THR B 1 228 ? 15.024 88.739 37.275 1.00 28.37 231 THR B C 1
ATOM 5377 O O . THR B 1 228 ? 13.924 88.201 37.222 1.00 29.11 231 THR B O 1
ATOM 5381 N N . GLU B 1 229 ? 15.522 89.472 36.286 1.00 28.34 232 GLU B N 1
ATOM 5382 C CA . GLU B 1 229 ? 14.797 89.689 35.044 1.00 29.28 232 GLU B CA 1
ATOM 5383 C C . GLU B 1 229 ? 14.344 88.384 34.350 1.00 28.45 232 GLU B C 1
ATOM 5384 O O . GLU B 1 229 ? 13.269 88.348 33.753 1.00 28.35 232 GLU B O 1
ATOM 5390 N N . TYR B 1 230 ? 15.129 87.306 34.444 1.00 26.93 233 TYR B N 1
ATOM 5391 C CA . TYR B 1 230 ? 14.710 86.040 33.841 1.00 25.02 233 TYR B CA 1
ATOM 5392 C C . TYR B 1 230 ? 13.407 85.581 34.454 1.00 24.20 233 TYR B C 1
ATOM 5393 O O . TYR B 1 230 ? 12.617 84.938 33.801 1.00 25.37 233 TYR B O 1
ATOM 5402 N N . LEU B 1 231 ? 13.159 85.929 35.704 1.00 24.62 234 LEU B N 1
ATOM 5403 C CA . LEU B 1 231 ? 11.888 85.557 36.342 1.00 24.72 234 LEU B CA 1
ATOM 5404 C C . LEU B 1 231 ? 10.711 86.267 35.699 1.00 24.96 234 LEU B C 1
ATOM 5405 O O . LEU B 1 231 ? 9.672 85.646 35.477 1.00 24.62 234 LEU B O 1
ATOM 5410 N N . THR B 1 232 ? 10.904 87.542 35.346 1.00 25.00 235 THR B N 1
ATOM 5411 C CA . THR B 1 232 ? 9.881 88.331 34.623 1.00 25.20 235 THR B CA 1
ATOM 5412 C C . THR B 1 232 ? 9.573 87.756 33.233 1.00 25.37 235 THR B C 1
ATOM 5413 O O . THR B 1 232 ? 8.403 87.510 32.888 1.00 24.15 235 THR B O 1
ATOM 5417 N N . LYS B 1 233 ? 10.633 87.517 32.451 1.00 26.21 236 LYS B N 1
ATOM 5418 C CA . LYS B 1 233 ? 10.496 86.912 31.119 1.00 27.15 236 LYS B CA 1
ATOM 5419 C C . LYS B 1 233 ? 9.734 85.599 31.188 1.00 25.54 236 LYS B C 1
ATOM 5420 O O . LYS B 1 233 ? 8.834 85.348 30.387 1.00 26.38 236 LYS B O 1
ATOM 5426 N N . ALA B 1 234 ? 10.064 84.769 32.160 1.00 24.10 237 ALA B N 1
ATOM 5427 C CA . ALA B 1 234 ? 9.379 83.512 32.292 1.00 23.43 237 ALA B CA 1
ATOM 5428 C C . ALA B 1 234 ? 7.920 83.725 32.697 1.00 23.30 237 ALA B C 1
ATOM 5429 O O . ALA B 1 234 ? 7.021 83.062 32.169 1.00 23.32 237 ALA B O 1
ATOM 5431 N N . LEU B 1 235 ? 7.685 84.649 33.628 1.00 23.18 238 LEU B N 1
ATOM 5432 C CA . LEU B 1 235 ? 6.339 84.936 34.079 1.00 24.20 238 LEU B CA 1
ATOM 5433 C C . LEU B 1 235 ? 5.512 85.415 32.883 1.00 24.97 238 LEU B C 1
ATOM 5434 O O . LEU B 1 235 ? 4.378 84.962 32.676 1.00 25.08 238 LEU B O 1
ATOM 5439 N N . ASN B 1 236 ? 6.098 86.326 32.105 1.00 26.00 239 ASN B N 1
ATOM 5440 C CA . ASN B 1 236 ? 5.468 86.863 30.919 1.00 27.22 239 ASN B CA 1
ATOM 5441 C C . ASN B 1 236 ? 5.154 85.796 29.889 1.00 28.16 239 ASN B C 1
ATOM 5442 O O . ASN B 1 236 ? 4.114 85.841 29.251 1.00 29.52 239 ASN B O 1
ATOM 5447 N N . ARG B 1 237 ? 6.023 84.810 29.746 1.00 28.29 240 ARG B N 1
ATOM 5448 C CA . ARG B 1 237 ? 5.752 83.739 28.804 1.00 28.46 240 ARG B CA 1
ATOM 5449 C C . ARG B 1 237 ? 4.560 82.919 29.289 1.00 28.96 240 ARG B C 1
ATOM 5450 O O . ARG B 1 237 ? 3.683 82.530 28.490 1.00 29.31 240 ARG B O 1
ATOM 5458 N N . PHE B 1 238 ? 4.507 82.660 30.592 1.00 29.09 241 PHE B N 1
ATOM 5459 C CA . PHE B 1 238 ? 3.365 81.937 31.159 1.00 29.46 241 PHE B CA 1
ATOM 5460 C C . PHE B 1 238 ? 2.043 82.689 30.938 1.00 30.41 241 PHE B C 1
ATOM 5461 O O . PHE B 1 238 ? 1.012 82.086 30.610 1.00 30.68 241 PHE B O 1
ATOM 5469 N N . LYS B 1 239 ? 2.075 83.999 31.173 1.00 31.22 242 LYS B N 1
ATOM 5470 C CA . LYS B 1 239 ? 0.913 84.858 30.978 1.00 31.96 242 LYS B CA 1
ATOM 5471 C C . LYS B 1 239 ? 0.486 84.910 29.518 1.00 32.65 242 LYS B C 1
ATOM 5472 O O . LYS B 1 239 ? -0.696 84.917 29.239 1.00 33.15 242 LYS B O 1
ATOM 5478 N N . ALA B 1 240 ? 1.451 84.932 28.591 1.00 33.47 243 ALA B N 1
ATOM 5479 C CA . ALA B 1 240 ? 1.134 84.985 27.166 1.00 33.74 243 ALA B CA 1
ATOM 5480 C C . ALA B 1 240 ? 0.286 83.782 26.771 1.00 34.24 243 ALA B C 1
ATOM 5481 O O . ALA B 1 240 ? -0.624 83.913 25.958 1.00 35.07 243 ALA B O 1
ATOM 5483 N N . SER B 1 241 ? 0.525 82.623 27.373 1.00 33.84 244 SER B N 1
ATOM 5484 C CA . SER B 1 241 ? -0.274 81.441 27.022 1.00 34.60 244 SER B CA 1
ATOM 5485 C C . SER B 1 241 ? -1.520 81.361 27.926 1.00 34.53 244 SER B C 1
ATOM 5486 O O . SER B 1 241 ? -2.470 80.599 27.658 1.00 34.95 244 SER B O 1
ATOM 5489 N N . ASN B 1 242 ? -1.511 82.156 28.996 1.00 34.00 245 ASN B N 1
ATOM 5490 C CA . ASN B 1 242 ? -2.554 82.069 30.025 1.00 34.37 245 ASN B CA 1
ATOM 5491 C C . ASN B 1 242 ? -2.923 83.457 30.483 1.00 34.37 245 ASN B C 1
ATOM 5492 O O . ASN B 1 242 ? -2.421 83.933 31.494 1.00 33.78 245 ASN B O 1
ATOM 5497 N N . PRO B 1 243 ? -3.817 84.102 29.746 1.00 35.24 246 PRO B N 1
ATOM 5498 C CA . PRO B 1 243 ? -4.136 85.515 30.029 1.00 35.33 246 PRO B CA 1
ATOM 5499 C C . PRO B 1 243 ? -4.882 85.605 31.366 1.00 34.79 246 PRO B C 1
ATOM 5500 O O . PRO B 1 243 ? -5.687 84.730 31.709 1.00 34.59 246 PRO B O 1
ATOM 5504 N N . GLY B 1 244 ? -4.543 86.606 32.149 1.00 34.89 247 GLY B N 1
ATOM 5505 C CA . GLY B 1 244 ? -5.143 86.768 33.456 1.00 36.04 247 GLY B CA 1
ATOM 5506 C C . GLY B 1 244 ? -4.426 86.016 34.563 1.00 36.94 247 GLY B C 1
ATOM 5507 O O . GLY B 1 244 ? -4.799 86.153 35.734 1.00 37.57 247 GLY B O 1
ATOM 5508 N N . LEU B 1 245 ? -3.403 85.228 34.213 1.00 36.98 248 LEU B N 1
ATOM 5509 C CA . LEU B 1 245 ? -2.725 84.388 35.195 1.00 37.05 248 LEU B CA 1
ATOM 5510 C C . LEU B 1 245 ? -2.125 85.262 36.279 1.00 36.88 248 LEU B C 1
ATOM 5511 O O . LEU B 1 245 ? -1.311 86.125 36.009 1.00 36.73 248 LEU B O 1
ATOM 5516 N N . ASN B 1 246 ? -2.563 85.036 37.508 1.00 37.23 249 ASN B N 1
ATOM 5517 C CA . ASN B 1 246 ? -2.152 85.869 38.623 1.00 37.60 249 ASN B CA 1
ATOM 5518 C C . ASN B 1 246 ? -1.060 85.176 39.426 1.00 36.64 249 ASN B C 1
ATOM 5519 O O . ASN B 1 246 ? -1.345 84.548 40.442 1.00 37.61 249 ASN B O 1
ATOM 5524 N N . ILE B 1 247 ? 0.180 85.249 38.958 1.00 35.10 250 ILE B N 1
ATOM 5525 C CA . ILE B 1 247 ? 1.321 84.819 39.768 1.00 32.86 250 ILE B CA 1
ATOM 5526 C C . ILE B 1 247 ? 2.404 85.853 39.600 1.00 31.39 250 ILE B C 1
ATOM 5527 O O . ILE B 1 247 ? 2.347 86.670 38.684 1.00 30.75 250 ILE B O 1
ATOM 5532 N N . THR B 1 248 ? 3.374 85.861 40.500 1.00 30.72 251 THR B N 1
ATOM 5533 C CA . THR B 1 248 ? 4.470 86.828 40.399 1.00 30.40 251 THR B CA 1
ATOM 5534 C C . THR B 1 248 ? 5.789 86.118 40.140 1.00 29.96 251 THR B C 1
ATOM 5535 O O . THR B 1 248 ? 5.842 84.897 40.074 1.00 28.84 251 THR B O 1
ATOM 5539 N N . GLU B 1 249 ? 6.843 86.915 40.032 1.00 30.20 252 GLU B N 1
ATOM 5540 C CA . GLU B 1 249 ? 8.204 86.444 39.915 1.00 31.25 252 GLU B CA 1
ATOM 5541 C C . GLU B 1 249 ? 8.582 85.613 41.153 1.00 31.61 252 GLU B C 1
ATOM 5542 O O . GLU B 1 249 ? 9.362 84.669 41.053 1.00 31.78 252 GLU B O 1
ATOM 5548 N N . ASP B 1 250 ? 7.990 85.949 42.298 1.00 32.29 253 ASP B N 1
ATOM 5549 C CA . ASP B 1 250 ? 8.223 85.224 43.535 1.00 33.38 253 ASP B CA 1
ATOM 5550 C C . ASP B 1 250 ? 7.667 83.847 43.396 1.00 32.40 253 ASP B C 1
ATOM 5551 O O . ASP B 1 250 ? 8.289 82.893 43.827 1.00 32.08 253 ASP B O 1
ATOM 5556 N N . ASP B 1 251 ? 6.476 83.756 42.809 1.00 31.61 254 ASP B N 1
ATOM 5557 C CA . ASP B 1 251 ? 5.869 82.470 42.549 1.00 31.22 254 ASP B CA 1
ATOM 5558 C C . ASP B 1 251 ? 6.741 81.653 41.592 1.00 30.07 254 ASP B C 1
ATOM 5559 O O . ASP B 1 251 ? 7.047 80.504 41.847 1.00 30.66 254 ASP B O 1
ATOM 5564 N N . VAL B 1 252 ? 7.158 82.281 40.508 1.00 28.55 255 VAL B N 1
ATOM 5565 C CA . VAL B 1 252 ? 7.979 81.653 39.519 1.00 26.53 255 VAL B CA 1
ATOM 5566 C C . VAL B 1 252 ? 9.288 81.138 40.122 1.00 26.64 255 VAL B C 1
ATOM 5567 O O . VAL B 1 252 ? 9.663 80.002 39.876 1.00 26.13 255 VAL B O 1
ATOM 5571 N N . SER B 1 253 ? 9.962 81.966 40.912 1.00 26.35 256 SER B N 1
ATOM 5572 C CA . SER B 1 253 ? 11.190 81.575 41.593 1.00 26.26 256 SER B CA 1
ATOM 5573 C C . SER B 1 253 ? 11.002 80.307 42.436 1.00 25.53 256 SER B C 1
ATOM 5574 O O . SER B 1 253 ? 11.851 79.418 42.432 1.00 25.41 256 SER B O 1
ATOM 5577 N N . ASN B 1 254 ? 9.863 80.212 43.112 1.00 24.46 257 ASN B N 1
ATOM 5578 C CA . ASN B 1 254 ? 9.509 79.052 43.906 1.00 24.32 257 ASN B CA 1
ATOM 5579 C C . ASN B 1 254 ? 9.310 77.766 43.115 1.00 23.96 257 ASN B C 1
ATOM 5580 O O . ASN B 1 254 ? 9.375 76.663 43.679 1.00 24.81 257 ASN B O 1
ATOM 5585 N N . LEU B 1 255 ? 9.093 77.905 41.819 1.00 22.73 258 LEU B N 1
ATOM 5586 C CA . LEU B 1 255 ? 8.816 76.787 40.966 1.00 21.98 258 LEU B CA 1
ATOM 5587 C C . LEU B 1 255 ? 10.081 76.012 40.549 1.00 22.04 258 LEU B C 1
ATOM 5588 O O . LEU B 1 255 ? 9.982 74.826 40.153 1.00 22.74 258 LEU B O 1
ATOM 5593 N N . PHE B 1 256 ? 11.254 76.639 40.641 1.00 21.37 259 PHE B N 1
ATOM 5594 C CA . PHE B 1 256 ? 12.514 75.876 40.489 1.00 21.35 259 PHE B CA 1
ATOM 5595 C C . PHE B 1 256 ? 12.679 74.888 41.630 1.00 21.53 259 PHE B C 1
ATOM 5596 O O . PHE B 1 256 ? 12.962 73.741 41.394 1.00 21.35 259 PHE B O 1
ATOM 5604 N N . GLY B 1 257 ? 12.440 75.330 42.865 1.00 21.91 260 GLY B N 1
ATOM 5605 C CA . GLY B 1 257 ? 12.456 74.431 44.007 1.00 21.02 260 GLY B CA 1
ATOM 5606 C C . GLY B 1 257 ? 11.302 73.470 43.951 1.00 20.86 260 GLY B C 1
ATOM 5607 O O . GLY B 1 257 ? 11.415 72.316 44.365 1.00 22.19 260 GLY B O 1
ATOM 5608 N N . TYR B 1 258 ? 10.180 73.916 43.407 1.00 19.98 261 TYR B N 1
ATOM 5609 C CA . TYR B 1 258 ? 9.030 73.031 43.309 1.00 19.62 261 TYR B CA 1
ATOM 5610 C C . TYR B 1 258 ? 9.416 71.849 42.380 1.00 19.07 261 TYR B C 1
ATOM 5611 O O . TYR B 1 258 ? 9.203 70.666 42.704 1.00 18.72 261 TYR B O 1
ATOM 5620 N N . CYS B 1 259 ? 9.932 72.202 41.205 1.00 19.81 262 CYS B N 1
ATOM 5621 C CA . CYS B 1 259 ? 10.600 71.244 40.270 1.00 19.80 262 CYS B CA 1
ATOM 5622 C C . CYS B 1 259 ? 11.548 70.306 41.024 1.00 18.58 262 CYS B C 1
ATOM 5623 O O . CYS B 1 259 ? 11.387 69.109 40.960 1.00 18.54 262 CYS B O 1
ATOM 5626 N N . ALA B 1 260 ? 12.479 70.852 41.798 1.00 17.99 263 ALA B N 1
ATOM 5627 C CA . ALA B 1 260 ? 13.503 70.008 42.445 1.00 18.57 263 ALA B CA 1
ATOM 5628 C C . ALA B 1 260 ? 12.871 68.970 43.337 1.00 18.97 263 ALA B C 1
ATOM 5629 O O . ALA B 1 260 ? 13.223 67.818 43.236 1.00 19.24 263 ALA B O 1
ATOM 5631 N N . TYR B 1 261 ? 11.884 69.367 44.156 1.00 19.78 264 TYR B N 1
ATOM 5632 C CA . TYR B 1 261 ? 11.289 68.462 45.142 1.00 19.53 264 TYR B CA 1
ATOM 5633 C C . TYR B 1 261 ? 10.292 67.536 44.584 1.00 19.69 264 TYR B C 1
ATOM 5634 O O . TYR B 1 261 ? 10.184 66.411 45.067 1.00 20.79 264 TYR B O 1
ATOM 5643 N N . GLU B 1 262 ? 9.551 67.967 43.578 1.00 19.24 265 GLU B N 1
ATOM 5644 C CA . GLU B 1 262 ? 8.615 67.021 42.960 1.00 19.66 265 GLU B CA 1
ATOM 5645 C C . GLU B 1 262 ? 9.429 65.930 42.260 1.00 19.36 265 GLU B C 1
ATOM 5646 O O . GLU B 1 262 ? 9.064 64.747 42.287 1.00 19.21 265 GLU B O 1
ATOM 5652 N N . LEU B 1 263 ? 10.537 66.338 41.636 1.00 19.26 266 LEU B N 1
ATOM 5653 C CA . LEU B 1 263 ? 11.501 65.387 41.112 1.00 19.73 266 LEU B CA 1
ATOM 5654 C C . LEU B 1 263 ? 11.943 64.402 42.224 1.00 19.62 266 LEU B C 1
ATOM 5655 O O . LEU B 1 263 ? 11.806 63.183 42.050 1.00 19.90 266 LEU B O 1
ATOM 5660 N N . ASN B 1 264 ? 12.429 64.919 43.365 1.00 18.58 267 ASN B N 1
ATOM 5661 C CA . ASN B 1 264 ? 12.783 64.057 44.502 1.00 18.53 267 ASN B CA 1
ATOM 5662 C C . ASN B 1 264 ? 11.680 63.090 44.847 1.00 18.69 267 ASN B C 1
ATOM 5663 O O . ASN B 1 264 ? 11.908 61.875 45.038 1.00 17.69 267 ASN B O 1
ATOM 5668 N N . VAL B 1 265 ? 10.469 63.637 44.910 1.00 18.50 268 VAL B N 1
ATOM 5669 C CA . VAL B 1 265 ? 9.355 62.918 45.526 1.00 18.53 268 VAL B CA 1
ATOM 5670 C C . VAL B 1 265 ? 8.661 61.967 44.564 1.00 18.95 268 VAL B C 1
ATOM 5671 O O . VAL B 1 265 ? 8.275 60.842 44.929 1.00 19.23 268 VAL B O 1
ATOM 5675 N N . LYS B 1 266 ? 8.485 62.420 43.339 1.00 19.65 269 LYS B N 1
ATOM 5676 C CA . LYS B 1 266 ? 7.767 61.635 42.349 1.00 20.92 269 LYS B CA 1
ATOM 5677 C C . LYS B 1 266 ? 8.697 60.990 41.332 1.00 20.81 269 LYS B C 1
ATOM 5678 O O . LYS B 1 266 ? 8.287 60.067 40.643 1.00 21.86 269 LYS B O 1
ATOM 5684 N N . GLY B 1 267 ? 9.923 61.491 41.208 1.00 20.14 270 GLY B N 1
ATOM 5685 C CA . GLY B 1 267 ? 10.884 60.929 40.260 1.00 21.30 270 GLY B CA 1
ATOM 5686 C C . GLY B 1 267 ? 10.851 61.624 38.922 1.00 21.97 270 GLY B C 1
ATOM 5687 O O . GLY B 1 267 ? 11.645 61.328 38.047 1.00 22.67 270 GLY B O 1
ATOM 5688 N N . ALA B 1 268 ? 9.928 62.564 38.775 1.00 21.97 271 ALA B N 1
ATOM 5689 C CA . ALA B 1 268 ? 9.737 63.273 37.536 1.00 22.39 271 ALA B CA 1
ATOM 5690 C C . ALA B 1 268 ? 8.874 64.432 37.910 1.00 22.64 271 ALA B C 1
ATOM 5691 O O . ALA B 1 268 ? 7.985 64.273 38.749 1.00 23.08 271 ALA B O 1
ATOM 5693 N N . SER B 1 269 ? 9.098 65.595 37.317 1.00 22.80 272 SER B N 1
ATOM 5694 C CA . SER B 1 269 ? 8.184 66.733 37.600 1.00 22.80 272 SER B CA 1
ATOM 5695 C C . SER B 1 269 ? 7.869 67.521 36.362 1.00 22.74 272 SER B C 1
ATOM 5696 O O . SER B 1 269 ? 8.805 68.012 35.691 1.00 23.21 272 SER B O 1
ATOM 5699 N N . PRO B 1 270 ? 6.577 67.684 36.058 1.00 22.46 273 PRO B N 1
ATOM 5700 C CA . PRO B 1 270 ? 6.182 68.542 34.927 1.00 22.21 273 PRO B CA 1
ATOM 5701 C C . PRO B 1 270 ? 6.556 69.991 35.174 1.00 22.17 273 PRO B C 1
ATOM 5702 O O . PRO B 1 270 ? 6.798 70.729 34.244 1.00 23.31 273 PRO B O 1
ATOM 5706 N N . MET B 1 271 ? 6.666 70.381 36.435 1.00 22.70 274 MET B N 1
ATOM 5707 C CA . MET B 1 271 ? 7.146 71.699 36.800 1.00 22.44 274 MET B CA 1
ATOM 5708 C C . MET B 1 271 ? 8.541 71.992 36.258 1.00 22.44 274 MET B C 1
ATOM 5709 O O . MET B 1 271 ? 8.869 73.149 35.972 1.00 23.20 274 MET B O 1
ATOM 5714 N N . CYS B 1 272 ? 9.371 70.954 36.113 1.00 22.51 275 CYS B N 1
ATOM 5715 C CA . CYS B 1 272 ? 10.709 71.124 35.525 1.00 21.41 275 CYS B CA 1
ATOM 5716 C C . CYS B 1 272 ? 10.698 71.575 34.094 1.00 20.95 275 CYS B C 1
ATOM 5717 O O . CYS B 1 272 ? 11.657 72.179 33.645 1.00 21.66 275 CYS B O 1
ATOM 5720 N N . ASP B 1 273 ? 9.616 71.273 33.394 1.00 20.80 276 ASP B N 1
ATOM 5721 C CA . ASP B 1 273 ? 9.452 71.541 31.948 1.00 21.44 276 ASP B CA 1
ATOM 5722 C C . ASP B 1 273 ? 9.124 72.962 31.549 1.00 21.37 276 ASP B C 1
ATOM 5723 O O . ASP B 1 273 ? 9.015 73.228 30.346 1.00 23.19 276 ASP B O 1
ATOM 5728 N N . ILE B 1 274 ? 8.948 73.863 32.513 1.00 20.59 277 ILE B N 1
ATOM 5729 C CA . ILE B 1 274 ? 8.416 75.213 32.204 1.00 20.21 277 ILE B CA 1
ATOM 5730 C C . ILE B 1 274 ? 9.516 76.248 31.984 1.00 20.20 277 ILE B C 1
ATOM 5731 O O . ILE B 1 274 ? 9.234 77.365 31.571 1.00 20.76 277 ILE B O 1
ATOM 5736 N N . PHE B 1 275 ? 10.763 75.873 32.275 1.00 19.96 278 PHE B N 1
ATOM 5737 C CA . PHE B 1 275 ? 11.905 76.793 32.195 1.00 19.68 278 PHE B CA 1
ATOM 5738 C C . PHE B 1 275 ? 12.891 76.423 31.102 1.00 19.65 278 PHE B C 1
ATOM 5739 O O . PHE B 1 275 ? 13.072 75.252 30.779 1.00 19.65 278 PHE B O 1
ATOM 5747 N N . THR B 1 276 ? 13.550 77.438 30.566 1.00 19.50 279 THR B N 1
ATOM 5748 C CA . THR B 1 276 ? 14.598 77.232 29.609 1.00 19.65 279 THR B CA 1
ATOM 5749 C C . THR B 1 276 ? 15.902 77.024 30.366 1.00 20.10 279 THR B C 1
ATOM 5750 O O . THR B 1 276 ? 16.027 77.411 31.543 1.00 21.13 279 THR B O 1
ATOM 5754 N N . ASN B 1 277 ? 16.895 76.449 29.695 1.00 19.93 280 ASN B N 1
ATOM 5755 C CA . ASN B 1 277 ? 18.198 76.265 30.324 1.00 19.55 280 ASN B CA 1
ATOM 5756 C C . ASN B 1 277 ? 18.713 77.554 30.892 1.00 19.50 280 ASN B C 1
ATOM 5757 O O . ASN B 1 277 ? 19.342 77.589 31.939 1.00 20.12 280 ASN B O 1
ATOM 5762 N N . GLU B 1 278 ? 18.480 78.617 30.149 1.00 19.40 281 GLU B N 1
ATOM 5763 C CA . GLU B 1 278 ? 19.012 79.894 30.479 1.00 20.30 281 GLU B CA 1
ATOM 5764 C C . GLU B 1 278 ? 18.408 80.426 31.801 1.00 19.81 281 GLU B C 1
ATOM 5765 O O . GLU B 1 278 ? 19.094 81.054 32.593 1.00 21.50 281 GLU B O 1
ATOM 5771 N N . GLU B 1 279 ? 17.137 80.151 32.029 1.00 19.25 282 GLU B N 1
ATOM 5772 C CA . GLU B 1 279 ? 16.453 80.466 33.297 1.00 19.62 282 GLU B CA 1
ATOM 5773 C C . GLU B 1 279 ? 17.021 79.599 34.431 1.00 19.73 282 GLU B C 1
ATOM 5774 O O . GLU B 1 279 ? 17.391 80.130 35.487 1.00 20.35 282 GLU B O 1
ATOM 5780 N N . PHE B 1 280 ? 17.117 78.281 34.185 1.00 18.48 283 PHE B N 1
ATOM 5781 C CA . PHE B 1 280 ? 17.782 77.378 35.107 1.00 17.95 283 PHE B CA 1
ATOM 5782 C C . PHE B 1 280 ? 19.149 77.868 35.506 1.00 18.01 283 PHE B C 1
ATOM 5783 O O . PHE B 1 280 ? 19.434 77.907 36.686 1.00 17.23 283 PHE B O 1
ATOM 5791 N N . ILE B 1 281 ? 19.968 78.284 34.531 1.00 18.14 284 ILE B N 1
ATOM 5792 C CA . ILE B 1 281 ? 21.335 78.721 34.825 1.00 18.81 284 ILE B CA 1
ATOM 5793 C C . ILE B 1 281 ? 21.356 79.956 35.713 1.00 19.80 284 ILE B C 1
ATOM 5794 O O . ILE B 1 281 ? 22.216 80.105 36.604 1.00 20.77 284 ILE B O 1
ATOM 5799 N N . GLN B 1 282 ? 20.403 80.841 35.492 1.00 20.06 285 GLN B N 1
ATOM 5800 C CA . GLN B 1 282 ? 20.368 82.075 36.277 1.00 20.83 285 GLN B CA 1
ATOM 5801 C C . GLN B 1 282 ? 19.783 81.811 37.625 1.00 20.43 285 GLN B C 1
ATOM 5802 O O . GLN B 1 282 ? 20.278 82.341 38.616 1.00 20.58 285 GLN B O 1
ATOM 5808 N N . TYR B 1 283 ? 18.754 80.970 37.680 1.00 19.93 286 TYR B N 1
ATOM 5809 C CA . TYR B 1 283 ? 18.289 80.538 38.987 1.00 19.93 286 TYR B CA 1
ATOM 5810 C C . TYR B 1 283 ? 19.433 79.924 39.806 1.00 20.29 286 TYR B C 1
ATOM 5811 O O . TYR B 1 283 ? 19.630 80.240 41.009 1.00 21.14 286 TYR B O 1
ATOM 5820 N N . SER B 1 284 ? 20.168 79.045 39.142 1.00 19.64 287 SER B N 1
ATOM 5821 C CA . SER B 1 284 ? 21.246 78.295 39.751 1.00 19.62 287 SER B CA 1
ATOM 5822 C C . SER B 1 284 ? 22.302 79.256 40.307 1.00 19.61 287 SER B C 1
ATOM 5823 O O . SER B 1 284 ? 22.852 79.002 41.361 1.00 19.78 287 SER B O 1
ATOM 5826 N N . TYR B 1 285 ? 22.593 80.338 39.590 1.00 19.84 288 TYR B N 1
ATOM 5827 C CA . TYR B 1 285 ? 23.644 81.209 40.009 1.00 20.46 288 TYR B CA 1
ATOM 5828 C C . TYR B 1 285 ? 23.149 82.042 41.204 1.00 21.54 288 TYR B C 1
ATOM 5829 O O . TYR B 1 285 ? 23.921 82.369 42.101 1.00 22.14 288 TYR B O 1
ATOM 5838 N N . SER B 1 286 ? 21.850 82.324 41.245 1.00 21.41 289 SER B N 1
ATOM 5839 C CA . SER B 1 286 ? 21.298 83.072 42.359 1.00 21.50 289 SER B CA 1
ATOM 5840 C C . SER B 1 286 ? 21.432 82.257 43.638 1.00 21.55 289 SER B C 1
ATOM 5841 O O . SER B 1 286 ? 21.685 82.815 44.720 1.00 21.03 289 SER B O 1
ATOM 5844 N N . VAL B 1 287 ? 21.292 80.937 43.501 1.00 21.96 290 VAL B N 1
ATOM 5845 C CA . VAL B 1 287 ? 21.551 80.014 44.635 1.00 22.13 290 VAL B CA 1
ATOM 5846 C C . VAL B 1 287 ? 23.023 79.960 45.046 1.00 22.31 290 VAL B C 1
ATOM 5847 O O . VAL B 1 287 ? 23.313 80.044 46.222 1.00 23.08 290 VAL B O 1
ATOM 5851 N N . ASP B 1 288 ? 23.934 79.812 44.090 1.00 22.68 291 ASP B N 1
ATOM 5852 C CA . ASP B 1 288 ? 25.374 79.896 44.347 1.00 23.97 291 ASP B CA 1
ATOM 5853 C C . ASP B 1 288 ? 25.722 81.182 45.066 1.00 24.54 291 ASP B C 1
ATOM 5854 O O . ASP B 1 288 ? 26.453 81.179 46.065 1.00 25.28 291 ASP B O 1
ATOM 5859 N N . LEU B 1 289 ? 25.243 82.290 44.523 1.00 24.73 292 LEU B N 1
ATOM 5860 C CA . LEU B 1 289 ? 25.372 83.596 45.185 1.00 24.99 292 LEU B CA 1
ATOM 5861 C C . LEU B 1 289 ? 24.890 83.554 46.608 1.00 24.28 292 LEU B C 1
ATOM 5862 O O . LEU B 1 289 ? 25.656 83.849 47.511 1.00 23.69 292 LEU B O 1
ATOM 5867 N N . ASP B 1 290 ? 23.635 83.156 46.808 1.00 24.83 293 ASP B N 1
ATOM 5868 C CA . ASP B 1 290 ? 23.083 83.090 48.156 1.00 25.62 293 ASP B CA 1
ATOM 5869 C C . ASP B 1 290 ? 23.916 82.215 49.107 1.00 25.48 293 ASP B C 1
ATOM 5870 O O . ASP B 1 290 ? 24.261 82.641 50.208 1.00 25.63 293 ASP B O 1
ATOM 5875 N N . ASP B 1 291 ? 24.288 81.020 48.655 1.00 25.06 294 ASP B N 1
ATOM 5876 C CA . ASP B 1 291 ? 25.079 80.100 49.467 1.00 24.29 294 ASP B CA 1
ATOM 5877 C C . ASP B 1 291 ? 26.512 80.529 49.652 1.00 23.96 294 ASP B C 1
ATOM 5878 O O . ASP B 1 291 ? 27.074 80.300 50.708 1.00 23.99 294 ASP B O 1
ATOM 5883 N N . TYR B 1 292 ? 27.117 81.136 48.634 1.00 23.37 295 TYR B N 1
ATOM 5884 C CA . TYR B 1 292 ? 28.495 81.594 48.766 1.00 23.15 295 TYR B CA 1
ATOM 5885 C C . TYR B 1 292 ? 28.578 82.657 49.879 1.00 23.44 295 TYR B C 1
ATOM 5886 O O . TYR B 1 292 ? 29.450 82.642 50.752 1.00 23.34 295 TYR B O 1
ATOM 5895 N N . TYR B 1 293 ? 27.631 83.580 49.829 1.00 23.79 296 TYR B N 1
ATOM 5896 C CA . TYR B 1 293 ? 27.632 84.746 50.690 1.00 23.39 296 TYR B CA 1
ATOM 5897 C C . TYR B 1 293 ? 27.090 84.483 52.080 1.00 23.58 296 TYR B C 1
ATOM 5898 O O . TYR B 1 293 ? 27.408 85.244 52.977 1.00 24.14 296 TYR B O 1
ATOM 5907 N N . SER B 1 294 ? 26.286 83.420 52.241 1.00 23.73 297 SER B N 1
ATOM 5908 C CA . SER B 1 294 ? 25.739 82.987 53.541 1.00 23.89 297 SER B CA 1
ATOM 5909 C C . SER B 1 294 ? 26.561 81.909 54.197 1.00 24.44 297 SER B C 1
ATOM 5910 O O . SER B 1 294 ? 26.698 81.929 55.422 1.00 25.21 297 SER B O 1
ATOM 5913 N N . ASN B 1 295 ? 27.056 80.949 53.392 1.00 23.83 298 ASN B N 1
ATOM 5914 C CA . ASN B 1 295 ? 27.540 79.658 53.887 1.00 23.65 298 ASN B CA 1
ATOM 5915 C C . ASN B 1 295 ? 29.011 79.391 53.576 1.00 23.57 298 ASN B C 1
ATOM 5916 O O . ASN B 1 295 ? 29.616 78.436 54.074 1.00 22.06 298 ASN B O 1
ATOM 5921 N N . SER B 1 296 ? 29.592 80.244 52.747 1.00 23.69 299 SER B N 1
ATOM 5922 C CA . SER B 1 296 ? 30.954 80.005 52.337 1.00 23.83 299 SER B CA 1
ATOM 5923 C C . SER B 1 296 ? 31.802 81.257 52.542 1.00 24.04 299 SER B C 1
ATOM 5924 O O . SER B 1 296 ? 31.504 82.102 53.404 1.00 24.20 299 SER B O 1
ATOM 5927 N N . ALA B 1 297 ? 32.865 81.373 51.761 1.00 24.06 300 ALA B N 1
ATOM 5928 C CA . ALA B 1 297 ? 33.906 82.324 52.053 1.00 24.37 300 ALA B CA 1
ATOM 5929 C C . ALA B 1 297 ? 33.463 83.790 51.951 1.00 25.00 300 ALA B C 1
ATOM 5930 O O . ALA B 1 297 ? 34.193 84.665 52.374 1.00 24.95 300 ALA B O 1
ATOM 5932 N N . GLY B 1 298 ? 32.297 84.054 51.361 1.00 26.11 301 GLY B N 1
ATOM 5933 C CA . GLY B 1 298 ? 31.753 85.424 51.270 1.00 26.50 301 GLY B CA 1
ATOM 5934 C C . GLY B 1 298 ? 31.304 85.911 52.635 1.00 27.23 301 GLY B C 1
ATOM 5935 O O . GLY B 1 298 ? 31.210 87.102 52.874 1.00 26.91 301 GLY B O 1
ATOM 5936 N N . ASN B 1 299 ? 31.012 84.969 53.528 1.00 27.73 302 ASN B N 1
ATOM 5937 C CA . ASN B 1 299 ? 30.685 85.287 54.895 1.00 27.89 302 ASN B CA 1
ATOM 5938 C C . ASN B 1 299 ? 31.934 85.099 55.788 1.00 28.46 302 ASN B C 1
ATOM 5939 O O . ASN B 1 299 ? 32.507 84.004 55.840 1.00 27.33 302 ASN B O 1
ATOM 5944 N N . ASN B 1 300 ? 32.362 86.176 56.460 1.00 29.50 303 ASN B N 1
ATOM 5945 C CA . ASN B 1 300 ? 33.661 86.175 57.148 1.00 30.15 303 ASN B CA 1
ATOM 5946 C C . ASN B 1 300 ? 33.679 85.369 58.430 1.00 29.42 303 ASN B C 1
ATOM 5947 O O . ASN B 1 300 ? 34.705 85.239 59.052 1.00 30.99 303 ASN B O 1
ATOM 5952 N N . MET B 1 301 ? 32.553 84.774 58.773 1.00 28.20 304 MET B N 1
ATOM 5953 C CA . MET B 1 301 ? 32.442 83.912 59.936 1.00 27.44 304 MET B CA 1
ATOM 5954 C C . MET B 1 301 ? 32.424 82.406 59.604 1.00 26.53 304 MET B C 1
ATOM 5955 O O . MET B 1 301 ? 32.388 81.566 60.502 1.00 27.50 304 MET B O 1
ATOM 5960 N N . THR B 1 302 ? 32.399 82.041 58.339 1.00 24.72 305 THR B N 1
ATOM 5961 C CA . THR B 1 302 ? 32.360 80.607 58.037 1.00 23.83 305 THR B CA 1
ATOM 5962 C C . THR B 1 302 ? 33.724 79.934 58.180 1.00 23.42 305 THR B C 1
ATOM 5963 O O . THR B 1 302 ? 33.792 78.757 58.449 1.00 23.57 305 THR B O 1
ATOM 5967 N N . ARG B 1 303 ? 34.802 80.682 58.031 1.00 23.21 306 ARG B N 1
ATOM 5968 C CA . ARG B 1 303 ? 36.116 80.097 58.238 1.00 24.09 306 ARG B CA 1
ATOM 5969 C C . ARG B 1 303 ? 36.244 79.479 59.620 1.00 24.38 306 ARG B C 1
ATOM 5970 O O . ARG B 1 303 ? 36.676 78.316 59.749 1.00 24.87 306 ARG B O 1
ATOM 5978 N N . VAL B 1 304 ? 35.857 80.253 60.642 1.00 23.28 307 VAL B N 1
ATOM 5979 C CA . VAL B 1 304 ? 35.986 79.801 62.002 1.00 22.37 307 VAL B CA 1
ATOM 5980 C C . VAL B 1 304 ? 35.065 78.640 62.268 1.00 22.39 307 VAL B C 1
ATOM 5981 O O . VAL B 1 304 ? 35.471 77.682 62.911 1.00 21.57 307 VAL B O 1
ATOM 5985 N N . ILE B 1 305 ? 33.811 78.707 61.813 1.00 22.87 308 ILE B N 1
ATOM 5986 C CA . ILE B 1 305 ? 32.910 77.570 62.069 1.00 22.69 308 ILE B CA 1
ATOM 5987 C C . ILE B 1 305 ? 33.409 76.344 61.312 1.00 23.14 308 ILE B C 1
ATOM 5988 O O . ILE B 1 305 ? 33.422 75.218 61.837 1.00 24.28 308 ILE B O 1
ATOM 5993 N N . GLY B 1 306 ? 33.813 76.558 60.073 1.00 22.38 309 GLY B N 1
ATOM 5994 C CA . GLY B 1 306 ? 34.256 75.464 59.228 1.00 22.63 309 GLY B CA 1
ATOM 5995 C C . GLY B 1 306 ? 35.489 74.775 59.795 1.00 22.40 309 GLY B C 1
ATOM 5996 O O . GLY B 1 306 ? 35.645 73.576 59.621 1.00 21.46 309 GLY B O 1
ATOM 5997 N N . SER B 1 307 ? 36.333 75.537 60.497 1.00 22.04 310 SER B N 1
ATOM 5998 C CA . SER B 1 307 ? 37.577 75.014 61.028 1.00 22.06 310 SER B CA 1
ATOM 5999 C C . SER B 1 307 ? 37.386 74.063 62.181 1.00 22.87 310 SER B C 1
ATOM 6000 O O . SER B 1 307 ? 38.288 73.280 62.490 1.00 24.01 310 SER B O 1
ATOM 6003 N N . THR B 1 308 ? 36.240 74.118 62.861 1.00 22.73 311 THR B N 1
ATOM 6004 C CA . THR B 1 308 ? 36.045 73.180 63.941 1.00 22.14 311 THR B CA 1
ATOM 6005 C C . THR B 1 308 ? 36.158 71.756 63.410 1.00 22.89 311 THR B C 1
ATOM 6006 O O . THR B 1 308 ? 36.855 70.926 64.017 1.00 22.83 311 THR B O 1
ATOM 6010 N N . LEU B 1 309 ? 35.464 71.450 62.301 1.00 22.77 312 LEU B N 1
ATOM 6011 C CA . LEU B 1 309 ? 35.529 70.099 61.746 1.00 23.04 312 LEU B CA 1
ATOM 6012 C C . LEU B 1 309 ? 36.831 69.870 60.954 1.00 23.04 312 LEU B C 1
ATOM 6013 O O . LEU B 1 309 ? 37.326 68.754 60.908 1.00 24.06 312 LEU B O 1
ATOM 6018 N N . LEU B 1 310 ? 37.400 70.912 60.365 1.00 21.98 313 LEU B N 1
ATOM 6019 C CA . LEU B 1 310 ? 38.675 70.762 59.706 1.00 21.92 313 LEU B CA 1
ATOM 6020 C C . LEU B 1 310 ? 39.724 70.301 60.719 1.00 22.20 313 LEU B C 1
ATOM 6021 O O . LEU B 1 310 ? 40.465 69.359 60.446 1.00 21.67 313 LEU B O 1
ATOM 6026 N N . ASN B 1 311 ? 39.755 70.958 61.885 1.00 22.13 314 ASN B N 1
ATOM 6027 C CA . ASN B 1 311 ? 40.632 70.582 63.002 1.00 21.93 314 ASN B CA 1
ATOM 6028 C C . ASN B 1 311 ? 40.402 69.158 63.470 1.00 21.49 314 ASN B C 1
ATOM 6029 O O . ASN B 1 311 ? 41.348 68.403 63.611 1.00 21.76 314 ASN B O 1
ATOM 6034 N N . ALA B 1 312 ? 39.150 68.791 63.702 1.00 21.18 315 ALA B N 1
ATOM 6035 C CA . ALA B 1 312 ? 38.834 67.481 64.260 1.00 21.17 315 ALA B CA 1
ATOM 6036 C C . ALA B 1 312 ? 39.218 66.386 63.269 1.00 21.79 315 ALA B C 1
ATOM 6037 O O . ALA B 1 312 ? 39.784 65.348 63.629 1.00 22.31 315 ALA B O 1
ATOM 6039 N N . SER B 1 313 ? 38.903 66.636 62.012 1.00 22.17 316 SER B N 1
ATOM 6040 C CA . SER B 1 313 ? 39.254 65.739 60.934 1.00 22.18 316 SER B CA 1
ATOM 6041 C C . SER B 1 313 ? 40.778 65.515 60.863 1.00 22.16 316 SER B C 1
ATOM 6042 O O . SER B 1 313 ? 41.248 64.364 60.684 1.00 21.58 316 SER B O 1
ATOM 6045 N N . LEU B 1 314 ? 41.518 66.615 60.990 1.00 22.21 317 LEU B N 1
ATOM 6046 C CA . LEU B 1 314 ? 42.969 66.604 61.016 1.00 22.65 317 LEU B CA 1
ATOM 6047 C C . LEU B 1 314 ? 43.500 65.855 62.249 1.00 23.95 317 LEU B C 1
ATOM 6048 O O . LEU B 1 314 ? 44.402 65.049 62.151 1.00 23.99 317 LEU B O 1
ATOM 6053 N N . GLU B 1 315 ? 42.902 66.090 63.404 1.00 25.15 318 GLU B N 1
ATOM 6054 C CA . GLU B 1 315 ? 43.239 65.295 64.571 1.00 26.14 318 GLU B CA 1
ATOM 6055 C C . GLU B 1 315 ? 43.087 63.807 64.277 1.00 25.70 318 GLU B C 1
ATOM 6056 O O . GLU B 1 315 ? 43.950 63.016 64.666 1.00 26.12 318 GLU B O 1
ATOM 6062 N N . LEU B 1 316 ? 41.999 63.423 63.611 1.00 24.68 319 LEU B N 1
ATOM 6063 C CA . LEU B 1 316 ? 41.758 62.009 63.290 1.00 24.37 319 LEU B CA 1
ATOM 6064 C C . LEU B 1 316 ? 42.859 61.467 62.363 1.00 24.28 319 LEU B C 1
ATOM 6065 O O . LEU B 1 316 ? 43.398 60.391 62.575 1.00 23.92 319 LEU B O 1
ATOM 6070 N N . LEU B 1 317 ? 43.198 62.273 61.368 1.00 24.67 320 LEU B N 1
ATOM 6071 C CA . LEU B 1 317 ? 44.277 62.002 60.415 1.00 25.26 320 LEU B CA 1
ATOM 6072 C C . LEU B 1 317 ? 45.620 61.778 61.096 1.00 26.41 320 LEU B C 1
ATOM 6073 O O . LEU B 1 317 ? 46.321 60.819 60.757 1.00 27.35 320 LEU B O 1
ATOM 6078 N N . ASN B 1 318 ? 45.949 62.642 62.058 1.00 26.47 321 ASN B N 1
ATOM 6079 C CA . ASN B 1 318 ? 47.209 62.577 62.795 1.00 27.99 321 ASN B CA 1
ATOM 6080 C C . ASN B 1 318 ? 47.321 61.436 63.810 1.00 29.12 321 ASN B C 1
ATOM 6081 O O . ASN B 1 318 ? 48.389 61.145 64.273 1.00 29.97 321 ASN B O 1
ATOM 6086 N N . HIS B 1 319 ? 46.224 60.798 64.167 1.00 31.62 322 HIS B N 1
ATOM 6087 C CA . HIS B 1 319 ? 46.257 59.744 65.164 1.00 33.64 322 HIS B CA 1
ATOM 6088 C C . HIS B 1 319 ? 46.077 58.397 64.512 1.00 34.91 322 HIS B C 1
ATOM 6089 O O . HIS B 1 319 ? 44.970 57.853 64.409 1.00 35.01 322 HIS B O 1
ATOM 6096 N N . ASP B 1 320 ? 47.204 57.864 64.062 1.00 36.61 323 ASP B N 1
ATOM 6097 C CA . ASP B 1 320 ? 47.231 56.625 63.327 1.00 38.60 323 ASP B CA 1
ATOM 6098 C C . ASP B 1 320 ? 46.986 55.370 64.157 1.00 37.91 323 ASP B C 1
ATOM 6099 O O . ASP B 1 320 ? 46.808 54.293 63.596 1.00 36.90 323 ASP B O 1
ATOM 6104 N N . LYS B 1 321 ? 46.926 55.503 65.480 1.00 38.20 324 LYS B N 1
ATOM 6105 C CA . LYS B 1 321 ? 46.839 54.317 66.334 1.00 38.99 324 LYS B CA 1
ATOM 6106 C C . LYS B 1 321 ? 45.432 53.981 66.791 1.00 36.85 324 LYS B C 1
ATOM 6107 O O . LYS B 1 321 ? 45.233 52.943 67.416 1.00 36.89 324 LYS B O 1
ATOM 6113 N N . ASN B 1 322 ? 44.460 54.839 66.446 1.00 35.41 325 ASN B N 1
ATOM 6114 C CA . ASN B 1 322 ? 43.034 54.627 66.765 1.00 33.74 325 ASN B CA 1
ATOM 6115 C C . ASN B 1 322 ? 42.553 53.334 66.112 1.00 33.24 325 ASN B C 1
ATOM 6116 O O . ASN B 1 322 ? 42.768 53.120 64.927 1.00 33.45 325 ASN B O 1
ATOM 6121 N N . GLU B 1 323 ? 41.934 52.462 66.887 1.00 32.89 326 GLU B N 1
ATOM 6122 C CA . GLU B 1 323 ? 41.432 51.186 66.381 1.00 33.51 326 GLU B CA 1
ATOM 6123 C C . GLU B 1 323 ? 40.441 51.428 65.232 1.00 32.00 326 GLU B C 1
ATOM 6124 O O . GLU B 1 323 ? 40.414 50.654 64.252 1.00 32.55 326 GLU B O 1
ATOM 6130 N N . ASN B 1 324 ? 39.639 52.486 65.360 1.00 28.97 327 ASN B N 1
ATOM 6131 C CA . ASN B 1 324 ? 38.620 52.787 64.369 1.00 26.76 327 ASN B CA 1
ATOM 6132 C C . ASN B 1 324 ? 39.207 53.653 63.258 1.00 25.27 327 ASN B C 1
ATOM 6133 O O . ASN B 1 324 ? 39.827 54.692 63.526 1.00 24.49 327 ASN B O 1
ATOM 6138 N N . LYS B 1 325 ? 39.016 53.216 62.012 1.00 23.91 328 LYS B N 1
ATOM 6139 C CA . LYS B 1 325 ? 39.637 53.904 60.864 1.00 23.29 328 LYS B CA 1
ATOM 6140 C C . LYS B 1 325 ? 38.608 54.527 59.933 1.00 22.40 328 LYS B C 1
ATOM 6141 O O . LYS B 1 325 ? 38.964 55.100 58.884 1.00 22.59 328 LYS B O 1
ATOM 6147 N N . ILE B 1 326 ? 37.335 54.384 60.303 1.00 20.82 329 ILE B N 1
ATOM 6148 C CA . ILE B 1 326 ? 36.235 54.790 59.452 1.00 20.40 329 ILE B CA 1
ATOM 6149 C C . ILE B 1 326 ? 35.370 55.794 60.214 1.00 19.94 329 ILE B C 1
ATOM 6150 O O . ILE B 1 326 ? 34.729 55.470 61.227 1.00 19.42 329 ILE B O 1
ATOM 6155 N N . TRP B 1 327 ? 35.396 57.029 59.731 1.00 19.88 330 TRP B N 1
ATOM 6156 C CA . TRP B 1 327 ? 34.660 58.132 60.357 1.00 20.54 330 TRP B CA 1
ATOM 6157 C C . TRP B 1 327 ? 33.453 58.502 59.493 1.00 19.83 330 TRP B C 1
ATOM 6158 O O . TRP B 1 327 ? 33.596 58.920 58.346 1.00 19.54 330 TRP B O 1
ATOM 6169 N N . LEU B 1 328 ? 32.274 58.241 60.046 1.00 18.86 331 LEU B N 1
ATOM 6170 C CA . LEU B 1 328 ? 31.028 58.450 59.343 1.00 18.36 331 LEU B CA 1
ATOM 6171 C C . LEU B 1 328 ? 30.213 59.552 60.026 1.00 18.41 331 LEU B C 1
ATOM 6172 O O . LEU B 1 328 ? 29.637 59.320 61.064 1.00 18.09 331 LEU B O 1
ATOM 6177 N N . SER B 1 329 ? 30.169 60.722 59.399 1.00 18.66 332 SER B N 1
ATOM 6178 C CA . SER B 1 329 ? 29.497 61.893 59.938 1.00 19.17 332 SER B CA 1
ATOM 6179 C C . SER B 1 329 ? 28.400 62.361 58.993 1.00 19.94 332 SER B C 1
ATOM 6180 O O . SER B 1 329 ? 28.620 62.491 57.784 1.00 20.93 332 SER B O 1
ATOM 6183 N N . PHE B 1 330 ? 27.214 62.594 59.556 1.00 20.15 333 PHE B N 1
ATOM 6184 C CA . PHE B 1 330 ? 26.050 63.032 58.783 1.00 19.93 333 PHE B CA 1
ATOM 6185 C C . PHE B 1 330 ? 25.485 64.313 59.358 1.00 20.05 333 PHE B C 1
ATOM 6186 O O . PHE B 1 330 ? 25.326 64.469 60.570 1.00 20.07 333 PHE B O 1
ATOM 6194 N N . THR B 1 331 ? 25.171 65.228 58.456 1.00 20.18 334 THR B N 1
ATOM 6195 C CA . THR B 1 331 ? 24.770 66.578 58.832 1.00 19.32 334 THR B CA 1
ATOM 6196 C C . THR B 1 331 ? 24.061 67.239 57.639 1.00 19.45 334 THR B C 1
ATOM 6197 O O . THR B 1 331 ? 23.566 66.533 56.757 1.00 19.45 334 THR B O 1
ATOM 6201 N N . HIS B 1 332 ? 23.985 68.564 57.620 1.00 19.41 335 HIS B N 1
ATOM 6202 C CA . HIS B 1 332 ? 23.233 69.275 56.593 1.00 19.01 335 HIS B CA 1
ATOM 6203 C C . HIS B 1 332 ? 24.173 69.821 55.556 1.00 19.13 335 HIS B C 1
ATOM 6204 O O . HIS B 1 332 ? 25.376 69.904 55.791 1.00 19.03 335 HIS B O 1
ATOM 6211 N N . ASP B 1 333 ? 23.619 70.197 54.401 1.00 19.98 336 ASP B N 1
ATOM 6212 C CA . ASP B 1 333 ? 24.382 70.936 53.400 1.00 19.84 336 ASP B CA 1
ATOM 6213 C C . ASP B 1 333 ? 25.128 72.115 53.999 1.00 19.74 336 ASP B C 1
ATOM 6214 O O . ASP B 1 333 ? 26.290 72.314 53.682 1.00 19.88 336 ASP B O 1
ATOM 6219 N N . THR B 1 334 ? 24.477 72.894 54.867 1.00 19.42 337 THR B N 1
ATOM 6220 C CA . THR B 1 334 ? 25.079 74.149 55.326 1.00 20.17 337 THR B CA 1
ATOM 6221 C C . THR B 1 334 ? 26.362 73.913 56.105 1.00 19.42 337 THR B C 1
ATOM 6222 O O . THR B 1 334 ? 27.341 74.616 55.937 1.00 19.37 337 THR B O 1
ATOM 6226 N N . ASP B 1 335 ? 26.337 72.891 56.944 1.00 19.22 338 ASP B N 1
ATOM 6227 C CA . ASP B 1 335 ? 27.485 72.489 57.737 1.00 19.72 338 ASP B CA 1
ATOM 6228 C C . ASP B 1 335 ? 28.611 71.993 56.876 1.00 19.38 338 ASP B C 1
ATOM 6229 O O . ASP B 1 335 ? 29.750 72.277 57.150 1.00 19.72 338 ASP B O 1
ATOM 6234 N N . ILE B 1 336 ? 28.270 71.255 55.829 1.00 19.05 339 ILE B N 1
ATOM 6235 C CA . ILE B 1 336 ? 29.262 70.722 54.940 1.00 18.96 339 ILE B CA 1
ATOM 6236 C C . ILE B 1 336 ? 29.794 71.848 54.099 1.00 19.35 339 ILE B C 1
ATOM 6237 O O . ILE B 1 336 ? 30.977 71.912 53.839 1.00 20.87 339 ILE B O 1
ATOM 6242 N N . GLU B 1 337 ? 28.921 72.772 53.720 1.00 19.56 340 GLU B N 1
ATOM 6243 C CA . GLU B 1 337 ? 29.319 73.935 52.953 1.00 20.03 340 GLU B CA 1
ATOM 6244 C C . GLU B 1 337 ? 30.211 74.873 53.773 1.00 19.58 340 GLU B C 1
ATOM 6245 O O . GLU B 1 337 ? 31.220 75.386 53.294 1.00 20.90 340 GLU B O 1
ATOM 6251 N N . ILE B 1 338 ? 29.851 75.099 55.015 1.00 18.86 341 ILE B N 1
ATOM 6252 C CA . ILE B 1 338 ? 30.696 75.894 55.873 1.00 19.01 341 ILE B CA 1
ATOM 6253 C C . ILE B 1 338 ? 32.025 75.160 56.148 1.00 18.62 341 ILE B C 1
ATOM 6254 O O . ILE B 1 338 ? 33.072 75.789 56.192 1.00 18.01 341 ILE B O 1
ATOM 6259 N N . PHE B 1 339 ? 31.970 73.846 56.373 1.00 18.55 342 PHE B N 1
ATOM 6260 C CA . PHE B 1 339 ? 33.193 73.051 56.512 1.00 19.69 342 PHE B CA 1
ATOM 6261 C C . PHE B 1 339 ? 34.102 73.311 55.298 1.00 19.86 342 PHE B C 1
ATOM 6262 O O . PHE B 1 339 ? 35.276 73.544 55.437 1.00 20.32 342 PHE B O 1
ATOM 6270 N N . HIS B 1 340 ? 33.512 73.341 54.106 1.00 20.33 343 HIS B N 1
ATOM 6271 C CA . HIS B 1 340 ? 34.241 73.608 52.882 1.00 20.56 343 HIS B CA 1
ATOM 6272 C C . HIS B 1 340 ? 34.813 74.977 52.732 1.00 20.78 343 HIS B C 1
ATOM 6273 O O . HIS B 1 340 ? 35.790 75.156 51.994 1.00 21.59 343 HIS B O 1
ATOM 6280 N N . SER B 1 341 ? 34.197 75.950 53.394 1.00 21.03 344 SER B N 1
ATOM 6281 C CA . SER B 1 341 ? 34.746 77.303 53.446 1.00 21.13 344 SER B CA 1
ATOM 6282 C C . SER B 1 341 ? 36.136 77.270 54.102 1.00 21.18 344 SER B C 1
ATOM 6283 O O . SER B 1 341 ? 37.063 77.996 53.683 1.00 21.48 344 SER B O 1
ATOM 6286 N N . ALA B 1 342 ? 36.272 76.426 55.130 1.00 21.07 345 ALA B N 1
ATOM 6287 C CA . ALA B 1 342 ? 37.561 76.186 55.779 1.00 20.96 345 ALA B CA 1
ATOM 6288 C C . ALA B 1 342 ? 38.491 75.253 54.982 1.00 21.02 345 ALA B C 1
ATOM 6289 O O . ALA B 1 342 ? 39.693 75.516 54.910 1.00 21.05 345 ALA B O 1
ATOM 6291 N N . ILE B 1 343 ? 37.945 74.195 54.365 1.00 20.83 346 ILE B N 1
ATOM 6292 C CA . ILE B 1 343 ? 38.757 73.241 53.574 1.00 20.23 346 ILE B CA 1
ATOM 6293 C C . ILE B 1 343 ? 39.493 73.968 52.457 1.00 21.40 346 ILE B C 1
ATOM 6294 O O . ILE B 1 343 ? 40.697 73.759 52.241 1.00 22.32 346 ILE B O 1
ATOM 6299 N N . GLY B 1 344 ? 38.771 74.830 51.745 1.00 21.61 347 GLY B N 1
ATOM 6300 C CA . GLY B 1 344 ? 39.398 75.727 50.814 1.00 21.37 347 GLY B CA 1
ATOM 6301 C C . GLY B 1 344 ? 39.682 75.099 49.474 1.00 22.00 347 GLY B C 1
ATOM 6302 O O . GLY B 1 344 ? 40.455 75.645 48.697 1.00 23.69 347 GLY B O 1
ATOM 6303 N N . ILE B 1 345 ? 39.079 73.957 49.168 1.00 21.51 348 ILE B N 1
ATOM 6304 C CA . ILE B 1 345 ? 39.430 73.295 47.907 1.00 20.32 348 ILE B CA 1
ATOM 6305 C C . ILE B 1 345 ? 38.467 73.626 46.778 1.00 20.75 348 ILE B C 1
ATOM 6306 O O . ILE B 1 345 ? 38.824 73.434 45.640 1.00 20.73 348 ILE B O 1
ATOM 6311 N N . LEU B 1 346 ? 37.272 74.137 47.098 1.00 21.23 349 LEU B N 1
ATOM 6312 C CA . LEU B 1 346 ? 36.259 74.468 46.078 1.00 22.27 349 LEU B CA 1
ATOM 6313 C C . LEU B 1 346 ? 35.760 75.909 46.247 1.00 23.57 349 LEU B C 1
ATOM 6314 O O . LEU B 1 346 ? 34.646 76.270 45.882 1.00 24.11 349 LEU B O 1
ATOM 6319 N N . ILE B 1 347 ? 36.640 76.722 46.799 1.00 24.70 350 ILE B N 1
ATOM 6320 C CA . ILE B 1 347 ? 36.341 78.079 47.177 1.00 25.13 350 ILE B CA 1
ATOM 6321 C C . ILE B 1 347 ? 37.060 79.002 46.199 1.00 25.22 350 ILE B C 1
ATOM 6322 O O . ILE B 1 347 ? 38.256 78.835 45.964 1.00 24.80 350 ILE B O 1
ATOM 6327 N N . PRO B 1 348 ? 36.341 79.958 45.614 1.00 25.66 351 PRO B N 1
ATOM 6328 C CA . PRO B 1 348 ? 36.970 80.878 44.672 1.00 26.65 351 PRO B CA 1
ATOM 6329 C C . PRO B 1 348 ? 37.870 81.863 45.411 1.00 28.55 351 PRO B C 1
ATOM 6330 O O . PRO B 1 348 ? 37.640 82.130 46.593 1.00 28.30 351 PRO B O 1
ATOM 6334 N N . ASP B 1 349 ? 38.870 82.405 44.719 1.00 31.61 352 ASP B N 1
ATOM 6335 C CA . ASP B 1 349 ? 39.764 83.440 45.287 1.00 34.97 352 ASP B CA 1
ATOM 6336 C C . ASP B 1 349 ? 39.101 84.762 45.573 1.00 35.82 352 ASP B C 1
ATOM 6337 O O . ASP B 1 349 ? 39.497 85.449 46.522 1.00 37.22 352 ASP B O 1
ATOM 6342 N N . GLU B 1 350 ? 38.126 85.129 44.742 1.00 36.16 353 GLU B N 1
ATOM 6343 C CA . GLU B 1 350 ? 37.401 86.371 44.919 1.00 38.59 353 GLU B CA 1
ATOM 6344 C C . GLU B 1 350 ? 35.946 86.053 45.204 1.00 35.09 353 GLU B C 1
ATOM 6345 O O . GLU B 1 350 ? 35.434 85.003 44.805 1.00 34.97 353 GLU B O 1
ATOM 6351 N N . ASP B 1 351 ? 35.285 86.990 45.865 1.00 32.79 354 ASP B N 1
ATOM 6352 C CA . ASP B 1 351 ? 33.863 86.950 46.045 1.00 31.56 354 ASP B CA 1
ATOM 6353 C C . ASP B 1 351 ? 33.131 86.907 44.714 1.00 29.24 354 ASP B C 1
ATOM 6354 O O . ASP B 1 351 ? 33.586 87.473 43.709 1.00 28.11 354 ASP B O 1
ATOM 6359 N N . LEU B 1 352 ? 31.999 86.224 44.710 1.00 26.76 355 LEU B N 1
ATOM 6360 C CA . LEU B 1 352 ? 31.181 86.166 43.511 1.00 25.73 355 LEU B CA 1
ATOM 6361 C C . LEU B 1 352 ? 30.642 87.548 43.072 1.00 25.39 355 LEU B C 1
ATOM 6362 O O . LEU B 1 352 ? 30.285 88.380 43.894 1.00 23.75 355 LEU B O 1
ATOM 6367 N N . PRO B 1 353 ? 30.656 87.804 41.774 1.00 26.21 356 PRO B N 1
ATOM 6368 C CA . PRO B 1 353 ? 29.987 88.986 41.215 1.00 26.67 356 PRO B CA 1
ATOM 6369 C C . PRO B 1 353 ? 28.475 88.817 41.168 1.00 27.31 356 PRO B C 1
ATOM 6370 O O . PRO B 1 353 ? 27.975 87.701 41.095 1.00 28.09 356 PRO B O 1
ATOM 6374 N N . VAL B 1 354 ? 27.758 89.931 41.186 1.00 28.34 357 VAL B N 1
ATOM 6375 C CA . VAL B 1 354 ? 26.302 89.948 41.087 1.00 28.66 357 VAL B CA 1
ATOM 6376 C C . VAL B 1 354 ? 25.846 90.766 39.893 1.00 29.10 357 VAL B C 1
ATOM 6377 O O . VAL B 1 354 ? 24.700 90.738 39.520 1.00 29.86 357 VAL B O 1
ATOM 6381 N N . ASP B 1 355 ? 26.749 91.479 39.264 1.00 30.32 358 ASP B N 1
ATOM 6382 C CA . ASP B 1 355 ? 26.341 92.392 38.202 1.00 32.09 358 ASP B CA 1
ATOM 6383 C C . ASP B 1 355 ? 26.373 91.725 36.818 1.00 31.57 358 ASP B C 1
ATOM 6384 O O . ASP B 1 355 ? 26.066 92.356 35.815 1.00 31.69 358 ASP B O 1
ATOM 6389 N N . TYR B 1 356 ? 26.762 90.446 36.781 1.00 31.23 359 TYR B N 1
ATOM 6390 C CA . TYR B 1 356 ? 26.686 89.615 35.580 1.00 29.94 359 TYR B CA 1
ATOM 6391 C C . TYR B 1 356 ? 26.649 88.160 36.022 1.00 29.05 359 TYR B C 1
ATOM 6392 O O . TYR B 1 356 ? 26.877 87.867 37.192 1.00 28.95 359 TYR B O 1
ATOM 6401 N N . THR B 1 357 ? 26.307 87.253 35.109 1.00 27.97 360 THR B N 1
ATOM 6402 C CA . THR B 1 357 ? 26.404 85.826 35.385 1.00 26.27 360 THR B CA 1
ATOM 6403 C C . THR B 1 357 ? 27.776 85.346 34.874 1.00 25.62 360 THR B C 1
ATOM 6404 O O . THR B 1 357 ? 28.071 85.446 33.667 1.00 24.63 360 THR B O 1
ATOM 6408 N N . PRO B 1 358 ? 28.634 84.877 35.795 1.00 24.62 361 PRO B N 1
ATOM 6409 C CA . PRO B 1 358 ? 29.935 84.367 35.423 1.00 23.88 361 PRO B CA 1
ATOM 6410 C C . PRO B 1 358 ? 29.820 82.931 34.978 1.00 23.43 361 PRO B C 1
ATOM 6411 O O . PRO B 1 358 ? 28.963 82.184 35.455 1.00 23.55 361 PRO B O 1
ATOM 6415 N N . PHE B 1 359 ? 30.690 82.544 34.069 1.00 23.84 362 PHE B N 1
ATOM 6416 C CA . PHE B 1 359 ? 30.704 81.168 33.543 1.00 23.90 362 PHE B CA 1
ATOM 6417 C C . PHE B 1 359 ? 32.150 80.663 33.551 1.00 23.89 362 PHE B C 1
ATOM 6418 O O . PHE B 1 359 ? 32.998 81.221 32.853 1.00 24.24 362 PHE B O 1
ATOM 6426 N N . PRO B 1 360 ? 32.442 79.653 34.367 1.00 23.92 363 PRO B N 1
ATOM 6427 C CA . PRO B 1 360 ? 31.453 79.029 35.250 1.00 24.43 363 PRO B CA 1
ATOM 6428 C C . PRO B 1 360 ? 31.157 79.885 36.475 1.00 24.42 363 PRO B C 1
ATOM 6429 O O . PRO B 1 360 ? 31.822 80.884 36.709 1.00 25.69 363 PRO B O 1
ATOM 6433 N N . SER B 1 361 ? 30.180 79.492 37.272 1.00 25.01 364 SER B N 1
ATOM 6434 C CA . SER B 1 361 ? 30.061 80.065 38.596 1.00 24.84 364 SER B CA 1
ATOM 6435 C C . SER B 1 361 ? 31.369 79.757 39.334 1.00 24.80 364 SER B C 1
ATOM 6436 O O . SER B 1 361 ? 31.800 78.613 39.389 1.00 24.66 364 SER B O 1
ATOM 6439 N N . PRO B 1 362 ? 32.026 80.783 39.869 1.00 24.77 365 PRO B N 1
ATOM 6440 C CA . PRO B 1 362 ? 33.278 80.568 40.603 1.00 23.99 365 PRO B CA 1
ATOM 6441 C C . PRO B 1 362 ? 33.038 79.730 41.868 1.00 23.54 365 PRO B C 1
ATOM 6442 O O . PRO B 1 362 ? 33.983 79.232 42.499 1.00 24.14 365 PRO B O 1
ATOM 6446 N N . TYR B 1 363 ? 31.784 79.571 42.237 1.00 22.39 366 TYR B N 1
ATOM 6447 C CA . TYR B 1 363 ? 31.480 78.807 43.415 1.00 22.24 366 TYR B CA 1
ATOM 6448 C C . TYR B 1 363 ? 30.332 77.941 43.049 1.00 22.66 366 TYR B C 1
ATOM 6449 O O . TYR B 1 363 ? 29.272 78.463 42.759 1.00 23.98 366 TYR B O 1
ATOM 6458 N N . SER B 1 364 ? 30.519 76.628 43.038 1.00 22.42 367 SER B N 1
ATOM 6459 C CA . SER B 1 364 ? 29.412 75.781 42.669 1.00 22.03 367 SER B CA 1
ATOM 6460 C C . SER B 1 364 ? 28.851 75.073 43.885 1.00 22.08 367 SER B C 1
ATOM 6461 O O . SER B 1 364 ? 29.422 74.104 44.378 1.00 23.66 367 SER B O 1
ATOM 6464 N N . HIS B 1 365 ? 27.709 75.544 44.357 1.00 20.57 368 HIS B N 1
ATOM 6465 C CA . HIS B 1 365 ? 27.097 74.981 45.529 1.00 19.20 368 HIS B CA 1
ATOM 6466 C C . HIS B 1 365 ? 26.683 73.496 45.352 1.00 18.24 368 HIS B C 1
ATOM 6467 O O . HIS B 1 365 ? 26.957 72.654 46.207 1.00 18.19 368 HIS B O 1
ATOM 6474 N N . VAL B 1 366 ? 26.028 73.175 44.247 1.00 16.77 369 VAL B N 1
ATOM 6475 C CA . VAL B 1 366 ? 25.645 71.787 43.955 1.00 16.01 369 VAL B CA 1
ATOM 6476 C C . VAL B 1 366 ? 26.882 70.840 43.742 1.00 16.14 369 VAL B C 1
ATOM 6477 O O . VAL B 1 366 ? 26.751 69.616 43.830 1.00 15.90 369 VAL B O 1
ATOM 6481 N N . GLY B 1 367 ? 28.063 71.397 43.463 1.00 15.91 370 GLY B N 1
ATOM 6482 C CA . GLY B 1 367 ? 29.239 70.555 43.325 1.00 16.82 370 GLY B CA 1
ATOM 6483 C C . GLY B 1 367 ? 29.771 70.120 44.685 1.00 17.60 370 GLY B C 1
ATOM 6484 O O . GLY B 1 367 ? 30.551 69.174 44.791 1.00 17.42 370 GLY B O 1
ATOM 6485 N N . ILE B 1 368 ? 29.336 70.831 45.723 1.00 17.69 371 ILE B N 1
ATOM 6486 C CA . ILE B 1 368 ? 29.721 70.536 47.073 1.00 18.23 371 ILE B CA 1
ATOM 6487 C C . ILE B 1 368 ? 28.590 69.837 47.790 1.00 17.91 371 ILE B C 1
ATOM 6488 O O . ILE B 1 368 ? 28.799 68.781 48.376 1.00 17.73 371 ILE B O 1
ATOM 6493 N N . THR B 1 369 ? 27.384 70.405 47.753 1.00 17.97 372 THR B N 1
ATOM 6494 C CA . THR B 1 369 ? 26.281 69.784 48.513 1.00 18.01 372 THR B CA 1
ATOM 6495 C C . THR B 1 369 ? 25.016 69.522 47.714 1.00 18.11 372 THR B C 1
ATOM 6496 O O . THR B 1 369 ? 24.018 70.182 47.964 1.00 20.10 372 THR B O 1
ATOM 6500 N N . PRO B 1 370 ? 25.020 68.528 46.820 1.00 17.55 373 PRO B N 1
ATOM 6501 C CA . PRO B 1 370 ? 23.772 68.054 46.244 1.00 16.70 373 PRO B CA 1
ATOM 6502 C C . PRO B 1 370 ? 23.050 67.298 47.376 1.00 17.13 373 PRO B C 1
ATOM 6503 O O . PRO B 1 370 ? 23.659 67.053 48.431 1.00 17.74 373 PRO B O 1
ATOM 6507 N N . GLN B 1 371 ? 21.797 66.901 47.166 1.00 16.83 374 GLN B N 1
ATOM 6508 C CA . GLN B 1 371 ? 21.189 65.956 48.061 1.00 18.12 374 GLN B CA 1
ATOM 6509 C C . GLN B 1 371 ? 22.099 64.735 48.094 1.00 18.16 374 GLN B C 1
ATOM 6510 O O . GLN B 1 371 ? 22.602 64.321 47.057 1.00 18.71 374 GLN B O 1
ATOM 6516 N N . GLY B 1 372 ? 22.305 64.166 49.283 1.00 18.40 375 GLY B N 1
ATOM 6517 C CA . GLY B 1 372 ? 23.166 62.998 49.464 1.00 17.55 375 GLY B CA 1
ATOM 6518 C C . GLY B 1 372 ? 24.647 63.324 49.325 1.00 17.30 375 GLY B C 1
ATOM 6519 O O . GLY B 1 372 ? 25.456 62.437 49.057 1.00 18.28 375 GLY B O 1
ATOM 6520 N N . ALA B 1 373 ? 25.004 64.581 49.507 1.00 15.94 376 ALA B N 1
ATOM 6521 C CA . ALA B 1 373 ? 26.364 65.030 49.328 1.00 16.30 376 ALA B CA 1
ATOM 6522 C C . ALA B 1 373 ? 27.316 64.196 50.168 1.00 17.15 376 ALA B C 1
ATOM 6523 O O . ALA B 1 373 ? 26.977 63.756 51.305 1.00 16.62 376 ALA B O 1
ATOM 6525 N N . ARG B 1 374 ? 28.524 64.025 49.641 1.00 16.42 377 ARG B N 1
ATOM 6526 C CA . ARG B 1 374 ? 29.513 63.231 50.324 1.00 16.52 377 ARG B CA 1
ATOM 6527 C C . ARG B 1 374 ? 30.827 63.928 50.161 1.00 16.59 377 ARG B C 1
ATOM 6528 O O . ARG B 1 374 ? 31.244 64.203 49.060 1.00 17.13 377 ARG B O 1
ATOM 6536 N N . THR B 1 375 ? 31.431 64.293 51.282 1.00 16.86 378 THR B N 1
ATOM 6537 C CA . THR B 1 375 ? 32.763 64.854 51.321 1.00 16.82 378 THR B CA 1
ATOM 6538 C C . THR B 1 375 ? 33.558 63.788 52.050 1.00 17.12 378 THR B C 1
ATOM 6539 O O . THR B 1 375 ? 33.276 63.464 53.204 1.00 17.43 378 THR B O 1
ATOM 6543 N N . ILE B 1 376 ? 34.522 63.203 51.352 1.00 17.66 379 ILE B N 1
ATOM 6544 C CA . ILE B 1 376 ? 35.352 62.126 51.879 1.00 17.43 379 ILE B CA 1
ATOM 6545 C C . ILE B 1 376 ? 36.821 62.542 51.949 1.00 18.06 379 ILE B C 1
ATOM 6546 O O . ILE B 1 376 ? 37.366 63.194 51.049 1.00 16.06 379 ILE B O 1
ATOM 6551 N N . ILE B 1 377 ? 37.445 62.218 53.075 1.00 19.35 380 ILE B N 1
ATOM 6552 C CA . ILE B 1 377 ? 38.891 62.336 53.167 1.00 20.62 380 ILE B CA 1
ATOM 6553 C C . ILE B 1 377 ? 39.450 60.929 53.229 1.00 21.28 380 ILE B C 1
ATOM 6554 O O . ILE B 1 377 ? 39.113 60.136 54.141 1.00 20.46 380 ILE B O 1
ATOM 6559 N N . GLU B 1 378 ? 40.278 60.640 52.228 1.00 21.33 381 GLU B N 1
ATOM 6560 C CA . GLU B 1 378 ? 40.996 59.406 52.146 1.00 22.29 381 GLU B CA 1
ATOM 6561 C C . GLU B 1 378 ? 42.381 59.601 52.756 1.00 21.93 381 GLU B C 1
ATOM 6562 O O . GLU B 1 378 ? 43.041 60.586 52.473 1.00 21.71 381 GLU B O 1
ATOM 6568 N N . LYS B 1 379 ? 42.837 58.654 53.563 1.00 22.70 382 LYS B N 1
ATOM 6569 C CA . LYS B 1 379 ? 44.248 58.636 53.953 1.00 22.89 382 LYS B CA 1
ATOM 6570 C C . LYS B 1 379 ? 44.891 57.298 53.561 1.00 22.95 382 LYS B C 1
ATOM 6571 O O . LYS B 1 379 ? 44.356 56.228 53.829 1.00 22.11 382 LYS B O 1
ATOM 6577 N N . TYR B 1 380 ? 46.047 57.361 52.910 1.00 23.52 383 TYR B N 1
ATOM 6578 C CA . TYR B 1 380 ? 46.734 56.141 52.535 1.00 23.70 383 TYR B CA 1
ATOM 6579 C C . TYR B 1 380 ? 48.231 56.300 52.532 1.00 24.67 383 TYR B C 1
ATOM 6580 O O . TYR B 1 380 ? 48.756 57.395 52.327 1.00 24.18 383 TYR B O 1
ATOM 6589 N N . ALA B 1 381 ? 48.908 55.195 52.804 1.00 26.04 384 ALA B N 1
ATOM 6590 C CA . ALA B 1 381 ? 50.357 55.163 52.804 1.00 27.81 384 ALA B CA 1
ATOM 6591 C C . ALA B 1 381 ? 50.850 54.752 51.441 1.00 29.16 384 ALA B C 1
ATOM 6592 O O . ALA B 1 381 ? 50.269 53.885 50.776 1.00 28.26 384 ALA B O 1
ATOM 6594 N N . CYS B 1 382 ? 51.934 55.404 51.052 1.00 30.93 385 CYS B N 1
ATOM 6595 C CA . CYS B 1 382 ? 52.684 55.080 49.875 1.00 32.72 385 CYS B CA 1
ATOM 6596 C C . CYS B 1 382 ? 54.120 55.133 50.341 1.00 33.47 385 CYS B C 1
ATOM 6597 O O . CYS B 1 382 ? 54.654 56.204 50.657 1.00 33.10 385 CYS B O 1
ATOM 6601 N N . GLY B 1 383 ? 54.745 53.966 50.405 1.00 34.38 386 GLY B N 1
ATOM 6602 C CA . GLY B 1 383 ? 56.096 53.892 50.920 1.00 35.48 386 GLY B CA 1
ATOM 6603 C C . GLY B 1 383 ? 56.102 54.361 52.362 1.00 35.70 386 GLY B C 1
ATOM 6604 O O . GLY B 1 383 ? 55.224 53.986 53.142 1.00 36.43 386 GLY B O 1
ATOM 6605 N N . ASN B 1 384 ? 57.077 55.185 52.714 1.00 35.65 387 ASN B N 1
ATOM 6606 C CA . ASN B 1 384 ? 57.239 55.571 54.106 1.00 36.50 387 ASN B CA 1
ATOM 6607 C C . ASN B 1 384 ? 56.450 56.852 54.464 1.00 35.77 387 ASN B C 1
ATOM 6608 O O . ASN B 1 384 ? 56.694 57.478 55.519 1.00 36.57 387 ASN B O 1
ATOM 6613 N N . GLU B 1 385 ? 55.511 57.230 53.594 1.00 33.84 388 GLU B N 1
ATOM 6614 C CA . GLU B 1 385 ? 54.718 58.440 53.803 1.00 32.46 388 GLU B CA 1
ATOM 6615 C C . GLU B 1 385 ? 53.229 58.181 53.744 1.00 30.47 388 GLU B C 1
ATOM 6616 O O . GLU B 1 385 ? 52.765 57.270 53.047 1.00 29.45 388 GLU B O 1
ATOM 6622 N N . SER B 1 386 ? 52.493 59.000 54.491 1.00 28.56 389 SER B N 1
ATOM 6623 C CA . SER B 1 386 ? 51.041 58.992 54.441 1.00 27.14 389 SER B CA 1
ATOM 6624 C C . SER B 1 386 ? 50.494 60.160 53.624 1.00 25.27 389 SER B C 1
ATOM 6625 O O . SER B 1 386 ? 50.997 61.278 53.677 1.00 24.84 389 SER B O 1
ATOM 6628 N N . TYR B 1 387 ? 49.460 59.896 52.853 1.00 24.24 390 TYR B N 1
ATOM 6629 C CA . TYR B 1 387 ? 48.884 60.969 52.039 1.00 23.25 390 TYR B CA 1
ATOM 6630 C C . TYR B 1 387 ? 47.413 61.110 52.266 1.00 22.37 390 TYR B C 1
ATOM 6631 O O . TYR B 1 387 ? 46.711 60.171 52.631 1.00 22.45 390 TYR B O 1
ATOM 6640 N N . VAL B 1 388 ? 46.939 62.302 51.994 1.00 22.40 391 VAL B N 1
ATOM 6641 C CA . VAL B 1 388 ? 45.553 62.670 52.266 1.00 21.73 391 VAL B CA 1
ATOM 6642 C C . VAL B 1 388 ? 45.003 63.271 50.994 1.00 21.10 391 VAL B C 1
ATOM 6643 O O . VAL B 1 388 ? 45.713 63.986 50.276 1.00 20.56 391 VAL B O 1
ATOM 6647 N N . ARG B 1 389 ? 43.753 62.944 50.672 1.00 20.32 392 ARG B N 1
ATOM 6648 C CA . ARG B 1 389 ? 43.084 63.665 49.614 1.00 18.75 392 ARG B CA 1
ATOM 6649 C C . ARG B 1 389 ? 41.571 63.677 49.826 1.00 18.56 392 ARG B C 1
ATOM 6650 O O . ARG B 1 389 ? 41.015 62.844 50.558 1.00 17.48 392 ARG B O 1
ATOM 6658 N N . TYR B 1 390 ? 40.927 64.648 49.175 1.00 19.06 393 TYR B N 1
ATOM 6659 C CA . TYR B 1 390 ? 39.469 64.833 49.211 1.00 18.72 393 TYR B CA 1
ATOM 6660 C C . TYR B 1 390 ? 38.773 64.226 48.015 1.00 17.70 393 TYR B C 1
ATOM 6661 O O . TYR B 1 390 ? 39.228 64.366 46.899 1.00 17.85 393 TYR B O 1
ATOM 6670 N N . VAL B 1 391 ? 37.660 63.555 48.272 1.00 16.87 394 VAL B N 1
ATOM 6671 C CA . VAL B 1 391 ? 36.815 63.017 47.220 1.00 16.42 394 VAL B CA 1
ATOM 6672 C C . VAL B 1 391 ? 35.456 63.614 47.503 1.00 17.20 394 VAL B C 1
ATOM 6673 O O . VAL B 1 391 ? 34.780 63.247 48.478 1.00 17.16 394 VAL B O 1
ATOM 6677 N N . ILE B 1 392 ? 35.093 64.607 46.692 1.00 17.87 395 ILE B N 1
ATOM 6678 C CA . ILE B 1 392 ? 33.864 65.372 46.927 1.00 17.86 395 ILE B CA 1
ATOM 6679 C C . ILE B 1 392 ? 32.908 64.914 45.857 1.00 17.99 395 ILE B C 1
ATOM 6680 O O . ILE B 1 392 ? 33.203 65.048 44.686 1.00 19.05 395 ILE B O 1
ATOM 6685 N N . ASN B 1 393 ? 31.795 64.340 46.271 1.00 17.75 396 ASN B N 1
ATOM 6686 C CA . ASN B 1 393 ? 30.773 63.793 45.375 1.00 18.00 396 ASN B CA 1
ATOM 6687 C C . ASN B 1 393 ? 31.396 62.966 44.260 1.00 18.10 396 ASN B C 1
ATOM 6688 O O . ASN B 1 393 ? 31.135 63.177 43.066 1.00 17.92 396 ASN B O 1
ATOM 6693 N N . ASP B 1 394 ? 32.264 62.051 44.710 1.00 18.07 397 ASP B N 1
ATOM 6694 C CA . ASP B 1 394 ? 32.875 61.021 43.892 1.00 18.14 397 ASP B CA 1
ATOM 6695 C C . ASP B 1 394 ? 33.895 61.564 42.934 1.00 17.46 397 ASP B C 1
ATOM 6696 O O . ASP B 1 394 ? 34.203 60.892 41.967 1.00 17.22 397 ASP B O 1
ATOM 6701 N N . ALA B 1 395 ? 34.367 62.792 43.159 1.00 16.48 398 ALA B N 1
ATOM 6702 C CA . ALA B 1 395 ? 35.478 63.315 42.380 1.00 16.78 398 ALA B CA 1
ATOM 6703 C C . ALA B 1 395 ? 36.642 63.676 43.292 1.00 17.49 398 ALA B C 1
ATOM 6704 O O . ALA B 1 395 ? 36.444 64.316 44.345 1.00 18.64 398 ALA B O 1
ATOM 6706 N N . VAL B 1 396 ? 37.864 63.305 42.892 1.00 16.99 399 VAL B N 1
ATOM 6707 C CA . VAL B 1 396 ? 39.021 63.757 43.646 1.00 15.97 399 VAL B CA 1
ATOM 6708 C C . VAL B 1 396 ? 39.182 65.243 43.380 1.00 16.13 399 VAL B C 1
ATOM 6709 O O . VAL B 1 396 ? 39.198 65.673 42.239 1.00 16.55 399 VAL B O 1
ATOM 6713 N N . ILE B 1 397 ? 39.260 66.021 44.441 1.00 16.62 400 ILE B N 1
ATOM 6714 C CA . ILE B 1 397 ? 39.496 67.456 44.357 1.00 16.62 400 ILE B CA 1
ATOM 6715 C C . ILE B 1 397 ? 40.826 67.760 45.021 1.00 18.50 400 ILE B C 1
ATOM 6716 O O . ILE B 1 397 ? 40.902 67.831 46.239 1.00 19.25 400 ILE B O 1
ATOM 6721 N N . PRO B 1 398 ? 41.888 67.907 44.238 1.00 20.32 401 PRO B N 1
ATOM 6722 C CA . PRO B 1 398 ? 43.238 68.158 44.812 1.00 21.51 401 PRO B CA 1
ATOM 6723 C C . PRO B 1 398 ? 43.313 69.482 45.575 1.00 23.04 401 PRO B C 1
ATOM 6724 O O . PRO B 1 398 ? 42.675 70.448 45.187 1.00 24.24 401 PRO B O 1
ATOM 6728 N N . ILE B 1 399 ? 44.074 69.508 46.666 1.00 24.16 402 ILE B N 1
ATOM 6729 C CA . ILE B 1 399 ? 44.295 70.716 47.429 1.00 24.55 402 ILE B CA 1
ATOM 6730 C C . ILE B 1 399 ? 45.296 71.465 46.565 1.00 26.06 402 ILE B C 1
ATOM 6731 O O . ILE B 1 399 ? 46.250 70.866 46.056 1.00 26.94 402 ILE B O 1
ATOM 6736 N N . LYS B 1 400 ? 45.046 72.746 46.351 1.00 27.07 403 LYS B N 1
ATOM 6737 C CA . LYS B 1 400 ? 45.881 73.577 45.516 1.00 28.55 403 LYS B CA 1
ATOM 6738 C C . LYS B 1 400 ? 47.276 73.633 46.105 1.00 28.91 403 LYS B C 1
ATOM 6739 O O . LYS B 1 400 ? 47.421 73.951 47.291 1.00 28.67 403 LYS B O 1
ATOM 6745 N N . LYS B 1 401 ? 48.280 73.282 45.291 1.00 29.08 404 LYS B N 1
ATOM 6746 C CA . LYS B 1 401 ? 49.696 73.288 45.711 1.00 29.47 404 LYS B CA 1
ATOM 6747 C C . LYS B 1 401 ? 50.026 72.252 46.764 1.00 28.98 404 LYS B C 1
ATOM 6748 O O . LYS B 1 401 ? 51.127 72.285 47.307 1.00 29.28 404 LYS B O 1
ATOM 6754 N N . CYS B 1 402 ? 49.072 71.362 47.067 1.00 27.92 405 CYS B N 1
ATOM 6755 C CA . CYS B 1 402 ? 49.327 70.137 47.824 1.00 27.00 405 CYS B CA 1
ATOM 6756 C C . CYS B 1 402 ? 48.701 68.916 47.184 1.00 26.37 405 CYS B C 1
ATOM 6757 O O . CYS B 1 402 ? 47.787 68.267 47.758 1.00 25.48 405 CYS B O 1
ATOM 6761 N N . SER B 1 403 ? 49.221 68.583 46.009 1.00 25.34 406 SER B N 1
ATOM 6762 C CA . SER B 1 403 ? 48.622 67.552 45.186 1.00 24.41 406 SER B CA 1
ATOM 6763 C C . SER B 1 403 ? 49.716 66.762 44.490 1.00 24.31 406 SER B C 1
ATOM 6764 O O . SER B 1 403 ? 49.471 66.209 43.402 1.00 23.98 406 SER B O 1
ATOM 6767 N N . SER B 1 404 ? 50.903 66.716 45.128 1.00 23.48 407 SER B N 1
ATOM 6768 C CA . SER B 1 404 ? 52.108 66.038 44.610 1.00 23.78 407 SER B CA 1
ATOM 6769 C C . SER B 1 404 ? 52.168 64.569 44.916 1.00 23.51 407 SER B C 1
ATOM 6770 O O . SER B 1 404 ? 53.020 63.872 44.348 1.00 24.77 407 SER B O 1
ATOM 6773 N N . GLY B 1 405 ? 51.358 64.107 45.860 1.00 21.66 408 GLY B N 1
ATOM 6774 C CA . GLY B 1 405 ? 51.480 62.745 46.296 1.00 22.67 408 GLY B CA 1
ATOM 6775 C C . GLY B 1 405 ? 50.711 61.862 45.343 1.00 23.13 408 GLY B C 1
ATOM 6776 O O . GLY B 1 405 ? 50.057 62.370 44.453 1.00 23.45 408 GLY B O 1
ATOM 6777 N N . PRO B 1 406 ? 50.777 60.546 45.511 1.00 23.69 409 PRO B N 1
ATOM 6778 C CA . PRO B 1 406 ? 50.039 59.651 44.604 1.00 23.73 409 PRO B CA 1
ATOM 6779 C C . PRO B 1 406 ? 48.533 59.983 44.653 1.00 23.86 409 PRO B C 1
ATOM 6780 O O . PRO B 1 406 ? 48.014 60.270 45.727 1.00 23.72 409 PRO B O 1
ATOM 6784 N N . GLY B 1 407 ? 47.879 59.964 43.486 1.00 23.77 410 GLY B N 1
ATOM 6785 C CA . GLY B 1 407 ? 46.455 60.301 43.313 1.00 23.40 410 GLY B CA 1
ATOM 6786 C C . GLY B 1 407 ? 46.180 61.780 43.578 1.00 23.24 410 GLY B C 1
ATOM 6787 O O . GLY B 1 407 ? 45.061 62.163 43.960 1.00 23.87 410 GLY B O 1
ATOM 6788 N N . PHE B 1 408 ? 47.216 62.599 43.390 1.00 22.24 411 PHE B N 1
ATOM 6789 C CA . PHE B 1 408 ? 47.177 64.050 43.612 1.00 21.19 411 PHE B CA 1
ATOM 6790 C C . PHE B 1 408 ? 46.826 64.388 45.021 1.00 21.17 411 PHE B C 1
ATOM 6791 O O . PHE B 1 408 ? 46.024 65.304 45.291 1.00 19.97 411 PHE B O 1
ATOM 6799 N N . SER B 1 409 ? 47.477 63.642 45.910 1.00 21.27 412 SER B N 1
ATOM 6800 C CA . SER B 1 409 ? 47.284 63.752 47.327 1.00 21.60 412 SER B CA 1
ATOM 6801 C C . SER B 1 409 ? 48.294 64.683 47.973 1.00 22.11 412 SER B C 1
ATOM 6802 O O . SER B 1 409 ? 49.227 65.182 47.350 1.00 22.18 412 SER B O 1
ATOM 6805 N N . CYS B 1 410 ? 48.065 64.931 49.251 1.00 23.18 413 CYS B N 1
ATOM 6806 C CA . CYS B 1 410 ? 48.876 65.823 50.005 1.00 23.78 413 CYS B CA 1
ATOM 6807 C C . CYS B 1 410 ? 49.560 64.973 51.088 1.00 24.22 413 CYS B C 1
ATOM 6808 O O . CYS B 1 410 ? 48.870 64.289 51.867 1.00 23.32 413 CYS B O 1
ATOM 6811 N N . ASN B 1 411 ? 50.894 64.975 51.110 1.00 24.81 414 ASN B N 1
ATOM 6812 C CA . ASN B 1 411 ? 51.607 64.371 52.233 1.00 26.33 414 ASN B CA 1
ATOM 6813 C C . ASN B 1 411 ? 50.950 64.890 53.525 1.00 26.18 414 ASN B C 1
ATOM 6814 O O . ASN B 1 411 ? 50.663 66.075 53.642 1.00 25.77 414 ASN B O 1
ATOM 6819 N N . LEU B 1 412 ? 50.692 63.994 54.468 1.00 26.71 415 LEU B N 1
ATOM 6820 C CA . LEU B 1 412 ? 50.067 64.358 55.716 1.00 27.59 415 LEU B CA 1
ATOM 6821 C C . LEU B 1 412 ? 50.823 65.489 56.441 1.00 28.70 415 LEU B C 1
ATOM 6822 O O . LEU B 1 412 ? 50.187 66.355 57.080 1.00 29.28 415 LEU B O 1
ATOM 6827 N N . ASN B 1 413 ? 52.161 65.467 56.373 1.00 28.50 416 ASN B N 1
ATOM 6828 C CA . ASN B 1 413 ? 52.970 66.578 56.889 1.00 28.77 416 ASN B CA 1
ATOM 6829 C C . ASN B 1 413 ? 52.633 67.902 56.240 1.00 28.35 416 ASN B C 1
ATOM 6830 O O . ASN B 1 413 ? 52.464 68.909 56.928 1.00 28.24 416 ASN B O 1
ATOM 6835 N N . ASP B 1 414 ? 52.532 67.902 54.921 1.00 28.20 417 ASP B N 1
ATOM 6836 C CA . ASP B 1 414 ? 52.105 69.090 54.201 1.00 28.91 417 ASP B CA 1
ATOM 6837 C C . ASP B 1 414 ? 50.639 69.422 54.465 1.00 28.26 417 ASP B C 1
ATOM 6838 O O . ASP B 1 414 ? 50.269 70.593 54.456 1.00 29.74 417 ASP B O 1
ATOM 6843 N N . TYR B 1 415 ? 49.815 68.410 54.711 1.00 27.07 418 TYR B N 1
ATOM 6844 C CA . TYR B 1 415 ? 48.409 68.655 54.964 1.00 25.95 418 TYR B CA 1
ATOM 6845 C C . TYR B 1 415 ? 48.242 69.382 56.293 1.00 25.91 418 TYR B C 1
ATOM 6846 O O . TYR B 1 415 ? 47.381 70.264 56.436 1.00 25.58 418 TYR B O 1
ATOM 6855 N N . ASN B 1 416 ? 49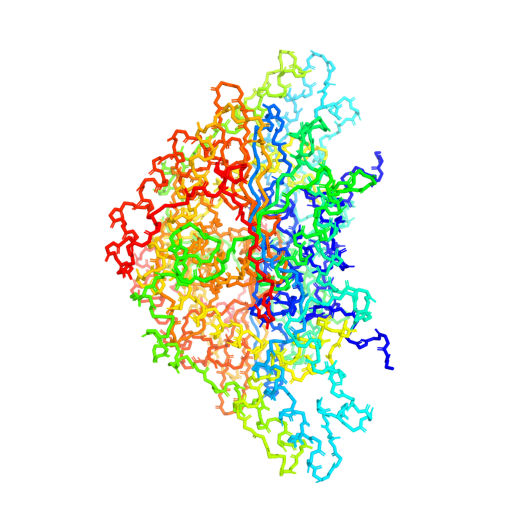.092 69.019 57.250 1.00 26.16 419 ASN B N 1
ATOM 6856 C CA . ASN B 1 416 ? 49.178 69.727 58.537 1.00 25.93 419 ASN B CA 1
ATOM 6857 C C . ASN B 1 416 ? 49.428 71.200 58.381 1.00 25.53 419 ASN B C 1
ATOM 6858 O O . ASN B 1 416 ? 48.752 72.003 59.006 1.00 24.97 419 ASN B O 1
ATOM 6863 N N . ASP B 1 417 ? 50.353 71.555 57.500 1.00 26.03 420 ASP B N 1
ATOM 6864 C CA . ASP B 1 417 ? 50.667 72.955 57.269 1.00 26.45 420 ASP B CA 1
ATOM 6865 C C . ASP B 1 417 ? 49.541 73.654 56.543 1.00 25.96 420 ASP B C 1
ATOM 6866 O O . ASP B 1 417 ? 49.294 74.849 56.746 1.00 26.21 420 ASP B O 1
ATOM 6871 N N . TYR B 1 418 ? 48.884 72.908 55.665 1.00 25.17 421 TYR B N 1
ATOM 6872 C CA . TYR B 1 418 ? 47.788 73.444 54.889 1.00 24.01 421 TYR B CA 1
ATOM 6873 C C . TYR B 1 418 ? 46.622 73.815 55.827 1.00 24.15 421 TYR B C 1
ATOM 6874 O O . TYR B 1 418 ? 46.113 74.944 55.766 1.00 24.57 421 TYR B O 1
ATOM 6883 N N . VAL B 1 419 ? 46.224 72.875 56.697 1.00 23.80 422 VAL B N 1
ATOM 6884 C CA . VAL B 1 419 ? 45.151 73.090 57.649 1.00 24.07 422 VAL B CA 1
ATOM 6885 C C . VAL B 1 419 ? 45.497 74.219 58.607 1.00 25.94 422 VAL B C 1
ATOM 6886 O O . VAL B 1 419 ? 44.663 75.113 58.814 1.00 26.87 422 VAL B O 1
ATOM 6890 N N . ALA B 1 420 ? 46.721 74.207 59.156 1.00 26.83 423 ALA B N 1
ATOM 6891 C CA . ALA B 1 420 ? 47.223 75.297 60.003 1.00 27.80 423 ALA B CA 1
ATOM 6892 C C . ALA B 1 420 ? 46.964 76.636 59.358 1.00 28.75 423 ALA B C 1
ATOM 6893 O O . ALA B 1 420 ? 46.513 77.577 60.002 1.00 29.37 423 ALA B O 1
ATOM 6895 N N . GLU B 1 421 ? 47.259 76.732 58.087 1.00 29.44 424 GLU B N 1
ATOM 6896 C CA . GLU B 1 421 ? 47.137 78.004 57.427 1.00 31.33 424 GLU B CA 1
ATOM 6897 C C . GLU B 1 421 ? 45.628 78.355 57.200 1.00 31.08 424 GLU B C 1
ATOM 6898 O O . GLU B 1 421 ? 45.188 79.504 57.394 1.00 30.66 424 GLU B O 1
ATOM 6904 N N . ARG B 1 422 ? 44.832 77.349 56.851 1.00 30.21 425 ARG B N 1
ATOM 6905 C CA . ARG B 1 422 ? 43.397 77.554 56.724 1.00 28.93 425 ARG B CA 1
ATOM 6906 C C . ARG B 1 422 ? 42.763 78.026 58.038 1.00 28.83 425 ARG B C 1
ATOM 6907 O O . ARG B 1 422 ? 41.890 78.871 58.005 1.00 29.24 425 ARG B O 1
ATOM 6915 N N . VAL B 1 423 ? 43.189 77.467 59.171 1.00 28.39 426 VAL B N 1
ATOM 6916 C CA . VAL B 1 423 ? 42.574 77.775 60.456 1.00 28.17 426 VAL B CA 1
ATOM 6917 C C . VAL B 1 423 ? 43.303 78.870 61.244 1.00 28.31 426 VAL B C 1
ATOM 6918 O O . VAL B 1 423 ? 42.875 79.232 62.345 1.00 28.43 426 VAL B O 1
ATOM 6922 N N . ALA B 1 424 ? 44.359 79.430 60.669 1.00 28.34 427 ALA B N 1
ATOM 6923 C CA . ALA B 1 424 ? 45.142 80.466 61.351 1.00 29.28 427 ALA B CA 1
ATOM 6924 C C . ALA B 1 424 ? 44.232 81.588 61.811 1.00 30.28 427 ALA B C 1
ATOM 6925 O O . ALA B 1 424 ? 43.461 82.142 61.014 1.00 30.86 427 ALA B O 1
ATOM 6927 N N . GLY B 1 425 ? 44.325 81.908 63.099 1.00 31.04 428 GLY B N 1
ATOM 6928 C CA . GLY B 1 425 ? 43.614 83.054 63.642 1.00 31.57 428 GLY B CA 1
ATOM 6929 C C . GLY B 1 425 ? 42.142 82.771 63.861 1.00 31.54 428 GLY B C 1
ATOM 6930 O O . GLY B 1 425 ? 41.348 83.689 63.911 1.00 32.30 428 GLY B O 1
ATOM 6931 N N . THR B 1 426 ? 41.754 81.502 63.915 1.00 31.35 429 THR B N 1
ATOM 6932 C CA . THR B 1 426 ? 40.383 81.202 64.251 1.00 30.48 429 THR B CA 1
ATOM 6933 C C . THR B 1 426 ? 40.335 80.837 65.701 1.00 30.77 429 THR B C 1
ATOM 6934 O O . THR B 1 426 ? 41.284 80.280 66.267 1.00 30.58 429 THR B O 1
ATOM 6938 N N . ASN B 1 427 ? 39.205 81.152 66.295 1.00 30.74 430 ASN B N 1
ATOM 6939 C CA . ASN B 1 427 ? 38.970 80.896 67.684 1.00 31.16 430 ASN B CA 1
ATOM 6940 C C . ASN B 1 427 ? 37.472 80.858 67.784 1.00 30.74 430 ASN B C 1
ATOM 6941 O O . ASN B 1 427 ? 36.806 81.890 67.698 1.00 30.68 430 ASN B O 1
ATOM 6946 N N . TYR B 1 428 ? 36.938 79.661 67.937 1.00 30.57 431 TYR B N 1
ATOM 6947 C CA . TYR B 1 428 ? 35.505 79.491 67.906 1.00 30.91 431 TYR B CA 1
ATOM 6948 C C . TYR B 1 428 ? 34.832 80.151 69.107 1.00 31.67 431 TYR B C 1
ATOM 6949 O O . TYR B 1 428 ? 33.896 80.923 68.941 1.00 31.29 431 TYR B O 1
ATOM 6958 N N . VAL B 1 429 ? 35.320 79.841 70.304 1.00 32.87 432 VAL B N 1
ATOM 6959 C CA . VAL B 1 429 ? 34.779 80.386 71.550 1.00 34.00 432 VAL B CA 1
ATOM 6960 C C . VAL B 1 429 ? 34.695 81.912 71.473 1.00 34.91 432 VAL B C 1
ATOM 6961 O O . VAL B 1 429 ? 33.646 82.510 71.774 1.00 35.40 432 VAL B O 1
ATOM 6965 N N . GLU B 1 430 ? 35.779 82.515 71.004 1.00 35.38 433 GLU B N 1
ATOM 6966 C CA . GLU B 1 430 ? 35.921 83.944 70.978 1.00 36.36 433 GLU B CA 1
ATOM 6967 C C . GLU B 1 430 ? 35.221 84.630 69.810 1.00 35.75 433 GLU B C 1
ATOM 6968 O O . GLU B 1 430 ? 34.573 85.669 70.006 1.00 36.42 433 GLU B O 1
ATOM 6974 N N . GLN B 1 431 ? 35.310 84.074 68.600 1.00 34.48 434 GLN B N 1
ATOM 6975 C CA . GLN B 1 431 ? 34.697 84.738 67.437 1.00 32.46 434 GLN B CA 1
ATOM 6976 C C . GLN B 1 431 ? 33.205 84.506 67.385 1.00 32.16 434 GLN B C 1
ATOM 6977 O O . GLN B 1 431 ? 32.467 85.316 66.834 1.00 32.22 434 GLN B O 1
ATOM 6983 N N . CYS B 1 432 ? 32.775 83.397 67.973 1.00 31.55 435 CYS B N 1
ATOM 6984 C CA . CYS B 1 432 ? 31.389 82.974 67.978 1.00 31.66 435 CYS B CA 1
ATOM 6985 C C . CYS B 1 432 ? 30.591 83.414 69.194 1.00 32.01 435 CYS B C 1
ATOM 6986 O O . CYS B 1 432 ? 29.357 83.424 69.132 1.00 32.64 435 CYS B O 1
ATOM 6989 N N . GLY B 1 433 ? 31.267 83.752 70.296 1.00 31.88 436 GLY B N 1
ATOM 6990 C CA . GLY B 1 433 ? 30.580 84.173 71.516 1.00 31.26 436 GLY B CA 1
ATOM 6991 C C . GLY B 1 433 ? 29.975 83.007 72.288 1.00 31.81 436 GLY B C 1
ATOM 6992 O O . GLY B 1 433 ? 28.980 83.174 73.015 1.00 31.76 436 GLY B O 1
ATOM 6993 N N . ASN B 1 434 ? 30.548 81.814 72.140 1.00 31.58 437 ASN B N 1
ATOM 6994 C CA . ASN B 1 434 ? 29.962 80.644 72.788 1.00 32.34 437 ASN B CA 1
ATOM 6995 C C . ASN B 1 434 ? 30.971 79.943 73.699 1.00 32.98 437 ASN B C 1
ATOM 6996 O O . ASN B 1 434 ? 31.982 79.449 73.226 1.00 33.66 437 ASN B O 1
ATOM 7001 N N . ASN B 1 435 ? 30.693 79.921 75.003 1.00 33.78 438 ASN B N 1
ATOM 7002 C CA . ASN B 1 435 ? 31.614 79.345 75.992 1.00 34.49 438 ASN B CA 1
ATOM 7003 C C . ASN B 1 435 ? 31.318 77.903 76.312 1.00 33.31 438 ASN B C 1
ATOM 7004 O O . ASN B 1 435 ? 31.803 77.346 77.310 1.00 33.32 438 ASN B O 1
ATOM 7009 N N . ASN B 1 436 ? 30.504 77.285 75.477 1.00 32.47 439 ASN B N 1
ATOM 7010 C CA . ASN B 1 436 ? 30.389 75.853 75.525 1.00 31.49 439 ASN B CA 1
ATOM 7011 C C . ASN B 1 436 ? 31.620 75.208 74.887 1.00 30.53 439 ASN B C 1
ATOM 7012 O O . ASN B 1 436 ? 32.656 75.859 74.741 1.00 29.72 439 ASN B O 1
ATOM 7017 N N . ALA B 1 437 ? 31.523 73.936 74.512 1.00 29.97 440 ALA B N 1
ATOM 7018 C CA . ALA B 1 437 ? 32.662 73.234 73.918 1.00 28.79 440 ALA B CA 1
ATOM 7019 C C . ALA B 1 437 ? 33.440 74.078 72.860 1.00 27.90 440 ALA B C 1
ATOM 7020 O O . ALA B 1 437 ? 32.854 74.665 71.944 1.00 28.13 440 ALA B O 1
ATOM 7022 N N . SER B 1 438 ? 34.752 74.170 73.028 1.00 26.89 441 SER B N 1
ATOM 7023 C CA . SER B 1 438 ? 35.605 74.965 72.160 1.00 26.47 441 SER B CA 1
ATOM 7024 C C . SER B 1 438 ? 36.100 74.174 70.971 1.00 25.87 441 SER B C 1
ATOM 7025 O O . SER B 1 438 ? 36.616 74.747 70.024 1.00 26.53 441 SER B O 1
ATOM 7028 N N . ALA B 1 439 ? 35.966 72.857 71.027 1.00 25.58 442 ALA B N 1
ATOM 7029 C CA . ALA B 1 439 ? 36.513 71.976 69.995 1.00 25.23 442 ALA B CA 1
ATOM 7030 C C . ALA B 1 439 ? 35.681 70.695 69.907 1.00 25.10 442 ALA B C 1
ATOM 7031 O O . ALA B 1 439 ? 34.916 70.378 70.838 1.00 25.71 442 ALA B O 1
ATOM 7033 N N . VAL B 1 440 ? 35.780 69.985 68.777 1.00 24.56 443 VAL B N 1
ATOM 7034 C CA . VAL B 1 440 ? 35.123 68.682 68.641 1.00 23.45 443 VAL B CA 1
ATOM 7035 C C . VAL B 1 440 ? 35.799 67.670 69.570 1.00 23.56 443 VAL B C 1
ATOM 7036 O O . VAL B 1 440 ? 37.027 67.561 69.596 1.00 22.37 443 VAL B O 1
ATOM 7040 N N . THR B 1 441 ? 34.986 66.939 70.333 1.00 24.02 444 THR B N 1
ATOM 7041 C CA . THR B 1 441 ? 35.480 65.822 71.101 1.00 24.05 444 THR B CA 1
ATOM 7042 C C . THR B 1 441 ? 34.715 64.544 70.802 1.00 23.64 444 THR B C 1
ATOM 7043 O O . THR B 1 441 ? 35.149 63.471 71.235 1.00 24.57 444 THR B O 1
ATOM 7047 N N . PHE B 1 442 ? 33.579 64.635 70.111 1.00 22.24 445 PHE B N 1
ATOM 7048 C CA . PHE B 1 442 ? 32.644 63.496 70.100 1.00 21.98 445 PHE B CA 1
ATOM 7049 C C . PHE B 1 442 ? 33.220 62.295 69.349 1.00 22.41 445 PHE B C 1
ATOM 7050 O O . PHE B 1 442 ? 32.738 61.168 69.531 1.00 22.88 445 PHE B O 1
ATOM 7058 N N . TYR B 1 443 ? 34.225 62.518 68.503 1.00 22.69 446 TYR B N 1
ATOM 7059 C CA . TYR B 1 443 ? 34.867 61.385 67.815 1.00 23.54 446 TYR B CA 1
ATOM 7060 C C . TYR B 1 443 ? 35.621 60.524 68.803 1.00 25.19 446 TYR B C 1
ATOM 7061 O O . TYR B 1 443 ? 35.826 59.326 68.550 1.00 25.46 446 TYR B O 1
ATOM 7070 N N . TRP B 1 444 ? 36.005 61.116 69.939 1.00 27.15 447 TRP B N 1
ATOM 7071 C CA . TRP B 1 444 ? 36.888 60.427 70.893 1.00 29.08 447 TRP B CA 1
ATOM 7072 C C . TRP B 1 444 ? 36.178 60.074 72.180 1.00 30.02 447 TRP B C 1
ATOM 7073 O O . TRP B 1 444 ? 36.509 59.072 72.822 1.00 30.35 447 TRP B O 1
ATOM 7084 N N . ASP B 1 445 ? 35.179 60.869 72.546 1.00 30.42 448 ASP B N 1
ATOM 7085 C CA . ASP B 1 445 ? 34.586 60.691 73.863 1.00 30.46 448 ASP B CA 1
ATOM 7086 C C . ASP B 1 445 ? 33.239 60.034 73.828 1.00 30.63 448 ASP B C 1
ATOM 7087 O O . ASP B 1 445 ? 32.638 59.873 74.876 1.00 30.52 448 ASP B O 1
ATOM 7092 N N . TYR B 1 446 ? 32.781 59.608 72.647 1.00 31.50 449 TYR B N 1
ATOM 7093 C CA . TYR B 1 446 ? 31.415 59.033 72.510 1.00 32.56 449 TYR B CA 1
ATOM 7094 C C . TYR B 1 446 ? 31.154 57.739 73.273 1.00 34.83 449 TYR B C 1
ATOM 7095 O O . TYR B 1 446 ? 29.999 57.305 73.423 1.00 34.90 449 TYR B O 1
ATOM 7104 N N . GLU B 1 447 ? 32.225 57.094 73.717 1.00 38.03 450 GLU B N 1
ATOM 7105 C CA . GLU B 1 447 ? 32.087 55.873 74.499 1.00 40.80 450 GLU B CA 1
ATOM 7106 C C . GLU B 1 447 ? 31.729 56.178 75.938 1.00 41.51 450 GLU B C 1
ATOM 7107 O O . GLU B 1 447 ? 31.082 55.359 76.596 1.00 42.17 450 GLU B O 1
ATOM 7113 N N . THR B 1 448 ? 32.132 57.361 76.405 1.00 41.65 451 THR B N 1
ATOM 7114 C CA . THR B 1 448 ? 31.915 57.769 77.778 1.00 42.26 451 THR B CA 1
ATOM 7115 C C . THR B 1 448 ? 30.915 58.931 77.923 1.00 42.36 451 THR B C 1
ATOM 7116 O O . THR B 1 448 ? 30.492 59.259 79.024 1.00 43.25 451 THR B O 1
ATOM 7120 N N . THR B 1 449 ? 30.556 59.549 76.806 1.00 41.97 452 THR B N 1
ATOM 7121 C CA . THR B 1 449 ? 29.516 60.571 76.729 1.00 40.97 452 THR B CA 1
ATOM 7122 C C . THR B 1 449 ? 28.368 59.964 75.918 1.00 40.57 452 THR B C 1
ATOM 7123 O O . THR B 1 449 ? 28.598 59.296 74.910 1.00 40.18 452 THR B O 1
ATOM 7127 N N . ASN B 1 450 ? 27.142 60.159 76.381 1.00 40.05 453 ASN B N 1
ATOM 7128 C CA . ASN B 1 450 ? 25.990 59.637 75.672 1.00 40.33 453 ASN B CA 1
ATOM 7129 C C . ASN B 1 450 ? 25.440 60.716 74.735 1.00 38.45 453 ASN B C 1
ATOM 7130 O O . ASN B 1 450 ? 24.896 61.704 75.173 1.00 38.88 453 ASN B O 1
ATOM 7135 N N . TYR B 1 451 ? 25.662 60.530 73.437 1.00 36.31 454 TYR B N 1
ATOM 7136 C CA . TYR B 1 451 ? 25.097 61.385 72.401 1.00 33.37 454 TYR B CA 1
ATOM 7137 C C . TYR B 1 451 ? 23.827 60.729 71.938 1.00 33.03 454 TYR B C 1
ATOM 7138 O O . TYR B 1 451 ? 23.826 59.910 71.015 1.00 33.00 454 TYR B O 1
ATOM 7147 N N . THR B 1 452 ? 22.738 61.047 72.622 1.00 33.10 455 THR B N 1
ATOM 7148 C CA . THR B 1 452 ? 21.439 60.480 72.261 1.00 33.64 455 THR B CA 1
ATOM 7149 C C . THR B 1 452 ? 20.352 61.572 72.171 1.00 33.44 455 THR B C 1
ATOM 7150 O O . THR B 1 452 ? 19.248 61.348 72.632 1.00 34.49 455 THR B O 1
ATOM 7154 N N . ALA B 1 453 ? 20.657 62.728 71.593 1.00 31.84 456 ALA B N 1
ATOM 7155 C CA . ALA B 1 453 ? 19.659 63.773 71.421 1.00 30.79 456 ALA B CA 1
ATOM 7156 C C . ALA B 1 453 ? 18.434 63.220 70.705 1.00 30.48 456 ALA B C 1
ATOM 7157 O O . ALA B 1 453 ? 18.531 62.327 69.854 1.00 30.92 456 ALA B O 1
ATOM 7159 N N . SER B 1 454 ? 17.256 63.691 71.088 1.00 29.74 457 SER B N 1
ATOM 7160 C CA . SER B 1 454 ? 16.077 63.233 70.403 1.00 29.42 457 SER B CA 1
ATOM 7161 C C . SER B 1 454 ? 15.946 63.921 69.042 1.00 28.29 457 SER B C 1
ATOM 7162 O O . SER B 1 454 ? 16.437 65.033 68.814 1.00 27.51 457 SER B O 1
ATOM 7165 N N . LEU B 1 455 ? 15.289 63.218 68.138 1.00 27.97 458 LEU B N 1
ATOM 7166 C CA . LEU B 1 455 ? 15.197 63.621 66.757 1.00 27.13 458 LEU B CA 1
ATOM 7167 C C . LEU B 1 455 ? 14.256 64.789 66.624 1.00 27.27 458 LEU B C 1
ATOM 7168 O O . LEU B 1 455 ? 13.181 64.823 67.245 1.00 27.11 458 LEU B O 1
ATOM 7173 N N . ILE B 1 456 ? 14.696 65.768 65.837 1.00 26.84 459 ILE B N 1
ATOM 7174 C CA . ILE B 1 456 ? 13.872 66.913 65.490 1.00 25.87 459 ILE B CA 1
ATOM 7175 C C . ILE B 1 456 ? 13.396 66.799 64.047 1.00 26.50 459 ILE B C 1
ATOM 7176 O O . ILE B 1 456 ? 14.056 66.162 63.224 1.00 26.35 459 ILE B O 1
ATOM 7181 N N . ASN B 1 457 ? 12.224 67.384 63.783 1.00 26.27 460 ASN B N 1
ATOM 7182 C CA . ASN B 1 457 ? 11.603 67.381 62.490 1.00 26.51 460 ASN B CA 1
ATOM 7183 C C . ASN B 1 457 ? 12.066 68.579 61.687 1.00 27.38 460 ASN B C 1
ATOM 7184 O O . ASN B 1 457 ? 11.310 69.516 61.404 1.00 28.12 460 ASN B O 1
ATOM 7189 N N . SER B 1 458 ? 13.340 68.530 61.342 1.00 27.76 461 SER B N 1
ATOM 7190 C CA . SER B 1 458 ? 13.996 69.498 60.490 1.00 28.35 461 SER B CA 1
ATOM 7191 C C . SER B 1 458 ? 15.315 68.844 60.089 1.00 28.16 461 SER B C 1
ATOM 7192 O O . SER B 1 458 ? 15.442 67.587 60.107 1.00 27.77 461 SER B O 1
#

Foldseek 3Di:
DDCPAQVFFFQDDPVQPVPPPDCVVGDGVVRGLLLLLLQQFFADFFPFDPQDPADDPLKFFQFKAKEWEQFHAAAALVLLVLLVVLLVLQLVQDDQFDDLCNVNPVPDDQLQPDCVRHLAFADVVQFPAPRTRLNLLLCQLLVCCVRRVVLPDQVAAAEAEEEQARSQVSSRVSSPCSNCPPNDDCVRYPYFHAYLALLCQLQGLNNVNVQALQDLCPCVVQLVLADLVLLVVLVVVSCVRRPPSDDDSVSSLSLSSSQSNSCNGHVGDSSSRSDRPVSSLSSQLSSQQSCCCRQAPVTVCLLLSLLQVVVVVLVLLPDSPDSRRYHHYTYHLSSQSSVCNLVVLLHAPDRFHRNDQDVPGSHRSSSARRRGWIWMWIWIDNPPWIWIWIQTSNYTRAHVVQQPPPSRTHTSVRVVVSSCVSNPPHWRCVSRVGDRDRHHDCVPCCVPDPRDDHHDSD/DDCVAQVFQWQDDPVQPVPDPDPVVGDGVVRGLLLLLLQQFFADFFPFDPQAPADDPLKFFQFKAKEWAFFHAAAAPVLLVLQVVLLVLQLPADDQFDDLCNVNNVPDDQLCPDCVRHLAFADPVQFPAPRGRLNLLLCQLQVCCVRNVVLDDQVAAAEAEEEQAVRLVSSSVSSPCSNCPPNDDCPNYHYFHFYLALQCQLQGLNNVNVQQLQDLVPPVPQLVLADLVLLVVLVVVSCVRRPPRDDGSSSSLSLSSSQRNSCSGHVGDSSSRSDRVVSSQSSSLSSQLSCCCRQAQVGVPLLQSLLQVVVVVLVLVPDSPDSRRYHHYYDHLSSQSSVCNLVVQLHAPDRFHRNDQDVPGSHRSSNARRRGWIWMWIWIDRPPFIWIWIQTSNHTRARVVQQPDPSRTHTSVRVVVVSCVSNPPHWRCPNRVGPRDRHHDCVPCCVPDRNDDHHDSD

CATH classification: 3.40.50.1240